Protein AF-A0A9E5VA68-F1 (afdb_monomer)

Secondary structure (DSSP, 8-state):
----SSSS-HHHHHHHHHHHHHHHT-S-EEEEE-EEEEEE-TTS-EEE--S--HHHHHHHHHHHHTTEEEEEE--SSSSBPPTTTTGGGT-TTEEEEEEESSSSB-TT--BSTTEEEEEE---SSS-EEEEETTEEEEE-SHHHHHHHHHHHHHHHHHH-TT--HHHHHHHHHHTSB--SSSS-BTTTBT-B--HHHHHHHHHHPPP-----PPP---S--TTTTTSEEEEEESS-EEEPPTT--HHHHHHHHHS-GGGGGG-B-TTSPBPPTTTTTSPPTT-EEEPPPPPP---------SSS----HHHHHHTS-GGGHHHHHHHHHHHHHHHHHTT---HHHHHHHHHHHHHHHTTTT-SB-SS-SGGGTT-GGGT--STTHHHHT--BTTTTB-SHHHHHHHHHHHT--TTT-GGGGGSHHHHHHHHHHHHHHTTTTS--HHHHEETTEE-TTGGGGGTSSSTTHHHHHHHHHHHHHHHTS---------------EEEEEPPTT--HHHHHHHHHS-GGGGGGPEETTSPBPPTTGGG-PPTT-EEEEEPPPPP-------------------------------------------------S--SSTTGGG---S-TT-STT----HHHHHHHHHHHHHHHHHTTHHHHHSS-HHHHHHHHHHHTT--PPEEEEHHHHHHH-HHHHHHHHHHHHHHHHHHHHHHHTS-TTS--EEEEEPPP-SS--EEGGG-HHHHHHHSEEEEEEEEEEEEEE-TTS-EEEEEEEEEEEEEEE---TT---BSTTTS--BHHHHHHHHHTTSS--EEEEEEPPPEEEEEEEETTEE-TT--EEEE-----

Nearest PDB structures (foldseek):
  1v6c-assembly2_B  TM=7.191E-01  e=3.302E-06  Pseudoalteromonas sp. AS-11
  7r6s-assembly1_A  TM=5.003E-01  e=4.833E-07  Stenotrophomonas maltophilia K279a
  1wvv-assembly2_B  TM=6.409E-01  e=3.994E-05  Streptomyces griseus

Mean predicted aligned error: 21.08 Å

Solvent-accessible surface area (backbone atoms only — not comparable to full-atom values): 47002 Å² total; per-residue (Å²): 136,72,79,70,75,58,69,54,49,65,37,59,40,48,45,54,51,46,51,52,40,61,74,67,67,56,91,72,43,78,45,79,44,43,38,26,37,26,26,32,42,85,69,44,34,61,44,80,24,68,68,62,47,47,64,44,50,47,28,54,50,50,32,40,72,70,55,30,27,34,30,26,8,14,20,61,77,46,40,76,34,19,21,64,15,35,37,38,73,80,36,79,38,42,45,13,17,21,12,16,47,74,100,39,67,20,82,40,29,12,32,34,92,18,37,40,29,19,24,75,6,24,35,92,89,52,37,19,67,36,80,47,89,100,44,78,44,74,45,53,25,10,28,48,6,21,51,54,52,50,50,37,50,50,48,28,37,70,69,29,72,68,48,31,53,51,53,48,53,48,38,48,35,77,32,19,50,60,43,99,48,92,50,72,38,53,72,33,10,23,7,33,57,19,55,54,38,18,39,60,51,30,70,73,55,78,65,53,94,79,82,74,78,84,76,87,80,57,90,73,42,98,49,74,92,60,44,45,71,32,41,36,54,30,59,66,69,45,54,34,46,88,88,62,41,47,43,54,48,14,35,76,72,39,75,38,36,85,50,28,61,60,33,17,43,82,85,69,48,63,57,52,81,74,50,46,74,62,65,52,54,15,42,57,38,39,53,61,83,62,72,82,90,82,91,81,93,86,86,78,86,72,89,60,82,59,69,52,63,68,58,54,45,66,76,39,61,76,97,37,35,72,35,31,67,61,40,49,59,44,39,51,52,41,24,50,76,70,71,50,77,52,40,63,54,51,14,43,53,51,22,47,22,38,72,58,8,43,26,53,72,37,30,50,51,91,67,76,21,64,94,40,46,66,32,63,91,35,48,9,76,54,95,65,30,8,49,63,28,33,32,23,8,31,68,38,55,51,21,44,47,47,32,53,48,51,17,66,75,70,75,42,69,27,71,88,40,44,69,56,38,39,36,66,69,51,11,21,46,54,43,45,51,28,34,56,70,3,71,67,62,76,37,24,46,70,83,29,39,51,101,88,40,80,37,53,42,69,41,31,46,23,69,45,67,73,72,64,14,68,58,42,22,50,43,15,48,53,41,22,62,55,49,68,72,58,80,89,80,88,87,86,90,85,88,86,87,88,86,70,67,45,84,42,64,38,50,88,92,56,34,49,37,54,46,15,32,75,67,52,74,35,39,84,52,26,73,62,32,20,36,74,87,66,47,68,63,47,85,67,48,58,79,60,68,49,67,66,42,56,28,28,34,54,66,66,77,79,94,81,86,87,83,90,85,89,84,91,90,88,85,88,87,89,84,89,89,87,84,85,85,88,86,88,90,86,86,82,90,88,87,88,82,80,86,86,86,91,78,93,76,91,77,88,71,82,84,71,95,66,86,86,56,87,65,60,88,72,62,78,72,79,76,33,46,61,59,73,54,68,43,85,49,63,69,57,40,46,51,32,27,40,52,47,54,51,44,73,37,45,49,34,50,43,24,75,74,68,70,13,51,58,19,21,52,45,54,48,47,26,58,63,42,65,48,55,72,42,81,46,61,36,56,57,50,40,71,57,22,62,68,61,35,51,59,46,54,51,51,52,55,51,50,51,54,51,52,50,59,54,51,73,76,48,69,64,88,46,67,51,75,51,78,51,69,55,71,71,38,84,82,52,59,53,57,26,83,72,26,75,28,50,28,68,44,63,41,51,38,35,41,33,41,42,32,44,38,40,39,44,51,43,99,86,72,32,31,42,36,42,35,42,32,34,47,36,40,43,43,64,56,63,27,38,55,89,47,90,51,62,60,84,78,85,44,98,49,38,26,39,61,53,13,43,23,21,17,41,53,61,16,26,59,30,43,36,42,29,52,34,68,63,38,35,40,36,39,54,46,47,89,96,52,89,51,76,88,59,62,49,74,46,70,73,80,74,88,130

Radius of gyration: 36.07 Å; Cα contacts (8 Å, |Δi|>4): 1550; chains: 1; bounding box: 95×80×122 Å

Foldseek 3Di:
DDDDAWPLCVLVVLVVQLVVCVVVVQLEAEDEAQWAKWWQFPLLAIDAAAADALSSVVSLLSCLQSQYAYQHQQFFQLEAGGNRLQCCVPGLSYAYEFADQPQFGDNRTHWFPSHAAYEHQADLLFWFWDDDDPGIATHGFSSVRSVVLVVLLVLLCVLPVQARSNLSSVLQLVLADAGDDCAADGGGRSGYGQSLSSSVCSNVDDHDDDHDDGDDRDNDDPCVVRIRIGIHRSADKDAAAVPDFLLVCCCVPQVGSVCSQVKAASVNDGDDPVVSVVDDHSHMIGDDRHDDDDDDDDDDDDPALRQDLVLLLVLQPPVLSVLQSVQLVLLVVLCVVLVNRDQLLSLLLSLQLCVQCVSLVRQFDPDQQPVVACPVVLVNNDGPQSNLFFFGASLGGGGLVSQVVLCVVPVHNCNVVVCVCNPSNSSSNCSNVLQQCLVQQRDHPCVADDPVHRRQQCSVNSHDPSPCSVVSSVSSVSSSVSSVVGDDDDDDDDDDDDDWWDKDFDAPPDFLLNCCCVQQVGSVCSQQKAFPVRHGQDPVCRVVPDGRGIIIHTHYDDDDDDDDDDDDDDDDDDDDDDDDDDDDDDDDDDDDDDDDDDDDDDDDDDDDPDPFPPCVVPDDDPCFLHAFQQDQDPVLSSLLSSVLSVLSRVLHCQCHVPPQVLLSVQSCQFLVLPQEAAEDAVVVVLVQAPVVVVVVVVVVVVVVVVVVVVCVVDDLVDKDKDKDKDDKPPPPQPQVPSDPNVCSNARGWIKMKMKIKIWDADPVRKIKIKIKMKMKIKGKPGQDLPDFDAPPPSDRDGSVSSSSCRNNSSGHIYMYIYMYDIWMWIDMDDPPDDPPVDIDTDDPPDDD

pLDDT: mean 71.61, std 20.73, range [20.56, 98.31]

Structure (mmCIF, N/CA/C/O backbone):
data_AF-A0A9E5VA68-F1
#
_entry.id   AF-A0A9E5VA68-F1
#
loop_
_atom_site.group_PDB
_atom_site.id
_atom_site.type_symbol
_atom_site.label_atom_id
_atom_site.label_alt_id
_atom_site.label_comp_id
_atom_site.label_asym_id
_atom_site.label_entity_id
_atom_site.label_seq_id
_atom_site.pdbx_PDB_ins_code
_atom_site.Cartn_x
_atom_site.Cartn_y
_atom_site.Cartn_z
_atom_site.occupancy
_atom_site.B_iso_or_equiv
_atom_site.auth_seq_id
_atom_site.auth_comp_id
_atom_site.auth_asym_id
_atom_site.auth_atom_id
_atom_site.pdbx_PDB_model_num
ATOM 1 N N . MET A 1 1 ? 11.174 -23.204 9.528 1.00 30.45 1 MET A N 1
ATOM 2 C CA . MET A 1 1 ? 11.981 -21.962 9.509 1.00 30.45 1 MET A CA 1
ATOM 3 C C . MET A 1 1 ? 13.431 -22.350 9.285 1.00 30.45 1 MET A C 1
ATOM 5 O O . MET A 1 1 ? 14.212 -22.463 10.228 1.00 30.45 1 MET A O 1
ATOM 9 N N . SER A 1 2 ? 13.748 -22.627 8.025 1.00 35.16 2 SER A N 1
ATOM 10 C CA . SER A 1 2 ? 15.110 -22.725 7.509 1.00 35.16 2 SER A CA 1
ATOM 11 C C . SER A 1 2 ? 15.809 -21.344 7.566 1.00 35.16 2 SER A C 1
ATOM 13 O O . SER A 1 2 ? 15.224 -20.351 8.009 1.00 35.16 2 SER A O 1
ATOM 15 N N . ARG A 1 3 ? 17.119 -21.298 7.293 1.00 47.00 3 ARG A N 1
ATOM 16 C CA . ARG A 1 3 ? 18.020 -20.272 7.857 1.00 47.00 3 ARG A CA 1
ATOM 17 C C . ARG A 1 3 ? 18.124 -18.955 7.080 1.00 47.00 3 ARG A C 1
ATOM 19 O O . ARG A 1 3 ? 17.928 -18.889 5.876 1.00 47.00 3 ARG A O 1
ATOM 26 N N . ALA A 1 4 ? 18.544 -17.943 7.845 1.00 45.09 4 ALA A N 1
ATOM 27 C CA . ALA A 1 4 ? 19.030 -16.621 7.462 1.00 45.09 4 ALA A CA 1
ATOM 28 C C . ALA A 1 4 ? 19.417 -16.423 5.983 1.00 45.09 4 ALA A C 1
ATOM 30 O O . ALA A 1 4 ? 20.460 -16.879 5.516 1.00 45.09 4 ALA A O 1
ATOM 31 N N . ILE A 1 5 ? 18.601 -15.597 5.335 1.00 54.62 5 ILE A N 1
ATOM 32 C CA . ILE A 1 5 ? 18.938 -14.754 4.191 1.00 54.62 5 ILE A CA 1
ATOM 33 C C . ILE A 1 5 ? 20.394 -14.242 4.269 1.00 54.62 5 ILE A C 1
ATOM 35 O O . ILE A 1 5 ? 20.785 -13.660 5.282 1.00 54.62 5 ILE A O 1
ATOM 39 N N . GLY A 1 6 ? 21.158 -14.389 3.182 1.00 52.34 6 GLY A N 1
ATOM 40 C CA . GLY A 1 6 ? 22.569 -13.976 3.080 1.00 52.34 6 GLY A CA 1
ATOM 41 C C . GLY A 1 6 ? 23.567 -15.138 3.153 1.00 52.34 6 GLY A C 1
ATOM 42 O O . GLY A 1 6 ? 24.769 -14.920 3.287 1.00 52.34 6 GLY A O 1
ATOM 43 N N . SER A 1 7 ? 23.071 -16.373 3.086 1.00 63.66 7 SER A N 1
ATOM 44 C CA . SER A 1 7 ? 23.825 -17.622 3.184 1.00 63.66 7 SER A CA 1
ATOM 45 C C . SER A 1 7 ? 24.316 -18.179 1.843 1.00 63.66 7 SER A C 1
ATOM 47 O O . SER A 1 7 ? 25.247 -18.982 1.846 1.00 63.66 7 SER A O 1
ATOM 49 N N . GLY A 1 8 ? 23.678 -17.816 0.724 1.00 67.44 8 GLY A N 1
ATOM 50 C CA . GLY A 1 8 ? 23.877 -18.430 -0.596 1.00 67.44 8 GLY A CA 1
ATOM 51 C C . GLY A 1 8 ? 23.101 -19.740 -0.808 1.00 67.44 8 GLY A C 1
ATOM 52 O O . GLY A 1 8 ? 23.233 -20.355 -1.861 1.00 67.44 8 GLY A O 1
ATOM 53 N N . ASN A 1 9 ? 22.321 -20.200 0.180 1.00 78.81 9 ASN A N 1
ATOM 54 C CA . ASN A 1 9 ? 21.780 -21.567 0.244 1.00 78.81 9 ASN A CA 1
ATOM 55 C C . ASN A 1 9 ? 20.240 -21.638 0.232 1.00 78.81 9 ASN A C 1
ATOM 57 O O . ASN A 1 9 ? 19.664 -22.653 0.635 1.00 78.81 9 ASN A O 1
ATOM 61 N N . TRP A 1 10 ? 19.553 -20.591 -0.238 1.00 86.81 10 TRP A N 1
ATOM 62 C CA . TRP A 1 10 ? 18.081 -20.550 -0.268 1.00 86.81 10 TRP A CA 1
ATOM 63 C C . TRP A 1 10 ? 17.451 -21.714 -1.062 1.00 86.81 10 TRP A C 1
ATOM 65 O O . TRP A 1 10 ? 16.371 -22.178 -0.707 1.00 86.81 10 TRP A O 1
ATOM 75 N N . ALA A 1 11 ? 18.135 -22.228 -2.090 1.00 88.94 11 ALA A N 1
ATOM 76 C CA . ALA A 1 11 ? 17.679 -23.375 -2.878 1.00 88.94 11 ALA A CA 1
ATOM 77 C C . ALA A 1 11 ? 17.581 -24.665 -2.042 1.00 88.94 11 ALA A C 1
ATOM 79 O O . ALA A 1 11 ? 16.583 -25.377 -2.119 1.00 88.94 11 ALA A O 1
ATOM 80 N N . GLN A 1 12 ? 18.578 -24.940 -1.192 1.00 84.56 12 GLN A N 1
ATOM 81 C CA . GLN A 1 12 ? 18.527 -26.084 -0.277 1.00 84.56 12 GLN A CA 1
ATOM 82 C C . GLN A 1 12 ? 17.474 -25.864 0.813 1.00 84.56 12 GLN A C 1
ATOM 84 O O . GLN A 1 12 ? 16.717 -26.775 1.123 1.00 84.56 12 GLN A O 1
ATOM 89 N N . ALA A 1 13 ? 17.366 -24.640 1.337 1.00 84.94 13 ALA A N 1
ATOM 90 C CA . ALA A 1 13 ? 16.334 -24.280 2.306 1.00 84.94 13 ALA A CA 1
ATOM 91 C C . ALA A 1 13 ? 14.907 -24.502 1.758 1.00 84.94 13 ALA A C 1
ATOM 93 O O . ALA A 1 13 ? 14.052 -25.010 2.478 1.00 84.94 13 ALA A O 1
ATOM 94 N N . LEU A 1 14 ? 14.670 -24.198 0.475 1.00 91.56 14 LEU A N 1
ATOM 95 C CA . LEU A 1 14 ? 13.414 -24.500 -0.215 1.00 91.56 14 LEU A CA 1
ATOM 96 C C . LEU A 1 14 ? 13.161 -26.013 -0.314 1.00 91.56 14 LEU A C 1
ATOM 98 O O . LEU A 1 14 ? 12.039 -26.444 -0.069 1.00 91.56 14 LEU A O 1
ATOM 102 N N . ILE A 1 15 ? 14.176 -26.822 -0.640 1.00 89.62 15 ILE A N 1
ATOM 103 C CA . ILE A 1 15 ? 14.054 -28.292 -0.662 1.00 89.62 15 ILE A CA 1
ATOM 104 C C . ILE A 1 15 ? 13.686 -28.819 0.734 1.00 89.62 15 ILE A C 1
ATOM 106 O O . ILE A 1 15 ? 12.739 -29.597 0.859 1.00 89.62 15 ILE A O 1
ATOM 110 N N . ASP A 1 16 ? 14.369 -28.341 1.778 1.00 86.75 16 ASP A N 1
ATOM 111 C CA . ASP A 1 16 ? 14.121 -28.724 3.173 1.00 86.75 16 ASP A CA 1
ATOM 112 C C . ASP A 1 16 ? 12.693 -28.347 3.627 1.00 86.75 16 ASP A C 1
ATOM 114 O O . ASP A 1 16 ? 12.008 -29.151 4.264 1.00 86.75 16 ASP A O 1
ATOM 118 N N . ASP A 1 17 ? 12.215 -27.144 3.282 1.00 88.50 17 ASP A N 1
ATOM 119 C CA . ASP A 1 17 ? 10.856 -26.691 3.610 1.00 88.50 17 ASP A CA 1
ATOM 120 C C . ASP A 1 17 ? 9.783 -27.459 2.797 1.00 88.50 17 ASP A C 1
ATOM 122 O O . ASP A 1 17 ? 8.734 -27.805 3.344 1.00 88.50 17 ASP A O 1
ATOM 126 N N . VAL A 1 18 ? 10.046 -27.812 1.529 1.00 91.00 18 VAL A N 1
ATOM 127 C CA . VAL A 1 18 ? 9.174 -28.685 0.710 1.00 91.00 18 VAL A CA 1
ATOM 128 C C . VAL A 1 18 ? 9.076 -30.089 1.313 1.00 91.00 18 VAL A C 1
ATOM 130 O O . VAL A 1 18 ? 7.980 -30.647 1.406 1.00 91.00 18 VAL A O 1
ATOM 133 N N . ASP A 1 19 ? 10.190 -30.665 1.766 1.00 90.19 19 ASP A N 1
ATOM 134 C CA . ASP A 1 19 ? 10.186 -31.968 2.435 1.00 90.19 19 ASP A CA 1
ATOM 135 C C . ASP A 1 19 ? 9.498 -31.913 3.806 1.00 90.19 19 ASP A C 1
ATOM 137 O O . ASP A 1 19 ? 8.742 -32.828 4.138 1.00 90.19 19 ASP A O 1
ATOM 141 N N . ALA A 1 20 ? 9.634 -30.817 4.559 1.00 86.81 20 ALA A N 1
ATOM 142 C CA . ALA A 1 20 ? 8.865 -30.598 5.784 1.00 86.81 20 ALA A CA 1
ATOM 143 C C . ALA A 1 20 ? 7.346 -30.515 5.521 1.00 86.81 20 ALA A C 1
ATOM 145 O O . ALA A 1 20 ? 6.565 -31.126 6.257 1.00 86.81 20 ALA A O 1
ATOM 146 N N . ILE A 1 21 ? 6.918 -29.828 4.453 1.00 89.25 21 ILE A N 1
ATOM 147 C CA . ILE A 1 21 ? 5.510 -29.786 4.017 1.00 89.25 21 ILE A CA 1
ATOM 148 C C . ILE A 1 21 ? 5.011 -31.202 3.704 1.00 89.25 21 ILE A C 1
ATOM 150 O O . ILE A 1 21 ? 3.987 -31.621 4.246 1.00 89.25 21 ILE A O 1
ATOM 154 N N . LYS A 1 22 ? 5.757 -31.984 2.915 1.00 89.12 22 LYS A N 1
ATOM 155 C CA . LYS A 1 22 ? 5.390 -33.372 2.573 1.00 89.12 22 LYS A CA 1
ATOM 156 C C . LYS A 1 22 ? 5.285 -34.269 3.805 1.00 89.12 22 LYS A C 1
ATOM 158 O O . LYS A 1 22 ? 4.328 -35.031 3.926 1.00 89.12 22 LYS A O 1
ATOM 163 N N . LEU A 1 23 ? 6.236 -34.159 4.735 1.00 89.56 23 LEU A N 1
ATOM 164 C CA . LEU A 1 23 ? 6.239 -34.910 5.995 1.00 89.56 23 LEU A CA 1
ATOM 165 C C . LEU A 1 23 ? 5.084 -34.517 6.927 1.00 89.56 23 LEU A C 1
ATOM 167 O O . LEU A 1 23 ? 4.641 -35.348 7.717 1.00 89.56 23 LEU A O 1
ATOM 171 N N . SER A 1 24 ? 4.565 -33.288 6.826 1.00 90.00 24 SER A N 1
ATOM 172 C CA . SER A 1 24 ? 3.395 -32.848 7.600 1.00 90.00 24 SER A CA 1
ATOM 173 C C . SER A 1 24 ? 2.080 -33.511 7.169 1.00 90.00 24 SER A C 1
ATOM 175 O O . SER A 1 24 ? 1.107 -33.485 7.921 1.00 90.00 24 SER A O 1
ATOM 177 N N . GLY A 1 25 ? 2.031 -34.078 5.956 1.00 85.62 25 GLY A N 1
ATOM 178 C CA . GLY A 1 25 ? 0.820 -34.648 5.366 1.00 85.62 25 GLY A CA 1
ATOM 179 C C . GLY A 1 25 ? -0.240 -33.619 4.949 1.00 85.62 25 GLY A C 1
ATOM 180 O O . GLY A 1 25 ? -1.329 -34.022 4.538 1.00 85.62 25 GLY A O 1
ATOM 181 N N . GLN A 1 26 ? 0.039 -32.312 5.035 1.00 83.50 26 GLN A N 1
ATOM 182 C CA . GLN A 1 26 ? -0.872 -31.288 4.523 1.00 83.50 26 GLN A CA 1
ATOM 183 C C . GLN A 1 26 ? -0.900 -31.318 2.982 1.00 83.50 26 GLN A C 1
ATOM 185 O O . GLN A 1 26 ? 0.160 -31.367 2.358 1.00 83.50 26 GLN A O 1
ATOM 190 N N . PRO A 1 27 ? -2.089 -31.280 2.345 1.00 81.81 27 PRO A N 1
ATOM 191 C CA . PRO A 1 27 ? -2.207 -31.370 0.887 1.00 81.81 27 PRO A CA 1
ATOM 192 C C . PRO A 1 27 ? -1.778 -30.085 0.164 1.00 81.81 27 PRO A C 1
ATOM 194 O O . PRO A 1 27 ? -1.441 -30.134 -1.016 1.00 81.81 27 PRO A O 1
ATOM 197 N N . ASN A 1 28 ? -1.787 -28.955 0.878 1.00 90.12 28 ASN A N 1
ATOM 198 C CA . ASN A 1 28 ? -1.517 -27.620 0.361 1.00 90.12 28 ASN A CA 1
ATOM 199 C C . ASN A 1 28 ? -0.302 -27.042 1.093 1.00 90.12 28 ASN A C 1
ATOM 201 O O . ASN A 1 28 ? -0.252 -27.071 2.322 1.00 90.12 28 ASN A O 1
ATOM 205 N N . GLY A 1 29 ? 0.662 -26.502 0.348 1.00 92.62 29 GLY A N 1
ATOM 206 C CA . GLY A 1 29 ? 1.875 -25.901 0.901 1.00 92.62 29 GLY A CA 1
ATOM 207 C C . GLY A 1 29 ? 2.196 -24.574 0.229 1.00 92.62 29 GLY A C 1
ATOM 208 O O . GLY A 1 29 ? 2.127 -24.481 -0.997 1.00 92.62 29 GLY A O 1
ATOM 209 N N . ILE A 1 30 ? 2.560 -23.567 1.026 1.00 95.44 30 ILE A N 1
ATOM 210 C CA . ILE A 1 30 ? 3.051 -22.267 0.550 1.00 95.44 30 ILE A CA 1
ATOM 211 C C . ILE A 1 30 ? 4.448 -22.021 1.120 1.00 95.44 30 ILE A C 1
ATOM 213 O O . ILE A 1 30 ? 4.658 -22.186 2.322 1.00 95.44 30 ILE A O 1
ATOM 217 N N . VAL A 1 31 ? 5.376 -21.562 0.280 1.00 95.00 31 VAL A N 1
ATOM 218 C CA . VAL A 1 31 ? 6.676 -21.022 0.698 1.00 95.00 31 VAL A CA 1
ATOM 219 C C . VAL A 1 31 ? 6.779 -19.555 0.272 1.00 95.00 31 VAL A C 1
ATOM 221 O O . VAL A 1 31 ? 6.589 -19.210 -0.891 1.00 95.00 31 VAL A O 1
ATOM 224 N N . ASN A 1 32 ? 7.087 -18.676 1.227 1.00 93.25 32 ASN A N 1
ATOM 225 C CA . ASN A 1 32 ? 7.253 -17.236 1.016 1.00 93.25 32 ASN A CA 1
ATOM 226 C C . ASN A 1 32 ? 8.750 -16.897 0.880 1.00 93.25 32 ASN A C 1
ATOM 228 O O . ASN A 1 32 ? 9.480 -16.874 1.874 1.00 93.25 32 ASN A O 1
ATOM 232 N N . LEU A 1 33 ? 9.195 -16.583 -0.337 1.00 92.38 33 LEU A N 1
ATOM 233 C CA . LEU A 1 33 ? 10.554 -16.143 -0.662 1.00 92.38 33 LEU A CA 1
ATOM 234 C C . LEU A 1 33 ? 10.614 -14.606 -0.734 1.00 92.38 33 LEU A C 1
ATOM 236 O O . LEU A 1 33 ? 10.690 -14.003 -1.804 1.00 92.38 33 LEU A O 1
ATOM 240 N N . ALA A 1 34 ? 10.597 -13.960 0.435 1.00 86.69 34 ALA A N 1
ATOM 241 C CA . ALA A 1 34 ? 10.689 -12.501 0.600 1.00 86.69 34 ALA A CA 1
ATOM 242 C C . ALA A 1 34 ? 12.130 -11.948 0.432 1.00 86.69 34 ALA A C 1
ATOM 244 O O . ALA A 1 34 ? 12.602 -11.117 1.217 1.00 86.69 34 ALA A O 1
ATOM 245 N N . LEU A 1 35 ? 12.843 -12.439 -0.581 1.00 85.06 35 LEU A N 1
ATOM 246 C CA . LEU A 1 35 ? 14.249 -12.151 -0.864 1.00 85.06 35 LEU A CA 1
ATOM 247 C C . LEU A 1 35 ? 14.427 -11.663 -2.305 1.00 85.06 35 LEU A C 1
ATOM 249 O O . LEU A 1 35 ? 13.567 -11.885 -3.151 1.00 85.06 35 LEU A O 1
ATOM 253 N N . ASP A 1 36 ? 15.557 -11.021 -2.580 1.00 80.44 36 ASP A N 1
ATOM 254 C CA . ASP A 1 36 ? 15.964 -10.622 -3.925 1.00 80.44 36 ASP A CA 1
ATOM 255 C C . ASP A 1 36 ? 17.302 -11.279 -4.298 1.00 80.44 36 ASP A C 1
ATOM 257 O O . ASP A 1 36 ? 18.175 -11.482 -3.446 1.00 80.44 36 ASP A O 1
ATOM 261 N N . LEU A 1 37 ? 17.445 -11.640 -5.574 1.00 87.69 37 LEU A N 1
ATOM 262 C CA . LEU A 1 37 ? 18.537 -12.467 -6.071 1.00 87.69 37 LEU A CA 1
ATOM 263 C C . LEU A 1 37 ? 19.702 -11.611 -6.578 1.00 87.69 37 LEU A C 1
ATOM 265 O O . LEU A 1 37 ? 19.553 -10.782 -7.480 1.00 87.69 37 LEU A O 1
ATOM 269 N N . THR A 1 38 ? 20.890 -11.847 -6.031 1.00 81.94 38 THR A N 1
ATOM 270 C CA . THR A 1 38 ? 22.107 -11.101 -6.352 1.00 81.94 38 THR A CA 1
ATOM 271 C C . THR A 1 38 ? 23.283 -12.014 -6.698 1.00 81.94 38 THR A C 1
ATOM 273 O O . THR A 1 38 ? 23.204 -13.249 -6.689 1.00 81.94 38 THR A O 1
ATOM 276 N N . GLN A 1 39 ? 24.388 -11.378 -7.072 1.00 77.38 39 GLN A N 1
ATOM 277 C CA . GLN A 1 39 ? 25.693 -11.992 -7.274 1.00 77.38 39 GLN A CA 1
ATOM 278 C C . GLN A 1 39 ? 26.802 -11.088 -6.739 1.00 77.38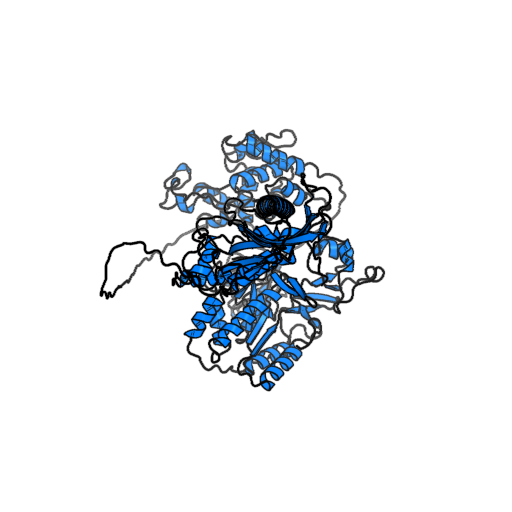 39 GLN A C 1
ATOM 280 O O . GLN A 1 39 ? 26.684 -9.862 -6.809 1.00 77.38 39 GLN A O 1
ATOM 285 N N . VAL A 1 40 ? 27.879 -11.704 -6.255 1.00 78.00 40 VAL A N 1
ATOM 286 C CA . VAL A 1 40 ? 29.163 -11.057 -5.960 1.00 78.00 40 VAL A CA 1
ATOM 287 C C . VAL A 1 40 ? 30.057 -11.174 -7.193 1.00 78.00 40 VAL A C 1
ATOM 289 O O . VAL A 1 40 ? 30.337 -12.285 -7.641 1.00 78.00 40 VAL A O 1
ATOM 292 N N . ASN A 1 41 ? 30.510 -10.047 -7.731 1.00 74.94 41 ASN A N 1
ATOM 293 C CA . ASN A 1 41 ? 31.424 -9.980 -8.873 1.00 74.94 41 ASN A CA 1
ATOM 294 C C . ASN A 1 41 ? 32.899 -10.153 -8.422 1.00 74.94 41 ASN A C 1
ATOM 296 O O . ASN A 1 41 ? 33.184 -10.032 -7.227 1.00 74.94 41 ASN A O 1
ATOM 300 N N . PRO A 1 42 ? 33.871 -10.379 -9.336 1.00 71.88 42 PRO A N 1
ATOM 301 C CA . PRO A 1 42 ? 35.287 -10.579 -8.985 1.00 71.88 42 PRO A CA 1
ATOM 302 C C . PRO A 1 42 ? 35.954 -9.440 -8.200 1.00 71.88 42 PRO A C 1
ATOM 304 O O . PRO A 1 42 ? 36.937 -9.665 -7.499 1.00 71.88 42 PRO A O 1
ATOM 307 N N . ASP A 1 43 ? 35.435 -8.217 -8.316 1.00 59.25 43 ASP A N 1
ATOM 308 C CA . ASP A 1 43 ? 35.885 -7.035 -7.570 1.00 59.25 43 ASP A CA 1
ATOM 309 C C . ASP A 1 43 ? 35.221 -6.900 -6.184 1.00 59.25 43 ASP A C 1
ATOM 311 O O . ASP A 1 43 ? 35.431 -5.912 -5.484 1.00 59.25 43 ASP A O 1
ATOM 315 N N . GLY A 1 44 ? 34.412 -7.886 -5.784 1.00 67.19 44 GLY A N 1
ATOM 316 C CA . GLY A 1 44 ? 33.639 -7.920 -4.545 1.00 67.19 44 GLY A CA 1
ATOM 317 C C . GLY A 1 44 ? 32.265 -7.248 -4.626 1.00 67.19 44 GLY A C 1
ATOM 318 O O . GLY A 1 44 ? 31.476 -7.413 -3.693 1.00 67.19 44 GLY A O 1
ATOM 319 N N . THR A 1 45 ? 31.958 -6.513 -5.706 1.00 58.91 45 THR A N 1
ATOM 320 C CA . THR A 1 45 ? 30.705 -5.748 -5.823 1.00 58.91 45 THR A CA 1
ATOM 321 C C . THR A 1 45 ? 29.477 -6.654 -5.854 1.00 58.91 45 THR A C 1
ATOM 323 O O . THR A 1 45 ? 29.508 -7.721 -6.463 1.00 58.91 45 THR A O 1
ATOM 326 N N . VAL A 1 46 ? 28.372 -6.232 -5.224 1.00 64.19 46 VAL A N 1
ATOM 327 C CA . VAL A 1 46 ? 27.106 -6.980 -5.254 1.00 64.19 46 VAL A CA 1
ATOM 328 C C . VAL A 1 46 ? 26.135 -6.320 -6.221 1.00 64.19 46 VAL A C 1
ATOM 330 O O . VAL A 1 46 ? 25.871 -5.121 -6.149 1.00 64.19 46 VAL A O 1
ATOM 333 N N . THR A 1 47 ? 25.588 -7.116 -7.134 1.00 64.81 47 THR A N 1
ATOM 334 C CA . THR A 1 47 ? 24.666 -6.653 -8.181 1.00 64.81 47 THR A CA 1
ATOM 335 C C . THR A 1 47 ? 23.465 -7.582 -8.307 1.00 64.81 47 THR A C 1
ATOM 337 O O . THR A 1 47 ? 23.535 -8.748 -7.920 1.00 64.81 47 THR A O 1
ATOM 340 N N . THR A 1 48 ? 22.350 -7.062 -8.821 1.00 75.00 48 THR A N 1
ATOM 341 C CA . THR A 1 48 ? 21.145 -7.833 -9.156 1.00 75.00 48 THR A CA 1
ATOM 342 C C . THR A 1 48 ? 21.507 -8.933 -10.155 1.00 75.00 48 THR A C 1
ATOM 344 O O . THR A 1 48 ? 22.105 -8.646 -11.194 1.00 75.00 48 THR A O 1
ATOM 347 N N . ARG A 1 49 ? 21.164 -10.189 -9.855 1.00 84.31 49 ARG A N 1
ATOM 348 C CA . ARG A 1 49 ? 21.455 -11.328 -10.735 1.00 84.31 49 ARG A CA 1
ATOM 349 C C . ARG A 1 49 ? 20.210 -11.707 -11.523 1.00 84.31 49 ARG A C 1
ATOM 351 O O . ARG A 1 49 ? 19.163 -11.972 -10.940 1.00 84.31 49 ARG A O 1
ATOM 358 N N . TYR A 1 50 ? 20.334 -11.762 -12.845 1.00 82.19 50 TYR A N 1
ATOM 359 C CA . TYR A 1 50 ? 19.210 -11.986 -13.763 1.00 82.19 50 TYR A CA 1
ATOM 360 C C . TYR A 1 50 ? 19.024 -13.450 -14.198 1.00 82.19 50 TYR A C 1
ATOM 362 O O . TYR A 1 50 ? 18.021 -13.763 -14.831 1.00 82.19 50 TYR A O 1
ATOM 370 N N . GLU A 1 51 ? 19.943 -14.345 -13.824 1.00 81.38 51 GLU A N 1
ATOM 371 C CA . GLU A 1 51 ? 19.903 -15.781 -14.136 1.00 81.38 51 GLU A CA 1
ATOM 372 C C . GLU A 1 51 ? 19.917 -16.634 -12.862 1.00 81.38 51 GLU A C 1
ATOM 374 O O . GLU A 1 51 ? 20.680 -16.359 -11.933 1.00 81.38 51 GLU A O 1
ATOM 379 N N . LEU A 1 52 ? 19.107 -17.693 -12.836 1.00 85.00 52 LEU A N 1
ATOM 380 C CA . LEU A 1 52 ? 19.154 -18.743 -11.814 1.00 85.00 52 LEU A CA 1
ATOM 381 C C . LEU A 1 52 ? 20.312 -19.714 -12.100 1.00 85.00 52 LEU A C 1
ATOM 383 O O . LEU A 1 52 ? 20.643 -19.956 -13.261 1.00 85.00 52 LEU A O 1
ATOM 387 N N . THR A 1 53 ? 20.896 -20.309 -11.059 1.00 86.56 53 THR A N 1
ATOM 388 C CA . THR A 1 53 ? 21.812 -21.452 -11.224 1.00 86.56 53 THR A CA 1
ATOM 389 C C . THR A 1 53 ? 21.031 -22.745 -11.509 1.00 86.56 53 THR A C 1
ATOM 391 O O . THR A 1 53 ? 19.830 -22.806 -11.219 1.00 86.56 53 THR A O 1
ATOM 394 N N . PRO A 1 54 ? 21.678 -23.822 -12.002 1.00 81.19 54 PRO A N 1
ATOM 395 C CA . PRO A 1 54 ? 21.002 -25.104 -12.209 1.00 81.19 54 PRO A CA 1
ATOM 396 C C . PRO A 1 54 ? 20.408 -25.673 -10.911 1.00 81.19 54 PRO A C 1
ATOM 398 O O . PRO A 1 54 ? 19.291 -26.182 -10.922 1.00 81.19 54 PRO A O 1
ATOM 401 N N . ALA A 1 55 ? 21.095 -25.510 -9.772 1.00 83.00 55 ALA A N 1
ATOM 402 C CA . ALA A 1 55 ? 20.617 -25.965 -8.463 1.00 83.00 55 ALA A CA 1
ATOM 403 C C . ALA A 1 55 ? 19.400 -25.165 -7.956 1.00 83.00 55 ALA A C 1
ATOM 405 O O . ALA A 1 55 ? 18.459 -25.737 -7.409 1.00 83.00 55 ALA A O 1
ATOM 406 N N . GLU A 1 56 ? 19.379 -23.846 -8.171 1.00 91.00 56 GLU A N 1
ATOM 407 C CA . GLU A 1 56 ? 18.224 -22.998 -7.845 1.00 91.00 56 GLU A CA 1
ATOM 408 C C . GLU A 1 56 ? 17.010 -23.345 -8.716 1.00 91.00 56 GLU A C 1
ATOM 410 O O . GLU A 1 56 ? 15.903 -23.517 -8.207 1.00 91.00 56 GLU A O 1
ATOM 415 N N . ARG A 1 57 ? 17.233 -23.520 -10.024 1.00 91.00 57 ARG A N 1
ATOM 416 C CA . ARG A 1 57 ? 16.221 -23.975 -10.986 1.00 91.00 57 ARG A CA 1
ATOM 417 C C . ARG A 1 57 ? 15.669 -25.356 -10.608 1.00 91.00 57 ARG A C 1
ATOM 419 O O . ARG A 1 57 ? 14.457 -25.556 -10.617 1.00 91.00 57 ARG A O 1
ATOM 426 N N . GLN A 1 58 ? 16.537 -26.283 -10.199 1.00 85.50 58 GLN A N 1
ATOM 427 C CA . GLN A 1 58 ? 16.152 -27.613 -9.725 1.00 85.50 58 GLN A CA 1
ATOM 428 C C . GLN A 1 58 ? 15.328 -27.563 -8.427 1.00 85.50 58 GLN A C 1
ATOM 430 O O . GLN A 1 58 ? 14.376 -28.329 -8.295 1.00 85.50 58 GLN A O 1
ATOM 435 N N . ALA A 1 59 ? 15.638 -26.661 -7.490 1.00 91.50 59 ALA A N 1
ATOM 436 C CA . ALA A 1 59 ? 14.861 -26.492 -6.260 1.00 91.50 59 ALA A CA 1
ATOM 437 C C . ALA A 1 59 ? 13.447 -25.937 -6.526 1.00 91.50 59 ALA A C 1
ATOM 439 O O . ALA A 1 59 ? 12.476 -26.419 -5.937 1.00 91.50 59 ALA A O 1
ATOM 440 N N . LEU A 1 60 ? 13.313 -24.976 -7.449 1.00 94.50 60 LEU A N 1
ATOM 441 C CA . LEU A 1 60 ? 12.010 -24.459 -7.888 1.00 94.50 60 LEU A CA 1
ATOM 442 C C . LEU A 1 60 ? 11.182 -25.547 -8.598 1.00 94.50 60 LEU A C 1
ATOM 444 O O . LEU A 1 60 ? 10.009 -25.734 -8.262 1.00 94.50 60 LEU A O 1
ATOM 448 N N . GLU A 1 61 ? 11.793 -26.334 -9.494 1.00 91.06 61 GLU A N 1
ATOM 449 C CA . GLU A 1 61 ? 11.120 -27.480 -10.126 1.00 91.06 61 GLU A CA 1
ATOM 450 C C . GLU A 1 61 ? 10.736 -28.554 -9.099 1.00 91.06 61 GLU A C 1
ATOM 452 O O . GLU A 1 61 ? 9.641 -29.109 -9.167 1.00 91.06 61 GLU A O 1
ATOM 457 N N . TYR A 1 62 ? 11.585 -28.824 -8.102 1.00 91.12 62 TYR A N 1
ATOM 458 C CA . TYR A 1 62 ? 11.276 -29.775 -7.035 1.00 91.12 62 TYR A CA 1
ATOM 459 C C . TYR A 1 62 ? 10.044 -29.343 -6.233 1.00 91.12 62 TYR A C 1
ATOM 461 O O . TYR A 1 62 ? 9.126 -30.143 -6.037 1.00 91.12 62 TYR A O 1
ATOM 469 N N . ALA A 1 63 ? 9.965 -28.074 -5.830 1.00 93.56 63 ALA A N 1
ATOM 470 C CA . ALA A 1 63 ? 8.778 -27.521 -5.182 1.00 93.56 63 ALA A CA 1
ATOM 471 C C . ALA A 1 63 ? 7.519 -27.678 -6.060 1.00 93.56 63 ALA A C 1
ATOM 473 O O . ALA A 1 63 ? 6.468 -28.103 -5.572 1.00 93.56 63 ALA A O 1
ATOM 474 N N . ARG A 1 64 ? 7.643 -27.429 -7.370 1.00 92.31 64 ARG A N 1
ATOM 475 C CA . ARG A 1 64 ? 6.553 -27.531 -8.354 1.00 92.31 64 ARG A CA 1
ATOM 476 C C . ARG A 1 64 ? 6.058 -28.960 -8.574 1.00 92.31 64 ARG A C 1
ATOM 478 O O . ARG A 1 64 ? 4.850 -29.197 -8.618 1.00 92.31 64 ARG A O 1
ATOM 485 N N . GLN A 1 65 ? 6.971 -29.927 -8.656 1.00 90.38 65 GLN A N 1
ATOM 486 C CA . GLN A 1 65 ? 6.654 -31.359 -8.733 1.00 90.38 65 GLN A CA 1
ATOM 487 C C . GLN A 1 65 ? 5.979 -31.867 -7.448 1.00 90.38 65 GLN A C 1
ATOM 489 O O . GLN A 1 65 ? 5.112 -32.740 -7.496 1.00 90.38 65 GLN A O 1
ATOM 494 N N . ASN A 1 66 ? 6.304 -31.267 -6.300 1.00 90.25 66 ASN A N 1
ATOM 495 C CA . ASN A 1 66 ? 5.673 -31.556 -5.010 1.00 90.25 66 ASN A CA 1
ATOM 496 C C . ASN A 1 66 ? 4.481 -30.624 -4.680 1.00 90.25 66 ASN A C 1
ATOM 498 O O . ASN A 1 66 ? 4.023 -30.607 -3.542 1.00 90.25 66 ASN A O 1
ATOM 502 N N . ARG A 1 67 ? 3.936 -29.902 -5.676 1.00 90.75 67 ARG A N 1
ATOM 503 C CA . ARG A 1 67 ? 2.722 -29.058 -5.586 1.00 90.75 67 ARG A CA 1
ATOM 504 C C . ARG A 1 67 ? 2.772 -27.879 -4.601 1.00 90.75 67 ARG A C 1
ATOM 506 O O . ARG A 1 67 ? 1.724 -27.372 -4.202 1.00 90.75 67 ARG A O 1
ATOM 513 N N . VAL A 1 68 ? 3.960 -27.404 -4.246 1.00 94.44 68 VAL A N 1
ATOM 514 C CA . VAL A 1 68 ? 4.133 -26.257 -3.345 1.00 94.44 68 VAL A CA 1
ATOM 515 C C . VAL A 1 68 ? 4.013 -24.944 -4.123 1.00 94.44 68 VAL A C 1
ATOM 517 O O . VAL A 1 68 ? 4.734 -24.729 -5.098 1.00 94.44 68 VAL A O 1
ATOM 520 N N . LEU A 1 69 ? 3.115 -24.060 -3.678 1.00 97.06 69 LEU A N 1
ATOM 521 C CA . LEU A 1 69 ? 2.994 -22.677 -4.148 1.00 97.06 69 LEU A CA 1
ATOM 522 C C . LEU A 1 69 ? 4.162 -21.848 -3.599 1.00 97.06 69 LEU A C 1
ATOM 524 O O . LEU A 1 69 ? 4.454 -21.904 -2.406 1.00 97.06 69 LEU A O 1
ATOM 528 N N . ILE A 1 70 ? 4.805 -21.047 -4.443 1.00 97.62 70 ILE A N 1
ATOM 529 C CA . ILE A 1 70 ? 5.883 -20.141 -4.043 1.00 97.62 70 ILE A CA 1
ATOM 530 C C . ILE A 1 70 ? 5.438 -18.698 -4.282 1.00 97.62 70 ILE A C 1
ATOM 532 O O . ILE A 1 70 ? 5.021 -18.337 -5.381 1.00 97.62 70 ILE A O 1
ATOM 536 N N . VAL A 1 71 ? 5.555 -17.860 -3.256 1.00 98.12 71 VAL A N 1
ATOM 537 C CA . VAL A 1 71 ? 5.280 -16.419 -3.332 1.00 98.12 71 VAL A CA 1
ATOM 538 C C . VAL A 1 71 ? 6.620 -15.688 -3.283 1.00 98.12 71 VAL A C 1
ATOM 540 O O . VAL A 1 71 ? 7.386 -15.881 -2.340 1.00 98.12 71 VAL A O 1
ATOM 543 N N . VAL A 1 72 ? 6.933 -14.893 -4.306 1.00 96.44 72 VAL A N 1
ATOM 544 C CA . VAL A 1 72 ? 8.269 -14.306 -4.531 1.00 96.44 72 VAL A CA 1
ATOM 545 C C . VAL A 1 72 ? 8.213 -12.781 -4.497 1.00 96.44 72 VAL A C 1
ATOM 547 O O . VAL A 1 72 ? 7.341 -12.178 -5.117 1.00 96.44 72 VAL A O 1
ATOM 550 N N . ALA A 1 73 ? 9.176 -12.137 -3.836 1.00 94.19 73 ALA A N 1
ATOM 551 C CA . ALA A 1 73 ? 9.329 -10.684 -3.892 1.00 94.19 73 ALA A CA 1
ATOM 552 C C . ALA A 1 73 ? 9.916 -10.222 -5.242 1.00 94.19 73 ALA A C 1
ATOM 554 O O . ALA A 1 73 ? 10.910 -10.766 -5.717 1.00 94.19 73 ALA A O 1
ATOM 555 N N . ALA A 1 74 ? 9.349 -9.172 -5.845 1.00 92.50 74 ALA A N 1
ATOM 556 C CA . ALA A 1 74 ? 9.847 -8.624 -7.113 1.00 92.50 74 ALA A CA 1
ATOM 557 C C . ALA A 1 74 ? 11.256 -7.990 -7.016 1.00 92.50 74 ALA A C 1
ATOM 559 O O . ALA A 1 74 ? 11.983 -7.947 -8.012 1.00 92.50 74 ALA A O 1
ATOM 560 N N . GLY A 1 75 ? 11.643 -7.492 -5.835 1.00 84.94 75 GLY A N 1
ATOM 561 C CA . GLY A 1 75 ? 12.891 -6.757 -5.589 1.00 84.94 75 GLY A CA 1
ATOM 562 C C . GLY A 1 75 ? 12.669 -5.263 -5.314 1.00 84.94 75 GLY A C 1
ATOM 563 O O . GLY A 1 75 ? 11.599 -4.720 -5.588 1.00 84.94 75 GLY A O 1
ATOM 564 N N . ASN A 1 76 ? 13.674 -4.593 -4.737 1.00 77.44 76 ASN A N 1
ATOM 565 C CA . ASN A 1 76 ? 13.563 -3.215 -4.223 1.00 77.44 76 ASN A CA 1
ATOM 566 C C . ASN A 1 76 ? 14.487 -2.193 -4.933 1.00 77.44 76 ASN A C 1
ATOM 568 O O . ASN A 1 76 ? 14.838 -1.168 -4.344 1.00 77.44 76 ASN A O 1
ATOM 572 N N . ASP A 1 77 ? 14.894 -2.460 -6.178 1.00 67.19 77 ASP A N 1
ATOM 573 C CA . ASP A 1 77 ? 15.840 -1.610 -6.923 1.00 67.19 77 ASP A CA 1
ATOM 574 C C . ASP A 1 77 ? 15.156 -0.602 -7.878 1.00 67.19 77 ASP A C 1
ATOM 576 O O . ASP A 1 77 ? 15.836 0.194 -8.526 1.00 67.19 77 ASP A O 1
ATOM 580 N N . GLY A 1 78 ? 13.821 -0.624 -8.000 1.00 62.69 78 GLY A N 1
ATOM 581 C CA . GLY A 1 78 ? 13.050 0.241 -8.912 1.00 62.69 78 GLY A CA 1
ATOM 582 C C . GLY A 1 78 ? 13.314 -0.021 -10.404 1.00 62.69 78 GLY A C 1
ATOM 583 O O . GLY A 1 78 ? 13.055 0.840 -11.247 1.00 62.69 78 GLY A O 1
ATOM 584 N N . GLY A 1 79 ? 13.879 -1.186 -10.730 1.00 62.47 79 GLY A N 1
ATOM 585 C CA . GLY A 1 79 ? 14.307 -1.576 -12.073 1.00 62.47 79 GLY A CA 1
ATOM 586 C C . GLY A 1 79 ? 13.712 -2.910 -12.522 1.00 62.47 79 GLY A C 1
ATOM 587 O O . GLY A 1 79 ? 12.676 -3.346 -12.028 1.00 62.47 79 GLY A O 1
ATOM 588 N N . VAL A 1 80 ? 14.382 -3.576 -13.465 1.00 69.25 80 VAL A N 1
ATOM 589 C CA . VAL A 1 80 ? 13.992 -4.928 -13.891 1.00 69.25 80 VAL A CA 1
ATOM 590 C C . VAL A 1 80 ? 14.213 -5.909 -12.737 1.00 69.25 80 VAL A C 1
ATOM 592 O O . VAL A 1 80 ? 15.263 -5.870 -12.095 1.00 69.25 80 VAL A O 1
ATOM 595 N N . MET A 1 81 ? 13.235 -6.780 -12.482 1.00 81.38 81 MET A N 1
ATOM 596 C CA . MET A 1 81 ? 13.340 -7.827 -11.456 1.00 81.38 81 MET A CA 1
ATOM 597 C C . MET A 1 81 ? 14.531 -8.763 -11.696 1.00 81.38 81 MET A C 1
ATOM 599 O O . MET A 1 81 ? 14.934 -9.013 -12.835 1.00 81.38 81 MET A O 1
ATOM 603 N N . SER A 1 82 ? 15.061 -9.319 -10.610 1.00 85.19 82 SER A N 1
ATOM 604 C CA . SER A 1 82 ? 16.098 -10.350 -10.644 1.00 85.19 82 SER A CA 1
ATOM 605 C C . SER A 1 82 ? 15.591 -11.672 -11.244 1.00 85.19 82 SER A C 1
ATOM 607 O O . SER A 1 82 ? 14.398 -11.842 -11.504 1.00 85.19 82 SER A O 1
ATOM 609 N N . GLY A 1 83 ? 16.492 -12.633 -11.468 1.00 84.19 83 GLY A N 1
ATOM 610 C CA . GLY A 1 83 ? 16.162 -13.945 -12.038 1.00 84.19 83 GLY A CA 1
ATOM 611 C C . GLY A 1 83 ? 15.099 -14.694 -11.230 1.00 84.19 83 GLY A C 1
ATOM 612 O O . GLY A 1 83 ? 14.224 -15.328 -11.813 1.00 84.19 83 GLY A O 1
ATOM 613 N N . LEU A 1 84 ? 15.103 -14.538 -9.899 1.00 91.69 84 LEU A N 1
ATOM 614 C CA . LEU A 1 84 ? 14.052 -15.084 -9.043 1.00 91.69 84 LEU A CA 1
ATOM 615 C C . LEU A 1 84 ? 12.732 -14.319 -9.205 1.00 91.69 84 LEU A C 1
ATOM 617 O O . LEU A 1 84 ? 11.705 -14.954 -9.418 1.00 91.69 84 LEU A O 1
ATOM 621 N N . GLY A 1 85 ? 12.730 -12.982 -9.192 1.00 88.56 85 GLY A N 1
ATOM 622 C CA . GLY A 1 85 ? 11.500 -12.209 -9.432 1.00 88.56 85 GLY A CA 1
ATOM 623 C C . GLY A 1 85 ? 10.880 -12.476 -10.814 1.00 88.56 85 GLY A C 1
ATOM 624 O O . GLY A 1 85 ? 9.664 -12.451 -10.982 1.00 88.56 85 GLY A O 1
ATOM 625 N N . GLN A 1 86 ? 11.693 -12.819 -11.813 1.00 89.44 86 GLN A N 1
ATOM 626 C CA . GLN A 1 86 ? 11.223 -13.205 -13.146 1.00 89.44 86 GLN A CA 1
ATOM 627 C C . GLN A 1 86 ? 10.793 -14.677 -13.290 1.00 89.44 86 GLN A C 1
ATOM 629 O O . GLN A 1 86 ? 10.266 -15.030 -14.347 1.00 89.44 86 GLN A O 1
ATOM 634 N N . SER A 1 87 ? 10.996 -15.520 -12.270 1.00 91.81 87 SER A N 1
ATOM 635 C CA . SER A 1 87 ? 10.878 -16.987 -12.368 1.00 91.81 87 SER A CA 1
ATOM 636 C C . SER A 1 87 ? 9.461 -17.522 -12.626 1.00 91.81 87 SER A C 1
ATOM 638 O O . SER A 1 87 ? 9.319 -18.614 -13.172 1.00 91.81 87 SER A O 1
ATOM 640 N N . SER A 1 88 ? 8.413 -16.737 -12.363 1.00 93.19 88 SER A N 1
ATOM 641 C CA . SER A 1 88 ? 7.019 -17.039 -12.743 1.00 93.19 88 SER A CA 1
ATOM 642 C C . SER A 1 88 ? 6.776 -17.143 -14.259 1.00 93.19 88 SER A C 1
ATOM 644 O O . SER A 1 88 ? 5.747 -17.663 -14.684 1.00 93.19 88 SER A O 1
ATOM 646 N N . GLN A 1 89 ? 7.719 -16.684 -15.094 1.00 87.81 89 GLN A N 1
ATOM 647 C CA . GLN A 1 89 ? 7.700 -16.921 -16.546 1.00 87.81 89 GLN A CA 1
ATOM 648 C C . GLN A 1 89 ? 8.101 -18.356 -16.925 1.00 87.81 89 GLN A C 1
ATOM 650 O O . GLN A 1 89 ? 7.797 -18.800 -18.030 1.00 87.81 89 GLN A O 1
ATOM 655 N N . GLU A 1 90 ? 8.803 -19.060 -16.035 1.00 86.75 90 GLU A N 1
ATOM 656 C CA . GLU A 1 90 ? 9.299 -20.426 -16.238 1.00 86.75 90 GLU A CA 1
ATOM 657 C C . GLU A 1 90 ? 8.502 -21.445 -15.406 1.00 86.75 90 GLU A C 1
ATOM 659 O O . GLU A 1 90 ? 8.217 -22.548 -15.872 1.00 86.75 90 GLU A O 1
ATOM 664 N N . PHE A 1 91 ? 8.086 -21.058 -14.196 1.00 91.44 91 PHE A N 1
ATOM 665 C CA . PHE A 1 91 ? 7.466 -21.939 -13.212 1.00 91.44 91 PHE A CA 1
ATOM 666 C C . PHE A 1 91 ? 6.038 -21.511 -12.858 1.00 91.44 91 PHE A C 1
ATOM 668 O O . PHE A 1 91 ? 5.800 -20.456 -12.273 1.00 91.44 91 PHE A O 1
ATOM 675 N N . ASP A 1 92 ? 5.075 -22.387 -13.147 1.00 91.50 92 ASP A N 1
ATOM 676 C CA . ASP A 1 92 ? 3.642 -22.128 -12.958 1.00 91.50 92 ASP A CA 1
ATOM 677 C C . ASP A 1 92 ? 3.129 -22.252 -11.512 1.00 91.50 92 ASP A C 1
ATOM 679 O O . ASP A 1 92 ? 1.947 -22.013 -11.257 1.00 91.50 92 ASP A O 1
ATOM 683 N N . ASN A 1 93 ? 3.997 -22.610 -10.561 1.00 95.06 93 ASN A N 1
ATOM 684 C CA . ASN A 1 93 ? 3.734 -22.559 -9.120 1.00 95.06 93 ASN A CA 1
ATOM 685 C C . ASN A 1 93 ? 4.262 -21.287 -8.448 1.00 95.06 93 ASN A C 1
ATOM 687 O O . ASN A 1 93 ? 4.283 -21.240 -7.220 1.00 95.06 93 ASN A O 1
ATOM 691 N N . ILE A 1 94 ? 4.709 -20.286 -9.210 1.00 97.69 94 ILE A N 1
ATOM 692 C CA . ILE A 1 94 ? 5.281 -19.053 -8.665 1.00 97.69 94 ILE A CA 1
ATOM 693 C C . ILE A 1 94 ? 4.348 -17.870 -8.919 1.00 97.69 94 ILE A C 1
ATOM 695 O O . ILE A 1 94 ? 3.896 -17.650 -10.041 1.00 97.69 94 ILE A O 1
ATOM 699 N N . ILE A 1 95 ? 4.106 -17.077 -7.873 1.00 98.31 95 ILE A N 1
ATOM 700 C CA . ILE A 1 95 ? 3.464 -15.763 -7.964 1.00 98.31 95 ILE A CA 1
ATOM 701 C C . ILE A 1 95 ? 4.424 -14.678 -7.458 1.00 98.31 95 ILE A C 1
ATOM 703 O O . ILE A 1 95 ? 4.764 -14.619 -6.275 1.00 98.31 95 ILE A O 1
ATOM 707 N N . THR A 1 96 ? 4.882 -13.817 -8.368 1.00 98.19 96 THR A N 1
ATOM 708 C CA . THR A 1 96 ? 5.763 -12.687 -8.054 1.00 98.19 96 THR A CA 1
ATOM 709 C C . THR A 1 96 ? 4.957 -11.454 -7.659 1.00 98.19 96 THR A C 1
ATOM 711 O O . THR A 1 96 ? 4.031 -11.040 -8.365 1.00 98.19 96 THR A O 1
ATOM 714 N N . VAL A 1 97 ? 5.370 -10.832 -6.557 1.00 98.19 97 VAL A N 1
ATOM 715 C CA . VAL A 1 97 ? 4.659 -9.758 -5.869 1.00 98.19 97 VAL A CA 1
ATOM 716 C C . VAL A 1 97 ? 5.481 -8.471 -5.841 1.00 98.19 97 VAL A C 1
ATOM 718 O O . VAL A 1 97 ? 6.575 -8.411 -5.271 1.00 98.19 97 VAL A O 1
ATOM 721 N N . GLY A 1 98 ? 4.922 -7.416 -6.430 1.00 95.25 98 GLY A N 1
ATOM 722 C CA . GLY A 1 98 ? 5.429 -6.051 -6.313 1.00 95.25 98 GLY A CA 1
ATOM 723 C C . GLY A 1 98 ? 4.777 -5.285 -5.160 1.00 95.25 98 GLY A C 1
ATOM 724 O O . GLY A 1 98 ? 3.739 -5.676 -4.623 1.00 95.25 98 GLY A O 1
ATOM 725 N N . ALA A 1 99 ? 5.381 -4.164 -4.776 1.00 90.31 99 ALA A N 1
ATOM 726 C CA . ALA A 1 99 ? 4.888 -3.310 -3.701 1.00 90.31 99 ALA A CA 1
ATOM 727 C C . ALA A 1 99 ? 4.043 -2.153 -4.249 1.00 90.31 99 ALA A C 1
ATOM 729 O O . ALA A 1 99 ? 4.436 -1.493 -5.209 1.00 90.31 99 ALA A O 1
ATOM 730 N N . ALA A 1 100 ? 2.917 -1.867 -3.595 1.00 84.81 100 ALA A N 1
ATOM 731 C CA . ALA A 1 100 ? 2.052 -0.721 -3.870 1.00 84.81 100 ALA A CA 1
ATOM 732 C C . ALA A 1 100 ? 2.124 0.362 -2.776 1.00 84.81 100 ALA A C 1
ATOM 734 O O . ALA A 1 100 ? 2.335 0.068 -1.594 1.00 84.81 100 ALA A O 1
ATOM 735 N N . ASN A 1 101 ? 1.872 1.610 -3.184 1.00 73.81 101 ASN A N 1
ATOM 736 C CA . ASN A 1 101 ? 1.701 2.799 -2.346 1.00 73.81 101 ASN A CA 1
ATOM 737 C C . ASN A 1 101 ? 0.410 3.525 -2.760 1.00 73.81 101 ASN A C 1
ATOM 739 O O . ASN A 1 101 ? 0.406 4.326 -3.696 1.00 73.81 101 ASN A O 1
ATOM 743 N N . GLY A 1 102 ? -0.709 3.198 -2.109 1.00 73.00 102 GLY A N 1
ATOM 744 C CA . GLY A 1 102 ? -2.023 3.466 -2.699 1.00 73.00 102 GLY A CA 1
ATOM 745 C C . GLY A 1 102 ? -2.176 2.740 -4.044 1.00 73.00 102 GLY A C 1
ATOM 746 O O . GLY A 1 102 ? -1.455 1.781 -4.317 1.00 73.00 102 GLY A O 1
ATOM 747 N N . PHE A 1 103 ? -3.076 3.221 -4.902 1.00 72.25 103 PHE A N 1
ATOM 748 C CA . PHE A 1 103 ? -3.375 2.662 -6.232 1.00 72.25 103 PHE A CA 1
ATOM 749 C C . PHE A 1 103 ? -2.253 2.892 -7.277 1.00 72.25 103 PHE A C 1
ATOM 751 O O . PHE A 1 103 ? -2.520 3.180 -8.440 1.00 72.25 103 PHE A O 1
ATOM 758 N N . GLN A 1 104 ? -0.989 2.842 -6.852 1.00 75.56 104 GLN A N 1
ATOM 759 C CA . GLN A 1 104 ? 0.215 3.040 -7.657 1.00 75.56 104 GLN A CA 1
ATOM 760 C C . GLN A 1 104 ? 1.311 2.078 -7.186 1.00 75.56 104 GLN A C 1
ATOM 762 O O . GLN A 1 104 ? 1.389 1.749 -6.000 1.00 75.56 104 GLN A O 1
ATOM 767 N N . ILE A 1 105 ? 2.196 1.669 -8.096 1.00 78.31 105 ILE A N 1
ATOM 768 C CA . ILE A 1 105 ? 3.424 0.950 -7.736 1.00 78.31 105 ILE A CA 1
ATOM 769 C C . ILE A 1 105 ? 4.290 1.816 -6.797 1.00 78.31 105 ILE A C 1
ATOM 771 O O . ILE A 1 105 ? 4.425 3.028 -6.984 1.00 78.31 105 ILE A O 1
ATOM 775 N N . ALA A 1 106 ? 4.880 1.207 -5.770 1.00 77.25 106 ALA A N 1
ATOM 776 C CA . ALA A 1 106 ? 5.854 1.867 -4.912 1.00 77.25 106 ALA A CA 1
ATOM 777 C C . ALA A 1 106 ? 7.143 2.153 -5.717 1.00 77.25 106 ALA A C 1
ATOM 779 O O . ALA A 1 106 ? 7.618 1.253 -6.408 1.00 77.25 106 ALA A O 1
ATOM 780 N N . PRO A 1 107 ? 7.768 3.347 -5.621 1.00 71.50 107 PRO A N 1
ATOM 781 C CA . PRO A 1 107 ? 8.871 3.736 -6.516 1.00 71.50 107 PRO A CA 1
ATOM 782 C C . PRO A 1 107 ? 10.126 2.849 -6.485 1.00 71.50 107 PRO A C 1
ATOM 784 O O . PRO A 1 107 ? 10.919 2.890 -7.420 1.00 71.50 107 PRO A O 1
ATOM 787 N N . TYR A 1 108 ? 10.331 2.081 -5.412 1.00 71.94 108 TYR A N 1
ATOM 788 C CA . TYR A 1 108 ? 11.435 1.124 -5.292 1.00 71.94 108 TYR A CA 1
ATOM 789 C C . TYR A 1 108 ? 11.071 -0.278 -5.801 1.00 71.94 108 TYR A C 1
ATOM 791 O O . TYR A 1 108 ? 11.961 -1.112 -5.921 1.00 71.94 108 TYR A O 1
ATOM 799 N N . SER A 1 109 ? 9.796 -0.591 -6.054 1.00 82.69 109 SER A N 1
ATOM 800 C CA . SER A 1 109 ? 9.409 -1.935 -6.487 1.00 82.69 109 SER A CA 1
ATOM 801 C C . SER A 1 109 ? 9.996 -2.206 -7.865 1.00 82.69 109 SER A C 1
ATOM 803 O O . SER A 1 109 ? 9.728 -1.475 -8.819 1.00 82.69 109 SER A O 1
ATOM 805 N N . SER A 1 110 ? 10.781 -3.272 -7.976 1.00 81.25 110 SER A N 1
ATOM 806 C CA . SER A 1 110 ? 11.185 -3.795 -9.275 1.00 81.25 110 SER A CA 1
ATOM 807 C C . SER A 1 110 ? 9.967 -4.354 -10.028 1.00 81.25 110 SER A C 1
ATOM 809 O O . SER A 1 110 ? 8.944 -4.688 -9.423 1.00 81.25 110 SER A O 1
ATOM 811 N N . TYR A 1 111 ? 10.068 -4.420 -11.355 1.00 78.50 111 TYR A N 1
ATOM 812 C CA . TYR A 1 111 ? 8.968 -4.754 -12.266 1.00 78.50 111 TYR A CA 1
ATOM 813 C C . TYR A 1 111 ? 9.476 -5.489 -13.525 1.00 78.50 111 TYR A C 1
ATOM 815 O O . TYR A 1 111 ? 10.683 -5.556 -13.774 1.00 78.50 111 TYR A O 1
ATOM 823 N N . GLY A 1 112 ? 8.589 -6.099 -14.316 1.00 74.88 112 GLY A N 1
ATOM 824 C CA . GLY A 1 112 ? 8.989 -6.924 -15.465 1.00 74.88 112 GLY A CA 1
ATOM 825 C C . GLY A 1 112 ? 7.941 -7.957 -15.883 1.00 74.88 112 GLY A C 1
ATOM 826 O O . GLY A 1 112 ? 6.884 -8.063 -15.271 1.00 74.88 112 GLY A O 1
ATOM 827 N N . TYR A 1 113 ? 8.244 -8.752 -16.913 1.00 71.12 113 TYR A N 1
ATOM 828 C CA . TYR A 1 113 ? 7.289 -9.705 -17.503 1.00 71.12 113 TYR A CA 1
ATOM 829 C C . TYR A 1 113 ? 6.846 -10.847 -16.571 1.00 71.12 113 TYR A C 1
ATOM 831 O O . TYR A 1 113 ? 5.808 -11.451 -16.813 1.00 71.12 113 TYR A O 1
ATOM 839 N N . GLY A 1 114 ? 7.589 -11.122 -15.494 1.00 78.56 114 GLY A N 1
ATOM 840 C CA . GLY A 1 114 ? 7.173 -12.057 -14.441 1.00 78.56 114 GLY A CA 1
ATOM 841 C C . GLY A 1 114 ? 6.320 -11.447 -13.320 1.00 78.56 114 GLY A C 1
ATOM 842 O O . GLY A 1 114 ? 5.913 -12.169 -12.418 1.00 78.56 114 GLY A O 1
ATOM 843 N N . LEU A 1 115 ? 6.053 -10.138 -13.308 1.00 92.06 115 LEU A N 1
ATOM 844 C CA . LEU A 1 115 ? 5.304 -9.517 -12.212 1.00 92.06 115 LEU A CA 1
ATOM 845 C C . LEU A 1 115 ? 3.840 -9.963 -12.283 1.00 92.06 115 LEU A C 1
ATOM 847 O O . LEU A 1 115 ? 3.174 -9.700 -13.279 1.00 92.06 115 LEU A O 1
ATOM 851 N N . ASN A 1 116 ? 3.313 -10.632 -11.256 1.00 97.25 116 ASN A N 1
ATOM 852 C CA . ASN A 1 116 ? 1.955 -11.179 -11.317 1.00 97.25 116 ASN A CA 1
ATOM 853 C C . ASN A 1 116 ? 0.913 -10.281 -10.644 1.00 97.25 116 ASN A C 1
ATOM 855 O O . ASN A 1 116 ? -0.204 -10.184 -11.153 1.00 97.25 116 ASN A O 1
ATOM 859 N N . ILE A 1 117 ? 1.260 -9.636 -9.527 1.00 97.94 117 ILE A N 1
ATOM 860 C CA . ILE A 1 117 ? 0.335 -8.824 -8.721 1.00 97.94 117 ILE A CA 1
ATOM 861 C C . ILE A 1 117 ? 1.102 -7.788 -7.880 1.00 97.94 117 ILE A C 1
ATOM 863 O O . ILE A 1 117 ? 2.274 -7.992 -7.551 1.00 97.94 117 ILE A O 1
ATOM 867 N N . LEU A 1 118 ? 0.446 -6.694 -7.488 1.00 95.44 118 LEU A N 1
ATOM 868 C CA . LEU A 1 118 ? 0.915 -5.798 -6.428 1.00 95.44 118 LEU A CA 1
ATOM 869 C C . LEU A 1 118 ? 0.161 -6.049 -5.118 1.00 95.44 118 LEU A C 1
ATOM 871 O O . LEU A 1 118 ? -1.028 -6.346 -5.127 1.00 95.44 118 LEU A O 1
ATOM 875 N N . ALA A 1 119 ? 0.806 -5.825 -3.977 1.00 92.56 119 ALA A N 1
ATOM 876 C CA . ALA A 1 119 ? 0.139 -5.759 -2.673 1.00 92.56 119 ALA A CA 1
ATOM 877 C C . ALA A 1 119 ? 0.688 -4.589 -1.833 1.00 92.56 119 ALA A C 1
ATOM 879 O O . ALA A 1 119 ? 1.734 -4.029 -2.186 1.00 92.56 119 ALA A O 1
ATOM 880 N N . PRO A 1 120 ? 0.012 -4.166 -0.744 1.00 86.19 120 PRO A N 1
ATOM 881 C CA . PRO A 1 120 ? 0.493 -3.081 0.109 1.00 86.19 120 PRO A CA 1
ATOM 882 C C . PRO A 1 120 ? 1.914 -3.348 0.633 1.00 86.19 120 PRO A C 1
ATOM 884 O O . PRO A 1 120 ? 2.140 -4.230 1.455 1.00 86.19 120 PRO A O 1
ATOM 887 N N . GLY A 1 121 ? 2.886 -2.576 0.140 1.00 78.25 121 GLY A N 1
ATOM 888 C CA . GLY A 1 121 ? 4.292 -2.664 0.558 1.00 78.25 121 GLY A CA 1
ATOM 889 C C . GLY A 1 121 ? 4.829 -1.370 1.168 1.00 78.25 121 GLY A C 1
ATOM 890 O O . GLY A 1 121 ? 5.933 -1.365 1.705 1.00 78.25 121 GLY A O 1
ATOM 891 N N . GLY A 1 122 ? 4.057 -0.279 1.101 1.00 67.75 122 GLY A N 1
ATOM 892 C CA . GLY A 1 122 ? 4.391 1.018 1.692 1.00 67.75 122 GLY A CA 1
ATOM 893 C C . GLY A 1 122 ? 5.556 1.743 1.011 1.00 67.75 122 GLY A C 1
ATOM 894 O O . GLY A 1 122 ? 6.106 1.283 0.010 1.00 67.75 122 GLY A O 1
ATOM 895 N N . THR A 1 123 ? 5.956 2.883 1.570 1.00 65.00 123 THR A N 1
ATOM 896 C CA . THR A 1 123 ? 7.187 3.621 1.223 1.00 65.00 123 THR A CA 1
ATOM 897 C C . THR A 1 123 ? 7.907 4.102 2.482 1.00 65.00 123 THR A C 1
ATOM 899 O O . THR A 1 123 ? 7.434 3.884 3.592 1.00 65.00 123 THR A O 1
ATOM 902 N N . THR A 1 124 ? 9.056 4.768 2.340 1.00 57.06 124 THR A N 1
ATOM 903 C CA . THR A 1 124 ? 9.743 5.412 3.475 1.00 57.06 124 THR A CA 1
ATOM 904 C C . THR A 1 124 ? 8.907 6.538 4.101 1.00 57.06 124 THR A C 1
ATOM 906 O O . THR A 1 124 ? 9.043 6.831 5.286 1.00 57.06 124 THR A O 1
ATOM 909 N N . GLU A 1 125 ? 8.024 7.158 3.321 1.00 54.00 125 GLU A N 1
ATOM 910 C CA . GLU A 1 125 ? 7.054 8.154 3.777 1.00 54.00 125 GLU A CA 1
ATOM 911 C C . GLU A 1 125 ? 5.815 7.496 4.410 1.00 54.00 125 GLU A C 1
ATOM 913 O O . GLU A 1 125 ? 5.303 8.007 5.402 1.00 54.00 125 GLU A O 1
ATOM 918 N N . ASN A 1 126 ? 5.375 6.351 3.869 1.00 55.78 126 ASN A N 1
ATOM 919 C CA . ASN A 1 126 ? 4.165 5.625 4.272 1.00 55.78 126 ASN A CA 1
ATOM 920 C C . ASN A 1 126 ? 4.454 4.120 4.529 1.00 55.78 126 ASN A C 1
ATOM 922 O O . ASN A 1 126 ? 4.061 3.285 3.707 1.00 55.78 126 ASN A O 1
ATOM 926 N N . PRO A 1 127 ? 5.178 3.728 5.594 1.00 57.72 127 PRO A N 1
ATOM 927 C CA . PRO A 1 127 ? 5.576 2.333 5.813 1.00 57.72 127 PRO A CA 1
ATOM 928 C C . PRO A 1 127 ? 4.448 1.475 6.415 1.00 57.72 127 PRO A C 1
ATOM 930 O O . PRO A 1 127 ? 3.564 1.983 7.109 1.00 57.72 127 PRO A O 1
ATOM 933 N N . VAL A 1 128 ? 4.522 0.162 6.180 1.00 59.06 128 VAL A N 1
ATOM 934 C CA . VAL A 1 128 ? 3.555 -0.872 6.610 1.00 59.06 128 VAL A CA 1
ATOM 935 C C . VAL A 1 128 ? 4.123 -1.746 7.737 1.00 59.06 128 VAL A C 1
ATOM 937 O O . VAL A 1 128 ? 5.290 -1.607 8.093 1.00 59.06 128 VAL A O 1
ATOM 940 N N . LEU A 1 129 ? 3.319 -2.619 8.356 1.00 52.31 129 LEU A N 1
ATOM 941 C CA . LEU A 1 129 ? 3.722 -3.356 9.566 1.00 52.31 129 LEU A CA 1
ATOM 942 C C . LEU A 1 129 ? 4.495 -4.600 9.191 1.00 52.31 129 LEU A C 1
ATOM 944 O O . LEU A 1 129 ? 4.140 -5.314 8.258 1.00 52.31 129 LEU A O 1
ATOM 948 N N . SER A 1 130 ? 5.496 -4.901 9.997 1.00 53.41 130 SER A N 1
ATOM 949 C CA . SER A 1 130 ? 6.184 -6.175 9.968 1.00 53.41 130 SER A CA 1
ATOM 950 C C . SER A 1 130 ? 6.513 -6.590 11.392 1.00 53.41 130 SER A C 1
ATOM 952 O O . SER A 1 130 ? 6.722 -5.755 12.276 1.00 53.41 130 SER A O 1
ATOM 954 N N . THR A 1 131 ? 6.641 -7.893 11.610 1.00 50.12 131 THR A N 1
ATOM 955 C CA . THR A 1 131 ? 7.496 -8.385 12.689 1.00 50.12 131 THR A CA 1
ATOM 956 C C . THR A 1 131 ? 8.917 -7.880 12.428 1.00 50.12 131 THR A C 1
ATOM 958 O O . THR A 1 131 ? 9.439 -8.078 11.326 1.00 50.12 131 THR A O 1
ATOM 961 N N . VAL A 1 132 ? 9.527 -7.199 13.398 1.00 46.16 132 VAL A N 1
ATOM 962 C CA . VAL A 1 132 ? 10.914 -6.713 13.326 1.00 46.16 132 VAL A CA 1
ATOM 963 C C . VAL A 1 132 ? 11.611 -7.008 14.654 1.00 46.16 132 VAL A C 1
ATOM 965 O O . VAL A 1 132 ? 11.119 -6.652 15.724 1.00 46.16 132 VAL A O 1
ATOM 968 N N . GLY A 1 133 ? 12.748 -7.706 14.596 1.00 46.03 133 GLY A N 1
ATOM 969 C CA . GLY A 1 133 ? 13.363 -8.281 15.796 1.00 46.03 133 GLY A CA 1
ATOM 970 C C . GLY A 1 133 ? 12.405 -9.243 16.510 1.00 46.03 133 GLY A C 1
ATOM 971 O O . GLY A 1 133 ? 11.748 -10.054 15.865 1.00 46.03 133 GLY A O 1
ATOM 972 N N . GLU A 1 134 ? 12.304 -9.124 17.834 1.00 38.97 134 GLU A N 1
ATOM 973 C CA . GLU A 1 134 ? 11.379 -9.908 18.674 1.00 38.97 134 GLU A CA 1
ATOM 974 C C . GLU A 1 134 ? 9.980 -9.274 18.806 1.00 38.97 134 GLU A C 1
ATOM 976 O O . GLU A 1 134 ? 9.153 -9.740 19.587 1.00 38.97 134 GLU A O 1
ATOM 981 N N . GLY A 1 135 ? 9.710 -8.187 18.076 1.00 38.16 135 GLY A N 1
ATOM 982 C CA . GLY A 1 135 ? 8.505 -7.385 18.242 1.00 38.16 135 GLY A CA 1
ATOM 983 C C . GLY A 1 135 ? 7.840 -6.993 16.930 1.00 38.16 135 GLY A C 1
ATOM 984 O O . GLY A 1 135 ? 8.042 -7.588 15.870 1.00 38.16 135 GLY A O 1
ATOM 985 N N . VAL A 1 136 ? 7.013 -5.960 17.026 1.00 44.69 136 VAL A N 1
ATOM 986 C CA . VAL A 1 136 ? 6.181 -5.445 15.943 1.00 44.69 136 VAL A CA 1
ATOM 987 C C . VAL A 1 136 ? 6.625 -4.014 15.635 1.00 44.69 136 VAL A C 1
ATOM 989 O O . VAL A 1 136 ? 6.793 -3.204 16.544 1.00 44.69 136 VAL A O 1
ATOM 992 N N . GLY A 1 137 ? 6.831 -3.699 14.358 1.00 47.81 137 GLY A N 1
ATOM 993 C CA . GLY A 1 137 ? 7.310 -2.394 13.903 1.00 47.81 137 GLY A CA 1
ATOM 994 C C . GLY A 1 137 ? 6.971 -2.153 12.437 1.00 47.81 137 GLY A C 1
ATOM 995 O O . GLY A 1 137 ? 6.076 -2.802 11.902 1.00 47.81 137 GLY A O 1
ATOM 996 N N . THR A 1 138 ? 7.656 -1.216 11.776 1.00 52.72 138 THR A N 1
ATOM 997 C CA . THR A 1 138 ? 7.319 -0.833 10.393 1.00 52.72 138 THR A CA 1
ATOM 998 C C . THR A 1 138 ? 8.454 -1.083 9.405 1.00 52.72 138 THR A C 1
ATOM 1000 O O . THR A 1 138 ? 9.630 -1.015 9.758 1.00 52.72 138 THR A O 1
ATOM 1003 N N . MET A 1 139 ? 8.086 -1.397 8.165 1.00 58.22 139 MET A N 1
ATOM 1004 C CA . MET A 1 139 ? 8.977 -1.679 7.046 1.00 58.22 139 MET A CA 1
ATOM 1005 C C . MET A 1 139 ? 8.327 -1.211 5.739 1.00 58.22 139 MET A C 1
ATOM 1007 O O . MET A 1 139 ? 7.107 -1.100 5.639 1.00 58.22 139 MET A O 1
ATOM 1011 N N . ALA A 1 140 ? 9.146 -0.936 4.728 1.00 70.56 140 ALA A N 1
ATOM 1012 C CA . ALA A 1 140 ? 8.691 -0.790 3.353 1.00 70.56 140 ALA A CA 1
ATOM 1013 C C . ALA A 1 140 ? 9.508 -1.737 2.472 1.00 70.56 140 ALA A C 1
ATOM 1015 O O . ALA A 1 140 ? 10.732 -1.793 2.603 1.00 70.56 140 ALA A O 1
ATOM 1016 N N . GLY A 1 141 ? 8.842 -2.492 1.603 1.00 79.69 141 GLY A N 1
ATOM 1017 C CA . GLY A 1 141 ? 9.509 -3.461 0.741 1.00 79.69 141 GLY A CA 1
ATOM 1018 C C . GLY A 1 141 ? 8.553 -4.417 0.036 1.00 79.69 141 GLY A C 1
ATOM 1019 O O . GLY A 1 141 ? 7.478 -4.745 0.542 1.00 79.69 141 GLY A O 1
ATOM 1020 N N . THR A 1 142 ? 8.995 -4.944 -1.107 1.00 88.06 142 THR A N 1
ATOM 1021 C CA . THR A 1 142 ? 8.336 -6.080 -1.776 1.00 88.06 142 THR A CA 1
ATOM 1022 C C . THR A 1 142 ? 8.290 -7.319 -0.878 1.00 88.06 142 THR A C 1
ATOM 1024 O O . THR A 1 142 ? 7.328 -8.077 -0.941 1.00 88.06 142 THR A O 1
ATOM 1027 N N . SER A 1 143 ? 9.242 -7.463 0.050 1.00 83.88 143 SER A N 1
ATOM 1028 C CA . SER A 1 143 ? 9.215 -8.432 1.156 1.00 83.88 143 SER A CA 1
ATOM 1029 C C . SER A 1 143 ? 7.922 -8.399 1.976 1.00 83.88 143 SER A C 1
ATOM 1031 O O . SER A 1 143 ? 7.404 -9.464 2.298 1.00 83.88 143 SER A O 1
ATOM 1033 N N . VAL A 1 144 ? 7.376 -7.215 2.288 1.00 79.12 144 VAL A N 1
ATOM 1034 C CA . VAL A 1 144 ? 6.106 -7.102 3.031 1.00 79.12 144 VAL A CA 1
ATOM 1035 C C . VAL A 1 144 ? 4.911 -7.352 2.116 1.00 79.12 144 VAL A C 1
ATOM 1037 O O . VAL A 1 144 ? 4.000 -8.083 2.482 1.00 79.12 144 VAL A O 1
ATOM 1040 N N . ALA A 1 145 ? 4.930 -6.830 0.887 1.00 89.81 145 ALA A N 1
ATOM 1041 C CA . ALA A 1 145 ? 3.869 -7.109 -0.083 1.00 89.81 145 ALA A CA 1
ATOM 1042 C C . ALA A 1 145 ? 3.695 -8.631 -0.322 1.00 89.81 145 ALA A C 1
ATOM 1044 O O . ALA A 1 145 ? 2.575 -9.137 -0.394 1.00 89.81 145 ALA A O 1
ATOM 1045 N N . THR A 1 146 ? 4.806 -9.377 -0.346 1.00 92.56 146 THR A N 1
ATOM 1046 C CA . THR A 1 146 ? 4.843 -10.847 -0.483 1.00 92.56 146 THR A CA 1
ATOM 1047 C C . THR A 1 146 ? 4.088 -11.560 0.652 1.00 92.56 146 THR A C 1
ATOM 1049 O O . THR A 1 146 ? 3.396 -12.550 0.399 1.00 92.56 146 THR A O 1
ATOM 1052 N N . THR A 1 147 ? 4.129 -11.054 1.893 1.00 86.50 147 THR A N 1
ATOM 1053 C CA . THR A 1 147 ? 3.419 -11.697 3.016 1.00 86.50 147 THR A CA 1
ATOM 1054 C C . THR A 1 147 ? 1.906 -11.474 2.957 1.00 86.50 147 THR A C 1
ATOM 1056 O O . THR A 1 147 ? 1.161 -12.402 3.274 1.00 86.50 147 THR A O 1
ATOM 1059 N N . PHE A 1 148 ? 1.433 -10.320 2.466 1.00 89.19 148 PHE A N 1
ATOM 1060 C CA . PHE A 1 148 ? 0.003 -10.094 2.198 1.00 89.19 148 PHE A CA 1
ATOM 1061 C C . PHE A 1 148 ? -0.546 -11.100 1.175 1.00 89.19 148 PHE A C 1
ATOM 1063 O O . PHE A 1 148 ? -1.566 -11.739 1.427 1.00 89.19 148 PHE A O 1
ATOM 1070 N N . VAL A 1 149 ? 0.160 -11.317 0.059 1.00 96.25 149 VAL A N 1
ATOM 1071 C CA . VAL A 1 149 ? -0.246 -12.306 -0.962 1.00 96.25 149 VAL A CA 1
ATOM 1072 C C . VAL A 1 149 ? -0.164 -13.738 -0.427 1.00 96.25 149 VAL A C 1
ATOM 1074 O O . VAL A 1 149 ? -1.053 -14.540 -0.703 1.00 96.25 149 VAL A O 1
ATOM 1077 N N . THR A 1 150 ? 0.835 -14.056 0.402 1.00 95.25 150 THR A N 1
ATOM 1078 C CA . THR A 1 150 ? 0.930 -15.350 1.107 1.00 95.25 150 THR A CA 1
ATOM 1079 C C . THR A 1 150 ? -0.284 -15.589 2.016 1.00 95.25 150 THR A C 1
ATOM 1081 O O . THR A 1 150 ? -0.865 -16.678 2.011 1.00 95.25 150 THR A O 1
ATOM 1084 N N . GLY A 1 151 ? -0.717 -14.567 2.761 1.00 90.38 151 GLY A N 1
ATOM 1085 C CA . GLY A 1 151 ? -1.933 -14.616 3.577 1.00 90.38 151 GLY A CA 1
ATOM 1086 C C . GLY A 1 151 ? -3.202 -14.775 2.736 1.00 90.38 151 GLY A C 1
ATOM 1087 O O . GLY A 1 151 ? -4.039 -15.623 3.037 1.00 90.38 151 GLY A O 1
ATOM 1088 N N . ALA A 1 152 ? -3.324 -14.030 1.636 1.00 95.00 152 ALA A N 1
ATOM 1089 C CA . ALA A 1 152 ? -4.467 -14.132 0.731 1.00 95.00 152 ALA A CA 1
ATOM 1090 C C . ALA A 1 152 ? -4.569 -15.510 0.054 1.00 95.00 152 ALA A C 1
ATOM 1092 O O . ALA A 1 152 ? -5.649 -16.096 0.027 1.00 95.00 152 ALA A O 1
ATOM 1093 N N . ALA A 1 153 ? -3.448 -16.070 -0.411 1.00 97.44 153 ALA A N 1
ATOM 1094 C CA . ALA A 1 153 ? -3.373 -17.436 -0.930 1.00 97.44 153 ALA A CA 1
ATOM 1095 C C . ALA A 1 153 ? -3.805 -18.473 0.122 1.00 97.44 153 ALA A C 1
ATOM 1097 O O . ALA A 1 153 ? -4.556 -19.399 -0.186 1.00 97.44 153 ALA A O 1
ATOM 1098 N N . SER A 1 154 ? -3.391 -18.277 1.380 1.00 95.50 154 SER A N 1
ATOM 1099 C CA . SER A 1 154 ? -3.812 -19.120 2.508 1.00 95.50 154 SER A CA 1
ATOM 1100 C C . SER A 1 154 ? -5.325 -19.044 2.739 1.00 95.50 154 SER A C 1
ATOM 1102 O O . SER A 1 154 ? -5.958 -20.076 2.944 1.00 95.50 154 SER A O 1
ATOM 1104 N N . ASN A 1 155 ? -5.924 -17.851 2.651 1.00 93.69 155 ASN A N 1
ATOM 1105 C CA . ASN A 1 155 ? -7.371 -17.655 2.803 1.00 93.69 155 ASN A CA 1
ATOM 1106 C C . ASN A 1 155 ? -8.172 -18.286 1.651 1.00 93.69 155 ASN A C 1
ATOM 1108 O O . ASN A 1 155 ? -9.183 -18.939 1.899 1.00 93.69 155 ASN A O 1
ATOM 1112 N N . VAL A 1 156 ? -7.701 -18.155 0.405 1.00 97.12 156 VAL A N 1
ATOM 1113 C CA . VAL A 1 156 ? -8.298 -18.815 -0.773 1.00 97.12 156 VAL A CA 1
ATOM 1114 C C . VAL A 1 156 ? -8.310 -20.339 -0.601 1.00 97.12 156 VAL A C 1
ATOM 1116 O O . VAL A 1 156 ? -9.330 -20.980 -0.857 1.00 97.12 156 VAL A O 1
ATOM 1119 N N . TRP A 1 157 ? -7.210 -20.924 -0.114 1.00 95.19 157 TRP A N 1
ATOM 1120 C CA . TRP A 1 157 ? -7.150 -22.358 0.186 1.00 95.19 157 TRP A CA 1
ATOM 1121 C C . TRP A 1 157 ? -7.931 -22.769 1.437 1.00 95.19 157 TRP A C 1
ATOM 1123 O O . TRP A 1 157 ? -8.426 -23.890 1.479 1.00 95.19 157 TRP A O 1
ATOM 1133 N N . ALA A 1 158 ? -8.074 -21.908 2.444 1.00 94.19 158 ALA A N 1
ATOM 1134 C CA . ALA A 1 158 ? -8.915 -22.197 3.605 1.00 94.19 158 ALA A CA 1
ATOM 1135 C C . ALA A 1 158 ? -10.402 -22.286 3.219 1.00 94.19 158 ALA A C 1
ATOM 1137 O O . ALA A 1 158 ? -11.114 -23.154 3.720 1.00 94.19 158 ALA A O 1
ATOM 1138 N N . GLU A 1 159 ? -10.849 -21.425 2.301 1.00 96.19 159 GLU A N 1
ATOM 1139 C CA . GLU A 1 159 ? -12.217 -21.415 1.777 1.00 96.19 159 GLU A CA 1
ATOM 1140 C C . GLU A 1 159 ? -12.482 -22.584 0.811 1.00 96.19 159 GLU A C 1
ATOM 1142 O O . GLU A 1 159 ? -13.531 -23.224 0.875 1.00 96.19 159 GLU A O 1
ATOM 1147 N N . ASN A 1 160 ? -11.524 -22.912 -0.065 1.00 96.56 160 ASN A N 1
ATOM 1148 C CA . ASN A 1 160 ? -11.646 -24.036 -0.996 1.00 96.56 160 ASN A CA 1
ATOM 1149 C C . ASN A 1 160 ? -10.355 -24.885 -1.032 1.00 96.56 160 ASN A C 1
ATOM 1151 O O . ASN A 1 160 ? -9.505 -24.714 -1.914 1.00 96.56 160 ASN A O 1
ATOM 1155 N N . PRO A 1 161 ? -10.206 -25.848 -0.096 1.00 95.00 161 PRO A N 1
ATOM 1156 C CA . PRO A 1 161 ? -8.967 -26.614 0.085 1.00 95.00 161 PRO A CA 1
ATOM 1157 C C . PRO A 1 161 ? -8.572 -27.525 -1.077 1.00 95.00 161 PRO A C 1
ATOM 1159 O O . PRO A 1 161 ? -7.457 -28.035 -1.086 1.00 95.00 161 PRO A O 1
ATOM 1162 N N . ASN A 1 162 ? -9.468 -27.757 -2.038 1.00 94.81 162 ASN A N 1
ATOM 1163 C CA . ASN A 1 162 ? -9.238 -28.673 -3.157 1.00 94.81 162 ASN A CA 1
ATOM 1164 C C . ASN A 1 162 ? -8.670 -27.975 -4.407 1.00 94.81 162 ASN A C 1
ATOM 1166 O O . ASN A 1 162 ? -8.346 -28.653 -5.383 1.00 94.81 162 ASN A O 1
ATOM 1170 N N . LEU A 1 163 ? -8.580 -26.640 -4.414 1.00 96.00 163 LEU A N 1
ATOM 1171 C CA . LEU A 1 163 ? -8.008 -25.881 -5.528 1.00 96.00 163 LEU A CA 1
ATOM 1172 C C . LEU A 1 163 ? -6.545 -26.273 -5.767 1.00 96.00 163 LEU A C 1
ATOM 1174 O O . LEU A 1 163 ? -5.756 -26.3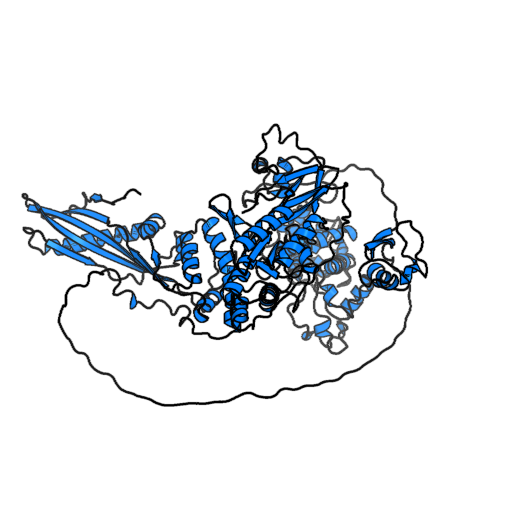75 -4.831 1.00 96.00 163 LEU A O 1
ATOM 1178 N N . SER A 1 164 ? -6.144 -26.415 -7.029 1.00 95.12 164 SER A N 1
ATOM 1179 C CA . SER A 1 164 ? -4.714 -26.494 -7.356 1.00 95.12 164 SER A CA 1
ATOM 1180 C C . SER A 1 164 ? -4.018 -25.150 -7.097 1.00 95.12 164 SER A C 1
ATOM 1182 O O . SER A 1 164 ? -4.649 -24.099 -7.204 1.00 95.12 164 SER A O 1
ATOM 1184 N N . TYR A 1 165 ? -2.703 -25.154 -6.836 1.00 94.19 165 TYR A N 1
ATOM 1185 C CA . TYR A 1 165 ? -1.928 -23.910 -6.671 1.00 94.19 165 TYR A CA 1
ATOM 1186 C C . TYR A 1 165 ? -2.110 -22.956 -7.860 1.00 94.19 165 TYR A C 1
ATOM 1188 O O . TYR A 1 165 ? -2.202 -21.747 -7.681 1.00 94.19 165 TYR A O 1
ATOM 1196 N N . ARG A 1 166 ? -2.254 -23.502 -9.075 1.00 94.25 166 ARG A N 1
ATOM 1197 C CA . ARG A 1 166 ? -2.515 -22.722 -10.284 1.00 94.25 166 ARG A CA 1
ATOM 1198 C C . ARG A 1 166 ? -3.860 -22.005 -10.207 1.00 94.25 166 ARG A C 1
ATOM 1200 O O . ARG A 1 166 ? -3.929 -20.835 -10.549 1.00 94.25 166 ARG A O 1
ATOM 1207 N N . GLN A 1 167 ? -4.911 -22.667 -9.720 1.00 96.75 167 GLN A N 1
ATOM 1208 C CA . GLN A 1 167 ? -6.195 -22.001 -9.492 1.00 96.75 167 GLN A CA 1
ATOM 1209 C C . GLN A 1 167 ? -6.097 -20.926 -8.410 1.00 96.75 167 GLN A C 1
ATOM 1211 O O . GLN A 1 167 ? -6.722 -19.891 -8.576 1.00 96.75 167 GLN A O 1
ATOM 1216 N N . VAL A 1 168 ? -5.298 -21.112 -7.354 1.00 97.75 168 VAL A N 1
ATOM 1217 C CA . VAL A 1 168 ? -5.060 -20.052 -6.355 1.00 97.75 168 VAL A CA 1
ATOM 1218 C C . VAL A 1 168 ? -4.374 -18.837 -6.985 1.00 97.75 168 VAL A C 1
ATOM 1220 O O . VAL A 1 168 ? -4.816 -17.713 -6.765 1.00 97.75 168 VAL A O 1
ATOM 1223 N N . ILE A 1 169 ? -3.341 -19.050 -7.808 1.00 97.62 169 ILE A N 1
ATOM 1224 C CA . ILE A 1 169 ? -2.651 -17.975 -8.538 1.00 97.62 169 ILE A CA 1
ATOM 1225 C C . ILE A 1 169 ? -3.615 -17.248 -9.485 1.00 97.62 169 ILE A C 1
ATOM 1227 O O . ILE A 1 169 ? -3.673 -16.022 -9.455 1.00 97.62 169 ILE A O 1
ATOM 1231 N N . GLU A 1 170 ? -4.386 -17.977 -10.298 1.00 96.25 170 GLU A N 1
ATOM 1232 C CA . GLU A 1 170 ? -5.360 -17.365 -11.211 1.00 96.25 170 GLU A CA 1
ATOM 1233 C C . GLU A 1 170 ? -6.476 -16.636 -10.451 1.00 96.25 170 GLU A C 1
ATOM 1235 O O . GLU A 1 170 ? -6.768 -15.500 -10.791 1.00 96.25 170 GLU A O 1
ATOM 1240 N N . ILE A 1 171 ? -7.010 -17.194 -9.357 1.00 97.75 171 ILE A N 1
ATOM 1241 C CA . ILE A 1 171 ? -7.994 -16.511 -8.501 1.00 97.75 171 ILE A CA 1
ATOM 1242 C C . ILE A 1 171 ? -7.441 -15.179 -7.986 1.00 97.75 171 ILE A C 1
ATOM 1244 O O . ILE A 1 171 ? -8.124 -14.169 -8.102 1.00 97.75 171 ILE A O 1
ATOM 1248 N N . LEU A 1 172 ? -6.212 -15.154 -7.457 1.00 97.69 172 LEU A N 1
ATOM 1249 C CA . LEU A 1 172 ? -5.594 -13.927 -6.940 1.00 97.69 172 LEU A CA 1
ATOM 1250 C C . LEU A 1 172 ? -5.353 -12.875 -8.034 1.00 97.69 172 LEU A C 1
ATOM 1252 O O . LEU A 1 172 ? -5.433 -11.682 -7.748 1.00 97.69 172 LEU A O 1
ATOM 1256 N N . LYS A 1 173 ? -5.055 -13.306 -9.267 1.00 95.69 173 LYS A N 1
ATOM 1257 C CA . LYS A 1 173 ? -4.850 -12.431 -10.433 1.00 95.69 173 LYS A CA 1
ATOM 1258 C C . LYS A 1 173 ? -6.172 -11.905 -10.995 1.00 95.69 173 LYS A C 1
ATOM 1260 O O . LYS A 1 173 ? -6.316 -10.699 -11.152 1.00 95.69 173 LYS A O 1
ATOM 1265 N N . ASP A 1 174 ? -7.133 -12.786 -11.255 1.00 92.31 174 ASP A N 1
ATOM 1266 C CA . ASP A 1 174 ? -8.443 -12.464 -11.838 1.00 92.31 174 ASP A CA 1
ATOM 1267 C C . ASP A 1 174 ? -9.312 -11.633 -10.884 1.00 92.31 174 ASP A C 1
ATOM 1269 O O . ASP A 1 174 ? -10.182 -10.877 -11.319 1.00 92.31 174 ASP A O 1
ATOM 1273 N N . SER A 1 175 ? -9.080 -11.760 -9.574 1.00 90.06 175 SER A N 1
ATOM 1274 C CA . SER A 1 175 ? -9.750 -10.963 -8.550 1.00 90.06 175 SER A CA 1
ATOM 1275 C C . SER A 1 175 ? -9.016 -9.663 -8.204 1.00 90.06 175 SER A C 1
ATOM 1277 O O . SER A 1 175 ? -9.518 -8.891 -7.384 1.00 90.06 175 SER A O 1
ATOM 1279 N N . ALA A 1 176 ? -7.816 -9.430 -8.746 1.00 89.50 176 ALA A N 1
ATOM 1280 C CA . ALA A 1 176 ? -7.043 -8.232 -8.456 1.00 89.50 176 ALA A CA 1
ATOM 1281 C C . ALA A 1 176 ? -7.769 -6.974 -8.958 1.00 89.50 176 ALA A C 1
ATOM 1283 O O . ALA A 1 176 ? -8.475 -6.961 -9.965 1.00 89.50 176 ALA A O 1
ATOM 1284 N N . THR A 1 177 ? -7.600 -5.878 -8.227 1.00 85.56 177 THR A N 1
ATOM 1285 C CA . THR A 1 177 ? -8.082 -4.563 -8.642 1.00 85.56 177 THR A CA 1
ATOM 1286 C C . THR A 1 177 ? -7.099 -3.984 -9.642 1.00 85.56 177 THR A C 1
ATOM 1288 O O . THR A 1 177 ? -6.084 -3.404 -9.261 1.00 85.56 177 THR A O 1
ATOM 1291 N N . ASP A 1 178 ? -7.424 -4.198 -10.911 1.00 77.94 178 ASP A N 1
ATOM 1292 C CA . ASP A 1 178 ? -6.762 -3.679 -12.106 1.00 77.94 178 ASP A CA 1
ATOM 1293 C C . ASP A 1 178 ? -6.283 -2.219 -11.931 1.00 77.94 178 ASP A C 1
ATOM 1295 O O . ASP A 1 178 ? -7.023 -1.349 -11.453 1.00 77.94 178 ASP A O 1
ATOM 1299 N N . LEU A 1 179 ? -5.018 -1.964 -12.283 1.00 72.25 179 LEU A N 1
ATOM 1300 C CA . LEU A 1 179 ? -4.338 -0.678 -12.128 1.00 72.25 179 LEU A CA 1
ATOM 1301 C C . LEU A 1 179 ? -3.644 -0.278 -13.431 1.00 72.25 179 LEU A C 1
ATOM 1303 O O . LEU A 1 179 ? -2.935 -1.079 -14.032 1.00 72.25 179 LEU A O 1
ATOM 1307 N N . ASN A 1 180 ? -3.712 1.016 -13.757 1.00 66.19 180 ASN A N 1
ATOM 1308 C CA . ASN A 1 180 ? -3.170 1.638 -14.970 1.00 66.19 180 ASN A CA 1
ATOM 1309 C C . ASN A 1 180 ? -3.828 1.150 -16.271 1.00 66.19 180 ASN A C 1
ATOM 1311 O O . ASN A 1 180 ? -4.659 1.870 -16.831 1.00 66.19 180 ASN A O 1
ATOM 1315 N N . THR A 1 181 ? -3.418 -0.014 -16.776 1.00 61.22 181 THR A N 1
ATOM 1316 C CA . THR A 1 181 ? -3.788 -0.522 -18.103 1.00 61.22 181 THR A CA 1
ATOM 1317 C C . THR A 1 181 ? -4.713 -1.722 -17.949 1.00 61.22 181 THR A C 1
ATOM 1319 O O . THR A 1 181 ? -4.285 -2.677 -17.319 1.00 61.22 181 THR A O 1
ATOM 1322 N N . PRO A 1 182 ? -5.911 -1.741 -18.569 1.00 64.00 182 PRO A N 1
ATOM 1323 C CA . PRO A 1 182 ? -6.843 -2.848 -18.395 1.00 64.00 182 PRO A CA 1
ATOM 1324 C C . PRO A 1 182 ? -6.233 -4.229 -18.675 1.00 64.00 182 PRO A C 1
ATOM 1326 O O . PRO A 1 182 ? -5.771 -4.494 -19.792 1.00 64.00 182 PRO A O 1
ATOM 1329 N N . GLY A 1 183 ? -6.298 -5.113 -17.682 1.00 66.56 183 GLY A N 1
ATOM 1330 C CA . GLY A 1 183 ? -5.675 -6.434 -17.682 1.00 66.56 183 GLY A CA 1
ATOM 1331 C C . GLY A 1 183 ? -4.261 -6.439 -17.092 1.00 66.56 183 GLY A C 1
ATOM 1332 O O . GLY A 1 183 ? -3.948 -5.707 -16.163 1.00 66.56 183 GLY A O 1
ATOM 1333 N N . TRP A 1 184 ? -3.406 -7.330 -17.598 1.00 84.94 184 TRP A N 1
ATOM 1334 C CA . TRP A 1 184 ? -2.031 -7.448 -17.114 1.00 84.94 184 TRP A CA 1
ATOM 1335 C C . TRP A 1 184 ? -1.116 -6.388 -17.746 1.00 84.94 184 TRP A C 1
ATOM 1337 O O . TRP A 1 184 ? -1.076 -6.274 -18.976 1.00 84.94 184 TRP A O 1
ATOM 1347 N N . ASP A 1 185 ? -0.315 -5.686 -16.936 1.00 79.69 185 ASP A N 1
ATOM 1348 C CA . ASP A 1 185 ? 0.782 -4.838 -17.416 1.00 79.69 185 ASP A CA 1
ATOM 1349 C C . ASP A 1 185 ? 2.120 -5.044 -16.680 1.00 79.69 185 ASP A C 1
ATOM 1351 O O . ASP A 1 185 ? 2.207 -5.602 -15.587 1.00 79.69 185 ASP A O 1
ATOM 1355 N N . ILE A 1 186 ? 3.207 -4.604 -17.321 1.00 72.69 186 ILE A N 1
ATOM 1356 C CA . ILE A 1 186 ? 4.584 -4.857 -16.871 1.00 72.69 186 ILE A CA 1
ATOM 1357 C C . ILE A 1 186 ? 4.957 -4.144 -15.557 1.00 72.69 186 ILE A C 1
ATOM 1359 O O . ILE A 1 186 ? 5.977 -4.489 -14.962 1.00 72.69 186 ILE A O 1
ATOM 1363 N N . GLN A 1 187 ? 4.182 -3.143 -15.125 1.00 72.94 187 GLN A N 1
ATOM 1364 C CA . GLN A 1 187 ? 4.415 -2.326 -13.928 1.00 72.94 187 GLN A CA 1
ATOM 1365 C C . GLN A 1 187 ? 3.508 -2.717 -12.756 1.00 72.94 187 GLN A C 1
ATOM 1367 O O . GLN A 1 187 ? 3.922 -2.581 -11.606 1.00 72.94 187 GLN A O 1
ATOM 1372 N N . THR A 1 188 ? 2.286 -3.183 -13.016 1.00 82.75 188 THR A N 1
ATOM 1373 C CA . THR A 1 188 ? 1.299 -3.519 -11.971 1.00 82.75 188 THR A CA 1
ATOM 1374 C C . THR A 1 188 ? 0.946 -5.004 -11.915 1.00 82.75 188 THR A C 1
ATOM 1376 O O . THR A 1 188 ? 0.231 -5.432 -11.007 1.00 82.75 188 THR A O 1
ATOM 1379 N N . GLY A 1 189 ? 1.454 -5.818 -12.841 1.00 89.69 189 GLY A N 1
ATOM 1380 C CA . GLY A 1 189 ? 0.995 -7.190 -13.005 1.00 89.69 189 GLY A CA 1
ATOM 1381 C C . GLY A 1 189 ? -0.493 -7.188 -13.344 1.00 89.69 189 GLY A C 1
ATOM 1382 O O . GLY A 1 189 ? -0.929 -6.428 -14.197 1.00 89.69 189 GLY A O 1
ATOM 1383 N N . SER A 1 190 ? -1.283 -7.991 -12.636 1.00 91.69 190 SER A N 1
ATOM 1384 C CA . SER A 1 190 ? -2.753 -8.026 -12.766 1.00 91.69 190 SER A CA 1
ATOM 1385 C C . SER A 1 190 ? -3.460 -6.912 -11.968 1.00 91.69 190 SER A C 1
ATOM 1387 O O . SER A 1 190 ? -4.680 -6.913 -11.850 1.00 91.69 190 SER A O 1
ATOM 1389 N N . GLY A 1 191 ? -2.706 -5.982 -11.371 1.00 89.19 191 GLY A N 1
ATOM 1390 C CA . GLY A 1 191 ? -3.219 -4.952 -10.471 1.00 89.19 191 GLY A CA 1
ATOM 1391 C C . GLY A 1 191 ? -2.983 -5.273 -8.993 1.00 89.19 191 GLY A C 1
ATOM 1392 O O . GLY A 1 191 ? -2.086 -6.031 -8.622 1.00 89.19 191 GLY A O 1
ATOM 1393 N N . LEU A 1 192 ? -3.769 -4.638 -8.128 1.00 91.25 192 LEU A N 1
ATOM 1394 C CA . LEU A 1 192 ? -3.623 -4.690 -6.676 1.00 91.25 192 LEU A CA 1
ATOM 1395 C C . LEU A 1 192 ? -4.411 -5.847 -6.047 1.00 91.25 192 LEU A C 1
ATOM 1397 O O . LEU A 1 192 ? -5.582 -6.045 -6.356 1.00 91.25 192 LEU A O 1
ATOM 1401 N N . LEU A 1 193 ? -3.802 -6.542 -5.088 1.00 94.50 193 LEU A N 1
ATOM 1402 C CA . LEU A 1 193 ? -4.433 -7.578 -4.275 1.00 94.50 193 LEU A CA 1
ATOM 1403 C C . LEU A 1 193 ? -5.792 -7.135 -3.708 1.00 94.50 193 LEU A C 1
ATOM 1405 O O . LEU A 1 193 ? -5.913 -6.090 -3.071 1.00 94.50 193 LEU A O 1
ATOM 1409 N N . ASN A 1 194 ? -6.798 -7.990 -3.892 1.00 88.00 194 ASN A N 1
ATOM 1410 C CA . ASN A 1 194 ? -8.112 -7.857 -3.278 1.00 88.00 194 ASN A CA 1
ATOM 1411 C C . ASN A 1 194 ? -8.521 -9.213 -2.687 1.00 88.00 194 ASN A C 1
ATOM 1413 O O . ASN A 1 194 ? -9.119 -10.053 -3.362 1.00 88.00 194 ASN A O 1
ATOM 1417 N N . THR A 1 195 ? -8.165 -9.444 -1.421 1.00 88.50 195 THR A N 1
ATOM 1418 C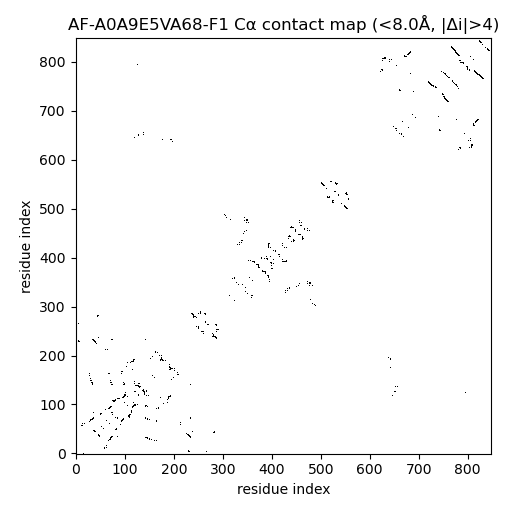 CA . THR A 1 195 ? -8.378 -10.741 -0.757 1.00 88.50 195 THR A CA 1
ATOM 1419 C C . THR A 1 195 ? -9.859 -11.101 -0.646 1.00 88.50 195 THR A C 1
ATOM 1421 O O . THR A 1 195 ? -10.211 -12.272 -0.762 1.00 88.50 195 THR A O 1
ATOM 1424 N N . GLN A 1 196 ? -10.747 -10.113 -0.475 1.00 82.69 196 GLN A N 1
ATOM 1425 C CA . GLN A 1 196 ? -12.192 -10.359 -0.423 1.00 82.69 196 GLN A CA 1
ATOM 1426 C C . GLN A 1 196 ? -12.706 -10.897 -1.764 1.00 82.69 196 GLN A C 1
ATOM 1428 O O . GLN A 1 196 ? -13.427 -11.891 -1.794 1.00 82.69 196 GLN A O 1
ATOM 1433 N N . ALA A 1 197 ? -12.292 -10.275 -2.872 1.00 80.56 197 ALA A N 1
ATOM 1434 C CA . ALA A 1 197 ? -12.621 -10.734 -4.217 1.00 80.56 197 ALA A CA 1
ATOM 1435 C C . ALA A 1 197 ? -12.106 -12.160 -4.477 1.00 80.56 197 ALA A C 1
ATOM 1437 O O . ALA A 1 197 ? -12.838 -12.995 -5.008 1.00 80.56 197 ALA A O 1
ATOM 1438 N N . ALA A 1 198 ? -10.873 -12.447 -4.045 1.00 92.31 198 ALA A N 1
ATOM 1439 C CA . ALA A 1 198 ? -10.245 -13.757 -4.183 1.00 92.31 198 ALA A CA 1
ATOM 1440 C C . ALA A 1 198 ? -11.028 -14.850 -3.435 1.00 92.31 198 ALA A C 1
ATOM 1442 O O . ALA A 1 198 ? -11.301 -15.912 -3.989 1.00 92.31 198 ALA A O 1
ATOM 1443 N N . VAL A 1 199 ? -11.435 -14.582 -2.190 1.00 91.25 199 VAL A N 1
ATOM 1444 C CA . VAL A 1 199 ? -12.196 -15.528 -1.356 1.00 91.25 199 VAL A CA 1
ATOM 1445 C C . VAL A 1 199 ? -13.603 -15.777 -1.915 1.00 91.25 199 VAL A C 1
ATOM 1447 O O . VAL A 1 199 ? -14.017 -16.931 -2.002 1.00 91.25 199 VAL A O 1
ATOM 1450 N N . GLU A 1 200 ? -14.330 -14.750 -2.372 1.00 86.31 200 GLU A N 1
ATOM 1451 C CA . GLU A 1 200 ? -15.649 -14.965 -2.999 1.00 86.31 200 GLU A CA 1
ATOM 1452 C C . GLU A 1 200 ? -15.555 -15.748 -4.323 1.00 86.31 200 GLU A C 1
ATOM 1454 O O . GLU A 1 200 ? -16.394 -16.610 -4.608 1.00 86.31 200 GLU A O 1
ATOM 1459 N N . LEU A 1 201 ? -14.502 -15.519 -5.116 1.00 90.50 201 LEU A N 1
ATOM 1460 C CA . LEU A 1 201 ? -14.237 -16.310 -6.319 1.00 90.50 201 LEU A CA 1
ATOM 1461 C C . LEU A 1 201 ? -13.855 -17.762 -5.968 1.00 90.50 201 LEU A C 1
ATOM 1463 O O . LEU A 1 201 ? -14.312 -18.699 -6.628 1.00 90.50 201 LEU A O 1
ATOM 1467 N N . ALA A 1 202 ? -13.096 -17.981 -4.890 1.00 95.69 202 ALA A N 1
ATOM 1468 C CA . ALA A 1 202 ? -12.716 -19.314 -4.417 1.00 95.69 202 ALA A CA 1
ATOM 1469 C C . ALA A 1 202 ? -13.928 -20.190 -4.057 1.00 95.69 202 ALA A C 1
ATOM 1471 O O . ALA A 1 202 ? -13.967 -21.355 -4.461 1.00 95.69 202 ALA A O 1
ATOM 1472 N N . LYS A 1 203 ? -14.946 -19.626 -3.386 1.00 93.50 203 LYS A N 1
ATOM 1473 C CA . LYS A 1 203 ? -16.202 -20.322 -3.014 1.00 93.50 203 LYS A CA 1
ATOM 1474 C C . LYS A 1 203 ? -16.934 -20.944 -4.197 1.00 93.50 203 LYS A C 1
ATOM 1476 O O . LYS A 1 203 ? -17.563 -21.990 -4.066 1.00 93.50 203 LYS A O 1
ATOM 1481 N N . THR A 1 204 ? -16.892 -20.267 -5.342 1.00 94.00 204 THR A N 1
ATOM 1482 C CA . THR A 1 204 ? -17.642 -20.648 -6.548 1.00 94.00 204 THR A CA 1
ATOM 1483 C C . THR A 1 204 ? -16.779 -21.369 -7.585 1.00 94.00 204 THR A C 1
ATOM 1485 O O . THR A 1 204 ? -17.308 -21.999 -8.504 1.00 94.00 204 THR A O 1
ATOM 1488 N N . THR A 1 205 ? -15.452 -21.348 -7.426 1.00 95.44 205 THR A N 1
ATOM 1489 C CA . THR A 1 205 ? -14.520 -22.024 -8.332 1.00 95.44 205 THR A CA 1
ATOM 1490 C C . THR A 1 205 ? -14.566 -23.539 -8.141 1.00 95.44 205 THR A C 1
ATOM 1492 O O . THR A 1 205 ? -14.259 -24.068 -7.075 1.00 95.44 205 THR A O 1
ATOM 1495 N N . THR A 1 206 ? -14.887 -24.271 -9.209 1.00 96.62 206 THR A N 1
ATOM 1496 C CA . THR A 1 206 ? -14.826 -25.741 -9.201 1.00 96.62 206 THR A CA 1
ATOM 1497 C C . THR A 1 206 ? -13.363 -26.212 -9.228 1.00 96.62 206 THR A C 1
ATOM 1499 O O . THR A 1 206 ? -12.650 -25.877 -10.181 1.00 96.62 206 THR A O 1
ATOM 1502 N N . PRO A 1 207 ? -12.895 -27.006 -8.245 1.00 95.94 207 PRO A N 1
ATOM 1503 C CA . PRO A 1 207 ? -11.538 -27.554 -8.228 1.00 95.94 207 PRO A CA 1
ATOM 1504 C C . PRO A 1 207 ? -11.188 -28.332 -9.499 1.00 95.94 207 PRO A C 1
ATOM 1506 O O . PRO A 1 207 ? -12.000 -29.108 -9.999 1.00 95.94 207 PRO A O 1
ATOM 1509 N N . GLN A 1 208 ? -9.971 -28.137 -10.008 1.00 89.75 208 GLN A N 1
ATOM 1510 C CA . GLN A 1 208 ? -9.441 -28.841 -11.174 1.00 89.75 208 GLN A CA 1
ATOM 1511 C C . GLN A 1 208 ? -8.138 -29.563 -10.808 1.00 89.75 208 GLN A C 1
ATOM 1513 O O . GLN A 1 208 ? -7.242 -28.945 -10.221 1.00 89.75 208 GLN A O 1
ATOM 1518 N N . PRO A 1 209 ? -7.986 -30.851 -11.167 1.00 79.88 209 PRO A N 1
ATOM 1519 C CA . PRO A 1 209 ? -6.744 -31.569 -10.940 1.00 79.88 209 PRO A CA 1
ATOM 1520 C C . PRO A 1 209 ? -5.637 -30.976 -11.815 1.00 79.88 209 PRO A C 1
ATOM 1522 O O . PRO A 1 209 ? -5.797 -30.841 -13.028 1.00 79.88 209 PRO A O 1
ATOM 1525 N N . TYR A 1 210 ? -4.491 -30.670 -11.208 1.00 81.75 210 TYR A N 1
ATOM 1526 C CA . TYR A 1 210 ? -3.308 -30.219 -11.932 1.00 81.75 210 TYR A CA 1
ATOM 1527 C C . TYR A 1 210 ? -2.129 -31.170 -11.722 1.00 81.75 210 TYR A C 1
ATOM 1529 O O . TYR A 1 210 ? -1.827 -31.529 -10.583 1.00 81.75 210 TYR A O 1
ATOM 1537 N N . ASN A 1 211 ? -1.480 -31.572 -12.818 1.00 78.00 211 ASN A N 1
ATOM 1538 C CA . ASN A 1 211 ? -0.246 -32.359 -12.855 1.00 78.00 211 ASN A CA 1
ATOM 1539 C C . ASN A 1 211 ? 0.788 -31.580 -13.679 1.00 78.00 211 ASN A C 1
ATOM 1541 O O . ASN A 1 211 ? 0.560 -31.322 -14.861 1.00 78.00 211 ASN A O 1
ATOM 1545 N N . SER A 1 212 ? 1.916 -31.236 -13.067 1.00 75.50 212 SER A N 1
ATOM 1546 C CA . SER A 1 212 ? 3.034 -30.527 -13.687 1.00 75.50 212 SER A CA 1
ATOM 1547 C C . SER A 1 212 ? 3.905 -31.485 -14.513 1.00 75.50 212 SER A C 1
ATOM 1549 O O . SER A 1 212 ? 4.560 -32.373 -13.973 1.00 75.50 212 SER A O 1
ATOM 1551 N N . ALA A 1 213 ? 3.952 -31.306 -15.837 1.00 75.31 213 ALA A N 1
ATOM 1552 C CA . ALA A 1 213 ? 4.942 -31.992 -16.676 1.00 75.31 213 ALA A CA 1
ATOM 1553 C C . ALA A 1 213 ? 6.355 -31.453 -16.358 1.00 75.31 213 ALA A C 1
ATOM 1555 O O . ALA A 1 213 ? 6.468 -30.232 -16.215 1.00 75.31 213 ALA A O 1
ATOM 1556 N N . PRO A 1 214 ? 7.404 -32.293 -16.233 1.00 71.69 214 PRO A N 1
ATOM 1557 C CA . PRO A 1 214 ? 8.747 -31.837 -15.868 1.00 71.69 214 PRO A CA 1
ATOM 1558 C C . PRO A 1 214 ? 9.311 -30.760 -16.802 1.00 71.69 214 PRO A C 1
ATOM 1560 O O . PRO A 1 214 ? 9.195 -30.882 -18.021 1.00 71.69 214 PRO A O 1
ATOM 1563 N N . VAL A 1 215 ? 9.943 -29.733 -16.229 1.00 72.75 215 VAL A N 1
ATOM 1564 C CA . VAL A 1 215 ? 10.741 -28.746 -16.981 1.00 72.75 215 VAL A CA 1
ATOM 1565 C C . VAL A 1 215 ? 12.159 -29.289 -17.182 1.00 72.75 215 VAL A C 1
ATOM 1567 O O . VAL A 1 215 ? 12.750 -29.848 -16.257 1.00 72.75 215 VAL A O 1
ATOM 1570 N N . GLU A 1 216 ? 12.723 -29.123 -18.382 1.00 69.94 216 GLU A N 1
ATOM 1571 C CA . GLU A 1 216 ? 14.136 -29.432 -18.631 1.00 69.94 216 GLU A CA 1
ATOM 1572 C C . GLU A 1 216 ? 15.034 -28.421 -17.902 1.00 69.94 216 GLU A C 1
ATOM 1574 O O . GLU A 1 216 ? 15.091 -27.241 -18.251 1.00 69.94 216 GLU A O 1
ATOM 1579 N N . VAL A 1 217 ? 15.755 -28.889 -16.881 1.00 65.50 217 VAL A N 1
ATOM 1580 C CA . VAL A 1 217 ? 16.761 -28.082 -16.185 1.00 65.50 217 VAL A CA 1
ATOM 1581 C C . VAL A 1 217 ? 18.023 -28.034 -17.042 1.00 65.50 217 VAL A C 1
ATOM 1583 O O . VAL A 1 217 ? 18.650 -29.057 -17.295 1.00 65.50 217 VAL A O 1
ATOM 1586 N N . VAL A 1 218 ? 18.392 -26.837 -17.498 1.00 63.91 218 VAL A N 1
ATOM 1587 C CA . VAL A 1 218 ? 19.631 -26.621 -18.257 1.00 63.91 218 VAL A CA 1
ATOM 1588 C C . VAL A 1 218 ? 20.814 -26.528 -17.289 1.00 63.91 218 VAL A C 1
ATOM 1590 O O . VAL A 1 218 ? 20.842 -25.629 -16.448 1.00 63.91 218 VAL A O 1
ATOM 1593 N N . ASP A 1 219 ? 21.813 -27.397 -17.461 1.00 64.31 219 ASP A N 1
ATOM 1594 C CA . ASP A 1 219 ? 23.042 -27.470 -16.644 1.00 64.31 219 ASP A CA 1
ATOM 1595 C C . ASP A 1 219 ? 24.018 -26.288 -16.841 1.00 64.31 219 ASP A C 1
ATOM 1597 O O . ASP A 1 219 ? 25.147 -26.328 -16.362 1.00 64.31 219 ASP A O 1
ATOM 1601 N N . GLN A 1 220 ? 23.631 -25.244 -17.578 1.00 61.09 220 GLN A N 1
ATOM 1602 C CA . GLN A 1 220 ? 24.498 -24.114 -17.917 1.00 61.09 220 GLN A CA 1
ATOM 1603 C C . GLN A 1 220 ? 23.966 -22.816 -17.317 1.00 61.09 220 GLN A C 1
ATOM 1605 O O . GLN A 1 220 ? 22.841 -22.401 -17.597 1.00 61.09 220 GLN A O 1
ATOM 1610 N N . TRP A 1 221 ? 24.821 -22.151 -16.546 1.00 70.12 221 TRP A N 1
ATOM 1611 C CA . TRP A 1 221 ? 24.621 -20.801 -16.034 1.00 70.12 221 TRP A CA 1
ATOM 1612 C C . TRP A 1 221 ? 25.773 -19.912 -16.514 1.00 70.12 221 TRP A C 1
ATOM 1614 O O . TRP A 1 221 ? 26.935 -20.309 -16.427 1.00 70.12 221 TRP A O 1
ATOM 1624 N N . SER A 1 222 ? 25.478 -18.720 -17.046 1.00 70.81 222 SER A N 1
ATOM 1625 C CA . SER A 1 222 ? 26.492 -17.937 -17.773 1.00 70.81 222 SER A CA 1
ATOM 1626 C C . SER A 1 222 ? 27.605 -17.356 -16.894 1.00 70.81 222 SER A C 1
ATOM 1628 O O . SER A 1 222 ? 28.650 -16.987 -17.420 1.00 70.81 222 SER A O 1
ATOM 1630 N N . GLY A 1 223 ? 27.396 -17.293 -15.574 1.00 69.31 223 GLY A N 1
ATOM 1631 C CA . GLY A 1 223 ? 28.359 -16.775 -14.597 1.00 69.31 223 GLY A CA 1
ATOM 1632 C C . GLY A 1 223 ? 29.203 -17.837 -13.885 1.00 69.31 223 GLY A C 1
ATOM 1633 O O . GLY A 1 223 ? 29.856 -17.509 -12.891 1.00 69.31 223 GLY A O 1
ATOM 1634 N N . GLU A 1 224 ? 29.174 -19.099 -14.325 1.00 77.88 224 GLU A N 1
ATOM 1635 C CA . GLU A 1 224 ? 29.818 -20.202 -13.605 1.00 77.88 224 GLU A CA 1
ATOM 1636 C C . GLU A 1 224 ? 31.342 -20.029 -13.491 1.00 77.88 224 GLU A C 1
ATOM 1638 O O . GLU A 1 224 ? 32.071 -19.970 -14.478 1.00 77.88 224 GLU A O 1
ATOM 1643 N N . GLY A 1 225 ? 31.823 -19.920 -12.249 1.00 70.38 225 GLY A N 1
ATOM 1644 C CA . GLY A 1 225 ? 33.224 -19.632 -11.931 1.00 70.38 225 GLY A CA 1
ATOM 1645 C C . GLY A 1 225 ? 33.634 -18.157 -12.061 1.00 70.38 225 GLY A C 1
ATOM 1646 O O . GLY A 1 225 ? 34.723 -17.808 -11.608 1.00 70.38 225 GLY A O 1
ATOM 1647 N N . GLU A 1 226 ? 32.783 -17.288 -12.619 1.00 75.31 226 GLU A N 1
ATOM 1648 C CA . GLU A 1 226 ? 33.054 -15.849 -12.768 1.00 75.31 226 GLU A CA 1
ATOM 1649 C C . GLU A 1 226 ? 32.445 -14.995 -11.646 1.00 75.31 226 GLU A C 1
ATOM 1651 O O . GLU A 1 226 ? 33.015 -13.968 -11.281 1.00 75.31 226 GLU A O 1
ATOM 1656 N N . VAL A 1 227 ? 31.306 -15.400 -11.074 1.00 75.56 227 VAL A N 1
ATOM 1657 C CA . VAL A 1 227 ? 30.627 -14.676 -9.981 1.00 75.56 227 VAL A CA 1
ATOM 1658 C C . VAL A 1 227 ? 30.113 -15.646 -8.911 1.00 75.56 227 VAL A C 1
ATOM 1660 O O . VAL A 1 227 ? 30.007 -16.846 -9.155 1.00 75.56 227 VAL A O 1
ATOM 1663 N N . THR A 1 228 ? 29.760 -15.145 -7.724 1.00 80.25 228 THR A N 1
ATOM 1664 C CA . THR A 1 228 ? 29.175 -15.970 -6.647 1.00 80.25 228 THR A CA 1
ATOM 1665 C C . THR A 1 228 ? 27.695 -15.630 -6.434 1.00 80.25 228 THR A C 1
ATOM 1667 O O . THR A 1 228 ? 27.399 -14.501 -6.037 1.00 80.25 228 THR A O 1
ATOM 1670 N N . PRO A 1 229 ? 26.759 -16.576 -6.645 1.00 75.94 229 PRO A N 1
ATOM 1671 C CA . PRO A 1 229 ? 25.336 -16.433 -6.322 1.00 75.94 229 PRO A CA 1
ATOM 1672 C C . PRO A 1 229 ? 25.095 -16.072 -4.849 1.00 75.94 229 PRO A C 1
ATOM 1674 O O . PRO A 1 229 ? 25.690 -16.685 -3.965 1.00 75.94 229 PRO A O 1
ATOM 1677 N N . GLN A 1 230 ? 24.202 -15.116 -4.571 1.00 78.00 230 GLN A N 1
ATOM 1678 C CA . GLN A 1 230 ? 23.716 -14.829 -3.214 1.00 78.00 230 GLN A CA 1
ATOM 1679 C C . GLN A 1 230 ? 22.230 -14.445 -3.212 1.00 78.00 230 GLN A C 1
ATOM 1681 O O . GLN A 1 230 ? 21.715 -13.889 -4.182 1.00 78.00 230 GLN A O 1
ATOM 1686 N N . GLU A 1 231 ? 21.544 -14.708 -2.102 1.00 70.94 231 GLU A N 1
ATOM 1687 C CA . GLU A 1 231 ? 20.306 -14.025 -1.735 1.00 70.94 231 GLU A CA 1
ATOM 1688 C C . GLU A 1 231 ? 20.577 -12.846 -0.793 1.00 70.94 231 GLU A C 1
ATOM 1690 O O . GLU A 1 231 ? 21.392 -12.939 0.127 1.00 70.94 231 GLU A O 1
ATOM 1695 N N . ARG A 1 232 ? 19.831 -11.753 -0.964 1.00 64.81 232 ARG A N 1
ATOM 1696 C CA . ARG A 1 232 ? 19.682 -10.695 0.047 1.00 64.81 232 ARG A CA 1
ATOM 1697 C C . ARG A 1 232 ? 18.217 -10.574 0.435 1.00 64.81 232 ARG A C 1
ATOM 1699 O O . ARG A 1 232 ? 17.334 -10.932 -0.338 1.00 64.81 232 ARG A O 1
ATOM 1706 N N . ALA A 1 233 ? 17.933 -10.023 1.611 1.00 57.62 233 ALA A N 1
ATOM 1707 C CA . ALA A 1 233 ? 16.557 -9.653 1.934 1.00 57.62 233 ALA A CA 1
ATOM 1708 C C . ALA A 1 233 ? 16.126 -8.616 0.899 1.00 57.62 233 ALA A C 1
ATOM 1710 O O . ALA A 1 233 ? 16.975 -7.852 0.428 1.00 57.62 233 ALA A O 1
ATOM 1711 N N . ALA A 1 234 ? 14.832 -8.523 0.586 1.00 57.16 234 ALA A N 1
ATOM 1712 C CA . ALA A 1 234 ? 14.325 -7.331 -0.086 1.00 57.16 234 ALA A CA 1
ATOM 1713 C C . ALA A 1 234 ? 14.359 -6.154 0.918 1.00 57.16 234 ALA A C 1
ATOM 1715 O O . ALA A 1 234 ? 13.343 -5.752 1.481 1.00 57.16 234 ALA A O 1
ATOM 1716 N N . ASN A 1 235 ? 15.584 -5.668 1.146 1.00 56.22 235 ASN A N 1
ATOM 1717 C CA . ASN A 1 235 ? 16.089 -4.597 1.999 1.00 56.22 235 ASN A CA 1
ATOM 1718 C C . ASN A 1 235 ? 17.284 -3.967 1.258 1.00 56.22 235 ASN A C 1
ATOM 1720 O O . ASN A 1 235 ? 17.954 -4.612 0.449 1.00 56.22 235 ASN A O 1
ATOM 1724 N N . ARG A 1 236 ? 17.567 -2.693 1.529 1.00 54.72 236 ARG A N 1
ATOM 1725 C CA . ARG A 1 236 ? 18.502 -1.883 0.736 1.00 54.72 236 ARG A CA 1
ATOM 1726 C C . ARG A 1 236 ? 19.973 -2.205 1.052 1.00 54.72 236 ARG A C 1
ATOM 1728 O O . ARG A 1 236 ? 20.591 -1.556 1.891 1.00 54.72 236 ARG A O 1
ATOM 1735 N N . GLY A 1 237 ? 20.542 -3.203 0.379 1.00 56.97 237 GLY A N 1
ATOM 1736 C CA . GLY A 1 237 ? 21.991 -3.448 0.388 1.00 56.97 237 GLY A CA 1
ATOM 1737 C C . GLY A 1 237 ? 22.750 -2.366 -0.390 1.00 56.97 237 GLY A C 1
ATOM 1738 O O . GLY A 1 237 ? 22.267 -1.899 -1.421 1.00 56.97 237 GLY A O 1
ATOM 1739 N N . TYR A 1 238 ? 23.934 -1.971 0.086 1.00 58.53 238 TYR A N 1
ATOM 1740 C CA . TYR A 1 238 ? 24.781 -0.981 -0.582 1.00 58.53 238 TYR A CA 1
ATOM 1741 C C . TYR A 1 238 ? 26.214 -1.492 -0.755 1.00 58.53 238 TYR A C 1
ATOM 1743 O O . TYR A 1 238 ? 26.886 -1.866 0.206 1.00 58.53 238 TYR A O 1
ATOM 1751 N N . THR A 1 239 ? 26.696 -1.467 -1.993 1.00 59.06 239 THR A N 1
ATOM 1752 C CA . THR A 1 239 ? 28.068 -1.827 -2.357 1.00 59.06 239 THR A CA 1
ATOM 1753 C C . THR A 1 239 ? 28.992 -0.617 -2.269 1.00 59.06 239 THR A C 1
ATOM 1755 O O . THR A 1 239 ? 28.795 0.369 -2.979 1.00 59.06 239 THR A O 1
ATOM 1758 N N . ILE A 1 240 ? 30.017 -0.720 -1.420 1.00 61.41 240 ILE A N 1
ATOM 1759 C CA . ILE A 1 240 ? 31.031 0.308 -1.160 1.00 61.41 240 ILE A CA 1
ATOM 1760 C C . ILE A 1 240 ? 31.816 0.575 -2.447 1.00 61.41 240 ILE A C 1
ATOM 1762 O O . ILE A 1 240 ? 32.424 -0.328 -3.021 1.00 61.41 240 ILE A O 1
ATOM 1766 N N . ARG A 1 241 ? 31.824 1.823 -2.907 1.00 61.81 241 ARG A N 1
ATOM 1767 C CA . ARG A 1 241 ? 32.551 2.269 -4.104 1.00 61.81 241 ARG A CA 1
ATOM 1768 C C . ARG A 1 241 ? 33.954 2.774 -3.738 1.00 61.81 241 ARG A C 1
ATOM 1770 O O . ARG A 1 241 ? 34.213 3.080 -2.574 1.00 61.81 241 ARG A O 1
ATOM 1777 N N . PRO A 1 242 ? 34.884 2.894 -4.704 1.00 58.22 242 PRO A N 1
ATOM 1778 C CA . PRO A 1 242 ? 36.186 3.510 -4.461 1.00 58.22 242 PRO A CA 1
ATOM 1779 C C . PRO A 1 242 ? 36.057 4.936 -3.907 1.00 58.22 242 PRO A C 1
ATOM 1781 O O . PRO A 1 242 ? 35.628 5.842 -4.616 1.00 58.22 242 PRO A O 1
ATOM 1784 N N . GLY A 1 243 ? 36.442 5.117 -2.640 1.00 53.62 243 GLY A N 1
ATOM 1785 C CA . GLY A 1 243 ? 36.357 6.390 -1.916 1.00 53.62 243 GLY A CA 1
ATOM 1786 C C . GLY A 1 243 ? 35.188 6.515 -0.932 1.00 53.62 243 GLY A C 1
ATOM 1787 O O . GLY A 1 243 ? 35.164 7.486 -0.184 1.00 53.62 243 GLY A O 1
ATOM 1788 N N . ASP A 1 244 ? 34.262 5.553 -0.883 1.00 67.81 244 ASP A N 1
ATOM 1789 C CA . ASP A 1 244 ? 33.167 5.567 0.092 1.00 67.81 244 ASP A CA 1
ATOM 1790 C C . ASP A 1 244 ? 33.671 5.300 1.524 1.00 67.81 244 ASP A C 1
ATOM 1792 O O . ASP A 1 244 ? 34.561 4.478 1.755 1.00 67.81 244 ASP A O 1
ATOM 1796 N N . THR A 1 245 ? 33.022 5.928 2.507 1.00 79.75 245 THR A N 1
ATOM 1797 C CA . THR A 1 245 ? 33.123 5.578 3.933 1.00 79.75 245 THR A CA 1
ATOM 1798 C C . THR A 1 245 ? 31.744 5.200 4.481 1.00 79.75 245 THR A C 1
ATOM 1800 O O . THR A 1 245 ? 30.726 5.601 3.918 1.00 79.75 245 THR A O 1
ATOM 1803 N N . LEU A 1 246 ? 31.656 4.483 5.612 1.00 68.50 246 LEU A N 1
ATOM 1804 C CA . LEU A 1 246 ? 30.345 4.197 6.229 1.00 68.50 246 LEU A CA 1
ATOM 1805 C C . LEU A 1 246 ? 29.583 5.483 6.600 1.00 68.50 246 LEU A C 1
ATOM 1807 O O . LEU A 1 246 ? 28.355 5.494 6.590 1.00 68.50 246 LEU A O 1
ATOM 1811 N N . TRP A 1 247 ? 30.308 6.568 6.883 1.00 71.00 247 TRP A N 1
ATOM 1812 C CA . TRP A 1 247 ? 29.772 7.904 7.148 1.00 71.00 247 TRP A CA 1
ATOM 1813 C C . TRP A 1 247 ? 29.091 8.499 5.908 1.00 71.00 247 TRP A C 1
ATOM 1815 O O . TRP A 1 247 ? 27.948 8.950 5.985 1.00 71.00 247 TRP A O 1
ATOM 1825 N N . ASP A 1 248 ? 29.747 8.430 4.749 1.00 52.50 248 ASP A N 1
ATOM 1826 C CA . ASP A 1 248 ? 29.207 8.941 3.482 1.00 52.50 248 ASP A CA 1
ATOM 1827 C C . ASP A 1 248 ? 28.069 8.062 2.949 1.00 52.50 248 ASP A C 1
ATOM 1829 O O . ASP A 1 248 ? 27.081 8.567 2.416 1.00 52.50 248 ASP A O 1
ATOM 1833 N N . ILE A 1 249 ? 28.147 6.749 3.178 1.00 60.38 249 ILE A N 1
ATOM 1834 C CA . ILE A 1 249 ? 27.067 5.800 2.885 1.00 60.38 249 ILE A CA 1
ATOM 1835 C C . ILE A 1 249 ? 25.849 6.091 3.773 1.00 60.38 249 ILE A C 1
ATOM 1837 O O . ILE A 1 249 ? 24.727 6.162 3.271 1.00 60.38 249 ILE A O 1
ATOM 1841 N N . ALA A 1 250 ? 26.040 6.336 5.072 1.00 50.53 250 ALA A N 1
ATOM 1842 C CA . ALA A 1 250 ? 24.958 6.744 5.966 1.00 50.53 250 ALA A CA 1
ATOM 1843 C C . ALA A 1 250 ? 24.369 8.114 5.578 1.00 50.53 250 ALA A C 1
ATOM 1845 O O . ALA A 1 250 ? 23.149 8.278 5.571 1.00 50.53 250 ALA A O 1
ATOM 1846 N N . ALA A 1 251 ? 25.190 9.082 5.164 1.00 46.28 251 ALA A N 1
ATOM 1847 C CA . ALA A 1 251 ? 24.694 10.354 4.639 1.00 46.28 251 ALA A CA 1
ATOM 1848 C C . ALA A 1 251 ? 23.843 10.160 3.371 1.00 46.28 251 ALA A C 1
ATOM 1850 O O . ALA A 1 251 ? 22.716 10.650 3.299 1.00 46.28 251 ALA A O 1
ATOM 1851 N N . ALA A 1 252 ? 24.358 9.415 2.388 1.00 45.78 252 ALA A N 1
ATOM 1852 C CA . ALA A 1 252 ? 23.735 9.250 1.077 1.00 45.78 252 ALA A CA 1
ATOM 1853 C C . ALA A 1 252 ? 22.512 8.317 1.078 1.00 45.78 252 ALA A C 1
ATOM 1855 O O . ALA A 1 252 ? 21.609 8.489 0.259 1.00 45.78 252 ALA A O 1
ATOM 1856 N N . GLN A 1 253 ? 22.484 7.313 1.960 1.00 55.53 253 GLN A N 1
ATOM 1857 C CA . GLN A 1 253 ? 21.468 6.256 1.940 1.00 55.53 253 GLN A CA 1
ATOM 1858 C C . GLN A 1 253 ? 20.525 6.279 3.157 1.00 55.53 253 GLN A C 1
ATOM 1860 O O . GLN A 1 253 ? 19.377 5.856 3.022 1.00 55.53 253 GLN A O 1
ATOM 1865 N N . LEU A 1 254 ? 20.971 6.795 4.313 1.00 49.03 254 LEU A N 1
ATOM 1866 C CA . LEU A 1 254 ? 20.190 6.883 5.562 1.00 49.03 254 LEU A CA 1
ATOM 1867 C C . LEU A 1 254 ? 19.775 8.315 5.938 1.00 49.03 254 LEU A C 1
ATOM 1869 O O . LEU A 1 254 ? 19.102 8.495 6.954 1.00 49.03 254 LEU A O 1
ATOM 1873 N N . GLY A 1 255 ? 20.204 9.321 5.168 1.00 41.88 255 GLY A N 1
ATOM 1874 C CA . GLY A 1 255 ? 19.895 10.739 5.385 1.00 41.88 255 GLY A CA 1
ATOM 1875 C C . GLY A 1 255 ? 20.618 11.397 6.566 1.00 41.88 255 GLY A C 1
ATOM 1876 O O . GLY A 1 255 ? 20.447 12.592 6.789 1.00 41.88 255 GLY A O 1
ATOM 1877 N N . ASN A 1 256 ? 21.432 10.654 7.322 1.00 46.41 256 ASN A N 1
ATOM 1878 C CA . ASN A 1 256 ? 22.197 11.173 8.455 1.00 46.41 256 ASN A CA 1
ATOM 1879 C C . ASN A 1 256 ? 23.517 10.394 8.595 1.00 46.41 256 ASN A C 1
ATOM 1881 O O . ASN A 1 256 ? 23.473 9.208 8.929 1.00 46.41 256 ASN A O 1
ATOM 1885 N N . PRO A 1 257 ? 24.688 11.033 8.404 1.00 49.12 257 PRO A N 1
ATOM 1886 C CA . PRO A 1 257 ? 25.980 10.356 8.493 1.00 49.12 257 PRO A CA 1
ATOM 1887 C C . PRO A 1 257 ? 26.261 9.712 9.854 1.00 49.12 257 PRO A C 1
ATOM 1889 O O . PRO A 1 257 ? 26.926 8.684 9.912 1.00 49.12 257 PRO A O 1
ATOM 1892 N N . ASN A 1 258 ? 25.732 10.262 10.955 1.00 54.88 258 ASN A N 1
ATOM 1893 C CA . ASN A 1 258 ? 25.960 9.719 12.301 1.00 54.88 258 ASN A CA 1
ATOM 1894 C C . ASN A 1 258 ? 25.380 8.305 12.480 1.00 54.88 258 ASN A C 1
ATOM 1896 O O . ASN A 1 258 ? 25.798 7.591 13.386 1.00 54.88 258 ASN A O 1
ATOM 1900 N N . ARG A 1 259 ? 24.462 7.889 11.596 1.00 64.94 259 ARG A N 1
ATOM 1901 C CA . ARG A 1 259 ? 23.863 6.546 11.566 1.00 64.94 259 ARG A CA 1
ATOM 1902 C C . ARG A 1 259 ? 24.776 5.483 10.944 1.00 64.94 259 ARG A C 1
ATOM 1904 O O . ARG A 1 259 ? 24.357 4.346 10.766 1.00 64.94 259 ARG A O 1
ATOM 1911 N N . TRP A 1 260 ? 26.031 5.812 10.627 1.00 71.56 260 TRP A N 1
ATOM 1912 C CA . TRP A 1 260 ? 27.018 4.838 10.145 1.00 71.56 260 TRP A CA 1
ATOM 1913 C C . TRP A 1 260 ? 27.242 3.676 11.123 1.00 71.56 260 TRP A C 1
ATOM 1915 O O . TRP A 1 260 ? 27.558 2.571 10.695 1.00 71.56 260 TRP A O 1
ATOM 1925 N N . THR A 1 261 ? 27.043 3.911 12.423 1.00 69.56 261 THR A N 1
ATOM 1926 C CA . THR A 1 261 ? 27.126 2.899 13.489 1.00 69.56 261 THR A CA 1
ATOM 1927 C C . THR A 1 261 ? 26.016 1.849 13.415 1.00 69.56 261 THR A C 1
ATOM 1929 O O . THR A 1 261 ? 26.180 0.752 13.944 1.00 69.56 261 THR A O 1
ATOM 1932 N N . GLU A 1 262 ? 24.903 2.171 12.752 1.00 61.38 262 GLU A N 1
ATOM 1933 C CA . GLU A 1 262 ? 23.776 1.268 12.504 1.00 61.38 262 GLU A CA 1
ATOM 1934 C C . GLU A 1 262 ? 23.966 0.436 11.221 1.00 61.38 262 GLU A C 1
ATOM 1936 O O . GLU A 1 262 ? 23.221 -0.515 10.989 1.00 61.38 262 GLU A O 1
ATOM 1941 N N . ILE A 1 263 ? 24.949 0.774 10.374 1.00 70.88 263 ILE A N 1
ATOM 1942 C CA . ILE A 1 263 ? 25.285 -0.021 9.190 1.00 70.88 263 ILE A CA 1
ATOM 1943 C C . ILE A 1 263 ? 25.941 -1.327 9.648 1.00 70.88 263 ILE A C 1
ATOM 1945 O O . ILE A 1 263 ? 26.866 -1.330 10.463 1.00 70.88 263 ILE A O 1
ATOM 1949 N N . THR A 1 264 ? 25.475 -2.448 9.102 1.00 65.31 264 THR A N 1
ATOM 1950 C CA . THR A 1 264 ? 25.900 -3.792 9.514 1.00 65.31 264 THR A CA 1
ATOM 1951 C C . THR A 1 264 ? 26.627 -4.547 8.404 1.00 65.31 264 THR A C 1
ATOM 1953 O O . THR A 1 264 ? 26.473 -4.282 7.206 1.00 65.31 264 THR A O 1
ATOM 1956 N N . ARG A 1 265 ? 27.463 -5.506 8.812 1.00 66.06 265 ARG A N 1
ATOM 1957 C CA . ARG A 1 265 ? 28.017 -6.549 7.935 1.00 66.06 265 ARG A CA 1
ATOM 1958 C C . ARG A 1 265 ? 26.923 -7.555 7.556 1.00 66.06 265 ARG A C 1
ATOM 1960 O O . ARG A 1 265 ? 25.888 -7.622 8.210 1.00 66.06 265 ARG A O 1
ATOM 1967 N N . ALA A 1 266 ? 27.200 -8.421 6.580 1.00 51.75 266 ALA A N 1
ATOM 1968 C CA . ALA A 1 266 ? 26.280 -9.488 6.154 1.00 51.75 266 ALA A CA 1
ATOM 1969 C C . ALA A 1 266 ? 25.837 -10.441 7.288 1.00 51.75 266 ALA A C 1
ATOM 1971 O O . ALA A 1 266 ? 24.771 -11.037 7.214 1.00 51.75 266 ALA A O 1
ATOM 1972 N N . ASN A 1 267 ? 26.628 -10.557 8.360 1.00 49.44 267 ASN A N 1
ATOM 1973 C CA . ASN A 1 267 ? 26.303 -11.349 9.551 1.00 49.44 267 ASN A CA 1
ATOM 1974 C C . ASN A 1 267 ? 25.582 -10.551 10.664 1.00 49.44 267 ASN A C 1
ATOM 1976 O O . ASN A 1 267 ? 25.545 -11.005 11.805 1.00 49.44 267 ASN A O 1
ATOM 1980 N N . GLY A 1 268 ? 25.083 -9.344 10.376 1.00 44.22 268 GLY A N 1
ATOM 1981 C CA . GLY A 1 268 ? 24.361 -8.486 11.325 1.00 44.22 268 GLY A CA 1
ATOM 1982 C C . GLY A 1 268 ? 25.227 -7.736 12.348 1.00 44.22 268 GLY A C 1
ATOM 1983 O O . GLY A 1 268 ? 24.698 -6.951 13.128 1.00 44.22 268 GLY A O 1
ATOM 1984 N N . SER A 1 269 ? 26.551 -7.929 12.360 1.00 56.09 269 SER A N 1
ATOM 1985 C CA . SER A 1 269 ? 27.441 -7.216 13.292 1.00 56.09 269 SER A CA 1
ATOM 1986 C C . SER A 1 269 ? 27.727 -5.771 12.858 1.00 56.09 269 SER A C 1
ATOM 1988 O O . SER A 1 269 ? 27.935 -5.499 11.672 1.00 56.09 269 SER A O 1
ATOM 1990 N N . THR A 1 270 ? 27.797 -4.850 13.823 1.00 70.19 270 THR A N 1
ATOM 1991 C CA . THR A 1 270 ? 28.143 -3.430 13.620 1.00 70.19 270 THR A CA 1
ATOM 1992 C C . THR A 1 270 ? 29.658 -3.205 13.567 1.00 70.19 270 THR A C 1
ATOM 1994 O O . THR A 1 270 ? 30.449 -4.021 14.049 1.00 70.19 270 THR A O 1
ATOM 1997 N N . PHE A 1 271 ? 30.091 -2.104 12.952 1.00 78.31 271 PHE A N 1
ATOM 1998 C CA . PHE A 1 271 ? 31.510 -1.764 12.801 1.00 78.31 271 PHE A CA 1
ATOM 1999 C C . PHE A 1 271 ? 32.025 -0.913 13.967 1.00 78.31 271 PHE A C 1
ATOM 2001 O O . PHE A 1 271 ? 31.389 0.062 14.362 1.00 78.31 271 PHE A O 1
ATOM 2008 N N . THR A 1 272 ? 33.227 -1.212 14.464 1.00 76.69 272 THR A N 1
ATOM 2009 C CA . THR A 1 272 ? 33.964 -0.273 15.324 1.00 76.69 272 THR A CA 1
ATOM 2010 C C . THR A 1 272 ? 34.579 0.863 14.493 1.00 76.69 272 THR A C 1
ATOM 2012 O O . THR A 1 272 ? 34.805 0.724 13.288 1.00 76.69 272 THR A O 1
ATOM 2015 N N . SER A 1 273 ? 34.915 1.991 15.128 1.00 66.25 273 SER A N 1
ATOM 2016 C CA . SER A 1 273 ? 35.477 3.177 14.453 1.00 66.25 273 SER A CA 1
ATOM 2017 C C . SER A 1 273 ? 36.802 2.930 13.714 1.00 66.25 273 SER A C 1
ATOM 2019 O O . SER A 1 273 ? 37.157 3.688 12.811 1.00 66.25 273 SER A O 1
ATOM 2021 N N . ASP A 1 274 ? 37.545 1.880 14.071 1.00 62.00 274 ASP A N 1
ATOM 2022 C CA . ASP A 1 274 ? 38.793 1.498 13.396 1.00 62.00 274 ASP A CA 1
ATOM 2023 C C . ASP A 1 274 ? 38.577 0.526 12.233 1.00 62.00 274 ASP A C 1
ATOM 2025 O O . ASP A 1 274 ? 39.420 0.448 11.338 1.00 62.00 274 ASP A O 1
ATOM 2029 N N . GLU A 1 275 ? 37.451 -0.184 12.212 1.00 69.06 275 GLU A N 1
ATOM 2030 C CA . GLU A 1 275 ? 37.034 -1.046 11.103 1.00 69.06 275 GLU A CA 1
ATOM 2031 C C . GLU A 1 275 ? 36.286 -0.245 10.034 1.00 69.06 275 GLU A C 1
ATOM 2033 O O . GLU A 1 275 ? 36.537 -0.426 8.845 1.00 69.06 275 GLU A O 1
ATOM 2038 N N . ALA A 1 276 ? 35.448 0.712 10.444 1.00 74.81 276 ALA A N 1
ATOM 2039 C CA . ALA A 1 276 ? 34.740 1.635 9.553 1.00 74.81 276 ALA A CA 1
ATOM 2040 C C . ALA A 1 276 ? 35.683 2.471 8.664 1.00 74.81 276 ALA A C 1
ATOM 2042 O O . ALA A 1 276 ? 35.306 2.891 7.573 1.00 74.81 276 ALA A O 1
ATOM 2043 N N . ARG A 1 277 ? 36.927 2.680 9.117 1.00 70.50 277 ARG A N 1
ATOM 2044 C CA . ARG A 1 277 ? 38.006 3.361 8.378 1.00 70.50 277 ARG A CA 1
ATOM 2045 C C . ARG A 1 277 ? 38.825 2.438 7.464 1.00 70.50 277 ARG A C 1
ATOM 2047 O O . ARG A 1 277 ? 39.724 2.914 6.780 1.00 70.50 277 ARG A O 1
ATOM 2054 N N . LYS A 1 278 ? 38.543 1.132 7.471 1.00 73.06 278 LYS A N 1
ATOM 2055 C CA . LYS A 1 278 ? 39.248 0.088 6.704 1.00 73.06 278 LYS A CA 1
ATOM 2056 C C . LYS A 1 278 ? 38.306 -0.696 5.784 1.00 73.06 278 LYS A C 1
ATOM 2058 O O . LYS A 1 278 ? 38.679 -1.767 5.304 1.00 73.06 278 LYS A O 1
ATOM 2063 N N . ILE A 1 279 ? 37.090 -0.191 5.561 1.00 75.12 279 ILE A N 1
ATOM 2064 C CA . ILE A 1 279 ? 36.152 -0.801 4.618 1.00 75.12 279 ILE A CA 1
ATOM 2065 C C . ILE A 1 279 ? 36.766 -0.821 3.218 1.00 75.12 279 ILE A C 1
ATOM 2067 O O . ILE A 1 279 ? 37.488 0.101 2.836 1.00 75.12 279 ILE A O 1
ATOM 2071 N N . GLN A 1 280 ? 36.507 -1.886 2.466 1.00 68.81 280 GLN A N 1
ATOM 2072 C CA . GLN A 1 280 ? 37.114 -2.065 1.153 1.00 68.81 280 GLN A CA 1
ATOM 2073 C C . GLN A 1 280 ? 36.103 -1.732 0.055 1.00 68.81 280 GLN A C 1
ATOM 2075 O O . GLN A 1 280 ? 35.001 -2.288 0.067 1.00 68.81 280 GLN A O 1
ATOM 2080 N N . PRO A 1 281 ? 36.454 -0.864 -0.908 1.00 55.97 281 PRO A N 1
ATOM 2081 C CA . PRO A 1 281 ? 35.738 -0.767 -2.172 1.00 55.97 281 PRO A CA 1
ATOM 2082 C C . PRO A 1 281 ? 35.503 -2.155 -2.774 1.00 55.97 281 PRO A C 1
ATOM 2084 O O . PRO A 1 281 ? 36.385 -3.008 -2.709 1.00 55.97 281 PRO A O 1
ATOM 2087 N N . GLY A 1 282 ? 34.303 -2.382 -3.295 1.00 44.59 282 GLY A N 1
ATOM 2088 C CA . GLY A 1 282 ? 33.794 -3.704 -3.648 1.00 44.59 282 GLY A CA 1
ATOM 2089 C C . GLY A 1 282 ? 32.906 -4.304 -2.558 1.00 44.59 282 GLY A C 1
ATOM 2090 O O . GLY A 1 282 ? 31.806 -4.754 -2.854 1.00 44.59 282 GLY A O 1
ATOM 2091 N N . SER A 1 283 ? 33.307 -4.274 -1.284 1.00 51.84 283 SER A N 1
ATOM 2092 C CA . SER A 1 283 ? 32.528 -4.943 -0.227 1.00 51.84 283 SER A CA 1
ATOM 2093 C C . SER A 1 283 ? 31.120 -4.350 -0.027 1.00 51.84 283 SER A C 1
ATOM 2095 O O . SER A 1 283 ? 30.878 -3.167 -0.260 1.00 51.84 283 SER A O 1
ATOM 2097 N N . THR A 1 284 ? 30.158 -5.180 0.386 1.00 55.78 284 THR A N 1
ATOM 2098 C CA . THR A 1 284 ? 28.745 -4.783 0.530 1.00 55.78 284 THR A CA 1
ATOM 2099 C C . THR A 1 284 ? 28.310 -4.733 1.988 1.00 55.78 284 THR A C 1
ATOM 2101 O O . THR A 1 284 ? 28.634 -5.618 2.782 1.00 55.78 284 THR A O 1
ATOM 2104 N N . VAL A 1 285 ? 27.566 -3.681 2.329 1.00 65.00 285 VAL A N 1
ATOM 2105 C CA . VAL A 1 285 ? 27.065 -3.387 3.674 1.00 65.00 285 VAL A CA 1
ATOM 2106 C C . VAL A 1 285 ? 25.549 -3.240 3.688 1.00 65.00 285 VAL A C 1
ATOM 2108 O O . VAL A 1 285 ? 24.921 -2.898 2.682 1.00 65.00 285 VAL A O 1
ATOM 2111 N N . TYR A 1 286 ? 24.962 -3.513 4.848 1.00 60.88 286 TYR A N 1
ATOM 2112 C CA . TYR A 1 286 ? 23.522 -3.611 5.031 1.00 60.88 286 TYR A CA 1
ATOM 2113 C C . TYR A 1 286 ? 23.022 -2.409 5.820 1.00 60.88 286 TYR A C 1
ATOM 2115 O O . TYR A 1 286 ? 23.487 -2.113 6.923 1.00 60.88 286 TYR A O 1
ATOM 2123 N N . LEU A 1 287 ? 22.095 -1.687 5.199 1.00 62.25 287 LEU A N 1
ATOM 2124 C CA . LEU A 1 287 ? 21.563 -0.437 5.709 1.00 62.25 287 LEU A CA 1
ATOM 2125 C C . LEU A 1 287 ? 20.342 -0.705 6.602 1.00 62.25 287 LEU A C 1
ATOM 2127 O O . LEU A 1 287 ? 19.457 -1.458 6.185 1.00 62.25 287 LEU A O 1
ATOM 2131 N N . PRO A 1 288 ? 20.234 -0.071 7.783 1.00 51.72 288 PRO A N 1
ATOM 2132 C CA . PRO A 1 288 ? 18.971 -0.020 8.511 1.00 51.72 288 PRO A CA 1
ATOM 2133 C C . PRO A 1 288 ? 17.922 0.744 7.690 1.00 51.72 288 PRO A C 1
ATOM 2135 O O . PRO A 1 288 ? 18.246 1.519 6.785 1.00 51.72 288 PRO A O 1
ATOM 2138 N N . LEU A 1 289 ? 16.648 0.588 8.045 1.00 45.53 289 LEU A N 1
ATOM 2139 C CA . LEU A 1 289 ? 15.592 1.402 7.448 1.00 45.53 289 LEU A CA 1
ATOM 2140 C C . LEU A 1 289 ? 15.826 2.904 7.753 1.00 45.53 289 LEU A C 1
ATOM 2142 O O . LEU A 1 289 ? 16.383 3.251 8.807 1.00 45.53 289 LEU A O 1
ATOM 2146 N N . PRO A 1 290 ? 15.457 3.831 6.848 1.00 40.59 290 PRO A N 1
ATOM 2147 C CA . PRO A 1 290 ? 15.608 5.259 7.104 1.00 40.59 290 PRO A CA 1
ATOM 2148 C C . PRO A 1 290 ? 14.666 5.719 8.226 1.00 40.59 290 PRO A C 1
ATOM 2150 O O . PRO A 1 290 ? 13.451 5.627 8.083 1.00 40.59 290 PRO A O 1
ATOM 2153 N N . ASN A 1 291 ? 15.215 6.263 9.316 1.00 35.38 291 ASN A N 1
ATOM 2154 C CA . ASN A 1 291 ? 14.436 7.039 10.277 1.00 35.38 291 ASN A CA 1
ATOM 2155 C C . ASN A 1 291 ? 14.294 8.471 9.752 1.00 35.38 291 ASN A C 1
ATOM 2157 O O . ASN A 1 291 ? 15.291 9.120 9.428 1.00 35.38 291 ASN A O 1
ATOM 2161 N N . ASN A 1 292 ? 13.057 8.955 9.679 1.00 35.47 292 ASN A N 1
ATOM 2162 C CA . ASN A 1 292 ? 12.748 10.319 9.262 1.00 35.47 292 ASN A CA 1
ATOM 2163 C C . ASN A 1 292 ? 13.022 11.351 10.377 1.00 35.47 292 ASN A C 1
ATOM 2165 O O . ASN A 1 292 ? 12.911 11.048 11.561 1.00 35.47 292 ASN A O 1
ATOM 2169 N N . ALA A 1 293 ? 13.251 12.597 9.939 1.00 33.09 293 ALA A N 1
ATOM 2170 C CA . ALA A 1 293 ? 13.303 13.859 10.697 1.00 33.09 293 ALA A CA 1
ATOM 2171 C C . ALA A 1 293 ? 14.604 14.230 11.456 1.00 33.09 293 ALA A C 1
ATOM 2173 O O . ALA A 1 293 ? 15.037 13.580 12.401 1.00 33.09 293 ALA A O 1
ATOM 2174 N N . GLY A 1 294 ? 15.169 15.388 11.076 1.00 27.56 294 GLY A N 1
ATOM 2175 C CA . GLY A 1 294 ? 16.295 16.067 11.737 1.00 27.56 294 GLY A CA 1
ATOM 2176 C C . GLY A 1 294 ? 17.102 16.914 10.742 1.00 27.56 294 GLY A C 1
ATOM 2177 O O . GLY A 1 294 ? 17.889 16.374 9.975 1.00 27.56 294 GLY A O 1
ATOM 2178 N N . GLY A 1 295 ? 16.867 18.230 10.681 1.00 33.31 295 GLY A N 1
ATOM 2179 C CA . GLY A 1 295 ? 17.366 19.080 9.584 1.00 33.31 295 GLY A CA 1
ATOM 2180 C C . GLY A 1 295 ? 18.868 19.418 9.617 1.00 33.31 295 GLY A C 1
ATOM 2181 O O . GLY A 1 295 ? 19.430 19.674 10.678 1.00 33.31 295 GLY A O 1
ATOM 2182 N N . GLY A 1 296 ? 19.492 19.517 8.435 1.00 25.48 296 GLY A N 1
ATOM 2183 C CA . GLY A 1 296 ? 20.880 19.965 8.243 1.00 25.48 296 GLY A CA 1
ATOM 2184 C C . GLY A 1 296 ? 21.208 20.254 6.766 1.00 25.48 296 GLY A C 1
ATOM 2185 O O . GLY A 1 296 ? 20.779 19.528 5.879 1.00 25.48 296 GLY A O 1
ATOM 2186 N N . SER A 1 297 ? 21.915 21.355 6.495 1.00 27.17 297 SER A N 1
ATOM 2187 C CA . SER A 1 297 ? 22.152 21.931 5.154 1.00 27.17 297 SER A CA 1
ATOM 2188 C C . SER A 1 297 ? 23.079 21.112 4.232 1.00 27.17 297 SER A C 1
ATOM 2190 O O . SER A 1 297 ? 24.157 20.712 4.656 1.00 27.17 297 SER A O 1
ATOM 2192 N N . ASN A 1 298 ? 22.742 21.018 2.935 1.00 27.00 298 ASN A N 1
ATOM 2193 C CA . ASN A 1 298 ? 23.579 20.431 1.868 1.00 27.00 298 ASN A CA 1
ATOM 2194 C C . ASN A 1 298 ? 24.181 21.499 0.930 1.00 27.00 298 ASN A C 1
ATOM 2196 O O . ASN A 1 298 ? 23.482 22.436 0.548 1.00 27.00 298 ASN A O 1
ATOM 2200 N N . ASN A 1 299 ? 25.426 21.298 0.475 1.00 26.42 299 ASN A N 1
ATOM 2201 C CA . ASN A 1 299 ? 26.073 22.043 -0.619 1.00 26.42 299 ASN A CA 1
ATOM 2202 C C . ASN A 1 299 ? 26.931 21.091 -1.479 1.00 26.42 299 ASN A C 1
ATOM 2204 O O . ASN A 1 299 ? 27.567 20.189 -0.945 1.00 26.42 299 ASN A O 1
ATOM 2208 N N . PHE A 1 300 ? 26.971 21.318 -2.797 1.00 27.92 300 PHE A N 1
ATOM 2209 C CA . PHE A 1 300 ? 27.692 20.503 -3.792 1.00 27.92 300 PHE A CA 1
ATOM 2210 C C . PHE A 1 300 ? 28.469 21.390 -4.777 1.00 27.92 300 PHE A C 1
ATOM 2212 O O . PHE A 1 300 ? 28.143 22.569 -4.934 1.00 27.92 300 PHE A O 1
ATOM 2219 N N . GLY A 1 301 ? 29.439 20.819 -5.503 1.00 27.62 301 GLY A N 1
ATOM 2220 C CA . GLY A 1 301 ? 30.101 21.530 -6.595 1.00 27.62 301 GLY A CA 1
ATOM 2221 C C . GLY A 1 301 ? 30.797 20.656 -7.640 1.00 27.62 301 GLY A C 1
ATOM 2222 O O . GLY A 1 301 ? 31.663 19.852 -7.318 1.00 27.62 301 GLY A O 1
ATOM 2223 N N . GLY A 1 302 ? 30.469 20.910 -8.908 1.00 24.47 302 GLY A N 1
ATOM 2224 C CA . GLY A 1 302 ? 31.261 20.563 -10.091 1.00 24.47 302 GLY A CA 1
ATOM 2225 C C . GLY A 1 302 ? 30.834 21.497 -11.226 1.00 24.47 302 GLY A C 1
ATOM 2226 O O . GLY A 1 302 ? 29.661 21.473 -11.582 1.00 24.47 302 GLY A O 1
ATOM 2227 N N . GLY A 1 303 ? 31.757 22.337 -11.725 1.00 42.12 303 GLY A N 1
ATOM 2228 C CA . GLY A 1 303 ? 31.616 23.738 -12.214 1.00 42.12 303 GLY A CA 1
ATOM 2229 C C . GLY A 1 303 ? 30.481 24.222 -13.146 1.00 42.12 303 GLY A C 1
ATOM 2230 O O . GLY A 1 303 ? 30.592 25.302 -13.719 1.00 42.12 303 GLY A O 1
ATOM 2231 N N . SER A 1 304 ? 29.388 23.487 -13.308 1.00 35.53 304 SER A N 1
ATOM 2232 C CA . SER A 1 304 ? 28.094 24.012 -13.750 1.00 35.53 304 SER A CA 1
ATOM 2233 C C . SER A 1 304 ? 27.472 24.959 -12.707 1.00 35.53 304 SER A C 1
ATOM 2235 O O . SER A 1 304 ? 27.909 25.012 -11.557 1.00 35.53 304 SER A O 1
ATOM 2237 N N . LEU A 1 305 ? 26.434 25.712 -13.091 1.00 40.09 305 LEU A N 1
ATOM 2238 C CA . LEU A 1 305 ? 25.627 26.491 -12.144 1.00 40.09 305 LEU A CA 1
ATOM 2239 C C . LEU A 1 305 ? 24.997 25.535 -11.114 1.00 40.09 305 LEU A C 1
ATOM 2241 O O . LEU A 1 305 ? 24.032 24.838 -11.428 1.00 40.09 305 LEU A O 1
ATOM 2245 N N . ASN A 1 306 ? 25.573 25.488 -9.906 1.00 43.53 306 ASN A N 1
ATOM 2246 C CA . ASN A 1 306 ? 25.261 24.517 -8.847 1.00 43.53 306 ASN A CA 1
ATOM 2247 C C . ASN A 1 306 ? 23.926 24.824 -8.150 1.00 43.53 306 ASN A C 1
ATOM 2249 O O . ASN A 1 306 ? 23.875 25.091 -6.948 1.00 43.53 306 ASN A O 1
ATOM 2253 N N . PHE A 1 307 ? 22.833 24.849 -8.905 1.00 51.75 307 PHE A N 1
ATOM 2254 C CA . PHE A 1 307 ? 21.525 25.147 -8.350 1.00 51.75 307 PHE A CA 1
ATOM 2255 C C . PHE A 1 307 ? 21.092 24.028 -7.397 1.00 51.75 307 PHE A C 1
ATOM 2257 O O . PHE A 1 307 ? 20.810 22.906 -7.823 1.00 51.75 307 PHE A O 1
ATOM 2264 N N . SER A 1 308 ? 21.001 24.331 -6.102 1.00 59.47 308 SER A N 1
ATOM 2265 C CA . SER A 1 308 ? 20.422 23.397 -5.142 1.00 59.47 308 SER A CA 1
ATOM 2266 C C . SER A 1 308 ? 18.941 23.216 -5.463 1.00 59.47 308 SER A C 1
ATOM 2268 O O . SER A 1 308 ? 18.129 24.117 -5.234 1.00 59.47 308 SER A O 1
ATOM 2270 N N . LEU A 1 309 ? 18.571 22.035 -5.970 1.00 54.34 309 LEU A N 1
ATOM 2271 C CA . LEU A 1 309 ? 17.171 21.687 -6.216 1.00 54.34 309 LEU A CA 1
ATOM 2272 C C . LEU A 1 309 ? 16.339 21.843 -4.933 1.00 54.34 309 LEU A C 1
ATOM 2274 O O . LEU A 1 309 ? 15.208 22.302 -5.007 1.00 54.34 309 LEU A O 1
ATOM 2278 N N . GLY A 1 310 ? 16.920 21.581 -3.756 1.00 48.84 310 GLY A N 1
ATOM 2279 C CA . GLY A 1 310 ? 16.283 21.846 -2.463 1.00 48.84 310 GLY A CA 1
ATOM 2280 C C . GLY A 1 310 ? 15.984 23.331 -2.213 1.00 48.84 310 GLY A C 1
ATOM 2281 O O . GLY A 1 310 ? 14.887 23.661 -1.770 1.00 48.84 310 GLY A O 1
ATOM 2282 N N . GLN A 1 311 ? 16.903 24.244 -2.554 1.00 59.53 311 GLN A N 1
ATOM 2283 C CA . GLN A 1 311 ? 16.642 25.688 -2.456 1.00 59.53 311 GLN A CA 1
ATOM 2284 C C . GLN A 1 311 ? 15.586 26.143 -3.477 1.00 59.53 311 GLN A C 1
ATOM 2286 O O . GLN A 1 311 ? 14.710 26.936 -3.134 1.00 59.53 311 GLN A O 1
ATOM 2291 N N . ILE A 1 312 ? 15.625 25.614 -4.709 1.00 67.25 312 ILE A N 1
ATOM 2292 C CA . ILE A 1 312 ? 14.621 25.921 -5.741 1.00 67.25 312 ILE A CA 1
ATOM 2293 C C . ILE A 1 312 ? 13.236 25.425 -5.296 1.00 67.25 312 ILE A C 1
ATOM 2295 O O . ILE A 1 312 ? 12.265 26.176 -5.346 1.00 67.25 312 ILE A O 1
ATOM 2299 N N . LEU A 1 313 ? 13.137 24.188 -4.802 1.00 59.47 313 LEU A N 1
ATOM 2300 C CA . LEU A 1 313 ? 11.901 23.623 -4.253 1.00 59.47 313 LEU A CA 1
ATOM 2301 C C . LEU A 1 313 ? 11.435 24.357 -2.986 1.00 59.47 313 LEU A C 1
ATOM 2303 O O . LEU A 1 313 ? 10.236 24.387 -2.711 1.00 59.47 313 LEU A O 1
ATOM 2307 N N . GLY A 1 314 ? 12.342 25.005 -2.250 1.00 59.53 314 GLY A N 1
ATOM 2308 C CA . GLY A 1 314 ? 12.018 25.866 -1.112 1.00 59.53 314 GLY A CA 1
ATOM 2309 C C . GLY A 1 314 ? 11.064 27.011 -1.468 1.00 59.53 314 GLY A C 1
ATOM 2310 O O . GLY A 1 314 ? 10.139 27.281 -0.702 1.00 59.53 314 GLY A O 1
ATOM 2311 N N . VAL A 1 315 ? 11.215 27.617 -2.655 1.00 66.50 315 VAL A N 1
ATOM 2312 C CA . VAL A 1 315 ? 10.304 28.666 -3.166 1.00 66.50 315 VAL A CA 1
ATOM 2313 C C . VAL A 1 315 ? 9.106 28.122 -3.961 1.00 66.50 315 VAL A C 1
ATOM 2315 O O . VAL A 1 315 ? 8.216 28.887 -4.336 1.00 66.50 315 VAL A O 1
ATOM 2318 N N . VAL A 1 316 ? 9.036 26.804 -4.178 1.00 61.47 316 VAL A N 1
ATOM 2319 C CA . VAL A 1 316 ? 7.881 26.115 -4.775 1.00 61.47 316 VAL A CA 1
ATOM 2320 C C . VAL A 1 316 ? 6.863 25.752 -3.677 1.00 61.47 316 VAL A C 1
ATOM 2322 O O . VAL A 1 316 ? 7.264 25.232 -2.629 1.00 61.47 316 VAL A O 1
ATOM 2325 N N . PRO A 1 317 ? 5.545 25.961 -3.883 1.00 63.53 317 PRO A N 1
ATOM 2326 C CA . PRO A 1 317 ? 4.506 25.509 -2.954 1.00 63.53 317 PRO A CA 1
ATOM 2327 C C . PRO A 1 317 ? 4.549 23.993 -2.715 1.00 63.53 317 PRO A C 1
ATOM 2329 O O . PRO A 1 317 ? 4.635 23.213 -3.664 1.00 63.53 317 PRO A O 1
ATOM 2332 N N . SER A 1 318 ? 4.441 23.561 -1.455 1.00 52.47 318 SER A N 1
ATOM 2333 C CA . SER A 1 318 ? 4.557 22.146 -1.052 1.00 52.47 318 SER A CA 1
ATOM 2334 C C . SER A 1 318 ? 3.654 21.201 -1.850 1.00 52.47 318 SER A C 1
ATOM 2336 O O . SER A 1 318 ? 4.108 20.146 -2.285 1.00 52.47 318 SER A O 1
ATOM 2338 N N . SER A 1 319 ? 2.420 21.623 -2.136 1.00 52.69 319 SER A N 1
ATOM 2339 C CA . SER A 1 319 ? 1.403 20.876 -2.891 1.00 52.69 319 SER A CA 1
ATOM 2340 C C . SER A 1 319 ? 1.748 20.567 -4.357 1.00 52.69 319 SER A C 1
ATOM 2342 O O . SER A 1 319 ? 0.989 19.848 -5.015 1.00 52.69 319 SER A O 1
ATOM 2344 N N . ILE A 1 320 ? 2.858 21.107 -4.880 1.00 55.97 320 ILE A N 1
ATOM 2345 C CA . ILE A 1 320 ? 3.352 20.847 -6.242 1.00 55.97 320 ILE A CA 1
ATOM 2346 C C . ILE A 1 320 ? 4.849 20.468 -6.284 1.00 55.97 320 ILE A C 1
ATOM 2348 O O . ILE A 1 320 ? 5.404 20.299 -7.370 1.00 55.97 320 ILE A O 1
ATOM 2352 N N . ARG A 1 321 ? 5.517 20.303 -5.126 1.00 66.12 321 ARG A N 1
ATOM 2353 C CA . ARG A 1 321 ? 6.970 20.036 -5.056 1.00 66.12 321 ARG A CA 1
ATOM 2354 C C . ARG A 1 321 ? 7.395 18.722 -5.709 1.00 66.12 321 ARG A C 1
ATOM 2356 O O . ARG A 1 321 ? 8.453 18.704 -6.320 1.00 66.12 321 ARG A O 1
ATOM 2363 N N . SER A 1 322 ? 6.591 17.663 -5.636 1.00 46.44 322 SER A N 1
ATOM 2364 C CA . SER A 1 322 ? 6.895 16.374 -6.282 1.00 46.44 322 SER A CA 1
ATOM 2365 C C . SER A 1 322 ? 6.930 16.481 -7.813 1.00 46.44 322 SER A C 1
ATOM 2367 O O . SER A 1 322 ? 7.870 16.016 -8.451 1.00 46.44 322 SER A O 1
ATOM 2369 N N . TYR A 1 323 ? 5.962 17.181 -8.409 1.00 61.41 323 TYR A N 1
ATOM 2370 C CA . TYR A 1 323 ? 5.950 17.483 -9.846 1.00 61.41 323 TYR A CA 1
ATOM 2371 C C . TYR A 1 323 ? 7.131 18.383 -10.230 1.00 61.41 323 TYR A C 1
ATOM 2373 O O . TYR A 1 323 ? 7.847 18.108 -11.191 1.00 61.41 323 TYR A O 1
ATOM 2381 N N . ALA A 1 324 ? 7.402 19.411 -9.422 1.00 57.81 324 ALA A N 1
ATOM 2382 C CA . ALA A 1 324 ? 8.548 20.292 -9.601 1.00 57.81 324 ALA A CA 1
ATOM 2383 C C . ALA A 1 324 ? 9.898 19.558 -9.516 1.00 57.81 324 ALA A C 1
ATOM 2385 O O . ALA A 1 324 ? 10.790 19.843 -10.308 1.00 57.81 324 ALA A O 1
ATOM 2386 N N . GLN A 1 325 ? 10.049 18.589 -8.614 1.00 55.78 325 GLN A N 1
ATOM 2387 C CA . GLN A 1 325 ? 11.269 17.794 -8.453 1.00 55.78 325 GLN A CA 1
ATOM 2388 C C . GLN A 1 325 ? 11.618 17.005 -9.724 1.00 55.78 325 GLN A C 1
ATOM 2390 O O . GLN A 1 325 ? 12.798 16.861 -10.035 1.00 55.78 325 GLN A O 1
ATOM 2395 N N . ASN A 1 326 ? 10.610 16.586 -10.496 1.00 54.47 326 ASN A N 1
ATOM 2396 C CA . ASN A 1 326 ? 10.786 15.890 -11.773 1.00 54.47 326 ASN A CA 1
ATOM 2397 C C . ASN A 1 326 ? 10.921 16.863 -12.962 1.00 54.47 326 ASN A C 1
ATOM 2399 O O . ASN A 1 326 ? 11.761 16.672 -13.841 1.00 54.47 326 ASN A O 1
ATOM 2403 N N . SER A 1 327 ? 10.127 17.936 -12.985 1.00 65.94 327 SER A N 1
ATOM 2404 C CA . SER A 1 327 ? 10.062 18.877 -14.113 1.00 65.94 327 SER A CA 1
ATOM 2405 C C . SER A 1 327 ? 11.205 19.894 -14.142 1.00 65.94 327 SER A C 1
ATOM 2407 O O . SER A 1 327 ? 11.708 20.224 -15.216 1.00 65.94 327 SER A O 1
ATOM 2409 N N . ILE A 1 328 ? 11.642 20.401 -12.983 1.00 76.88 328 ILE A N 1
ATOM 2410 C CA . ILE A 1 328 ? 12.690 21.431 -12.895 1.00 76.88 328 ILE A CA 1
ATOM 2411 C C . ILE A 1 328 ? 14.025 20.941 -13.485 1.00 76.88 328 ILE A C 1
ATOM 2413 O O . ILE A 1 328 ? 14.591 21.682 -14.291 1.00 76.88 328 ILE A O 1
ATOM 2417 N N . PRO A 1 329 ? 14.521 19.719 -13.192 1.00 70.19 329 PRO A N 1
ATOM 2418 C CA . PRO A 1 329 ? 15.731 19.199 -13.829 1.00 70.19 329 PRO A CA 1
ATOM 2419 C C . PRO A 1 329 ? 15.628 19.120 -15.356 1.00 70.19 329 PRO A C 1
ATOM 2421 O O . PRO A 1 329 ? 16.577 19.491 -16.042 1.00 70.19 329 PRO A O 1
ATOM 2424 N N . LEU A 1 330 ? 14.478 18.706 -15.904 1.00 67.56 330 LEU A N 1
ATOM 2425 C CA . LEU A 1 330 ? 14.262 18.633 -17.355 1.00 67.56 330 LEU A CA 1
ATOM 2426 C C . LEU A 1 330 ? 14.278 20.023 -18.004 1.00 67.56 330 LEU A C 1
ATOM 2428 O O . LEU A 1 330 ? 14.918 20.215 -19.039 1.00 67.56 330 LEU A O 1
ATOM 2432 N N . ILE A 1 331 ? 13.626 21.002 -17.372 1.00 83.56 331 ILE A N 1
ATOM 2433 C CA . ILE A 1 331 ? 13.578 22.391 -17.842 1.00 83.56 331 ILE A CA 1
ATOM 2434 C C . ILE A 1 331 ? 14.965 23.053 -17.759 1.00 83.56 331 ILE A C 1
ATOM 2436 O O . ILE A 1 331 ? 15.377 23.717 -18.709 1.00 83.56 331 ILE A O 1
ATOM 2440 N N . ILE A 1 332 ? 15.717 22.847 -16.670 1.00 79.38 332 ILE A N 1
ATOM 2441 C CA . ILE A 1 332 ? 17.080 23.386 -16.513 1.00 79.38 332 ILE A CA 1
ATOM 2442 C C . ILE A 1 332 ? 18.055 22.714 -17.488 1.00 79.38 332 ILE A C 1
ATOM 2444 O O . ILE A 1 332 ? 18.826 23.413 -18.146 1.00 79.38 332 ILE A O 1
ATOM 2448 N N . ALA A 1 333 ? 18.006 21.388 -17.638 1.00 67.06 333 ALA A N 1
ATOM 2449 C CA . ALA A 1 333 ? 18.860 20.668 -18.582 1.00 67.06 333 ALA A CA 1
ATOM 2450 C C . ALA A 1 333 ? 18.601 21.111 -20.030 1.00 67.06 333 ALA A C 1
ATOM 2452 O O . ALA A 1 333 ? 19.540 21.302 -20.802 1.00 67.06 333 ALA A O 1
ATOM 2453 N N . GLU A 1 334 ? 17.338 21.326 -20.405 1.00 81.25 334 GLU A N 1
ATOM 2454 C CA . GLU A 1 334 ? 16.999 21.823 -21.736 1.00 81.25 334 GLU A CA 1
ATOM 2455 C C . GLU A 1 334 ? 17.363 23.304 -21.922 1.00 81.25 334 GLU A C 1
ATOM 2457 O O . GLU A 1 334 ? 17.815 23.679 -23.004 1.00 81.25 334 GLU A O 1
ATOM 2462 N N . ALA A 1 335 ? 17.262 24.135 -20.877 1.00 79.44 335 ALA A N 1
ATOM 2463 C CA . ALA A 1 335 ? 17.764 25.512 -20.888 1.00 79.44 335 ALA A CA 1
ATOM 2464 C C . ALA A 1 335 ? 19.278 25.545 -21.148 1.00 79.44 335 ALA A C 1
ATOM 2466 O O . ALA A 1 335 ? 19.725 26.243 -22.059 1.00 79.44 335 ALA A O 1
ATOM 2467 N N . GLN A 1 336 ? 20.049 24.716 -20.440 1.00 76.88 336 GLN A N 1
ATOM 2468 C CA . GLN A 1 336 ? 21.493 24.569 -20.638 1.00 76.88 336 GLN A CA 1
ATOM 2469 C C . GLN A 1 336 ? 21.833 24.090 -22.060 1.00 76.88 336 GLN A C 1
ATOM 2471 O O . GLN A 1 336 ? 22.632 24.739 -22.738 1.00 76.88 336 GLN A O 1
ATOM 2476 N N . ARG A 1 337 ? 21.179 23.029 -22.567 1.00 72.00 337 ARG A N 1
ATOM 2477 C CA . ARG A 1 337 ? 21.337 22.565 -23.967 1.00 72.00 337 ARG A CA 1
ATOM 2478 C C . ARG A 1 337 ? 20.976 23.640 -24.992 1.00 72.00 337 ARG A C 1
ATOM 2480 O O . ARG A 1 337 ? 21.597 23.721 -26.046 1.00 72.00 337 ARG A O 1
ATOM 2487 N N . SER A 1 338 ? 19.988 24.473 -24.676 1.00 74.44 338 SER A N 1
ATOM 2488 C CA . SER A 1 338 ? 19.527 25.574 -25.523 1.00 74.44 338 SER A CA 1
ATOM 2489 C C . SER A 1 338 ? 20.412 26.827 -25.461 1.00 74.44 338 SER A C 1
ATOM 2491 O O . SER A 1 338 ? 20.071 27.818 -26.112 1.00 74.44 338 SER A O 1
ATOM 2493 N N . GLY A 1 339 ? 21.523 26.804 -24.710 1.00 78.75 339 GLY A N 1
ATOM 2494 C CA . GLY A 1 339 ? 22.449 27.931 -24.539 1.00 78.75 339 GLY A CA 1
ATOM 2495 C C . GLY A 1 339 ? 21.987 28.986 -23.523 1.00 78.75 339 GLY A C 1
ATOM 2496 O O . GLY A 1 339 ? 22.525 30.091 -23.484 1.00 78.75 339 GLY A O 1
ATOM 2497 N N . ILE A 1 340 ? 20.977 28.676 -22.708 1.00 83.44 340 ILE A N 1
ATOM 2498 C CA . ILE A 1 340 ? 20.391 29.580 -21.715 1.00 83.44 340 ILE A CA 1
ATOM 2499 C C . ILE A 1 340 ? 21.038 29.310 -20.354 1.00 83.44 340 ILE A C 1
ATOM 2501 O O . ILE A 1 340 ? 20.557 28.502 -19.565 1.00 83.44 340 ILE A O 1
ATOM 2505 N N . THR A 1 341 ? 22.143 30.001 -20.082 1.00 81.25 341 THR A N 1
ATOM 2506 C CA . THR A 1 341 ? 22.889 29.916 -18.811 1.00 81.25 341 THR A CA 1
ATOM 2507 C C . THR A 1 341 ? 22.599 31.070 -17.848 1.00 81.25 341 THR A C 1
ATOM 2509 O O . THR A 1 341 ? 22.979 31.014 -16.687 1.00 81.25 341 THR A O 1
ATOM 2512 N N . ASP A 1 342 ? 21.909 32.113 -18.306 1.00 83.75 342 ASP A N 1
ATOM 2513 C CA . ASP A 1 342 ? 21.515 33.275 -17.504 1.00 83.75 342 ASP A CA 1
ATOM 2514 C C . ASP A 1 342 ? 20.485 32.874 -16.419 1.00 83.75 342 ASP A C 1
ATOM 2516 O O . ASP A 1 342 ? 19.358 32.491 -16.769 1.00 83.75 342 ASP A O 1
ATOM 2520 N N . PRO A 1 343 ? 20.815 32.983 -15.112 1.00 84.62 343 PRO A N 1
ATOM 2521 C CA . PRO A 1 343 ? 19.913 32.594 -14.028 1.00 84.62 343 PRO A CA 1
ATOM 2522 C C . PRO A 1 343 ? 18.577 33.343 -14.032 1.00 84.62 343 PRO A C 1
ATOM 2524 O O . PRO A 1 343 ? 17.572 32.787 -13.591 1.00 84.62 343 PRO A O 1
ATOM 2527 N N . ALA A 1 344 ? 18.526 34.580 -14.542 1.00 86.81 344 ALA A N 1
ATOM 2528 C CA . ALA A 1 344 ? 17.279 35.337 -14.643 1.00 86.81 344 ALA A CA 1
ATOM 2529 C C . ALA A 1 344 ? 16.357 34.759 -15.728 1.00 86.81 344 ALA A C 1
ATOM 2531 O O . ALA A 1 344 ? 15.143 34.685 -15.535 1.00 86.81 344 ALA A O 1
ATOM 2532 N N . LYS A 1 345 ? 16.917 34.278 -16.846 1.00 93.56 345 LYS A N 1
ATOM 2533 C CA . LYS A 1 345 ? 16.135 33.594 -17.890 1.00 93.56 345 LYS A CA 1
ATOM 2534 C C . LYS A 1 345 ? 15.600 32.260 -17.383 1.00 93.56 345 LYS A C 1
ATOM 2536 O O . LYS A 1 345 ? 14.416 31.990 -17.553 1.00 93.56 345 LYS A O 1
ATOM 2541 N N . ILE A 1 346 ? 16.439 31.469 -16.710 1.00 92.50 346 ILE A N 1
ATOM 2542 C CA . ILE A 1 346 ? 16.035 30.186 -16.111 1.00 92.50 346 ILE A CA 1
ATOM 2543 C C . ILE A 1 346 ? 14.914 30.406 -15.083 1.00 92.50 346 ILE A C 1
ATOM 2545 O O . ILE A 1 346 ? 13.881 29.743 -15.157 1.00 92.50 346 ILE A O 1
ATOM 2549 N N . ALA A 1 347 ? 15.056 31.395 -14.193 1.00 92.81 347 ALA A N 1
ATOM 2550 C CA . ALA A 1 347 ? 14.022 31.762 -13.226 1.00 92.81 347 ALA A CA 1
ATOM 2551 C C . ALA A 1 347 ? 12.669 32.084 -13.879 1.00 92.81 347 ALA A C 1
ATOM 2553 O O . ALA A 1 347 ? 11.621 31.653 -13.396 1.00 92.81 347 ALA A O 1
ATOM 2554 N N . TYR A 1 348 ? 12.690 32.823 -14.991 1.00 96.44 348 TYR A N 1
ATOM 2555 C CA . TYR A 1 348 ? 11.478 33.211 -15.706 1.00 96.44 348 TYR A CA 1
ATOM 2556 C C . TYR A 1 348 ? 10.803 32.032 -16.431 1.00 96.44 348 TYR A C 1
ATOM 2558 O O . TYR A 1 348 ? 9.573 31.928 -16.446 1.00 96.44 348 TYR A O 1
ATOM 2566 N N . ILE A 1 349 ? 11.595 31.101 -16.974 1.00 97.00 349 ILE A N 1
ATOM 2567 C CA . ILE A 1 349 ? 11.093 29.845 -17.552 1.00 97.00 349 ILE A CA 1
ATOM 2568 C C . ILE A 1 349 ? 10.404 28.997 -16.465 1.00 97.00 349 ILE A C 1
ATOM 2570 O O . ILE A 1 349 ? 9.283 28.530 -16.673 1.00 97.00 349 ILE A O 1
ATOM 2574 N N . LEU A 1 350 ? 11.020 28.849 -15.284 1.00 95.00 350 LEU A N 1
ATOM 2575 C CA . LEU A 1 350 ? 10.436 28.107 -14.156 1.00 95.00 350 LEU A CA 1
ATOM 2576 C C . LEU A 1 350 ? 9.143 28.752 -13.634 1.00 95.00 350 LEU A C 1
ATOM 2578 O O . LEU A 1 350 ? 8.151 28.057 -13.417 1.00 95.00 350 LEU A O 1
ATOM 2582 N N . ALA A 1 351 ? 9.117 30.081 -13.501 1.00 92.69 351 ALA A N 1
ATOM 2583 C CA . ALA A 1 351 ? 7.917 30.831 -13.126 1.00 92.69 351 ALA A CA 1
ATOM 2584 C C . ALA A 1 351 ? 6.761 30.635 -14.122 1.00 92.69 351 ALA A C 1
ATOM 2586 O O . ALA A 1 351 ? 5.606 30.498 -13.716 1.00 92.69 351 ALA A O 1
ATOM 2587 N N . THR A 1 352 ? 7.078 30.572 -15.418 1.00 95.06 352 THR A N 1
ATOM 2588 C CA . THR A 1 352 ? 6.103 30.308 -16.484 1.00 95.06 352 THR A CA 1
ATOM 2589 C C . THR A 1 352 ? 5.549 28.886 -16.380 1.00 95.06 352 THR A C 1
ATOM 2591 O O . THR A 1 352 ? 4.334 28.715 -16.309 1.00 95.06 352 THR A O 1
ATOM 2594 N N . ALA A 1 353 ? 6.410 27.869 -16.258 1.00 94.31 353 ALA A N 1
ATOM 2595 C CA . ALA A 1 353 ? 5.976 26.482 -16.068 1.00 94.31 353 ALA A CA 1
ATOM 2596 C C . ALA A 1 353 ? 5.123 26.295 -14.798 1.00 94.31 353 ALA A C 1
ATOM 2598 O O . ALA A 1 353 ? 4.152 25.531 -14.803 1.00 94.31 353 ALA A O 1
ATOM 2599 N N . GLN A 1 354 ? 5.441 27.017 -13.717 1.00 89.44 354 GLN A N 1
ATOM 2600 C CA . GLN A 1 354 ? 4.628 27.032 -12.502 1.00 89.44 354 GLN A CA 1
ATOM 2601 C C . GLN A 1 354 ? 3.255 27.674 -12.724 1.00 89.44 354 GLN A C 1
ATOM 2603 O O . GLN A 1 354 ? 2.265 27.113 -12.266 1.00 89.44 354 GLN A O 1
ATOM 2608 N N . GLN A 1 355 ? 3.155 28.797 -13.438 1.00 88.75 355 GLN A N 1
ATOM 2609 C CA . GLN A 1 355 ? 1.853 29.415 -13.705 1.00 88.75 355 GLN A CA 1
ATOM 2610 C C . GLN A 1 355 ? 0.978 28.574 -14.648 1.00 88.75 355 GLN A C 1
ATOM 2612 O O . GLN A 1 355 ? -0.215 28.430 -14.386 1.00 88.75 355 GLN A O 1
ATOM 2617 N N . GLU A 1 356 ? 1.528 28.044 -15.740 1.00 85.00 356 GLU A N 1
ATOM 2618 C CA . GLU A 1 356 ? 0.716 27.431 -16.806 1.00 85.00 356 GLU A CA 1
ATOM 2619 C C . GLU A 1 356 ? 0.379 25.949 -16.564 1.00 85.00 356 GLU A C 1
ATOM 2621 O O . GLU A 1 356 ? -0.617 25.444 -17.077 1.00 85.00 356 GLU A O 1
ATOM 2626 N N . SER A 1 357 ? 1.186 25.232 -15.771 1.00 84.62 357 SER A N 1
ATOM 2627 C CA . SER A 1 357 ? 1.015 23.782 -15.550 1.00 84.62 357 SER A CA 1
ATOM 2628 C C . SER A 1 357 ? 1.228 23.321 -14.106 1.00 84.62 357 SER A C 1
ATOM 2630 O O . SER A 1 357 ? 1.192 22.118 -13.839 1.00 84.62 357 SER A O 1
ATOM 2632 N N . LEU A 1 358 ? 1.491 24.252 -13.176 1.00 83.38 358 LEU A N 1
ATOM 2633 C CA . LEU A 1 358 ? 1.957 23.948 -11.818 1.00 83.38 358 LEU A CA 1
ATOM 2634 C C . LEU A 1 358 ? 3.191 23.021 -11.825 1.00 83.38 358 LEU A C 1
ATOM 2636 O O . LEU A 1 358 ? 3.236 22.027 -11.103 1.00 83.38 358 LEU A O 1
ATOM 2640 N N . LEU A 1 359 ? 4.181 23.343 -12.672 1.00 84.56 359 LEU A N 1
ATOM 2641 C CA . LEU A 1 359 ? 5.416 22.564 -12.872 1.00 84.56 359 LEU A CA 1
ATOM 2642 C C . LEU A 1 359 ? 5.146 21.093 -13.244 1.00 84.56 359 LEU A C 1
ATOM 2644 O O . LEU A 1 359 ? 5.838 20.185 -12.789 1.00 84.56 359 LEU A O 1
ATOM 2648 N N . GLY A 1 360 ? 4.142 20.864 -14.091 1.00 71.06 360 GLY A N 1
ATOM 2649 C CA . GLY A 1 360 ? 3.808 19.545 -14.629 1.00 71.06 360 GLY A CA 1
ATOM 2650 C C . GLY A 1 360 ? 2.749 18.751 -13.872 1.00 71.06 360 GLY A C 1
ATOM 2651 O O . GLY A 1 360 ? 2.484 17.613 -14.242 1.00 71.06 360 GLY A O 1
ATOM 2652 N N . LYS A 1 361 ? 2.090 19.329 -12.859 1.00 83.50 361 LYS A N 1
ATOM 2653 C CA . LYS A 1 361 ? 0.901 18.705 -12.251 1.00 83.50 361 LYS A CA 1
ATOM 2654 C C . LYS A 1 361 ? -0.269 18.607 -13.236 1.00 83.50 361 LYS A C 1
ATOM 2656 O O . LYS A 1 361 ? -1.030 17.647 -13.187 1.00 83.50 361 LYS A O 1
ATOM 2661 N N . TYR A 1 362 ? -0.404 19.581 -14.137 1.00 83.75 362 TYR A N 1
ATOM 2662 C CA . TYR A 1 362 ? -1.411 19.575 -15.198 1.00 83.75 362 TYR A CA 1
ATOM 2663 C C . TYR A 1 362 ? -0.727 19.665 -16.567 1.00 83.75 362 TYR A C 1
ATOM 2665 O O . TYR A 1 362 ? -0.516 20.752 -17.095 1.00 83.75 362 TYR A O 1
ATOM 2673 N N . MET A 1 363 ? -0.371 18.512 -17.145 1.00 87.75 363 MET A N 1
ATOM 2674 C CA . MET A 1 363 ? 0.210 18.420 -18.501 1.00 87.75 363 MET A CA 1
ATOM 2675 C C . MET A 1 363 ? -0.834 18.456 -19.626 1.00 87.75 363 MET A C 1
ATOM 2677 O O . MET A 1 363 ? -0.472 18.503 -20.799 1.00 87.75 363 MET A O 1
ATOM 2681 N N . TYR A 1 364 ? -2.116 18.481 -19.264 1.00 87.00 364 TYR A N 1
ATOM 2682 C CA . TYR A 1 364 ? -3.263 18.674 -20.144 1.00 87.00 364 TYR A CA 1
ATOM 2683 C C . TYR A 1 364 ? -4.107 19.815 -19.583 1.00 87.00 364 TYR A C 1
ATOM 2685 O O . TYR A 1 364 ? -4.271 19.909 -18.362 1.00 87.00 364 TYR A O 1
ATOM 2693 N N . GLU A 1 365 ? -4.691 20.645 -20.444 1.00 75.12 365 GLU A N 1
ATOM 2694 C CA . GLU A 1 365 ? -5.686 21.612 -19.989 1.00 75.12 365 GLU A CA 1
ATOM 2695 C C . GLU A 1 365 ? -6.925 20.905 -19.412 1.00 75.12 365 GLU A C 1
ATOM 2697 O O . GLU A 1 365 ? -7.347 19.841 -19.888 1.00 75.12 365 GLU A O 1
ATOM 2702 N N . LEU A 1 366 ? -7.534 21.531 -18.401 1.00 64.94 366 LEU A N 1
ATOM 2703 C CA . LEU A 1 366 ? -8.748 21.035 -17.744 1.00 64.94 366 LEU A CA 1
ATOM 2704 C C . LEU A 1 366 ? -10.017 21.247 -18.586 1.00 64.94 366 LEU A C 1
ATOM 2706 O O . LEU A 1 366 ? -11.043 20.631 -18.311 1.00 64.94 366 LEU A O 1
ATOM 2710 N N . ALA A 1 367 ? -9.964 22.107 -19.606 1.00 68.88 367 ALA A N 1
ATOM 2711 C CA . ALA A 1 367 ? -11.059 22.272 -20.551 1.00 68.88 367 ALA A CA 1
ATOM 2712 C C . ALA A 1 367 ? -11.150 21.074 -21.522 1.00 68.88 367 ALA A C 1
ATOM 2714 O O . ALA A 1 367 ? -10.207 20.297 -21.717 1.00 68.88 367 ALA A O 1
ATOM 2715 N N . SER A 1 368 ? -12.325 20.898 -22.131 1.00 76.12 368 SER A N 1
ATOM 2716 C CA . SER A 1 368 ? -12.562 19.822 -23.101 1.00 76.12 368 SER A CA 1
ATOM 2717 C C . SER A 1 368 ? -11.906 20.076 -24.463 1.00 76.12 368 SER A C 1
ATOM 2719 O O . SER A 1 368 ? -11.751 19.137 -25.239 1.00 76.12 368 SER A O 1
ATOM 2721 N N . GLY A 1 369 ? -11.536 21.325 -24.763 1.00 84.19 369 GLY A N 1
ATOM 2722 C CA . GLY A 1 369 ? -11.121 21.790 -26.089 1.00 84.19 369 GLY A CA 1
ATOM 2723 C C . GLY A 1 369 ? -12.276 22.158 -27.035 1.00 84.19 369 GLY A C 1
ATOM 2724 O O . GLY A 1 369 ? -12.027 22.681 -28.119 1.00 84.19 369 GLY A O 1
ATOM 2725 N N . ASP A 1 370 ? -13.544 21.952 -26.646 1.00 86.56 370 ASP A N 1
ATOM 2726 C CA . ASP A 1 370 ? -14.712 22.204 -27.518 1.00 86.56 370 ASP A CA 1
ATOM 2727 C C . ASP A 1 370 ? -14.800 23.655 -28.016 1.00 86.56 370 ASP A C 1
ATOM 2729 O O . ASP A 1 370 ? -15.135 23.907 -29.171 1.00 86.56 370 ASP A O 1
ATOM 2733 N N . ALA A 1 371 ? -14.425 24.622 -27.174 1.00 84.81 371 ALA A N 1
ATOM 2734 C CA . ALA A 1 371 ? -14.411 26.046 -27.519 1.00 84.81 371 ALA A CA 1
ATOM 2735 C C . ALA A 1 371 ? -13.373 26.425 -28.601 1.00 84.81 371 ALA A C 1
ATOM 2737 O O . ALA A 1 371 ? -13.362 27.563 -29.078 1.00 84.81 371 ALA A O 1
ATOM 2738 N N . TYR A 1 372 ? -12.491 25.495 -28.984 1.00 88.50 372 TYR A N 1
ATOM 2739 C CA . TYR A 1 372 ? -11.513 25.673 -30.056 1.00 88.50 372 TYR A CA 1
ATOM 2740 C C . TYR A 1 372 ? -11.947 25.036 -31.382 1.00 88.50 372 TYR A C 1
ATOM 2742 O O . TYR A 1 372 ? -11.221 25.149 -32.372 1.00 88.50 372 TYR A O 1
ATOM 2750 N N . GLU A 1 373 ? -13.092 24.356 -31.432 1.00 92.88 373 GLU A N 1
ATOM 2751 C CA . GLU A 1 373 ? -13.598 23.735 -32.656 1.00 92.88 373 GLU A CA 1
ATOM 2752 C C . GLU A 1 373 ? -13.896 24.803 -33.728 1.00 92.88 373 GLU A C 1
ATOM 2754 O O . GLU A 1 373 ? -14.425 25.875 -33.432 1.00 92.88 373 GLU A O 1
ATOM 2759 N N . GLY A 1 374 ? -13.495 24.559 -34.980 1.00 87.75 374 GLY A N 1
ATOM 2760 C CA . GLY A 1 374 ? -13.676 25.511 -36.088 1.00 87.75 374 GLY A CA 1
ATOM 2761 C C . GLY A 1 374 ? -12.873 26.829 -36.016 1.00 87.75 374 GLY A C 1
ATOM 2762 O O . GLY A 1 374 ? -13.018 27.679 -36.903 1.00 87.75 374 GLY A O 1
ATOM 2763 N N . ARG A 1 375 ? -12.020 27.036 -34.997 1.00 93.44 375 ARG A N 1
ATOM 2764 C CA . ARG A 1 375 ? -11.185 28.245 -34.842 1.00 93.44 375 ARG A CA 1
ATOM 2765 C C . ARG A 1 375 ? -10.083 28.319 -35.906 1.00 93.44 375 ARG A C 1
ATOM 2767 O O . ARG A 1 375 ? -8.989 27.774 -35.750 1.00 93.44 375 ARG A O 1
ATOM 2774 N N . ARG A 1 376 ? -10.364 29.054 -36.988 1.00 90.62 376 ARG A N 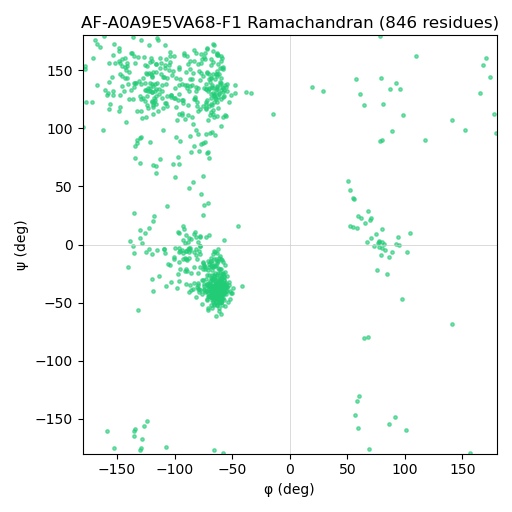1
ATOM 2775 C CA . ARG A 1 376 ? -9.460 29.240 -38.142 1.00 90.62 376 ARG A CA 1
ATOM 2776 C C . ARG A 1 376 ? -8.102 29.848 -37.780 1.00 90.62 376 ARG A C 1
ATOM 2778 O O . ARG A 1 376 ? -7.099 29.467 -38.372 1.00 90.62 376 ARG A O 1
ATOM 2785 N N . ASP A 1 377 ? -8.056 30.751 -36.804 1.00 87.75 377 ASP A N 1
ATOM 2786 C CA . ASP A 1 377 ? -6.828 31.361 -36.276 1.00 87.75 377 ASP A CA 1
ATOM 2787 C C . ASP A 1 377 ? -5.903 30.330 -35.600 1.00 87.75 377 ASP A C 1
ATOM 2789 O O . ASP A 1 377 ? -4.686 30.353 -35.788 1.00 87.75 377 ASP A O 1
ATOM 2793 N N . LEU A 1 378 ? -6.490 29.346 -34.914 1.00 90.19 378 LEU A N 1
ATOM 2794 C CA . LEU A 1 378 ? -5.784 28.199 -34.336 1.00 90.19 378 LEU A CA 1
ATOM 2795 C C . LEU A 1 378 ? -5.444 27.108 -35.370 1.00 90.19 378 LEU A C 1
ATOM 2797 O O . LEU A 1 378 ? -4.747 26.146 -35.045 1.00 90.19 378 LEU A O 1
ATOM 2801 N N . GLY A 1 379 ? -5.914 27.244 -36.614 1.00 91.81 379 GLY A N 1
ATOM 2802 C CA . GLY A 1 379 ? -5.800 26.230 -37.667 1.00 91.81 379 GLY A CA 1
ATOM 2803 C C . GLY A 1 379 ? -6.801 25.083 -37.534 1.00 91.81 379 GLY A C 1
ATOM 2804 O O . GLY A 1 379 ? -6.774 24.163 -38.352 1.00 91.81 379 GLY A O 1
ATOM 2805 N N . ASN A 1 380 ? -7.688 25.149 -36.538 1.00 95.31 380 ASN A N 1
ATOM 2806 C CA . ASN A 1 380 ? -8.706 24.147 -36.255 1.00 95.31 380 ASN A CA 1
ATOM 2807 C C . ASN A 1 380 ? -9.807 24.254 -37.317 1.00 95.31 380 ASN A C 1
ATOM 2809 O O . ASN A 1 380 ? -10.749 25.034 -37.197 1.00 95.31 380 ASN A O 1
ATOM 2813 N N . THR A 1 381 ? -9.614 23.537 -38.418 1.00 91.00 381 THR A N 1
ATOM 2814 C CA . THR A 1 381 ? -10.392 23.660 -39.663 1.00 91.00 381 THR A CA 1
ATOM 2815 C C . THR A 1 381 ? -11.001 22.333 -40.108 1.00 91.00 381 THR A C 1
ATOM 2817 O O . THR A 1 381 ? -11.798 22.318 -41.045 1.00 91.00 381 THR A O 1
ATOM 2820 N N . GLN A 1 382 ? -10.660 21.236 -39.430 1.00 91.75 382 GLN A N 1
ATOM 2821 C CA . GLN A 1 382 ? -11.236 19.908 -39.621 1.00 91.75 382 GLN A CA 1
ATOM 2822 C C . GLN A 1 382 ? -12.104 19.553 -38.399 1.00 91.75 382 GLN A C 1
ATOM 2824 O O . GLN A 1 382 ? -11.728 19.916 -37.284 1.00 91.75 382 GLN A O 1
ATOM 2829 N N . PRO A 1 383 ? -13.235 18.842 -38.570 1.00 92.50 383 PRO A N 1
ATOM 2830 C CA . PRO A 1 383 ? -14.075 18.434 -37.446 1.00 92.50 383 PRO A CA 1
ATOM 2831 C C . PRO A 1 383 ? -13.313 17.610 -36.397 1.00 92.50 383 PRO A C 1
ATOM 2833 O O . PRO A 1 383 ? -12.690 16.599 -36.723 1.00 92.50 383 PRO A O 1
ATOM 2836 N N . GLY A 1 384 ? -13.407 18.027 -35.134 1.00 89.69 384 GLY A N 1
ATOM 2837 C CA . GLY A 1 384 ? -12.761 17.391 -33.981 1.00 89.69 384 GLY A CA 1
ATOM 2838 C C . GLY A 1 384 ? -11.406 18.002 -33.605 1.00 89.69 384 GLY A C 1
ATOM 2839 O O . GLY A 1 384 ? -10.781 17.558 -32.635 1.00 89.69 384 GLY A O 1
ATOM 2840 N N . ASP A 1 385 ? -10.948 19.023 -34.336 1.00 93.62 385 ASP A N 1
ATOM 2841 C CA . ASP A 1 385 ? -9.684 19.715 -34.074 1.00 93.62 385 ASP A CA 1
ATOM 2842 C C . ASP A 1 385 ? -9.638 20.385 -32.698 1.00 93.62 385 ASP A C 1
ATOM 2844 O O . ASP A 1 385 ? -8.563 20.465 -32.099 1.00 93.62 385 ASP A O 1
ATOM 2848 N N . GLY A 1 386 ? -10.782 20.846 -32.182 1.00 89.12 386 GLY A N 1
ATOM 2849 C CA . GLY A 1 386 ? -10.861 21.545 -30.903 1.00 89.12 386 GLY A CA 1
ATOM 2850 C C . GLY A 1 386 ? -10.399 20.666 -29.745 1.00 89.12 386 GLY A C 1
ATOM 2851 O O . GLY A 1 386 ? -9.447 21.005 -29.040 1.00 89.12 386 GLY A O 1
ATOM 2852 N N . ARG A 1 387 ? -11.007 19.479 -29.613 1.00 89.75 387 ARG A N 1
ATOM 2853 C CA . ARG A 1 387 ? -10.606 18.473 -28.614 1.00 89.75 387 ARG A CA 1
ATOM 2854 C C . ARG A 1 387 ? -9.219 17.900 -28.899 1.00 89.75 387 ARG A C 1
ATOM 2856 O O . ARG A 1 387 ? -8.427 17.715 -27.975 1.00 89.75 387 ARG A O 1
ATOM 2863 N N . ARG A 1 388 ? -8.907 17.615 -30.172 1.00 88.62 388 ARG A N 1
ATOM 2864 C CA . ARG A 1 388 ? -7.646 16.963 -30.565 1.00 88.62 388 ARG A CA 1
ATOM 2865 C C . ARG A 1 388 ? -6.430 17.821 -30.208 1.00 88.62 388 ARG A C 1
ATOM 2867 O O . ARG A 1 388 ? -5.488 17.313 -29.599 1.00 88.62 388 ARG A O 1
ATOM 2874 N N . TYR A 1 389 ? -6.480 19.118 -30.507 1.00 94.12 389 TYR A N 1
ATOM 2875 C CA . TYR A 1 389 ? -5.374 20.064 -30.314 1.00 94.12 389 TYR A CA 1
ATOM 2876 C C . TYR A 1 389 ? -5.593 21.027 -29.141 1.00 94.12 389 TYR A C 1
ATOM 2878 O O . TYR A 1 389 ? -5.140 22.171 -29.184 1.00 94.12 389 TYR A O 1
ATOM 2886 N N . LYS A 1 390 ? -6.267 20.564 -28.085 1.00 90.50 390 LYS A N 1
ATOM 2887 C CA . LYS A 1 390 ? -6.376 21.284 -26.810 1.00 90.50 390 LYS A CA 1
ATOM 2888 C C . LYS A 1 390 ? -5.012 21.479 -26.121 1.00 90.50 390 LYS A C 1
ATOM 2890 O O . LYS A 1 390 ? -4.049 20.798 -26.483 1.00 90.50 390 LYS A O 1
ATOM 2895 N N . GLY A 1 391 ? -4.923 22.371 -25.136 1.00 91.12 391 GLY A N 1
ATOM 2896 C CA . GLY A 1 391 ? -3.704 22.670 -24.382 1.00 91.12 391 GLY A CA 1
ATOM 2897 C C . GLY A 1 391 ? -2.989 21.437 -23.820 1.00 91.12 391 GLY A C 1
ATOM 2898 O O . GLY A 1 391 ? -3.608 20.591 -23.165 1.00 91.12 391 GLY A O 1
ATOM 2899 N N . ARG A 1 392 ? -1.678 21.337 -24.093 1.00 94.56 392 ARG A N 1
ATOM 2900 C CA . ARG A 1 392 ? -0.768 20.336 -23.504 1.00 94.56 392 ARG A CA 1
ATOM 2901 C C . ARG A 1 392 ? 0.625 20.891 -23.185 1.00 94.56 392 ARG A C 1
ATOM 2903 O O . ARG A 1 392 ? 1.099 21.842 -23.815 1.00 94.56 392 ARG A O 1
ATOM 2910 N N . GLY A 1 393 ? 1.296 20.239 -22.237 1.00 91.88 393 GLY A N 1
ATOM 2911 C CA . GLY A 1 393 ? 2.669 20.525 -21.813 1.00 91.88 393 GLY A CA 1
ATOM 2912 C C . GLY A 1 393 ? 2.798 21.730 -20.876 1.00 91.88 393 GLY A C 1
ATOM 2913 O O . GLY A 1 393 ? 1.824 22.415 -20.572 1.00 91.88 393 GLY A O 1
ATOM 2914 N N . PHE A 1 394 ? 4.028 22.034 -20.442 1.00 94.00 394 PHE A N 1
ATOM 2915 C CA . PHE A 1 394 ? 4.318 23.080 -19.446 1.00 94.00 394 PHE A CA 1
ATOM 2916 C C . PHE A 1 394 ? 3.851 24.499 -19.810 1.00 94.00 394 PHE A C 1
ATOM 2918 O O . PHE A 1 394 ? 3.846 25.358 -18.935 1.00 94.00 394 PHE A O 1
ATOM 2925 N N . VAL A 1 395 ? 3.508 24.751 -21.077 1.00 93.69 395 VAL A N 1
ATOM 2926 C CA . VAL A 1 395 ? 3.046 26.048 -21.609 1.00 93.69 395 VAL A CA 1
ATOM 2927 C C . VAL A 1 395 ? 1.690 25.942 -22.335 1.00 93.69 395 VAL A C 1
ATOM 2929 O O . VAL A 1 395 ? 1.273 26.886 -22.995 1.00 93.69 395 VAL A O 1
ATOM 2932 N N . GLN A 1 396 ? 1.005 24.795 -22.227 1.00 92.81 396 GLN A N 1
ATOM 2933 C CA . GLN A 1 396 ? -0.342 24.549 -22.768 1.00 92.81 396 GLN A CA 1
ATOM 2934 C C . GLN A 1 396 ? -0.515 24.920 -24.258 1.00 92.81 396 GLN A C 1
ATOM 2936 O O . GLN A 1 396 ? -1.414 25.677 -24.635 1.00 92.81 396 GLN A O 1
ATOM 2941 N N . ILE A 1 397 ? 0.336 24.375 -25.142 1.00 94.06 397 ILE A N 1
ATOM 2942 C CA . ILE A 1 397 ? 0.224 24.670 -26.582 1.00 94.06 397 ILE A CA 1
ATOM 2943 C C . ILE A 1 397 ? -1.126 24.198 -27.137 1.00 94.06 397 ILE A C 1
ATOM 2945 O O . ILE A 1 397 ? -1.543 23.065 -26.912 1.00 94.06 397 ILE A O 1
ATOM 2949 N N . THR A 1 398 ? -1.803 25.087 -27.865 1.00 94.44 398 T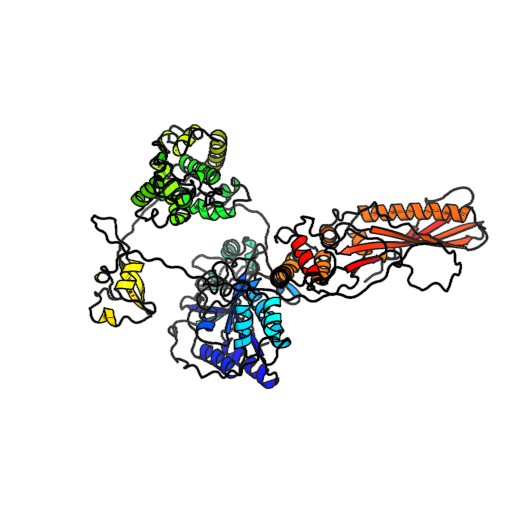HR A N 1
ATOM 2950 C CA . THR A 1 398 ? -3.209 24.925 -28.267 1.00 94.44 398 THR A CA 1
ATOM 2951 C C . THR A 1 398 ? -3.393 25.256 -29.749 1.00 94.44 398 THR A C 1
ATOM 2953 O O . THR A 1 398 ? -2.819 26.227 -30.244 1.00 94.44 398 THR A O 1
ATOM 2956 N N . GLY A 1 399 ? -4.207 24.475 -30.458 1.00 95.56 399 GLY A N 1
ATOM 2957 C CA . GLY A 1 399 ? -4.554 24.667 -31.868 1.00 95.56 399 GLY A CA 1
ATOM 2958 C C . GLY A 1 399 ? -3.653 23.919 -32.853 1.00 95.56 399 GLY A C 1
ATOM 2959 O O . GLY A 1 399 ? -2.427 23.906 -32.711 1.00 95.56 399 GLY A O 1
ATOM 2960 N N . ARG A 1 400 ? -4.252 23.330 -33.897 1.00 96.06 400 ARG A N 1
ATOM 2961 C CA . ARG A 1 400 ? -3.579 22.539 -34.945 1.00 96.06 400 ARG A CA 1
ATOM 2962 C C . ARG A 1 400 ? -2.353 23.248 -35.532 1.00 96.06 400 ARG A C 1
ATOM 2964 O O . ARG A 1 400 ? -1.338 22.598 -35.775 1.00 96.06 400 ARG A O 1
ATOM 2971 N N . ASN A 1 401 ? -2.399 24.572 -35.704 1.00 95.06 401 ASN A N 1
ATOM 2972 C CA . ASN A 1 401 ? -1.264 25.371 -36.184 1.00 95.06 401 ASN A CA 1
ATOM 2973 C C . ASN A 1 401 ? -0.033 25.267 -35.267 1.00 95.06 401 ASN A C 1
ATOM 2975 O O . ASN A 1 401 ? 1.085 25.123 -35.763 1.00 95.06 401 ASN A O 1
ATOM 2979 N N . ASN A 1 402 ? -0.221 25.300 -33.944 1.00 95.06 402 ASN A N 1
ATOM 2980 C CA . ASN A 1 402 ? 0.872 25.196 -32.975 1.00 95.06 402 ASN A CA 1
ATOM 2981 C C . ASN A 1 402 ? 1.443 23.778 -32.915 1.00 95.06 402 ASN A C 1
ATOM 2983 O O . ASN A 1 402 ? 2.664 23.617 -32.919 1.00 95.06 402 ASN A O 1
ATOM 2987 N N . TYR A 1 403 ? 0.590 22.753 -32.972 1.00 96.25 403 TYR A N 1
ATOM 2988 C CA . TYR A 1 403 ? 1.032 21.359 -33.078 1.00 96.25 403 TYR A CA 1
ATOM 2989 C C . TYR A 1 403 ? 1.803 21.105 -34.389 1.00 96.25 403 TYR A C 1
ATOM 2991 O O . TYR A 1 403 ? 2.863 20.485 -34.360 1.00 96.25 403 TYR A O 1
ATOM 2999 N N . ALA A 1 404 ? 1.372 21.671 -35.524 1.00 95.25 404 ALA A N 1
ATOM 3000 C CA . ALA A 1 404 ? 2.101 21.605 -36.800 1.00 95.25 404 ALA A CA 1
ATOM 3001 C C . ALA A 1 404 ? 3.414 22.412 -36.796 1.00 95.25 404 ALA A C 1
ATOM 3003 O O . ALA A 1 404 ? 4.351 22.099 -37.538 1.00 95.25 404 ALA A O 1
ATOM 3004 N N . ASN A 1 405 ? 3.496 23.485 -36.004 1.00 93.88 405 ASN A N 1
ATOM 3005 C CA . ASN A 1 405 ? 4.722 24.263 -35.831 1.00 93.88 405 ASN A CA 1
ATOM 3006 C C . ASN A 1 405 ? 5.749 23.466 -35.019 1.00 93.88 405 ASN A C 1
ATOM 3008 O O . ASN A 1 405 ? 6.849 23.203 -35.504 1.00 93.88 405 ASN A O 1
ATOM 3012 N N . TRP A 1 406 ? 5.355 22.999 -33.832 1.00 94.62 406 TRP A N 1
ATOM 3013 C CA . TRP A 1 406 ? 6.219 22.231 -32.939 1.00 94.62 406 TRP A CA 1
ATOM 3014 C C . TRP A 1 406 ? 6.593 20.860 -33.488 1.00 94.62 406 TRP A C 1
ATOM 3016 O O . TRP A 1 406 ? 7.737 20.440 -33.325 1.00 94.62 406 TRP A O 1
ATOM 3026 N N . SER A 1 407 ? 5.694 20.220 -34.238 1.00 89.62 407 SER A N 1
ATOM 3027 C CA . SER A 1 407 ? 6.002 18.981 -34.946 1.00 89.62 407 SER A CA 1
ATOM 3028 C C . SER A 1 407 ? 7.176 19.154 -35.917 1.00 89.62 407 SER A C 1
ATOM 3030 O O . SER A 1 407 ? 8.135 18.382 -35.881 1.00 89.62 407 SER A O 1
ATOM 3032 N N . ARG A 1 408 ? 7.166 20.234 -36.713 1.00 93.38 408 ARG A N 1
ATOM 3033 C CA . ARG A 1 408 ? 8.270 20.571 -37.627 1.00 93.38 408 ARG A CA 1
ATOM 3034 C C . ARG A 1 408 ? 9.541 21.012 -36.901 1.00 93.38 408 ARG A C 1
ATOM 3036 O O . ARG A 1 408 ? 10.624 20.660 -37.353 1.00 93.38 408 ARG A O 1
ATOM 3043 N N . ARG A 1 409 ? 9.429 21.762 -35.795 1.00 89.88 409 ARG A N 1
ATOM 3044 C CA . ARG A 1 409 ? 10.589 22.215 -34.998 1.00 89.88 409 ARG A CA 1
ATOM 3045 C C . ARG A 1 409 ? 11.348 21.062 -34.345 1.00 89.88 409 ARG A C 1
ATOM 3047 O O . ARG A 1 409 ? 12.571 21.099 -34.308 1.00 89.88 409 ARG A O 1
ATOM 3054 N N . LEU A 1 410 ? 10.632 20.065 -33.823 1.00 82.44 410 LEU A N 1
ATOM 3055 C CA . LEU A 1 410 ? 11.227 18.956 -33.068 1.00 82.44 410 LEU A CA 1
ATOM 3056 C C . LEU A 1 410 ? 11.489 17.704 -33.915 1.00 82.44 410 LEU A C 1
ATOM 3058 O O . LEU A 1 410 ? 12.195 16.813 -33.455 1.00 82.44 410 LEU A O 1
ATOM 3062 N N . GLY A 1 411 ? 10.908 17.610 -35.117 1.00 82.44 411 GLY A N 1
ATOM 3063 C CA . GLY A 1 411 ? 10.928 16.383 -35.920 1.00 82.44 411 GLY A CA 1
ATOM 3064 C C . GLY A 1 411 ? 10.057 15.260 -35.339 1.00 82.44 411 GLY A C 1
ATOM 3065 O O . GLY A 1 411 ? 10.304 14.092 -35.617 1.00 82.44 411 GLY A O 1
ATOM 3066 N N . ILE A 1 412 ? 9.060 15.605 -34.517 1.00 82.56 412 ILE A N 1
ATOM 3067 C CA . ILE A 1 412 ? 8.162 14.670 -33.817 1.00 82.56 412 ILE A CA 1
ATOM 3068 C C . ILE A 1 412 ? 6.752 14.851 -34.383 1.00 82.56 412 ILE A C 1
ATOM 3070 O O . ILE A 1 412 ? 6.295 15.982 -34.523 1.00 82.56 412 ILE A O 1
ATOM 3074 N N . ASP A 1 413 ? 6.023 13.783 -34.701 1.00 88.06 413 ASP A N 1
ATOM 3075 C CA . ASP A 1 413 ? 4.661 13.907 -35.242 1.00 88.06 413 ASP A CA 1
ATOM 3076 C C . ASP A 1 413 ? 3.614 14.192 -34.150 1.00 88.06 413 ASP A C 1
ATOM 3078 O O . ASP A 1 413 ? 2.879 13.308 -33.707 1.00 88.06 413 ASP A O 1
ATOM 3082 N N . LEU A 1 414 ? 3.537 15.462 -33.744 1.00 88.81 414 LEU A N 1
ATOM 3083 C CA . LEU A 1 414 ? 2.525 15.977 -32.817 1.00 88.81 414 LEU A CA 1
ATOM 3084 C C . LEU A 1 414 ? 1.153 16.203 -33.486 1.00 88.81 414 LEU A C 1
ATOM 3086 O O . LEU A 1 414 ? 0.185 16.515 -32.799 1.00 88.81 414 LEU A O 1
ATOM 3090 N N . ILE A 1 415 ? 1.037 16.085 -34.815 1.00 92.88 415 ILE A N 1
ATOM 3091 C CA . ILE A 1 415 ? -0.247 16.270 -35.509 1.00 92.88 415 ILE A CA 1
ATOM 3092 C C . ILE A 1 415 ? -1.089 15.003 -35.421 1.00 92.88 415 ILE A C 1
ATOM 3094 O O . ILE A 1 415 ? -2.281 15.078 -35.095 1.00 92.88 415 ILE A O 1
ATOM 3098 N N . ASN A 1 416 ? -0.470 13.850 -35.662 1.00 88.62 416 ASN A N 1
ATOM 3099 C CA . ASN A 1 416 ? -1.134 12.569 -35.488 1.00 88.62 416 ASN A CA 1
ATOM 3100 C C . ASN A 1 416 ? -1.095 12.113 -34.022 1.00 88.62 416 ASN A C 1
ATOM 3102 O O . ASN A 1 416 ? -2.103 11.577 -33.566 1.00 88.62 416 ASN A O 1
ATOM 3106 N N . ASN A 1 417 ? -0.035 12.438 -33.266 1.00 87.12 417 ASN A N 1
ATOM 3107 C CA . ASN A 1 417 ? 0.153 12.040 -31.862 1.00 87.12 417 ASN A CA 1
ATOM 3108 C C . ASN A 1 417 ? 0.233 13.267 -30.920 1.00 87.12 417 ASN A C 1
ATOM 3110 O O . ASN A 1 417 ? 1.300 13.563 -30.375 1.00 87.12 417 ASN A O 1
ATOM 3114 N N . PRO A 1 418 ? -0.864 14.027 -30.724 1.00 87.62 418 PRO A N 1
ATOM 3115 C CA . PRO A 1 418 ? -0.836 15.265 -29.940 1.00 87.62 418 PRO A CA 1
ATOM 3116 C C . PRO A 1 418 ? -0.463 15.048 -28.466 1.00 87.62 418 PRO A C 1
ATOM 3118 O O . PRO A 1 418 ? 0.136 15.932 -27.859 1.00 87.62 418 PRO A O 1
ATOM 3121 N N . ASP A 1 419 ? -0.739 13.878 -27.887 1.00 88.06 419 ASP A N 1
ATOM 3122 C CA . ASP A 1 419 ? -0.426 13.588 -26.480 1.00 88.06 419 ASP A CA 1
ATOM 3123 C C . ASP A 1 419 ? 1.083 13.551 -26.182 1.00 88.06 419 ASP A C 1
ATOM 3125 O O . ASP A 1 419 ? 1.488 13.815 -25.053 1.00 88.06 419 ASP A O 1
ATOM 3129 N N . LEU A 1 420 ? 1.940 13.394 -27.200 1.00 78.44 420 LEU A N 1
ATOM 3130 C CA . LEU A 1 420 ? 3.391 13.573 -27.054 1.00 78.44 420 LEU A CA 1
ATOM 3131 C C . LEU A 1 420 ? 3.781 15.001 -26.624 1.00 78.44 420 LEU A C 1
ATOM 3133 O O . LEU A 1 420 ? 4.854 15.192 -26.062 1.00 78.44 420 LEU A O 1
ATOM 3137 N N . ALA A 1 421 ? 2.928 16.012 -26.829 1.00 83.56 421 ALA A N 1
ATOM 3138 C CA . ALA A 1 421 ? 3.162 17.359 -26.298 1.00 83.56 421 ALA A CA 1
ATOM 3139 C C . ALA A 1 421 ? 2.991 17.448 -24.764 1.00 83.56 421 ALA A C 1
ATOM 3141 O O . ALA A 1 421 ? 3.417 18.435 -24.163 1.00 83.56 421 ALA A O 1
ATOM 3142 N N . ALA A 1 422 ? 2.380 16.435 -24.135 1.00 82.38 422 ALA A N 1
ATOM 3143 C CA . ALA A 1 422 ? 2.245 16.298 -22.686 1.00 82.38 422 ALA A CA 1
ATOM 3144 C C . ALA A 1 422 ? 3.374 15.463 -22.040 1.00 82.38 422 ALA A C 1
ATOM 3146 O O . ALA A 1 422 ? 3.439 15.398 -20.813 1.00 82.38 422 ALA A O 1
ATOM 3147 N N . ASP A 1 423 ? 4.287 14.869 -22.821 1.00 87.12 423 ASP A N 1
ATOM 3148 C CA . ASP A 1 423 ? 5.510 14.263 -22.280 1.00 87.12 423 ASP A CA 1
ATOM 3149 C C . ASP A 1 423 ? 6.410 15.350 -21.649 1.00 87.12 423 ASP A C 1
ATOM 3151 O O . ASP A 1 423 ? 6.696 16.351 -22.313 1.00 87.12 423 ASP A O 1
ATOM 3155 N N . PRO A 1 424 ? 6.901 15.194 -20.403 1.00 63.94 424 PRO A N 1
ATOM 3156 C CA . PRO A 1 424 ? 7.711 16.215 -19.735 1.00 63.94 424 PRO A CA 1
ATOM 3157 C C . PRO A 1 424 ? 9.005 16.613 -20.465 1.00 63.94 424 PRO A C 1
ATOM 3159 O O . PRO A 1 424 ? 9.405 17.777 -20.401 1.00 63.94 424 PRO A O 1
ATOM 3162 N N . ALA A 1 425 ? 9.669 15.700 -21.181 1.00 71.19 425 ALA A N 1
ATOM 3163 C CA . ALA A 1 425 ? 10.915 16.005 -21.887 1.00 71.19 425 ALA A CA 1
ATOM 3164 C C . ALA A 1 425 ? 10.667 16.730 -23.224 1.00 71.19 425 ALA A C 1
ATOM 3166 O O . ALA A 1 425 ? 11.439 17.616 -23.605 1.00 71.19 425 ALA A O 1
ATOM 3167 N N . ILE A 1 426 ? 9.580 16.403 -23.927 1.00 78.69 426 ILE A N 1
ATOM 3168 C CA . ILE A 1 426 ? 9.109 17.125 -25.118 1.00 78.69 426 ILE A CA 1
ATOM 3169 C C . ILE A 1 426 ? 8.550 18.496 -24.712 1.00 78.69 426 ILE A C 1
ATOM 3171 O O . ILE A 1 426 ? 8.908 19.511 -25.312 1.00 78.69 426 ILE A O 1
ATOM 3175 N N . ALA A 1 427 ? 7.754 18.562 -23.646 1.00 82.19 427 ALA A N 1
ATOM 3176 C CA . ALA A 1 427 ? 7.210 19.800 -23.100 1.00 82.19 427 ALA A CA 1
ATOM 3177 C C . ALA A 1 427 ? 8.302 20.769 -22.614 1.00 82.19 427 ALA A C 1
ATOM 3179 O O . ALA A 1 427 ? 8.169 21.977 -22.815 1.00 82.19 427 ALA A O 1
ATOM 3180 N N . ALA A 1 428 ? 9.401 20.265 -22.032 1.00 81.62 428 ALA A N 1
ATOM 3181 C CA . ALA A 1 428 ? 10.568 21.082 -21.689 1.00 81.62 428 ALA A CA 1
ATOM 3182 C C . ALA A 1 428 ? 11.170 21.753 -22.935 1.00 81.62 428 ALA A C 1
ATOM 3184 O O . ALA A 1 428 ? 11.427 22.955 -22.910 1.00 81.62 428 ALA A O 1
ATOM 3185 N N . LYS A 1 429 ? 11.322 21.015 -24.046 1.00 88.62 429 LYS A N 1
ATOM 3186 C CA . LYS A 1 429 ? 11.805 21.560 -25.331 1.00 88.62 429 LYS A CA 1
ATOM 3187 C C . LYS A 1 429 ? 10.863 22.626 -25.881 1.00 88.62 429 LYS A C 1
ATOM 3189 O O . LYS A 1 429 ? 11.326 23.706 -26.237 1.00 88.62 429 LYS A O 1
ATOM 3194 N N . ILE A 1 430 ? 9.556 22.348 -25.893 1.00 93.81 430 ILE A N 1
ATOM 3195 C CA . ILE A 1 430 ? 8.512 23.284 -26.341 1.00 93.81 430 ILE A CA 1
ATOM 3196 C C . ILE A 1 430 ? 8.585 24.593 -25.540 1.00 93.81 430 ILE A C 1
ATOM 3198 O O . ILE A 1 430 ? 8.700 25.668 -26.125 1.00 93.81 430 ILE A O 1
ATOM 3202 N N . LEU A 1 431 ? 8.580 24.509 -24.206 1.00 97.62 431 LEU A N 1
ATOM 3203 C CA . LEU A 1 431 ? 8.675 25.665 -23.312 1.00 97.62 431 LEU A CA 1
ATOM 3204 C C . LEU A 1 431 ? 9.981 26.445 -23.533 1.00 97.62 431 LEU A C 1
ATOM 3206 O O . LEU A 1 431 ? 9.954 27.628 -23.864 1.00 97.62 431 LEU A O 1
ATOM 3210 N N . VAL A 1 432 ? 11.129 25.789 -23.352 1.00 94.69 432 VAL A N 1
ATOM 3211 C CA . VAL A 1 432 ? 12.445 26.442 -23.310 1.00 94.69 432 VAL A CA 1
ATOM 3212 C C . VAL A 1 432 ? 12.813 27.048 -24.659 1.00 94.69 432 VAL A C 1
ATOM 3214 O O . VAL A 1 432 ? 13.152 28.232 -24.731 1.00 94.69 432 VAL A O 1
ATOM 3217 N N . GLN A 1 433 ? 12.739 26.261 -25.736 1.00 95.06 433 GLN A N 1
ATOM 3218 C CA . GLN A 1 433 ? 13.112 26.734 -27.069 1.00 95.06 433 GLN A CA 1
ATOM 3219 C C . GLN A 1 433 ? 12.096 27.767 -27.568 1.00 95.06 433 GLN A C 1
ATOM 3221 O O . GLN A 1 433 ? 12.481 28.747 -28.200 1.00 95.06 433 GLN A O 1
ATOM 3226 N N . GLY A 1 434 ? 10.814 27.618 -27.214 1.00 94.69 434 GLY A N 1
ATOM 3227 C CA . GLY A 1 434 ? 9.777 28.570 -27.596 1.00 94.69 434 GLY A CA 1
ATOM 3228 C C . GLY A 1 434 ? 9.946 29.929 -26.931 1.00 94.69 434 GLY A C 1
ATOM 3229 O O . GLY A 1 434 ? 9.847 30.959 -27.598 1.00 94.69 434 GLY A O 1
ATOM 3230 N N . MET A 1 435 ? 10.297 29.943 -25.641 1.00 96.75 435 MET A N 1
ATOM 3231 C CA . MET A 1 435 ? 10.620 31.176 -24.920 1.00 96.75 435 MET A CA 1
ATOM 3232 C C . MET A 1 435 ? 11.945 31.797 -25.385 1.00 96.75 435 MET A C 1
ATOM 3234 O O . MET A 1 435 ? 12.069 33.022 -25.407 1.00 96.75 435 MET A O 1
ATOM 3238 N N . ARG A 1 436 ? 12.937 30.989 -25.783 1.00 95.25 436 ARG A N 1
ATOM 3239 C CA . ARG A 1 436 ? 14.206 31.476 -26.354 1.00 95.25 436 ARG A CA 1
ATOM 3240 C C . ARG A 1 436 ? 13.995 32.156 -27.706 1.00 95.25 436 ARG A C 1
ATOM 3242 O O . ARG A 1 436 ? 14.446 33.282 -27.891 1.00 95.25 436 ARG A O 1
ATOM 3249 N N . ASP A 1 437 ? 13.295 31.474 -28.609 1.00 91.88 437 ASP A N 1
ATOM 3250 C CA . ASP A 1 437 ? 13.137 31.856 -30.016 1.00 91.88 437 ASP A CA 1
ATOM 3251 C C . ASP A 1 437 ? 11.944 32.805 -30.247 1.00 91.88 437 ASP A C 1
ATOM 3253 O O . ASP A 1 437 ? 11.728 33.267 -31.366 1.00 91.88 437 ASP A O 1
ATOM 3257 N N . GLY A 1 438 ? 11.137 33.062 -29.211 1.00 91.88 438 GLY A N 1
ATOM 3258 C CA . GLY A 1 438 ? 9.927 33.884 -29.280 1.00 91.88 438 GLY A CA 1
ATOM 3259 C C . GLY A 1 438 ? 8.795 33.261 -30.098 1.00 91.88 438 GLY A C 1
ATOM 3260 O O . GLY A 1 438 ? 7.995 33.979 -30.693 1.00 91.88 438 GLY A O 1
ATOM 3261 N N . SER A 1 439 ? 8.715 31.929 -30.172 1.00 90.62 439 SER A N 1
ATOM 3262 C CA . SER A 1 439 ? 7.841 31.237 -31.131 1.00 90.62 439 SER A CA 1
ATOM 3263 C C . SER A 1 439 ? 6.340 31.362 -30.857 1.00 90.62 439 SER A C 1
ATOM 3265 O O . SER A 1 439 ? 5.554 30.996 -31.725 1.00 90.62 439 SER A O 1
ATOM 3267 N N . PHE A 1 440 ? 5.940 31.804 -29.661 1.00 91.62 440 PHE A N 1
ATOM 3268 C CA . PHE A 1 440 ? 4.529 31.917 -29.275 1.00 91.62 440 PHE A CA 1
ATOM 3269 C C . PHE A 1 440 ? 3.909 33.262 -29.689 1.00 91.62 440 PHE A C 1
ATOM 3271 O O . PHE A 1 440 ? 2.743 33.304 -30.069 1.00 91.62 440 PHE A O 1
ATOM 3278 N N . THR A 1 441 ? 4.684 34.352 -29.645 1.00 90.75 441 THR A N 1
ATOM 3279 C CA . THR A 1 441 ? 4.188 35.733 -29.832 1.00 90.75 441 THR A CA 1
ATOM 3280 C C . THR A 1 441 ? 5.054 36.609 -30.747 1.00 90.75 441 THR A C 1
ATOM 3282 O O . THR A 1 441 ? 4.665 37.731 -31.063 1.00 90.75 441 THR A O 1
ATOM 3285 N N . GLY A 1 442 ? 6.229 36.130 -31.168 1.00 89.25 442 GLY A N 1
ATOM 3286 C CA . GLY A 1 442 ? 7.218 36.889 -31.941 1.00 89.25 442 GLY A CA 1
ATOM 3287 C C . GLY A 1 442 ? 8.289 37.608 -31.108 1.00 89.25 442 GLY A C 1
ATOM 3288 O O . GLY A 1 442 ? 9.159 38.253 -31.689 1.00 89.25 442 GLY A O 1
ATOM 3289 N N . VAL A 1 443 ? 8.267 37.504 -29.772 1.00 90.94 443 VAL A N 1
ATOM 3290 C CA . VAL A 1 443 ? 9.292 38.080 -28.874 1.00 90.94 443 VAL A CA 1
ATOM 3291 C C . VAL A 1 443 ? 9.814 37.039 -27.884 1.00 90.94 443 VAL A C 1
ATOM 3293 O O . VAL A 1 443 ? 9.044 36.250 -27.344 1.00 90.94 443 VAL A O 1
ATOM 3296 N N . GLY A 1 444 ? 11.128 37.017 -27.649 1.00 93.81 444 GLY A N 1
ATOM 3297 C CA . GLY A 1 444 ? 11.803 35.997 -26.840 1.00 93.81 444 GLY A CA 1
ATOM 3298 C C . GLY A 1 444 ? 12.434 36.537 -25.554 1.00 93.81 444 GLY A C 1
ATOM 3299 O O . GLY A 1 444 ? 12.440 37.739 -25.280 1.00 93.81 444 GLY A O 1
ATOM 3300 N N . LEU A 1 445 ? 13.023 35.634 -24.764 1.00 94.12 445 LEU A N 1
ATOM 3301 C CA . LEU A 1 445 ? 13.682 35.938 -23.484 1.00 94.12 445 LEU A CA 1
ATOM 3302 C C . LEU A 1 445 ? 14.680 37.100 -23.583 1.00 94.12 445 LEU A C 1
ATOM 3304 O O . LEU A 1 445 ? 14.684 37.969 -22.716 1.00 94.12 445 LEU A O 1
ATOM 3308 N N . GLY A 1 446 ? 15.483 37.159 -24.652 1.00 90.88 446 GLY A N 1
ATOM 3309 C CA . GLY A 1 446 ? 16.508 38.194 -24.843 1.00 90.88 446 GLY A CA 1
ATOM 3310 C C . GLY A 1 446 ? 15.974 39.631 -24.944 1.00 90.88 446 GLY A C 1
ATOM 3311 O O . GLY A 1 446 ? 16.699 40.570 -24.608 1.00 90.88 446 GLY A O 1
ATOM 3312 N N . ASN A 1 447 ? 14.711 39.815 -25.351 1.00 93.62 447 ASN A N 1
ATOM 3313 C CA . ASN A 1 447 ? 14.076 41.133 -25.473 1.00 93.62 447 ASN A CA 1
ATOM 3314 C C . ASN A 1 447 ? 13.796 41.790 -24.104 1.00 93.62 447 ASN A C 1
ATOM 3316 O O . ASN A 1 447 ? 13.740 43.021 -24.009 1.00 93.62 447 ASN A O 1
ATOM 3320 N N . TYR A 1 448 ? 13.634 40.978 -23.054 1.00 92.56 448 TYR A N 1
ATOM 3321 C CA . TYR A 1 448 ? 13.220 41.412 -21.714 1.00 92.56 448 TYR A CA 1
ATOM 3322 C C . TYR A 1 448 ? 14.253 41.102 -20.625 1.00 92.56 448 TYR A C 1
ATOM 3324 O O . TYR A 1 448 ? 14.340 41.839 -19.644 1.00 92.56 448 TYR A O 1
ATOM 3332 N N . ILE A 1 449 ? 15.033 40.034 -20.798 1.00 93.25 449 ILE A N 1
ATOM 3333 C CA . ILE A 1 449 ? 16.011 39.536 -19.830 1.00 93.25 449 ILE A CA 1
ATOM 3334 C C . ILE A 1 449 ? 17.354 39.354 -20.548 1.00 93.25 449 ILE A C 1
ATOM 3336 O O . ILE A 1 449 ? 17.484 38.536 -21.461 1.00 93.25 449 ILE A O 1
ATOM 3340 N N . ASN A 1 450 ? 18.357 40.133 -20.160 1.00 83.94 450 ASN A N 1
ATOM 3341 C CA . ASN A 1 450 ? 19.730 40.079 -20.655 1.00 83.94 450 ASN A CA 1
ATOM 3342 C C . ASN A 1 450 ? 20.677 40.784 -19.660 1.00 83.94 450 ASN A C 1
ATOM 3344 O O . ASN A 1 450 ? 20.234 41.317 -18.647 1.00 83.94 450 ASN A O 1
ATOM 3348 N N . GLY A 1 451 ? 21.980 40.822 -19.956 1.00 68.56 451 GLY A N 1
ATOM 3349 C CA . GLY A 1 451 ? 23.002 41.355 -19.043 1.00 68.56 451 GLY A CA 1
ATOM 3350 C C . GLY A 1 451 ? 22.860 42.830 -18.628 1.00 68.56 451 GLY A C 1
ATOM 3351 O O . GLY A 1 451 ? 23.577 43.254 -17.728 1.00 68.56 451 GLY A O 1
ATOM 3352 N N . SER A 1 452 ? 21.961 43.609 -19.244 1.00 72.12 452 SER A N 1
ATOM 3353 C CA . SER A 1 452 ? 21.659 44.999 -18.859 1.00 72.12 452 SER A CA 1
ATOM 3354 C C . SER A 1 452 ? 20.186 45.260 -18.515 1.00 72.12 452 SER A C 1
ATOM 3356 O O . SER A 1 452 ? 19.847 46.370 -18.103 1.00 72.12 452 SER A O 1
ATOM 3358 N N . ARG A 1 453 ? 19.293 44.272 -18.664 1.00 80.06 453 ARG A N 1
ATOM 3359 C CA . ARG A 1 453 ? 17.842 44.432 -18.473 1.00 80.06 453 ARG A CA 1
ATOM 3360 C C . ARG A 1 453 ? 17.233 43.183 -17.849 1.00 80.06 453 ARG A C 1
ATOM 3362 O O . ARG A 1 453 ? 17.432 42.087 -18.354 1.00 80.06 453 ARG A O 1
ATOM 3369 N N . GLN A 1 454 ? 16.411 43.356 -16.819 1.00 87.31 454 GLN A N 1
ATOM 3370 C CA . GLN A 1 454 ? 15.729 42.251 -16.145 1.00 87.31 454 GLN A CA 1
ATOM 3371 C C . GLN A 1 454 ? 14.249 42.575 -15.909 1.00 87.31 454 GLN A C 1
ATOM 3373 O O . GLN A 1 454 ? 13.808 42.900 -14.810 1.00 87.31 454 GLN A O 1
ATOM 3378 N N . ASP A 1 455 ? 13.473 42.516 -16.984 1.00 89.31 455 ASP A N 1
ATOM 3379 C CA . ASP A 1 455 ? 12.081 42.959 -17.025 1.00 89.31 455 ASP A CA 1
ATOM 3380 C C . ASP A 1 455 ? 11.114 41.767 -16.936 1.00 89.31 455 ASP A C 1
ATOM 3382 O O . ASP A 1 455 ? 10.441 41.408 -17.903 1.00 89.31 455 ASP A O 1
ATOM 3386 N N . PHE A 1 456 ? 11.061 41.116 -15.766 1.00 90.50 456 PHE A N 1
ATOM 3387 C CA . PHE A 1 456 ? 10.187 39.954 -15.536 1.00 90.50 456 PHE A CA 1
ATOM 3388 C C . PHE A 1 456 ? 8.692 40.260 -15.718 1.00 90.50 456 PHE A C 1
ATOM 3390 O O . PHE A 1 456 ? 7.917 39.354 -16.017 1.00 90.50 456 PHE A O 1
ATOM 3397 N N . TYR A 1 457 ? 8.277 41.520 -15.561 1.00 89.25 457 TYR A N 1
ATOM 3398 C CA . TYR A 1 457 ? 6.893 41.930 -15.783 1.00 89.25 457 TYR A CA 1
ATOM 3399 C C . TYR A 1 457 ? 6.544 41.904 -17.277 1.00 89.25 457 TYR A C 1
ATOM 3401 O O . TYR A 1 457 ? 5.629 41.191 -17.693 1.00 89.25 457 TYR A O 1
ATOM 3409 N N . ASN A 1 458 ? 7.297 42.625 -18.119 1.00 88.88 458 ASN A N 1
ATOM 3410 C CA . ASN A 1 458 ? 7.007 42.646 -19.554 1.00 88.88 458 ASN A CA 1
ATOM 3411 C C . ASN A 1 458 ? 7.418 41.349 -20.268 1.00 88.88 458 ASN A C 1
ATOM 3413 O O . ASN A 1 458 ? 6.871 41.063 -21.333 1.00 88.88 458 ASN A O 1
ATOM 3417 N N . ALA A 1 459 ? 8.277 40.517 -19.664 1.00 92.19 459 ALA A N 1
ATOM 3418 C CA . ALA A 1 459 ? 8.599 39.176 -20.156 1.00 92.19 459 ALA A CA 1
ATOM 3419 C C . ALA A 1 459 ? 7.370 38.259 -20.327 1.00 92.19 459 ALA A C 1
ATOM 3421 O O . ALA A 1 459 ? 7.436 37.313 -21.110 1.00 92.19 459 ALA A O 1
ATOM 3422 N N . ARG A 1 460 ? 6.213 38.568 -19.712 1.00 93.75 460 ARG A N 1
ATOM 3423 C CA . ARG A 1 460 ? 4.948 37.846 -19.976 1.00 93.75 460 ARG A CA 1
ATOM 3424 C C . ARG A 1 460 ? 4.609 37.796 -21.470 1.00 93.75 460 ARG A C 1
ATOM 3426 O O . ARG A 1 460 ? 4.113 36.776 -21.948 1.00 93.75 460 ARG A O 1
ATOM 3433 N N . ARG A 1 461 ? 4.988 38.847 -22.212 1.00 92.00 461 ARG A N 1
ATOM 3434 C CA . ARG A 1 461 ? 4.802 38.981 -23.666 1.00 92.00 461 ARG A CA 1
ATOM 3435 C C . ARG A 1 461 ? 5.473 37.900 -24.503 1.00 92.00 461 ARG A C 1
ATOM 3437 O O . ARG A 1 461 ? 5.133 37.779 -25.671 1.00 92.00 461 ARG A O 1
ATOM 3444 N N . ILE A 1 462 ? 6.364 37.095 -23.925 1.00 93.69 462 ILE A N 1
ATOM 3445 C CA . ILE A 1 462 ? 6.965 35.922 -24.574 1.00 93.69 462 ILE A CA 1
ATOM 3446 C C . ILE A 1 462 ? 5.930 34.809 -24.815 1.00 93.69 462 ILE A C 1
ATOM 3448 O O . ILE A 1 462 ? 6.077 34.050 -25.767 1.00 93.69 462 ILE A O 1
ATOM 3452 N N . VAL A 1 463 ? 4.893 34.705 -23.973 1.00 89.19 463 VAL A N 1
ATOM 3453 C CA . VAL A 1 463 ? 3.880 33.632 -24.037 1.00 89.19 463 VAL A CA 1
ATOM 3454 C C . VAL A 1 463 ? 2.471 34.173 -24.291 1.00 89.19 463 VAL A C 1
ATOM 3456 O O . VAL A 1 463 ? 1.732 33.572 -25.064 1.00 89.19 463 VAL A O 1
ATOM 3459 N N . ASN A 1 464 ? 2.082 35.295 -23.673 1.00 85.19 464 ASN A N 1
ATOM 3460 C CA . ASN A 1 464 ? 0.724 35.846 -23.789 1.00 85.19 464 ASN A CA 1
ATOM 3461 C C . ASN A 1 464 ? 0.701 37.380 -23.589 1.00 85.19 464 ASN A C 1
ATOM 3463 O O . ASN A 1 464 ? 1.743 38.014 -23.441 1.00 85.19 464 ASN A O 1
ATOM 3467 N N . GLY A 1 465 ? -0.476 38.013 -23.575 1.00 80.44 465 GLY A N 1
ATOM 3468 C CA . GLY A 1 465 ? -0.655 39.402 -23.129 1.00 80.44 465 GLY A CA 1
ATOM 3469 C C . GLY A 1 465 ? -0.191 39.624 -21.679 1.00 80.44 465 GLY A C 1
ATOM 3470 O O . GLY A 1 465 ? 0.262 38.711 -21.015 1.00 80.44 465 GLY A O 1
ATOM 3471 N N . THR A 1 466 ? -0.298 40.836 -21.130 1.00 84.06 466 THR A N 1
ATOM 3472 C CA . THR A 1 466 ? 0.192 41.134 -19.758 1.00 84.06 466 THR A CA 1
ATOM 3473 C C . THR A 1 466 ? -0.701 40.595 -18.622 1.00 84.06 466 THR A C 1
ATOM 3475 O O . THR A 1 466 ? -0.686 41.121 -17.510 1.00 84.06 466 THR A O 1
ATOM 3478 N N . ASP A 1 467 ? -1.480 39.541 -18.877 1.00 72.50 467 ASP A N 1
ATOM 3479 C CA . ASP A 1 467 ? -2.280 38.863 -17.860 1.00 72.50 467 ASP A CA 1
ATOM 3480 C C . ASP A 1 467 ? -1.368 38.243 -16.790 1.00 72.50 467 ASP A C 1
ATOM 3482 O O . ASP A 1 467 ? -0.320 37.677 -17.097 1.00 72.50 467 ASP A O 1
ATOM 3486 N N . LYS A 1 468 ? -1.733 38.403 -15.511 1.00 77.69 468 LYS A N 1
ATOM 3487 C CA . LYS A 1 468 ? -0.962 37.904 -14.352 1.00 77.69 468 LYS A CA 1
ATOM 3488 C C . LYS A 1 468 ? 0.526 38.313 -14.330 1.00 77.69 468 LYS A C 1
ATOM 3490 O O . LYS A 1 468 ? 1.288 37.755 -13.542 1.00 77.69 468 LYS A O 1
ATOM 3495 N N . ALA A 1 469 ? 0.946 39.304 -15.122 1.00 73.75 469 ALA A N 1
ATOM 3496 C CA . ALA A 1 469 ? 2.350 39.682 -15.283 1.00 73.75 469 ALA A CA 1
ATOM 3497 C C . ALA A 1 469 ? 3.038 40.014 -13.947 1.00 73.75 469 ALA A C 1
ATOM 3499 O O . ALA A 1 469 ? 4.152 39.554 -13.714 1.00 73.75 469 ALA A O 1
ATOM 3500 N N . SER A 1 470 ? 2.350 40.705 -13.026 1.00 62.06 470 SER A N 1
ATOM 3501 C CA . SER A 1 470 ? 2.845 40.948 -11.660 1.00 62.06 470 SER A CA 1
ATOM 3502 C C . SER A 1 470 ? 3.134 39.650 -10.903 1.00 62.06 470 SER A C 1
ATOM 3504 O O . SER A 1 470 ? 4.194 39.512 -10.305 1.00 62.06 470 SER A O 1
ATOM 3506 N N . TYR A 1 471 ? 2.213 38.683 -10.951 1.00 66.62 471 TYR A N 1
ATOM 3507 C CA . TYR A 1 471 ? 2.324 37.424 -10.215 1.00 66.62 471 TYR A CA 1
ATOM 3508 C C . TYR A 1 471 ? 3.455 36.542 -10.759 1.00 66.62 471 TYR A C 1
ATOM 3510 O O . TYR A 1 471 ? 4.275 36.049 -9.985 1.00 66.62 471 TYR A O 1
ATOM 3518 N N . ILE A 1 472 ? 3.566 36.405 -12.086 1.00 84.06 472 ILE A N 1
ATOM 3519 C CA . ILE A 1 472 ? 4.678 35.658 -12.697 1.00 84.06 472 ILE A CA 1
ATOM 3520 C C . ILE A 1 472 ? 6.010 36.379 -12.452 1.00 84.06 472 ILE A C 1
ATOM 3522 O O . ILE A 1 472 ? 7.011 35.716 -12.195 1.00 84.06 472 ILE A O 1
ATOM 3526 N N . ALA A 1 473 ? 6.036 37.716 -12.445 1.00 73.94 473 ALA A N 1
ATOM 3527 C CA . ALA A 1 473 ? 7.232 38.469 -12.079 1.00 73.94 473 ALA A CA 1
ATOM 3528 C C . ALA A 1 473 ? 7.655 38.229 -10.619 1.00 73.94 473 ALA A C 1
ATOM 3530 O O . ALA A 1 473 ? 8.848 38.080 -10.361 1.00 73.94 473 ALA A O 1
ATOM 3531 N N . THR A 1 474 ? 6.709 38.110 -9.680 1.00 68.25 474 THR A N 1
ATOM 3532 C CA . THR A 1 474 ? 6.991 37.700 -8.293 1.00 68.25 474 THR A CA 1
ATOM 3533 C C . THR A 1 474 ? 7.541 36.272 -8.223 1.00 68.25 474 THR A C 1
ATOM 3535 O O . THR A 1 474 ? 8.556 36.050 -7.565 1.00 68.25 474 THR A O 1
ATOM 3538 N N . LEU A 1 475 ? 6.944 35.308 -8.936 1.00 73.19 475 LEU A N 1
ATOM 3539 C CA . LEU A 1 475 ? 7.474 33.937 -9.005 1.00 73.19 475 LEU A CA 1
ATOM 3540 C C . LEU A 1 475 ? 8.895 33.901 -9.595 1.00 73.19 475 LEU A C 1
ATOM 3542 O O . LEU A 1 475 ? 9.779 33.247 -9.044 1.00 73.19 475 LEU A O 1
ATOM 3546 N N . ALA A 1 476 ? 9.139 34.646 -10.675 1.00 87.56 476 ALA A N 1
ATOM 3547 C CA . ALA A 1 476 ? 10.451 34.747 -11.308 1.00 87.56 476 ALA A CA 1
ATOM 3548 C C . ALA A 1 476 ? 11.478 35.430 -10.396 1.00 87.56 476 ALA A C 1
ATOM 3550 O O . ALA A 1 476 ? 12.620 34.988 -10.338 1.00 87.56 476 ALA A O 1
ATOM 3551 N N . ALA A 1 477 ? 11.086 36.451 -9.629 1.00 78.25 477 ALA A N 1
ATOM 3552 C CA . ALA A 1 477 ? 11.948 37.066 -8.622 1.00 78.25 477 ALA A CA 1
ATOM 3553 C C . ALA A 1 477 ? 12.323 36.078 -7.504 1.00 78.25 477 ALA A C 1
ATOM 3555 O O . ALA A 1 477 ? 13.488 36.026 -7.109 1.00 78.25 477 ALA A O 1
ATOM 3556 N N . ASN A 1 478 ? 11.379 35.252 -7.042 1.00 71.69 478 ASN A N 1
ATOM 3557 C CA . ASN A 1 478 ? 11.633 34.225 -6.027 1.00 71.69 478 ASN A CA 1
ATOM 3558 C C . ASN A 1 478 ? 12.620 33.162 -6.531 1.00 71.69 478 ASN A C 1
ATOM 3560 O O . ASN A 1 478 ? 13.624 32.901 -5.868 1.00 71.69 478 ASN A O 1
ATOM 3564 N N . PHE A 1 479 ? 12.394 32.609 -7.728 1.00 84.94 479 PHE A N 1
ATOM 3565 C CA . PHE A 1 479 ? 13.344 31.684 -8.351 1.00 84.94 479 PHE A CA 1
ATOM 3566 C C . PHE A 1 479 ? 14.703 32.342 -8.600 1.00 84.94 479 PHE A C 1
ATOM 3568 O O . PHE A 1 479 ? 15.736 31.762 -8.286 1.00 84.94 479 PHE A O 1
ATOM 3575 N N . TRP A 1 480 ? 14.735 33.571 -9.111 1.00 85.75 480 TRP A N 1
ATOM 3576 C CA . TRP A 1 480 ? 15.986 34.259 -9.420 1.00 85.75 480 TRP A CA 1
ATOM 3577 C C . TRP A 1 480 ? 16.814 34.576 -8.174 1.00 85.75 480 TRP A C 1
ATOM 3579 O O . TRP A 1 480 ? 18.033 34.440 -8.213 1.00 85.75 480 TRP A O 1
ATOM 3589 N N . ASN A 1 481 ? 16.178 34.940 -7.057 1.00 75.12 481 ASN A N 1
ATOM 3590 C CA . ASN A 1 481 ? 16.867 35.140 -5.781 1.00 75.12 481 ASN A CA 1
ATOM 3591 C C . ASN A 1 481 ? 17.579 33.871 -5.289 1.00 75.12 481 ASN A C 1
ATOM 3593 O O . ASN A 1 481 ? 18.659 33.983 -4.713 1.00 75.12 481 ASN A O 1
ATOM 3597 N N . VAL A 1 482 ? 17.018 32.691 -5.564 1.00 72.19 482 VAL A N 1
ATOM 3598 C CA . VAL A 1 482 ? 17.661 31.396 -5.296 1.00 72.19 482 VAL A CA 1
ATOM 3599 C C . VAL A 1 482 ? 18.753 31.074 -6.322 1.00 72.19 482 VAL A C 1
ATOM 3601 O O . VAL A 1 482 ? 19.824 30.614 -5.950 1.00 72.19 482 VAL A O 1
ATOM 3604 N N . LEU A 1 483 ? 18.511 31.319 -7.612 1.00 76.12 483 LEU A N 1
ATOM 3605 C CA . LEU A 1 483 ? 19.432 30.932 -8.689 1.00 76.12 483 LEU A CA 1
ATOM 3606 C C . LEU A 1 483 ? 20.646 31.878 -8.833 1.00 76.12 483 LEU A C 1
ATOM 3608 O O . LEU A 1 483 ? 21.641 31.505 -9.451 1.00 76.12 483 LEU A O 1
ATOM 3612 N N . ARG A 1 484 ? 20.587 33.110 -8.304 1.00 71.88 484 ARG A N 1
ATOM 3613 C CA . ARG A 1 484 ? 21.668 34.114 -8.425 1.00 71.88 484 ARG A CA 1
ATOM 3614 C C . ARG A 1 484 ? 22.702 34.093 -7.300 1.00 71.88 484 ARG A C 1
ATOM 3616 O O . ARG A 1 484 ? 23.728 34.752 -7.423 1.00 71.88 484 ARG A O 1
ATOM 3623 N N . SER A 1 485 ? 22.450 33.381 -6.203 1.00 54.66 485 SER A N 1
ATOM 3624 C CA . SER A 1 485 ? 23.365 33.286 -5.052 1.00 54.66 485 SER A CA 1
ATOM 3625 C C . SER A 1 485 ? 24.486 32.248 -5.249 1.00 54.66 485 SER A C 1
ATOM 3627 O O . SER A 1 485 ? 25.212 31.933 -4.311 1.00 54.66 485 SER A O 1
ATOM 3629 N N . THR A 1 486 ? 24.649 31.723 -6.470 1.00 51.44 486 THR A N 1
ATOM 3630 C CA . THR A 1 486 ? 25.404 30.496 -6.778 1.00 51.44 486 THR A CA 1
ATOM 3631 C C . THR A 1 486 ? 26.647 30.744 -7.660 1.00 51.44 486 THR A C 1
ATOM 3633 O O . THR A 1 486 ? 26.707 30.322 -8.812 1.00 51.44 486 THR A O 1
ATOM 3636 N N . THR A 1 487 ? 27.665 31.436 -7.135 1.00 34.59 487 THR A N 1
ATOM 3637 C CA . THR A 1 487 ? 29.009 31.632 -7.756 1.00 34.59 487 THR A CA 1
ATOM 3638 C C . THR A 1 487 ? 30.038 31.594 -6.600 1.00 34.59 487 THR A C 1
ATOM 3640 O O . THR A 1 487 ? 29.678 32.050 -5.522 1.00 34.59 487 THR A O 1
ATOM 3643 N N . ILE A 1 488 ? 31.278 31.067 -6.619 1.00 27.06 488 ILE A N 1
ATOM 3644 C CA . ILE A 1 488 ? 32.424 31.061 -7.564 1.00 27.06 488 ILE A CA 1
ATOM 3645 C C . ILE A 1 488 ? 33.301 29.805 -7.234 1.00 27.06 488 ILE A C 1
ATOM 3647 O O . ILE A 1 488 ? 33.438 29.471 -6.061 1.00 27.06 488 ILE A O 1
ATOM 3651 N N . THR A 1 489 ? 33.865 29.032 -8.180 1.00 23.94 489 THR A N 1
ATOM 3652 C CA . THR A 1 489 ? 35.290 29.066 -8.634 1.00 23.94 489 THR A CA 1
ATOM 3653 C C . THR A 1 489 ? 35.542 28.054 -9.775 1.00 23.94 489 THR A C 1
ATOM 3655 O O . THR A 1 489 ? 34.888 27.019 -9.841 1.00 23.94 489 THR A O 1
ATOM 3658 N N . ASN A 1 490 ? 36.508 28.350 -10.662 1.00 25.70 490 ASN A N 1
ATOM 3659 C CA . ASN A 1 490 ? 36.882 27.564 -11.857 1.00 25.70 490 ASN A CA 1
ATOM 3660 C C . ASN A 1 490 ? 38.380 27.203 -11.863 1.00 25.70 490 ASN A C 1
ATOM 3662 O O . ASN A 1 490 ? 39.183 28.056 -11.496 1.00 25.70 490 ASN A O 1
ATOM 3666 N N . THR A 1 491 ? 38.768 26.046 -12.425 1.00 23.28 491 THR A N 1
ATOM 3667 C CA . THR A 1 491 ? 39.931 25.837 -13.345 1.00 23.28 491 THR A CA 1
ATOM 3668 C C . THR A 1 491 ? 39.899 24.396 -13.942 1.00 23.28 491 THR A C 1
ATOM 3670 O O . THR A 1 491 ? 39.112 23.590 -13.446 1.00 23.28 491 THR A O 1
ATOM 3673 N N . PRO A 1 492 ? 40.590 24.075 -15.070 1.00 27.77 492 PRO A N 1
ATOM 3674 C CA . PRO A 1 492 ? 39.999 23.231 -16.134 1.00 27.77 492 PRO A CA 1
ATOM 3675 C C . PRO A 1 492 ? 40.919 22.098 -16.688 1.00 27.77 492 PRO A C 1
ATOM 3677 O O . PRO A 1 492 ? 41.930 21.781 -16.074 1.00 27.77 492 PRO A O 1
ATOM 3680 N N . VAL A 1 493 ? 40.611 21.605 -17.912 1.00 22.55 493 VAL A N 1
ATOM 3681 C CA . VAL A 1 493 ? 41.429 20.755 -18.837 1.00 22.55 493 VAL A CA 1
ATOM 3682 C C . VAL A 1 493 ? 41.321 19.223 -18.612 1.00 22.55 493 VAL A C 1
ATOM 3684 O O . VAL A 1 493 ? 41.450 18.780 -17.482 1.00 22.55 493 VAL A O 1
ATOM 3687 N N . SER A 1 494 ? 41.148 18.327 -19.609 1.00 20.56 494 SER A N 1
ATOM 3688 C CA . SER A 1 494 ? 40.555 18.385 -20.973 1.00 20.56 494 SER A CA 1
ATOM 3689 C C . SER A 1 494 ? 40.349 16.958 -21.566 1.00 20.56 494 SER A C 1
ATOM 3691 O O . SER A 1 494 ? 40.882 15.989 -21.039 1.00 20.56 494 SER A O 1
ATOM 3693 N N . ASN A 1 495 ? 39.672 16.872 -22.727 1.00 21.88 495 ASN A N 1
ATOM 3694 C CA . ASN A 1 495 ? 39.683 15.782 -23.739 1.00 21.88 495 ASN A CA 1
ATOM 3695 C C . ASN A 1 495 ? 38.700 14.583 -23.624 1.00 21.88 495 ASN A C 1
ATOM 3697 O O . ASN A 1 495 ? 38.981 13.542 -23.042 1.00 21.88 495 ASN A O 1
ATOM 3701 N N . LEU A 1 496 ? 37.608 14.704 -24.390 1.00 27.20 496 LEU A N 1
ATOM 3702 C CA . LEU A 1 496 ? 36.936 13.663 -25.201 1.00 27.20 496 LEU A CA 1
ATOM 3703 C C . LEU A 1 496 ? 37.095 14.083 -26.695 1.00 27.20 496 LEU A C 1
ATOM 3705 O O . LEU A 1 496 ? 37.560 15.211 -26.897 1.00 27.20 496 LEU A O 1
ATOM 3709 N N . PRO A 1 497 ? 36.673 13.329 -27.746 1.00 39.41 497 PRO A N 1
ATOM 3710 C CA . PRO A 1 497 ? 35.985 12.021 -27.816 1.00 39.41 497 PRO A CA 1
ATOM 3711 C C . PRO A 1 497 ? 36.687 11.003 -28.767 1.00 39.41 497 PRO A C 1
ATOM 3713 O O . PRO A 1 497 ? 37.772 11.269 -29.274 1.00 39.41 497 PRO A O 1
ATOM 3716 N N . THR A 1 498 ? 36.144 9.802 -29.032 1.00 34.38 498 THR A N 1
ATOM 3717 C CA . THR A 1 498 ? 35.328 9.459 -30.243 1.00 34.38 498 THR A CA 1
ATOM 3718 C C . THR A 1 498 ? 35.089 7.931 -30.316 1.00 34.38 498 THR A C 1
ATOM 3720 O O . THR A 1 498 ? 35.880 7.195 -29.742 1.00 34.38 498 THR A O 1
ATOM 3723 N N . THR A 1 499 ? 34.120 7.319 -31.027 1.00 44.59 499 THR A N 1
ATOM 3724 C CA . THR A 1 499 ? 32.688 7.588 -31.366 1.00 44.59 499 THR A CA 1
ATOM 3725 C C . THR A 1 499 ? 32.065 6.275 -31.919 1.00 44.59 499 THR A C 1
ATOM 3727 O O . THR A 1 499 ? 32.803 5.358 -32.267 1.00 44.59 499 THR A O 1
ATOM 3730 N N . GLY A 1 500 ? 30.735 6.185 -32.106 1.00 47.31 500 GLY A N 1
ATOM 3731 C CA . GLY A 1 500 ? 30.174 5.417 -33.243 1.00 47.31 500 GLY A CA 1
ATOM 3732 C C . GLY A 1 500 ? 28.906 4.586 -33.001 1.00 47.31 500 GLY A C 1
ATOM 3733 O O . GLY A 1 500 ? 27.860 4.893 -33.568 1.00 47.31 500 GLY A O 1
ATOM 3734 N N . TYR A 1 501 ? 29.006 3.519 -32.202 1.00 52.62 501 TYR A N 1
ATOM 3735 C CA . TYR A 1 501 ? 27.992 2.452 -32.137 1.00 52.62 501 TYR A CA 1
ATOM 3736 C C . TYR A 1 501 ? 27.658 2.032 -30.698 1.00 52.62 501 TYR A C 1
ATOM 3738 O O . TYR A 1 501 ? 28.571 1.841 -29.890 1.00 52.62 501 TYR A O 1
ATOM 3746 N N . ARG A 1 502 ? 26.366 1.804 -30.415 1.00 68.31 502 ARG A N 1
ATOM 3747 C CA . ARG A 1 502 ? 25.834 1.247 -29.158 1.00 68.31 502 ARG A CA 1
ATOM 3748 C C . ARG A 1 502 ? 25.589 -0.260 -29.257 1.00 68.31 502 ARG A C 1
ATOM 3750 O O . ARG A 1 502 ? 25.276 -0.764 -30.334 1.00 68.31 502 ARG A O 1
ATOM 3757 N N . SER A 1 503 ? 25.693 -0.959 -28.132 1.00 63.69 503 SER A N 1
ATOM 3758 C CA . SER A 1 503 ? 25.359 -2.384 -28.019 1.00 63.69 503 SER A CA 1
ATOM 3759 C C . SER A 1 503 ? 23.851 -2.628 -28.082 1.00 63.69 503 SER A C 1
ATOM 3761 O O . SER A 1 503 ? 23.063 -1.806 -27.611 1.00 63.69 503 SER A O 1
ATOM 3763 N N . TYR A 1 504 ? 23.457 -3.769 -28.643 1.00 64.56 504 TYR A N 1
ATOM 3764 C CA . TYR A 1 504 ? 22.070 -4.208 -28.740 1.00 64.56 504 TYR A CA 1
ATOM 3765 C C . TYR A 1 504 ? 21.970 -5.728 -28.666 1.00 64.56 504 TYR A C 1
ATOM 3767 O O . TYR A 1 504 ? 22.632 -6.413 -29.438 1.00 64.56 504 TYR A O 1
ATOM 3775 N N . TYR A 1 505 ? 21.120 -6.251 -27.789 1.00 59.97 505 TYR A N 1
ATOM 3776 C CA . TYR A 1 505 ? 20.834 -7.682 -27.716 1.00 59.97 505 TYR A CA 1
ATOM 3777 C C . TYR A 1 505 ? 19.519 -7.984 -28.442 1.00 59.97 505 TYR A C 1
ATOM 3779 O O . TYR A 1 505 ? 18.496 -7.356 -28.162 1.00 59.97 505 TYR A O 1
ATOM 3787 N N . VAL A 1 506 ? 19.568 -8.918 -29.394 1.00 57.31 506 VAL A N 1
ATOM 3788 C CA . VAL A 1 506 ? 18.413 -9.372 -30.189 1.00 57.31 506 VAL A CA 1
ATOM 3789 C C . VAL A 1 506 ? 17.323 -9.945 -29.278 1.00 57.31 506 VAL A C 1
ATOM 3791 O O . VAL A 1 506 ? 17.608 -10.764 -28.404 1.00 57.31 506 VAL A O 1
ATOM 3794 N N . ARG A 1 507 ? 16.069 -9.537 -29.497 1.00 60.41 507 ARG A N 1
ATOM 3795 C CA . ARG A 1 507 ? 14.893 -9.955 -28.713 1.00 60.41 507 ARG A CA 1
ATOM 3796 C C . ARG A 1 507 ? 14.094 -11.056 -29.440 1.00 60.41 507 ARG A C 1
ATOM 3798 O O . ARG A 1 507 ? 14.239 -11.203 -30.655 1.00 60.41 507 ARG A O 1
ATOM 3805 N N . PRO A 1 508 ? 13.217 -11.816 -28.757 1.00 48.34 508 PRO A N 1
ATOM 3806 C CA . PRO A 1 508 ? 12.299 -12.740 -29.426 1.00 48.34 508 PRO A CA 1
ATOM 3807 C C . PRO A 1 508 ? 11.456 -12.032 -30.498 1.00 48.34 508 PRO A C 1
ATOM 3809 O O . PRO A 1 508 ? 10.903 -10.962 -30.253 1.00 48.34 508 PRO A O 1
ATOM 3812 N N . GLY A 1 509 ? 11.380 -12.618 -31.696 1.00 56.34 509 GLY A N 1
ATOM 3813 C CA . GLY A 1 509 ? 10.664 -12.040 -32.841 1.00 56.34 509 GLY A CA 1
ATOM 3814 C C . GLY A 1 509 ? 11.394 -10.906 -33.578 1.00 56.34 509 GLY A C 1
ATOM 3815 O O . GLY A 1 509 ? 10.845 -10.359 -34.537 1.00 56.34 509 GLY A O 1
ATOM 3816 N N . ASP A 1 510 ? 12.621 -10.549 -33.186 1.00 73.56 510 ASP A N 1
ATOM 3817 C CA . ASP A 1 510 ? 13.386 -9.529 -33.900 1.00 73.56 510 ASP A CA 1
ATOM 3818 C C . ASP A 1 510 ? 13.864 -9.995 -35.280 1.00 73.56 510 ASP A C 1
ATOM 3820 O O . ASP A 1 510 ? 14.473 -11.047 -35.454 1.00 73.56 510 ASP A O 1
ATOM 3824 N N . THR A 1 511 ? 13.685 -9.114 -36.261 1.00 80.12 511 THR A N 1
ATOM 3825 C CA . THR A 1 511 ? 14.396 -9.149 -37.545 1.00 80.12 511 THR A CA 1
ATOM 3826 C C . THR A 1 511 ? 15.339 -7.947 -37.613 1.00 80.12 511 THR A C 1
ATOM 3828 O O . THR A 1 511 ? 15.039 -6.926 -36.987 1.00 80.12 511 THR A O 1
ATOM 3831 N N . PRO A 1 512 ? 16.430 -7.967 -38.405 1.00 75.25 512 PRO A N 1
ATOM 3832 C CA . PRO A 1 512 ? 17.298 -6.794 -38.553 1.00 75.25 512 PRO A CA 1
ATOM 3833 C C . PRO A 1 512 ? 16.524 -5.543 -38.995 1.00 75.25 512 PRO A C 1
ATOM 3835 O O . PRO A 1 512 ? 16.787 -4.441 -38.520 1.00 75.25 512 PRO A O 1
ATOM 3838 N N . SER A 1 513 ? 15.524 -5.720 -39.862 1.00 62.06 513 SER A N 1
ATOM 3839 C CA . SER A 1 513 ? 14.579 -4.683 -40.289 1.00 62.06 513 SER A CA 1
ATOM 3840 C C . SER A 1 513 ? 13.673 -4.179 -39.163 1.00 62.06 513 SER A C 1
ATOM 3842 O O . SER A 1 513 ? 13.443 -2.977 -39.074 1.00 62.06 513 SER A O 1
ATOM 3844 N N . GLY A 1 514 ? 13.186 -5.060 -38.284 1.00 64.19 514 GLY A N 1
ATOM 3845 C CA . GLY A 1 514 ? 12.406 -4.674 -37.103 1.00 64.19 514 GLY A CA 1
ATOM 3846 C C . GLY A 1 514 ? 13.247 -3.898 -36.087 1.00 64.19 514 GLY A C 1
ATOM 3847 O O . GLY A 1 514 ? 12.820 -2.845 -35.611 1.00 64.19 514 GLY A O 1
ATOM 3848 N N . ILE A 1 515 ? 14.481 -4.354 -35.844 1.00 73.19 515 ILE A N 1
ATOM 3849 C CA . ILE A 1 515 ? 15.474 -3.643 -35.032 1.00 73.19 515 ILE A CA 1
ATOM 3850 C C . ILE A 1 515 ? 15.748 -2.265 -35.647 1.00 73.19 515 ILE A C 1
ATOM 3852 O O . ILE A 1 515 ? 15.595 -1.261 -34.965 1.00 73.19 515 ILE A O 1
ATOM 3856 N N . ALA A 1 516 ? 16.074 -2.170 -36.938 1.00 66.38 516 ALA A N 1
ATOM 3857 C CA . ALA A 1 516 ? 16.361 -0.890 -37.591 1.00 66.38 516 ALA A CA 1
ATOM 3858 C C . ALA A 1 516 ? 15.161 0.072 -37.610 1.00 66.38 516 ALA A C 1
ATOM 3860 O O . ALA A 1 516 ? 15.331 1.280 -37.443 1.00 66.38 516 ALA A O 1
ATOM 3861 N N . LEU A 1 517 ? 13.936 -0.436 -37.757 1.00 59.09 517 LEU A N 1
ATOM 3862 C CA . LEU A 1 517 ? 12.733 0.390 -37.666 1.00 59.09 517 LEU A CA 1
ATOM 3863 C C . LEU A 1 517 ? 12.569 0.988 -36.263 1.00 59.09 517 LEU A C 1
ATOM 3865 O O . LEU A 1 517 ? 12.411 2.198 -36.129 1.00 59.09 517 LEU A O 1
ATOM 3869 N N . ARG A 1 518 ? 12.661 0.146 -35.229 1.00 73.50 518 ARG A N 1
ATOM 3870 C CA . ARG A 1 518 ? 12.462 0.516 -33.820 1.00 73.50 518 ARG A CA 1
ATOM 3871 C C . ARG A 1 518 ? 13.598 1.369 -33.252 1.00 73.50 518 ARG A C 1
ATOM 3873 O O . ARG A 1 518 ? 13.359 2.309 -32.507 1.00 73.50 518 ARG A O 1
ATOM 3880 N N . GLU A 1 519 ? 14.835 1.027 -33.591 1.00 76.25 519 GLU A N 1
ATOM 3881 C CA . GLU A 1 519 ? 16.048 1.512 -32.923 1.00 76.25 519 GLU A CA 1
ATOM 3882 C C . GLU A 1 519 ? 16.827 2.553 -33.747 1.00 76.25 519 GLU A C 1
ATOM 3884 O O . GLU A 1 519 ? 17.689 3.240 -33.186 1.00 76.25 519 GLU A O 1
ATOM 3889 N N . LEU A 1 520 ? 16.549 2.650 -35.058 1.00 65.31 520 LEU A N 1
ATOM 3890 C CA . LEU A 1 520 ? 17.171 3.573 -36.025 1.00 65.31 520 LEU A CA 1
ATOM 3891 C C . LEU A 1 520 ? 16.140 4.384 -36.849 1.00 65.31 520 LEU A C 1
ATOM 3893 O O . LEU A 1 520 ? 16.542 5.174 -37.710 1.00 65.31 520 LEU A O 1
ATOM 3897 N N . GLY A 1 521 ? 14.837 4.196 -36.601 1.00 49.44 521 GLY A N 1
ATOM 3898 C CA . GLY A 1 521 ? 13.727 4.933 -37.219 1.00 49.44 521 GLY A CA 1
ATOM 3899 C C . GLY A 1 521 ? 13.361 4.529 -38.653 1.00 49.44 521 GLY A C 1
ATOM 3900 O O . GLY A 1 521 ? 12.473 5.140 -39.240 1.00 49.44 521 GLY A O 1
ATOM 3901 N N . ASN A 1 522 ? 14.034 3.540 -39.255 1.00 59.03 522 ASN A N 1
ATOM 3902 C CA . ASN A 1 522 ? 13.764 3.113 -40.632 1.00 59.03 522 ASN A CA 1
ATOM 3903 C C . ASN A 1 522 ? 14.218 1.664 -40.865 1.00 59.03 522 ASN A C 1
ATOM 3905 O O . ASN A 1 522 ? 15.403 1.352 -40.760 1.00 59.03 522 ASN A O 1
ATOM 3909 N N . ALA A 1 523 ? 13.281 0.797 -41.261 1.00 57.72 523 ALA A N 1
ATOM 3910 C CA . ALA A 1 523 ? 13.526 -0.622 -41.512 1.00 57.72 523 ALA A CA 1
ATOM 3911 C C . ALA A 1 523 ? 14.628 -0.894 -42.551 1.00 57.72 523 ALA A C 1
ATOM 3913 O O . ALA A 1 523 ? 15.368 -1.866 -42.418 1.00 57.72 523 ALA A O 1
ATOM 3914 N N . ALA A 1 524 ? 14.777 -0.040 -43.572 1.00 62.59 524 ALA A N 1
ATOM 3915 C CA . ALA A 1 524 ? 15.773 -0.215 -44.633 1.00 62.59 524 ALA A CA 1
ATOM 3916 C C . ALA A 1 524 ? 17.225 -0.035 -44.147 1.00 62.59 524 ALA A C 1
ATOM 3918 O O . ALA A 1 524 ? 18.152 -0.524 -44.794 1.00 62.59 524 ALA A O 1
ATOM 3919 N N . ARG A 1 525 ? 17.421 0.611 -42.987 1.00 76.19 525 ARG A N 1
ATOM 3920 C CA . ARG A 1 525 ? 18.732 0.857 -42.361 1.00 76.19 525 ARG A CA 1
ATOM 3921 C C . ARG A 1 525 ? 19.311 -0.365 -41.645 1.00 76.19 525 ARG A C 1
ATOM 3923 O O . ARG A 1 525 ? 20.345 -0.263 -40.996 1.00 76.19 525 ARG A O 1
ATOM 3930 N N . TRP A 1 526 ? 18.694 -1.541 -41.773 1.00 74.38 526 TRP A N 1
ATOM 3931 C CA . TRP A 1 526 ? 19.210 -2.774 -41.171 1.00 74.38 526 TRP A CA 1
ATOM 3932 C C . TRP A 1 526 ? 20.617 -3.149 -41.646 1.00 74.38 526 TRP A C 1
ATOM 3934 O O . TRP A 1 526 ? 21.364 -3.765 -40.896 1.00 74.38 526 TRP A O 1
ATOM 3944 N N . ARG A 1 527 ? 21.010 -2.712 -42.849 1.00 73.12 527 ARG A N 1
ATOM 3945 C CA . ARG A 1 527 ? 22.371 -2.882 -43.386 1.00 73.12 527 ARG A CA 1
ATOM 3946 C C . ARG A 1 527 ? 23.438 -2.055 -42.658 1.00 73.12 527 ARG A C 1
ATOM 3948 O O . ARG A 1 527 ? 24.621 -2.278 -42.876 1.00 73.12 527 ARG A O 1
ATOM 3955 N N . GLU A 1 528 ? 23.032 -1.118 -41.803 1.00 71.62 528 GLU A N 1
ATOM 3956 C CA . GLU A 1 528 ? 23.924 -0.357 -40.919 1.00 71.62 528 GLU A CA 1
ATOM 3957 C C . GLU A 1 528 ? 24.115 -1.050 -39.557 1.00 71.62 528 GLU A C 1
ATOM 3959 O O . GLU A 1 528 ? 24.896 -0.583 -38.731 1.00 71.62 528 GLU A O 1
ATOM 3964 N N . ILE A 1 529 ? 23.401 -2.152 -39.296 1.00 79.06 529 ILE A N 1
ATOM 3965 C CA . ILE A 1 529 ? 23.570 -2.958 -38.087 1.00 79.06 529 ILE A CA 1
ATOM 3966 C C . ILE A 1 529 ? 24.749 -3.912 -38.287 1.00 79.06 529 ILE A C 1
ATOM 3968 O O . ILE A 1 529 ? 24.785 -4.700 -39.235 1.00 79.06 529 ILE A O 1
ATOM 3972 N N . LEU A 1 530 ? 25.702 -3.852 -37.360 1.00 70.94 530 LEU A N 1
ATOM 3973 C CA . LEU A 1 530 ? 26.897 -4.685 -37.360 1.00 70.94 530 LEU A CA 1
ATOM 3974 C C . LEU A 1 530 ? 26.780 -5.807 -36.322 1.00 70.94 530 LEU A C 1
ATOM 3976 O O . LEU A 1 530 ? 26.060 -5.701 -35.327 1.00 70.94 530 LEU A O 1
ATOM 3980 N N . LYS A 1 531 ? 27.544 -6.875 -36.525 1.00 74.62 531 LYS A N 1
ATOM 3981 C CA . LYS A 1 531 ? 27.821 -7.907 -35.522 1.00 74.62 531 LYS A CA 1
ATOM 3982 C C . LYS A 1 531 ? 28.760 -7.353 -34.434 1.00 74.62 531 LYS A C 1
ATOM 3984 O O . LYS A 1 531 ? 29.350 -6.281 -34.590 1.00 74.62 531 LYS A O 1
ATOM 3989 N N . LYS A 1 532 ? 28.938 -8.089 -33.327 1.00 71.06 532 LYS A N 1
ATOM 3990 C CA . LYS A 1 532 ? 29.835 -7.697 -32.214 1.00 71.06 532 LYS A CA 1
ATOM 3991 C C . LYS A 1 532 ? 31.288 -7.398 -32.628 1.00 71.06 532 LYS A C 1
ATOM 3993 O O . LYS A 1 532 ? 31.950 -6.604 -31.969 1.00 71.06 532 LYS A O 1
ATOM 3998 N N . ASP A 1 533 ? 31.761 -8.005 -33.715 1.00 65.31 533 ASP A N 1
ATOM 3999 C CA . ASP A 1 533 ? 33.105 -7.859 -34.297 1.00 65.31 533 ASP A CA 1
ATOM 4000 C C . ASP A 1 533 ? 33.229 -6.701 -35.315 1.00 65.31 533 ASP A C 1
ATOM 4002 O O . ASP A 1 533 ? 34.309 -6.469 -35.855 1.00 65.31 533 ASP A O 1
ATOM 4006 N N . ASN A 1 534 ? 32.150 -5.935 -35.526 1.00 61.03 534 ASN A N 1
ATOM 4007 C CA . ASN A 1 534 ? 31.992 -4.859 -36.516 1.00 61.03 534 ASN A CA 1
ATOM 4008 C C . ASN A 1 534 ? 31.795 -5.303 -37.977 1.00 61.03 534 ASN A C 1
ATOM 4010 O O . ASN A 1 534 ? 31.775 -4.447 -38.862 1.00 61.03 534 ASN A O 1
ATOM 4014 N N . ASN A 1 535 ? 31.592 -6.594 -38.255 1.00 64.19 535 ASN A N 1
ATOM 4015 C CA . ASN A 1 535 ? 31.219 -7.045 -39.598 1.00 64.19 535 ASN A CA 1
ATOM 4016 C C . ASN A 1 535 ? 29.732 -6.778 -39.896 1.00 64.19 535 ASN A C 1
ATOM 4018 O O . ASN A 1 535 ? 28.882 -6.835 -39.006 1.00 64.19 535 ASN A O 1
ATOM 4022 N N . ILE A 1 536 ? 29.402 -6.505 -41.161 1.00 66.88 536 ILE A N 1
ATOM 4023 C CA . ILE A 1 536 ? 28.021 -6.264 -41.617 1.00 66.88 536 ILE A CA 1
ATOM 4024 C C . ILE A 1 536 ? 27.205 -7.570 -41.528 1.00 66.88 536 ILE A C 1
ATOM 4026 O O . ILE A 1 536 ? 27.726 -8.658 -41.789 1.00 66.88 536 ILE A O 1
ATOM 4030 N N . LEU A 1 537 ? 25.918 -7.479 -41.170 1.00 74.38 537 LEU A N 1
ATOM 4031 C CA . LEU A 1 537 ? 24.987 -8.611 -41.262 1.00 74.38 537 LEU A CA 1
ATOM 4032 C C . LEU A 1 537 ? 24.792 -9.045 -42.726 1.00 74.38 537 LEU A C 1
ATOM 4034 O O . LEU A 1 537 ? 24.403 -8.243 -43.574 1.00 74.38 537 LEU A O 1
ATOM 4038 N N . SER A 1 538 ? 25.027 -10.324 -43.017 1.00 67.50 538 SER A N 1
ATOM 4039 C CA . SER A 1 538 ? 24.763 -10.918 -44.331 1.00 67.50 538 SER A CA 1
ATOM 4040 C C . SER A 1 538 ? 23.289 -11.295 -44.497 1.00 67.50 538 SER A C 1
ATOM 4042 O O . SER A 1 538 ? 22.559 -11.437 -43.515 1.00 67.50 538 SER A O 1
ATOM 4044 N N . ASP A 1 539 ? 22.860 -11.557 -45.735 1.00 58.50 539 ASP A N 1
ATOM 4045 C CA . ASP A 1 539 ? 21.503 -12.042 -46.022 1.00 58.50 539 ASP A CA 1
ATOM 4046 C C . ASP A 1 539 ? 21.166 -13.353 -45.279 1.00 58.50 539 ASP A C 1
ATOM 4048 O O . ASP A 1 539 ? 20.001 -13.579 -44.944 1.00 58.50 539 ASP A O 1
ATOM 4052 N N . TRP A 1 540 ? 22.166 -14.185 -44.949 1.00 52.28 540 TRP A N 1
ATOM 4053 C CA . TRP A 1 540 ? 21.981 -15.371 -44.104 1.00 52.28 540 TRP A CA 1
ATOM 4054 C C . TRP A 1 540 ? 21.688 -14.995 -42.646 1.00 52.28 540 TRP A C 1
ATOM 4056 O O . TRP A 1 540 ? 20.743 -15.523 -42.060 1.00 52.28 540 TRP A O 1
ATOM 4066 N N . ASP A 1 541 ? 22.425 -14.033 -42.078 1.00 64.88 541 ASP A N 1
ATOM 4067 C CA . ASP A 1 541 ? 22.197 -13.569 -40.702 1.00 64.88 541 ASP A CA 1
ATOM 4068 C C . ASP A 1 541 ? 20.797 -12.956 -40.537 1.00 64.88 541 ASP A C 1
ATOM 4070 O O . ASP A 1 541 ? 20.192 -13.081 -39.475 1.00 64.88 541 ASP A O 1
ATOM 4074 N N . THR A 1 542 ? 20.231 -12.351 -41.593 1.00 58.62 542 THR A N 1
ATOM 4075 C CA . THR A 1 542 ? 18.891 -11.737 -41.513 1.00 58.62 542 THR A CA 1
ATOM 4076 C C . THR A 1 542 ? 17.752 -12.700 -41.198 1.00 58.62 542 THR A C 1
ATOM 4078 O O . THR A 1 542 ? 16.695 -12.260 -40.747 1.00 58.62 542 THR A O 1
ATOM 4081 N N . ARG A 1 543 ? 17.968 -13.999 -41.430 1.00 58.34 543 ARG A N 1
ATOM 4082 C CA . ARG A 1 543 ? 16.990 -15.073 -41.213 1.00 58.34 543 ARG A CA 1
ATOM 4083 C C . ARG A 1 543 ? 17.345 -15.965 -40.021 1.00 58.34 543 ARG A C 1
ATOM 4085 O O . ARG A 1 543 ? 16.578 -16.865 -39.708 1.00 58.34 543 ARG A O 1
ATOM 4092 N N . ASN A 1 544 ? 18.498 -15.727 -39.391 1.00 56.28 544 ASN A N 1
ATOM 4093 C CA . ASN A 1 544 ? 19.092 -16.583 -38.362 1.00 56.28 544 ASN A CA 1
ATOM 4094 C C . ASN A 1 544 ? 19.620 -15.767 -37.162 1.00 56.28 544 ASN A C 1
ATOM 4096 O O . ASN A 1 544 ? 20.556 -16.198 -36.490 1.00 56.28 544 ASN A O 1
ATOM 4100 N N . LEU A 1 545 ? 19.050 -14.583 -36.894 1.00 69.06 545 LEU A N 1
ATOM 4101 C CA . LEU A 1 545 ? 19.347 -13.838 -35.668 1.00 69.06 545 LEU A CA 1
ATOM 4102 C C . LEU A 1 545 ? 18.919 -14.660 -34.444 1.00 69.06 545 LEU A C 1
ATOM 4104 O O . LEU A 1 545 ? 17.767 -15.082 -34.346 1.00 69.06 545 LEU A O 1
ATOM 4108 N N . GLN A 1 546 ? 19.837 -14.854 -33.501 1.00 66.12 546 GLN A N 1
ATOM 4109 C CA . GLN A 1 546 ? 19.568 -15.578 -32.258 1.00 66.12 546 GLN A CA 1
ATOM 4110 C C . GLN A 1 546 ? 19.177 -14.604 -31.146 1.00 66.12 546 GLN A C 1
ATOM 4112 O O . GLN A 1 546 ? 19.794 -13.551 -30.997 1.00 66.12 546 GLN A O 1
ATOM 4117 N N . VAL A 1 547 ? 18.177 -14.951 -30.333 1.00 54.44 547 VAL A N 1
ATOM 4118 C CA . VAL A 1 547 ? 17.829 -14.169 -29.134 1.00 54.44 547 VAL A CA 1
ATOM 4119 C C . VAL A 1 547 ? 19.046 -14.100 -28.204 1.00 54.44 547 VAL A C 1
ATOM 4121 O O . VAL A 1 547 ? 19.748 -15.090 -28.027 1.00 54.44 547 VAL A O 1
ATOM 4124 N N . GLY A 1 548 ? 19.336 -12.918 -27.658 1.00 45.19 548 GLY A N 1
ATOM 4125 C CA . GLY A 1 548 ? 20.547 -12.663 -26.870 1.00 45.19 548 GLY A CA 1
ATOM 4126 C C . GLY A 1 548 ? 21.816 -12.406 -27.697 1.00 45.19 548 GLY A C 1
ATOM 4127 O O . GLY A 1 548 ? 22.850 -12.061 -27.131 1.00 45.19 548 GLY A O 1
ATOM 4128 N N . GLN A 1 549 ? 21.775 -12.493 -29.032 1.00 67.00 549 GLN A N 1
ATOM 4129 C CA . GLN A 1 549 ? 22.929 -12.165 -29.874 1.00 67.00 549 GLN A CA 1
ATOM 4130 C C . GLN A 1 549 ? 23.279 -10.673 -29.777 1.00 67.00 549 GLN A C 1
ATOM 4132 O O . GLN A 1 549 ? 22.428 -9.807 -29.987 1.00 67.00 549 GLN A O 1
ATOM 4137 N N . LEU A 1 550 ? 24.553 -10.370 -29.500 1.00 60.28 550 LEU A N 1
ATOM 4138 C CA . LEU A 1 550 ? 25.048 -8.996 -29.437 1.00 60.28 550 LEU A CA 1
ATOM 4139 C C . LEU A 1 550 ? 25.330 -8.424 -30.835 1.00 60.28 550 LEU A C 1
ATOM 4141 O O . LEU A 1 550 ? 26.211 -8.892 -31.564 1.00 60.28 550 LEU A O 1
ATOM 4145 N N . LEU A 1 551 ? 24.619 -7.350 -31.157 1.00 78.31 551 LEU A N 1
ATOM 4146 C CA . LEU A 1 551 ? 24.782 -6.504 -32.332 1.00 78.31 551 LEU A CA 1
ATOM 4147 C C . LEU A 1 551 ? 25.275 -5.109 -31.919 1.00 78.31 551 LEU A C 1
ATOM 4149 O O . LEU A 1 551 ? 25.132 -4.681 -30.771 1.00 78.31 551 LEU A O 1
ATOM 4153 N N . ARG A 1 552 ? 25.850 -4.378 -32.874 1.00 74.69 552 ARG A N 1
ATOM 4154 C CA . ARG A 1 552 ? 26.265 -2.982 -32.721 1.00 74.69 552 ARG A CA 1
ATOM 4155 C C . ARG A 1 552 ? 25.454 -2.110 -33.671 1.00 74.69 552 ARG A C 1
ATOM 4157 O O . ARG A 1 552 ? 25.490 -2.295 -34.885 1.00 74.69 552 ARG A O 1
ATOM 4164 N N . LEU A 1 553 ? 24.725 -1.148 -33.114 1.00 72.38 553 LEU A N 1
ATOM 4165 C CA . LEU A 1 553 ? 23.858 -0.224 -33.847 1.00 72.38 553 LEU A CA 1
ATOM 4166 C C . LEU A 1 553 ? 24.493 1.166 -33.871 1.00 72.38 553 LEU A C 1
ATOM 4168 O O . LEU A 1 553 ? 24.966 1.614 -32.822 1.00 72.38 553 LEU A O 1
ATOM 4172 N N . PRO A 1 554 ? 24.457 1.896 -34.995 1.00 67.88 554 PRO A N 1
ATOM 4173 C CA . PRO A 1 554 ? 24.854 3.294 -34.992 1.00 67.88 554 PRO A CA 1
ATOM 4174 C C . PRO A 1 554 ? 23.920 4.095 -34.073 1.00 67.88 554 PRO A C 1
ATOM 4176 O O . PRO A 1 554 ? 22.772 3.713 -33.811 1.00 67.88 554 PRO A O 1
ATOM 4179 N N . PHE A 1 555 ? 24.398 5.226 -33.562 1.00 53.09 555 PHE A N 1
ATOM 4180 C CA . PHE A 1 555 ? 23.498 6.192 -32.930 1.00 53.09 555 PHE A CA 1
ATOM 4181 C C . PHE A 1 555 ? 22.547 6.797 -33.988 1.00 53.09 555 PHE A C 1
ATOM 4183 O O . PHE A 1 555 ? 22.894 6.907 -35.165 1.00 53.09 555 PHE A O 1
ATOM 4190 N N . GLY A 1 556 ? 21.312 7.115 -33.581 1.00 44.97 556 GLY A N 1
ATOM 4191 C CA . GLY A 1 556 ? 20.227 7.543 -34.479 1.00 44.97 556 GLY A CA 1
ATOM 4192 C C . GLY A 1 556 ? 20.550 8.790 -35.320 1.00 44.97 556 GLY A C 1
ATOM 4193 O O . GLY A 1 556 ? 21.371 9.617 -34.936 1.00 44.97 556 GLY A O 1
ATOM 4194 N N . TYR A 1 557 ? 19.907 8.898 -36.487 1.00 33.34 557 TYR A N 1
ATOM 4195 C CA . TYR A 1 557 ? 20.305 9.778 -37.597 1.00 33.34 557 TYR A CA 1
ATOM 4196 C C . TYR A 1 557 ? 20.148 11.286 -37.316 1.00 33.34 557 TYR A C 1
ATOM 4198 O O . TYR A 1 557 ? 19.173 11.722 -36.705 1.00 33.34 557 TYR A O 1
ATOM 4206 N N . GLN A 1 558 ? 21.088 12.084 -37.838 1.00 28.45 558 GLN A N 1
ATOM 4207 C CA . GLN A 1 558 ? 20.971 13.543 -37.968 1.00 28.45 558 GLN A CA 1
ATOM 4208 C C . GLN A 1 558 ? 19.956 13.902 -39.067 1.00 28.45 558 GLN A C 1
ATOM 4210 O O . GLN A 1 558 ? 19.832 13.186 -40.051 1.00 28.45 558 GLN A O 1
ATOM 4215 N N . THR A 1 559 ? 19.240 15.019 -38.953 1.00 25.41 559 THR A N 1
ATOM 4216 C CA . THR A 1 559 ? 18.200 15.394 -39.927 1.00 25.41 559 THR A CA 1
ATOM 4217 C C . THR A 1 559 ? 18.750 15.698 -41.329 1.00 25.41 559 THR A C 1
ATOM 4219 O O . THR A 1 559 ? 19.608 16.561 -41.499 1.00 25.41 559 THR A O 1
ATOM 4222 N N . GLY A 1 560 ? 18.180 15.056 -42.360 1.00 24.88 560 GLY A N 1
ATOM 4223 C CA . GLY A 1 560 ? 18.532 15.319 -43.759 1.00 24.88 560 GLY A CA 1
ATOM 4224 C C . GLY A 1 560 ? 17.508 14.824 -44.792 1.00 24.88 560 GLY A C 1
ATOM 4225 O O . GLY A 1 560 ? 17.549 13.673 -45.197 1.00 24.88 560 GLY A O 1
ATOM 4226 N N . GLY A 1 561 ? 16.650 15.730 -45.278 1.00 23.34 561 GLY A N 1
ATOM 4227 C CA . GLY A 1 561 ? 16.271 15.793 -46.702 1.00 23.34 561 GLY A CA 1
ATOM 4228 C C . GLY A 1 561 ? 15.212 14.846 -47.313 1.00 23.34 561 GLY A C 1
ATOM 4229 O O . GLY A 1 561 ? 15.562 13.930 -48.041 1.00 23.34 561 GLY A O 1
ATOM 4230 N N . ASN A 1 562 ? 13.949 15.297 -47.272 1.00 24.91 562 ASN A N 1
ATOM 4231 C CA . ASN A 1 562 ? 12.981 15.332 -48.398 1.00 24.91 562 ASN A CA 1
ATOM 4232 C C . ASN A 1 562 ? 12.165 14.103 -48.909 1.00 24.91 562 ASN A C 1
ATOM 4234 O O . ASN A 1 562 ? 12.663 13.013 -49.148 1.00 24.91 562 ASN A O 1
ATOM 4238 N N . ASN A 1 563 ? 10.914 14.443 -49.288 1.00 23.66 563 ASN A N 1
ATOM 4239 C CA . ASN A 1 563 ? 10.060 13.903 -50.374 1.00 23.66 563 ASN A CA 1
ATOM 4240 C C . ASN A 1 563 ? 9.286 12.557 -50.245 1.00 23.66 563 ASN A C 1
ATOM 4242 O O . ASN A 1 563 ? 9.657 11.562 -50.848 1.00 23.66 563 ASN A O 1
ATOM 4246 N N . GLY A 1 564 ? 8.049 12.631 -49.720 1.00 23.92 564 GLY A N 1
ATOM 4247 C CA . GLY A 1 564 ? 6.839 12.646 -50.581 1.00 23.92 564 GLY A CA 1
ATOM 4248 C C . GLY A 1 564 ? 6.031 11.359 -50.908 1.00 23.92 564 GLY A C 1
ATOM 4249 O O . GLY A 1 564 ? 6.559 10.408 -51.466 1.00 23.92 564 GLY A O 1
ATOM 4250 N N . LYS A 1 565 ? 4.689 11.501 -50.776 1.00 25.36 565 LYS A N 1
ATOM 4251 C CA . LYS A 1 565 ? 3.537 10.788 -51.419 1.00 25.36 565 LYS A CA 1
ATOM 4252 C C . LYS A 1 565 ? 2.800 9.626 -50.697 1.00 25.36 565 LYS A C 1
ATOM 4254 O O . LYS A 1 565 ? 3.291 8.514 -50.599 1.00 25.36 565 LYS A O 1
ATOM 4259 N N . ASN A 1 566 ? 1.542 9.939 -50.336 1.00 24.88 566 ASN A N 1
ATOM 4260 C CA . ASN A 1 566 ? 0.252 9.206 -50.428 1.00 24.88 566 ASN A CA 1
ATOM 4261 C C . ASN A 1 566 ? 0.193 7.672 -50.614 1.00 24.88 566 ASN A C 1
ATOM 4263 O O . ASN A 1 566 ? 0.739 7.174 -51.589 1.00 24.88 566 ASN A O 1
ATOM 4267 N N . THR A 1 567 ? -0.692 6.998 -49.848 1.00 25.25 567 THR A N 1
ATOM 4268 C CA . THR A 1 567 ? -2.102 6.604 -50.204 1.00 25.25 567 THR A CA 1
ATOM 4269 C C . THR A 1 567 ? -2.723 5.795 -49.040 1.00 25.25 567 THR A C 1
ATOM 4271 O O . THR A 1 567 ? -2.143 4.800 -48.635 1.00 25.25 567 THR A O 1
ATOM 4274 N N . SER A 1 568 ? -3.736 6.282 -48.306 1.00 24.39 568 SER A N 1
ATOM 4275 C CA . SER A 1 568 ? -5.202 6.112 -48.503 1.00 24.39 568 SER A CA 1
ATOM 4276 C C . SER A 1 568 ? -5.775 4.683 -48.372 1.00 24.39 568 SER A C 1
ATOM 4278 O O . SER A 1 568 ? -5.486 3.833 -49.207 1.00 24.39 568 SER A O 1
ATOM 4280 N N . GLY A 1 569 ? -6.701 4.471 -47.423 1.00 24.28 569 GLY A N 1
ATOM 4281 C CA . GLY A 1 569 ? -7.550 3.269 -47.313 1.00 24.28 569 GLY A CA 1
ATOM 4282 C C . GLY A 1 569 ? -8.551 3.376 -46.149 1.00 24.28 569 GLY A C 1
ATOM 4283 O O . GLY A 1 569 ? -8.142 3.616 -45.020 1.00 24.28 569 GLY A O 1
ATOM 4284 N N . SER A 1 570 ? -9.855 3.257 -46.423 1.00 23.83 570 SER A N 1
ATOM 4285 C CA . SER A 1 570 ? -10.966 3.434 -45.462 1.00 23.83 570 SER A CA 1
ATOM 4286 C C . SER A 1 570 ? -11.751 2.126 -45.273 1.00 23.83 570 SER A C 1
ATOM 4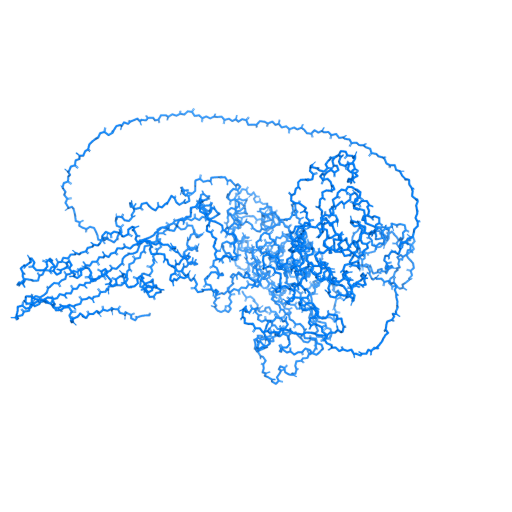288 O O . SER A 1 570 ? -11.773 1.309 -46.190 1.00 23.83 570 SER A O 1
ATOM 4290 N N . GLY A 1 571 ? -12.431 1.944 -44.132 1.00 24.03 571 GLY A N 1
ATOM 4291 C CA . GLY A 1 571 ? -13.359 0.824 -43.918 1.00 24.03 571 GLY A CA 1
ATOM 4292 C C . GLY A 1 571 ? -14.040 0.812 -42.542 1.00 24.03 571 GLY A C 1
ATOM 4293 O O . GLY A 1 571 ? -13.442 0.380 -41.563 1.00 24.03 571 GLY A O 1
ATOM 4294 N N . ASN A 1 572 ? -15.299 1.256 -42.476 1.00 25.11 572 ASN A N 1
ATOM 4295 C CA . ASN A 1 572 ? -16.205 1.055 -41.329 1.00 25.11 572 ASN A CA 1
ATOM 4296 C C . ASN A 1 572 ? -16.724 -0.398 -41.269 1.00 25.11 572 ASN A C 1
ATOM 4298 O O . ASN A 1 572 ? -16.803 -1.043 -42.314 1.00 25.11 572 ASN A O 1
ATOM 4302 N N . ASN A 1 573 ? -17.230 -0.851 -40.106 1.00 25.59 573 ASN A N 1
ATOM 4303 C CA . ASN A 1 573 ? -18.672 -1.149 -39.927 1.00 25.59 573 ASN A CA 1
ATOM 4304 C C . ASN A 1 573 ? -19.074 -1.610 -38.505 1.00 25.59 573 ASN A C 1
ATOM 4306 O O . ASN A 1 573 ? -18.278 -2.165 -37.757 1.00 25.59 573 ASN A O 1
ATOM 4310 N N . ASN A 1 574 ? -20.345 -1.355 -38.163 1.00 25.62 574 ASN A N 1
ATOM 4311 C CA . ASN A 1 574 ? -21.004 -1.629 -36.874 1.00 25.62 574 ASN A CA 1
ATOM 4312 C C . ASN A 1 574 ? -21.597 -3.046 -36.758 1.00 25.62 574 ASN A C 1
ATOM 4314 O O . ASN A 1 574 ? -22.139 -3.564 -37.732 1.00 25.62 574 ASN A O 1
ATOM 4318 N N . SER A 1 575 ? -21.669 -3.574 -35.530 1.00 26.88 575 SER A N 1
ATOM 4319 C CA . SER A 1 575 ? -22.856 -4.200 -34.882 1.00 26.88 575 SER A CA 1
ATOM 4320 C C . SER A 1 575 ? -22.429 -4.807 -33.527 1.00 26.88 575 SER A C 1
ATOM 4322 O O . SER A 1 575 ? -21.309 -5.280 -33.409 1.00 26.88 575 SER A O 1
ATOM 4324 N N . GLY A 1 576 ? -23.199 -4.810 -32.433 1.00 22.61 576 GLY A N 1
ATOM 4325 C CA . GLY A 1 576 ? -24.571 -4.348 -32.208 1.00 22.61 576 GLY A CA 1
ATOM 4326 C C . GLY A 1 576 ? -25.501 -5.494 -31.795 1.00 22.61 576 GLY A C 1
ATOM 4327 O O . GLY A 1 576 ? -26.102 -6.103 -32.670 1.00 22.61 576 GLY A O 1
ATOM 4328 N N . LEU A 1 577 ? -25.644 -5.769 -30.489 1.00 24.42 577 LEU A N 1
ATOM 4329 C CA . LEU A 1 577 ? -26.649 -6.694 -29.932 1.00 24.42 577 LEU A CA 1
ATOM 4330 C C . LEU A 1 577 ? -26.872 -6.434 -28.428 1.00 24.42 577 LEU A C 1
ATOM 4332 O O . LEU A 1 577 ? -25.913 -6.315 -27.671 1.00 24.42 577 LEU A O 1
ATOM 4336 N N . ALA A 1 578 ? -28.135 -6.351 -27.999 1.00 23.30 578 ALA A N 1
ATOM 4337 C CA . ALA A 1 578 ? -28.545 -6.172 -26.601 1.00 23.30 578 ALA A CA 1
ATOM 4338 C C . ALA A 1 578 ? -29.948 -6.764 -26.387 1.00 23.30 578 ALA A C 1
ATOM 4340 O O . ALA A 1 578 ? -30.849 -6.405 -27.144 1.00 23.30 578 ALA A O 1
ATOM 4341 N N . ILE A 1 579 ? -30.164 -7.627 -25.377 1.00 23.05 579 ILE A N 1
ATOM 4342 C CA . ILE A 1 579 ? -31.509 -8.145 -25.035 1.00 23.05 579 ILE A CA 1
ATOM 4343 C C . ILE A 1 579 ? -31.688 -8.409 -23.508 1.00 23.05 579 ILE A C 1
ATOM 4345 O O . ILE A 1 579 ? -31.023 -9.261 -22.932 1.00 23.05 579 ILE A O 1
ATOM 4349 N N . THR A 1 580 ? -32.648 -7.688 -22.900 1.00 22.81 580 THR A N 1
ATOM 4350 C CA . THR A 1 580 ? -33.519 -7.987 -21.716 1.00 22.81 580 THR A CA 1
ATOM 4351 C C . THR A 1 580 ? -33.024 -8.274 -20.274 1.00 22.81 580 THR A C 1
ATOM 4353 O O . THR A 1 580 ? -32.342 -9.250 -19.989 1.00 22.81 580 THR A O 1
ATOM 4356 N N . LYS A 1 581 ? -33.637 -7.525 -19.333 1.00 23.31 581 LYS A N 1
ATOM 4357 C CA . LYS A 1 581 ? -34.269 -7.975 -18.055 1.00 23.31 581 LYS A CA 1
ATOM 4358 C C . LYS A 1 581 ? -35.821 -7.862 -18.222 1.00 23.31 581 LYS A C 1
ATOM 4360 O O . LYS A 1 581 ? -36.208 -7.417 -19.307 1.00 23.31 581 LYS A O 1
ATOM 4365 N N . PRO A 1 582 ? -36.730 -8.080 -17.228 1.00 31.25 582 PRO A N 1
ATOM 4366 C CA . PRO A 1 582 ? -36.635 -8.677 -15.875 1.00 31.25 582 PRO A CA 1
ATOM 4367 C C . PRO A 1 582 ? -37.708 -9.774 -15.585 1.00 31.25 582 PRO A C 1
ATOM 4369 O O . PRO A 1 582 ? -38.579 -10.035 -16.409 1.00 31.25 582 PRO A O 1
ATOM 4372 N N . ILE A 1 583 ? -37.737 -10.325 -14.359 1.00 24.64 583 ILE A N 1
ATOM 4373 C CA . ILE A 1 583 ? -38.913 -11.017 -13.780 1.00 24.64 583 ILE A CA 1
ATOM 4374 C C . ILE A 1 583 ? -39.256 -10.386 -12.415 1.00 24.64 583 ILE A C 1
ATOM 4376 O O . ILE A 1 583 ? -38.359 -10.049 -11.646 1.00 24.64 583 ILE A O 1
ATOM 4380 N N . LYS A 1 584 ? -40.555 -10.205 -12.132 1.00 23.39 584 LYS A N 1
ATOM 4381 C CA . LYS A 1 584 ? -41.118 -9.780 -10.832 1.00 23.39 584 LYS A CA 1
ATOM 4382 C C . LYS A 1 584 ? -41.754 -10.974 -10.114 1.00 23.39 584 LYS A C 1
ATOM 4384 O O . LYS A 1 584 ? -42.287 -11.842 -10.793 1.00 23.39 584 LYS A O 1
ATOM 4389 N N . ASN A 1 585 ? -41.838 -10.919 -8.782 1.00 23.72 585 ASN A N 1
ATOM 4390 C CA . ASN A 1 585 ? -42.967 -11.461 -8.010 1.00 23.72 585 ASN A CA 1
ATOM 4391 C C . ASN A 1 585 ? -43.111 -10.733 -6.656 1.00 23.72 585 ASN A C 1
ATOM 4393 O O . ASN A 1 585 ? -42.125 -10.310 -6.056 1.00 23.72 585 ASN A O 1
ATOM 4397 N N . SER A 1 586 ? -44.356 -10.537 -6.216 1.00 23.17 586 SER A N 1
ATOM 4398 C CA . SER A 1 586 ? -44.828 -9.923 -4.950 1.00 23.17 586 SER A CA 1
ATOM 4399 C C . SER A 1 586 ? -46.349 -10.205 -4.850 1.00 23.17 586 SER A C 1
ATOM 4401 O O . SER A 1 586 ? -46.899 -10.641 -5.867 1.00 23.17 586 SER A O 1
ATOM 4403 N N . PRO A 1 587 ? -47.098 -9.848 -3.781 1.00 40.09 587 PRO A N 1
ATOM 4404 C CA . PRO A 1 587 ? -46.762 -9.538 -2.377 1.00 40.09 587 PRO A CA 1
ATOM 4405 C C . PRO A 1 587 ? -47.630 -10.365 -1.374 1.00 40.09 587 PRO A C 1
ATOM 4407 O O . PRO A 1 587 ? -48.353 -11.264 -1.796 1.00 40.09 587 PRO A O 1
ATOM 4410 N N . GLY A 1 588 ? -47.644 -10.029 -0.070 1.00 22.97 588 GLY A N 1
ATOM 4411 C CA . GLY A 1 588 ? -48.684 -10.529 0.854 1.00 22.97 588 GLY A CA 1
ATOM 4412 C C . GLY A 1 588 ? -48.588 -10.096 2.331 1.00 22.97 588 GLY A C 1
ATOM 4413 O O . GLY A 1 588 ? -47.904 -10.765 3.087 1.00 22.97 588 GLY A O 1
ATOM 4414 N N . GLU A 1 589 ? -49.333 -9.036 2.693 1.00 26.47 589 GLU A N 1
ATOM 4415 C CA . GLU A 1 589 ? -50.035 -8.778 3.986 1.00 26.47 589 GLU A CA 1
ATOM 4416 C C . GLU A 1 589 ? -49.249 -8.763 5.336 1.00 26.47 589 GLU A C 1
ATOM 4418 O O . GLU A 1 589 ? -48.361 -9.563 5.580 1.00 26.47 589 GLU A O 1
ATOM 4423 N N . GLY A 1 590 ? -49.531 -7.904 6.331 1.00 22.42 590 GLY A N 1
ATOM 4424 C CA . GLY A 1 590 ? -50.459 -6.764 6.419 1.00 22.42 590 GLY A CA 1
ATOM 4425 C C . GLY A 1 590 ? -51.171 -6.652 7.784 1.00 22.42 590 GLY A C 1
ATOM 4426 O O . GLY A 1 590 ? -52.097 -7.414 8.034 1.00 22.42 590 GLY A O 1
ATOM 4427 N N . ALA A 1 591 ? -50.816 -5.678 8.641 1.00 23.78 591 ALA A N 1
ATOM 4428 C CA . ALA A 1 591 ? -51.609 -5.314 9.834 1.00 23.78 591 ALA A CA 1
ATOM 4429 C C . ALA A 1 591 ? -51.336 -3.875 10.339 1.00 23.78 591 ALA A C 1
ATOM 4431 O O . ALA A 1 591 ? -50.189 -3.486 10.541 1.00 23.78 591 ALA A O 1
ATOM 4432 N N . ASN A 1 592 ? -52.404 -3.105 10.578 1.00 23.55 592 ASN A N 1
ATOM 4433 C CA . ASN A 1 592 ? -52.399 -1.823 11.309 1.00 23.55 592 ASN A CA 1
ATOM 4434 C C . ASN A 1 592 ? -52.607 -2.056 12.822 1.00 23.55 592 ASN A C 1
ATOM 4436 O O . ASN A 1 592 ? -53.150 -3.094 13.184 1.00 23.55 592 ASN A O 1
ATOM 4440 N N . TYR A 1 593 ? -52.279 -1.076 13.683 1.00 22.42 593 TYR A N 1
ATOM 4441 C CA . TYR A 1 593 ? -53.245 -0.321 14.525 1.00 22.42 593 TYR A CA 1
ATOM 4442 C C . TYR A 1 593 ? -52.587 0.492 15.675 1.00 22.42 593 TYR A C 1
ATOM 4444 O O . TYR A 1 593 ? -51.798 -0.018 16.457 1.00 22.42 593 TYR A O 1
ATOM 4452 N N . SER A 1 594 ? -52.987 1.768 15.753 1.00 22.28 594 SER A N 1
ATOM 4453 C CA . SER A 1 594 ? -53.230 2.656 16.914 1.00 22.28 594 SER A CA 1
ATOM 4454 C C . SER A 1 594 ? -52.505 2.527 18.280 1.00 22.28 594 SER A C 1
ATOM 4456 O O . SER A 1 594 ? -52.587 1.521 18.971 1.00 22.28 594 SER A O 1
ATOM 4458 N N . GLN A 1 595 ? -52.009 3.680 18.763 1.00 27.36 595 GLN A N 1
ATOM 4459 C CA . GLN A 1 595 ? -51.959 4.098 20.190 1.00 27.36 595 GLN A CA 1
ATOM 4460 C C . GLN A 1 595 ? -53.393 4.213 20.776 1.00 27.36 595 GLN A C 1
ATOM 4462 O O . GLN A 1 595 ? -54.308 4.376 19.963 1.00 27.36 595 GLN A O 1
ATOM 4467 N N . PRO A 1 596 ? -53.665 4.249 22.107 1.00 32.16 596 PRO A N 1
ATOM 4468 C CA . PRO A 1 596 ? -52.795 4.487 23.286 1.00 32.16 596 PRO A CA 1
ATOM 4469 C C . PRO A 1 596 ? -52.900 3.280 24.289 1.00 32.16 596 PRO A C 1
ATOM 4471 O O . PRO A 1 596 ? -53.216 2.200 23.791 1.00 32.16 596 PRO A O 1
ATOM 4474 N N . PRO A 1 597 ? -52.714 3.344 25.643 1.00 25.33 597 PRO A N 1
ATOM 4475 C CA . PRO A 1 597 ? -52.349 4.441 26.559 1.00 25.33 597 PRO A CA 1
ATOM 4476 C C . PRO A 1 597 ? -51.265 4.105 27.624 1.00 25.33 597 PRO A C 1
ATOM 4478 O O . PRO A 1 597 ? -50.553 3.111 27.543 1.00 25.33 597 PRO A O 1
ATOM 4481 N N . ILE A 1 598 ? -51.151 4.969 28.643 1.00 33.03 598 ILE A N 1
ATOM 4482 C CA . ILE A 1 598 ? -50.271 4.848 29.820 1.00 33.03 598 ILE A CA 1
ATOM 4483 C C . ILE A 1 598 ? -50.877 3.903 30.873 1.00 33.03 598 ILE A C 1
ATOM 4485 O O . ILE A 1 598 ? -52.030 4.080 31.266 1.00 33.03 598 ILE A O 1
ATOM 4489 N N . GLN A 1 599 ? -50.065 2.995 31.427 1.00 22.58 599 GLN A N 1
ATOM 4490 C CA . GLN A 1 599 ? -50.326 2.339 32.713 1.00 22.58 599 GLN A CA 1
ATOM 4491 C C . GLN A 1 599 ? -49.117 2.476 33.647 1.00 22.58 599 GLN A C 1
ATOM 4493 O O . GLN A 1 599 ? -47.997 2.106 33.302 1.00 22.58 599 GLN A O 1
ATOM 4498 N N . LEU A 1 600 ? -49.368 2.997 34.849 1.00 27.62 600 LEU A N 1
ATOM 4499 C CA . LEU A 1 600 ? -48.467 2.885 35.992 1.00 27.62 600 LEU A CA 1
ATOM 4500 C C . LEU A 1 600 ? -48.564 1.460 36.542 1.00 27.62 600 LEU A C 1
ATOM 4502 O O . LEU A 1 600 ? -49.630 1.074 37.017 1.00 27.62 600 LEU A O 1
ATOM 4506 N N . ILE A 1 601 ? -47.458 0.717 36.535 1.00 22.72 601 ILE A N 1
ATOM 4507 C CA . ILE A 1 601 ? -47.289 -0.453 37.400 1.00 22.72 601 ILE A CA 1
ATOM 4508 C C . ILE A 1 601 ? -46.015 -0.256 38.212 1.00 22.72 601 ILE A C 1
ATOM 4510 O O . ILE A 1 601 ? -44.896 -0.275 37.703 1.00 22.72 601 ILE A O 1
ATOM 4514 N N . THR A 1 602 ? -46.231 -0.024 39.499 1.00 28.25 602 THR A N 1
ATOM 4515 C CA . THR A 1 602 ? -45.253 -0.223 40.559 1.00 28.25 602 THR A CA 1
ATOM 4516 C C . THR A 1 602 ? -44.994 -1.716 40.719 1.00 28.25 602 THR A C 1
ATOM 4518 O O . THR A 1 602 ? -45.954 -2.441 40.947 1.00 28.25 602 THR A O 1
ATOM 4521 N N . ASP A 1 603 ? -43.737 -2.150 40.649 1.00 23.31 603 ASP A N 1
ATOM 4522 C CA . ASP A 1 603 ? -43.177 -3.157 41.563 1.00 23.31 603 ASP A CA 1
ATOM 4523 C C . ASP A 1 603 ? -41.663 -3.291 41.346 1.00 23.31 603 ASP A C 1
ATOM 4525 O O . ASP A 1 603 ? -41.184 -3.562 40.244 1.00 23.31 603 ASP A O 1
ATOM 4529 N N . TRP A 1 604 ? -40.892 -3.085 42.416 1.00 24.95 604 TRP A N 1
ATOM 4530 C CA . TRP A 1 604 ? -39.438 -3.240 42.399 1.00 24.95 604 TRP A CA 1
ATOM 4531 C C . TRP A 1 604 ? -39.067 -4.700 42.671 1.00 24.95 604 TRP A C 1
ATOM 4533 O O . TRP A 1 604 ? -38.925 -5.120 43.820 1.00 24.95 604 TRP A O 1
ATOM 4543 N N . GLY A 1 605 ? -38.886 -5.468 41.594 1.00 24.67 605 GLY A N 1
ATOM 4544 C CA . GLY A 1 605 ? -38.137 -6.727 41.631 1.00 24.67 605 GLY A CA 1
ATOM 4545 C C . GLY A 1 605 ? -36.660 -6.504 42.004 1.00 24.67 605 GLY A C 1
ATOM 4546 O O . GLY A 1 605 ? -36.178 -5.368 41.964 1.00 24.67 605 GLY A O 1
ATOM 4547 N N . PRO A 1 606 ? -35.926 -7.562 42.396 1.00 25.88 606 PRO A N 1
ATOM 4548 C CA . PRO A 1 606 ? -34.595 -7.431 42.982 1.00 25.88 606 PRO A CA 1
ATOM 4549 C C . PRO A 1 606 ? -33.596 -6.760 42.033 1.00 25.88 606 PRO A C 1
ATOM 4551 O O . PRO A 1 606 ? -33.562 -7.044 40.836 1.00 25.88 606 PRO A O 1
ATOM 4554 N N . ILE A 1 607 ? -32.761 -5.890 42.607 1.00 27.75 607 ILE A N 1
ATOM 4555 C CA . ILE A 1 607 ? -31.723 -5.126 41.909 1.00 27.75 607 ILE A CA 1
ATOM 4556 C C . ILE A 1 607 ? -30.767 -6.098 41.208 1.00 27.75 607 ILE A C 1
ATOM 4558 O O . ILE A 1 607 ? -29.995 -6.802 41.859 1.00 27.75 607 ILE A O 1
ATOM 4562 N N . ASN A 1 608 ? -30.824 -6.126 39.876 1.00 28.70 608 ASN A N 1
ATOM 4563 C CA . ASN A 1 608 ? -29.891 -6.889 39.059 1.00 28.70 608 ASN A CA 1
ATOM 4564 C C . ASN A 1 608 ? -28.520 -6.193 39.071 1.00 28.70 608 ASN A C 1
ATOM 4566 O O . ASN A 1 608 ? -28.436 -4.972 38.935 1.00 28.70 608 ASN A O 1
ATOM 4570 N N . THR A 1 609 ? -27.447 -6.954 39.273 1.00 32.47 609 THR A N 1
ATOM 4571 C CA . THR A 1 609 ? -26.136 -6.435 39.697 1.00 32.47 609 THR A CA 1
ATOM 4572 C C . THR A 1 609 ? -25.235 -5.992 38.539 1.00 32.47 609 THR A C 1
ATOM 4574 O O . THR A 1 609 ? -24.058 -6.341 38.512 1.00 32.47 609 THR A O 1
ATOM 4577 N N . ASP A 1 610 ? -25.770 -5.202 37.607 1.00 39.12 610 ASP A N 1
ATOM 4578 C CA . ASP A 1 610 ? -24.969 -4.398 36.668 1.00 39.12 610 ASP A CA 1
ATOM 4579 C C . ASP A 1 610 ? -25.520 -2.955 36.614 1.00 39.12 610 ASP A C 1
ATOM 4581 O O . ASP A 1 610 ? -26.414 -2.650 35.816 1.00 39.12 610 ASP A O 1
ATOM 4585 N N . PRO A 1 611 ? -25.058 -2.064 37.516 1.00 42.34 611 PRO A N 1
ATOM 4586 C CA . PRO A 1 611 ? -25.552 -0.686 37.609 1.00 42.34 611 PRO A CA 1
ATOM 4587 C C . PRO A 1 611 ? -25.045 0.246 36.494 1.00 42.34 611 PRO A C 1
ATOM 4589 O O . PRO A 1 611 ? -25.558 1.359 36.334 1.00 42.34 611 PRO A O 1
ATOM 4592 N N . ASP A 1 612 ? -24.012 -0.153 35.747 1.00 49.97 612 ASP A N 1
ATOM 4593 C CA . ASP A 1 612 ? -23.122 0.831 35.125 1.00 49.97 612 ASP A CA 1
ATOM 4594 C C . ASP A 1 612 ? -23.571 1.295 33.727 1.00 49.97 612 ASP A C 1
ATOM 4596 O O . ASP A 1 612 ? -23.234 2.418 33.339 1.00 49.97 612 ASP A O 1
ATOM 4600 N N . PHE A 1 613 ? -24.378 0.516 32.987 1.00 50.78 613 PHE A N 1
ATOM 4601 C CA . PHE A 1 613 ? -24.649 0.808 31.560 1.00 50.78 613 PHE A CA 1
ATOM 4602 C C . PHE A 1 613 ? -26.107 0.693 31.067 1.00 50.78 613 PHE A C 1
ATOM 4604 O O . PHE A 1 613 ? -26.377 1.035 29.915 1.00 50.78 613 PHE A O 1
ATOM 4611 N N . GLY A 1 614 ? -27.079 0.317 31.909 1.00 46.50 614 GLY A N 1
ATOM 4612 C CA . GLY A 1 614 ? -28.468 0.028 31.486 1.00 46.50 614 GLY A CA 1
ATOM 4613 C C . GLY A 1 614 ? -29.258 1.159 30.790 1.00 46.50 614 GLY A C 1
ATOM 4614 O O . GLY A 1 614 ? -30.299 0.891 30.190 1.00 46.50 614 GLY A O 1
ATOM 4615 N N . LEU A 1 615 ? -28.779 2.409 30.840 1.00 44.06 615 LEU A N 1
ATOM 4616 C CA . LEU A 1 615 ? -29.375 3.571 30.157 1.00 44.06 615 LEU A CA 1
ATOM 4617 C C . LEU A 1 615 ? -28.622 4.021 28.892 1.00 44.06 615 LEU A C 1
ATOM 4619 O O . LEU A 1 615 ? -29.199 4.743 28.078 1.00 44.06 615 LEU A O 1
ATOM 4623 N N . ALA A 1 616 ? -27.364 3.609 28.703 1.00 44.53 616 ALA A N 1
ATOM 4624 C CA . ALA A 1 616 ? -26.529 4.090 27.597 1.00 44.53 616 ALA A CA 1
ATOM 4625 C C . ALA A 1 616 ? -27.057 3.640 26.220 1.00 44.53 616 ALA A C 1
ATOM 4627 O O . ALA A 1 616 ? -26.979 4.382 25.248 1.00 44.53 616 ALA A O 1
ATOM 4628 N N . SER A 1 617 ? -27.723 2.482 26.164 1.00 43.91 617 SER A N 1
ATOM 4629 C CA . SER A 1 617 ? -28.363 1.922 24.963 1.00 43.91 617 SER A CA 1
ATOM 4630 C C . SER A 1 617 ? -29.538 2.737 24.395 1.00 43.91 617 SER A C 1
ATOM 4632 O O . SER A 1 617 ? -30.057 2.388 23.336 1.00 43.91 617 SER A O 1
ATOM 4634 N N . ARG A 1 618 ? -29.986 3.800 25.082 1.00 47.56 618 ARG A N 1
ATOM 4635 C CA . ARG A 1 618 ? -31.073 4.692 24.628 1.00 47.56 618 ARG A CA 1
ATOM 4636 C C . ARG A 1 618 ? -30.603 6.076 24.184 1.00 47.56 618 ARG A C 1
ATOM 4638 O O . ARG A 1 618 ? -31.413 6.846 23.671 1.00 47.56 618 ARG A O 1
ATOM 4645 N N . ILE A 1 619 ? -29.327 6.402 24.380 1.00 50.09 619 ILE A N 1
ATOM 4646 C CA . ILE A 1 619 ? -28.729 7.618 23.832 1.00 50.09 619 ILE A CA 1
ATOM 4647 C C . ILE A 1 619 ? -28.328 7.268 22.404 1.00 50.09 619 ILE A C 1
ATOM 4649 O O . ILE A 1 619 ? -27.352 6.556 22.205 1.00 50.09 619 ILE A O 1
ATOM 4653 N N . LEU A 1 620 ? -29.103 7.724 21.419 1.00 47.88 620 LEU A N 1
ATOM 4654 C CA . LEU A 1 620 ? -28.698 7.647 20.018 1.00 47.88 620 LEU A CA 1
ATOM 4655 C C . LEU A 1 620 ? -27.594 8.691 19.782 1.00 47.88 620 LEU A C 1
ATOM 4657 O O . LEU A 1 620 ? -27.876 9.887 19.915 1.00 47.88 620 LEU A O 1
ATOM 4661 N N . PRO A 1 621 ? -26.366 8.285 19.410 1.00 52.38 621 PRO A N 1
ATOM 4662 C CA . PRO A 1 621 ? -25.444 9.169 18.711 1.00 52.38 621 PRO A CA 1
ATOM 4663 C C . PRO A 1 621 ? -26.031 9.501 17.328 1.00 52.38 621 PRO A C 1
ATOM 4665 O O . PRO A 1 621 ? -27.141 9.086 16.980 1.00 52.38 621 PRO A O 1
ATOM 4668 N N . ASP A 1 622 ? -25.289 10.245 16.514 1.00 57.12 622 ASP A N 1
ATOM 4669 C CA . ASP A 1 622 ? -25.660 10.413 15.109 1.00 57.12 622 ASP A CA 1
ATOM 4670 C C . ASP A 1 622 ? -25.720 9.064 14.359 1.00 57.12 622 ASP A C 1
ATOM 4672 O O . ASP A 1 622 ? -25.231 8.034 14.829 1.00 57.12 622 ASP A O 1
ATOM 4676 N N . GLY A 1 623 ? -26.392 9.054 13.201 1.00 63.97 623 GLY A N 1
ATOM 4677 C CA . GLY A 1 623 ? -26.865 7.831 12.533 1.00 63.97 623 GLY A CA 1
ATOM 4678 C C . GLY A 1 623 ? -25.792 6.828 12.084 1.00 63.97 623 GLY A C 1
ATOM 4679 O O . GLY A 1 623 ? -26.150 5.755 11.598 1.00 63.97 623 GLY A O 1
ATOM 4680 N N . GLY A 1 624 ? -24.506 7.159 12.249 1.00 74.19 624 GLY A N 1
ATOM 4681 C CA . GLY A 1 624 ? -23.374 6.321 11.867 1.00 74.19 624 GLY A CA 1
ATOM 4682 C C . GLY A 1 624 ? -23.406 5.940 10.391 1.00 74.19 624 GLY A C 1
ATOM 4683 O O . GLY A 1 624 ? -23.899 6.687 9.542 1.00 74.19 624 GLY A O 1
ATOM 4684 N N . ALA A 1 625 ? -22.921 4.741 10.097 1.00 81.50 625 ALA A N 1
ATOM 4685 C CA . ALA A 1 625 ? -22.911 4.184 8.753 1.00 81.50 625 ALA A CA 1
ATOM 4686 C C . ALA A 1 625 ? -24.279 3.632 8.297 1.00 81.50 625 ALA A C 1
ATOM 4688 O O . ALA A 1 625 ? -24.396 3.165 7.163 1.00 81.50 625 ALA A O 1
ATOM 4689 N N . GLY A 1 626 ? -25.314 3.674 9.144 1.00 81.81 626 GLY A N 1
ATOM 4690 C CA . GLY A 1 626 ? -26.595 2.998 8.919 1.00 81.81 626 GLY A CA 1
ATOM 4691 C C . GLY A 1 626 ? -26.592 1.545 9.408 1.00 81.81 626 GLY A C 1
ATOM 4692 O O . GLY A 1 626 ? -25.859 1.189 10.328 1.00 81.81 626 GLY A O 1
ATOM 4693 N N . GLU A 1 627 ? -27.442 0.695 8.826 1.00 85.88 627 GLU A N 1
ATOM 4694 C CA . GLU A 1 627 ? -27.531 -0.715 9.225 1.00 85.88 627 GLU A CA 1
ATOM 4695 C C . GLU A 1 627 ? -26.314 -1.531 8.751 1.00 85.88 627 GLU A C 1
ATOM 4697 O O . GLU A 1 627 ? -25.855 -1.412 7.612 1.00 85.88 627 GLU A O 1
ATOM 4702 N N . TYR A 1 628 ? -25.814 -2.403 9.628 1.00 86.62 628 TYR A N 1
ATOM 4703 C CA . TYR A 1 628 ? -24.740 -3.349 9.325 1.00 86.62 628 TYR A CA 1
ATOM 4704 C C . TYR A 1 628 ? -25.166 -4.346 8.242 1.00 86.62 628 TYR A C 1
ATOM 4706 O O . TYR A 1 628 ? -26.227 -4.955 8.368 1.00 86.62 628 TYR A O 1
ATOM 4714 N N . ASN A 1 629 ? -24.309 -4.577 7.240 1.00 87.06 629 ASN A N 1
ATOM 4715 C CA . ASN A 1 629 ? -24.581 -5.504 6.132 1.00 87.06 629 ASN A CA 1
ATOM 4716 C C . ASN A 1 629 ? -25.896 -5.178 5.376 1.00 87.06 629 ASN A C 1
ATOM 4718 O O . ASN A 1 629 ? -26.657 -6.072 5.010 1.00 87.06 629 ASN A O 1
ATOM 4722 N N . SER A 1 630 ? -26.177 -3.887 5.174 1.00 85.88 630 SER A N 1
ATOM 4723 C CA . SER A 1 630 ? -27.340 -3.374 4.432 1.00 85.88 630 SER A CA 1
ATOM 4724 C C . SER A 1 630 ? -27.082 -3.112 2.941 1.00 85.88 630 SER A C 1
ATOM 4726 O O . SER A 1 630 ? -28.029 -2.916 2.180 1.00 85.88 630 SER A O 1
ATOM 4728 N N . ASN A 1 631 ? -25.818 -3.113 2.504 1.00 80.31 631 ASN A N 1
ATOM 4729 C CA . ASN A 1 631 ? -25.419 -2.936 1.111 1.00 80.31 631 ASN A CA 1
ATOM 4730 C C . ASN A 1 631 ? -24.861 -4.246 0.531 1.00 80.31 631 ASN A C 1
ATOM 4732 O O . ASN A 1 631 ? -23.687 -4.568 0.693 1.00 80.31 631 ASN A O 1
ATOM 4736 N N . GLU A 1 632 ? -25.708 -4.972 -0.197 1.00 79.31 632 GLU A N 1
ATOM 4737 C CA . GLU A 1 632 ? -25.356 -6.215 -0.899 1.00 79.31 632 GLU A CA 1
ATOM 4738 C C . GLU A 1 632 ? -24.713 -5.976 -2.287 1.00 79.31 632 GLU A C 1
ATOM 4740 O O . GLU A 1 632 ? -24.543 -6.910 -3.074 1.00 79.31 632 GLU A O 1
ATOM 4745 N N . ASN A 1 633 ? -24.374 -4.731 -2.648 1.00 81.88 633 ASN A N 1
ATOM 4746 C CA . ASN A 1 633 ? -23.773 -4.431 -3.947 1.00 81.88 633 ASN A CA 1
ATOM 4747 C C . ASN A 1 633 ? -22.354 -5.006 -4.046 1.00 81.88 633 ASN A C 1
ATOM 4749 O O . ASN A 1 633 ? -21.417 -4.533 -3.403 1.00 81.88 633 ASN A O 1
ATOM 4753 N N . LEU A 1 634 ? -22.183 -5.981 -4.940 1.00 60.38 634 LEU A N 1
ATOM 4754 C CA . LEU A 1 634 ? -20.907 -6.646 -5.182 1.00 60.38 634 LEU A CA 1
ATOM 4755 C C . LEU A 1 634 ? -19.768 -5.666 -5.519 1.00 60.38 634 LEU A C 1
ATOM 4757 O O . LEU A 1 634 ? -18.666 -5.839 -5.014 1.00 60.38 634 LEU A O 1
ATOM 4761 N N . PHE A 1 635 ? -20.004 -4.611 -6.308 1.00 65.00 635 PHE A N 1
ATOM 4762 C CA . PHE A 1 635 ? -18.946 -3.634 -6.616 1.00 65.00 635 PHE A CA 1
ATOM 4763 C C . PHE A 1 635 ? -18.485 -2.859 -5.378 1.00 65.00 635 PHE A C 1
ATOM 4765 O O . PHE A 1 635 ? -17.295 -2.574 -5.239 1.00 65.00 635 PHE A O 1
ATOM 4772 N N . ASP A 1 636 ? -19.413 -2.551 -4.473 1.00 69.12 636 ASP A N 1
ATOM 4773 C CA . ASP A 1 636 ? -19.109 -1.865 -3.222 1.00 69.12 636 ASP A CA 1
ATOM 4774 C C . ASP A 1 636 ? -18.373 -2.795 -2.253 1.00 69.12 636 ASP A C 1
ATOM 4776 O O . ASP A 1 636 ? -17.387 -2.370 -1.658 1.00 69.12 636 ASP A O 1
ATOM 4780 N N . LEU A 1 637 ? -18.764 -4.074 -2.163 1.00 69.88 637 LEU A N 1
ATOM 4781 C CA . LEU A 1 637 ? -18.054 -5.103 -1.389 1.00 69.88 637 LEU A CA 1
ATOM 4782 C C . LEU A 1 637 ? -16.613 -5.309 -1.888 1.00 69.88 637 LEU A C 1
ATOM 4784 O O . LEU A 1 637 ? -15.675 -5.357 -1.092 1.00 69.88 637 LEU A O 1
ATOM 4788 N N . LEU A 1 638 ? -16.418 -5.389 -3.207 1.00 66.38 638 LEU A N 1
ATOM 4789 C CA . LEU A 1 638 ? -15.094 -5.544 -3.817 1.00 66.38 638 LEU A CA 1
ATOM 4790 C C . LEU A 1 638 ? -14.222 -4.301 -3.574 1.00 66.38 638 LEU A C 1
ATOM 4792 O O . LEU A 1 638 ? -13.063 -4.432 -3.179 1.00 66.38 638 LEU A O 1
ATOM 4796 N N . ARG A 1 639 ? -14.780 -3.092 -3.734 1.00 71.88 639 ARG A N 1
ATOM 4797 C CA . ARG A 1 639 ? -14.108 -1.820 -3.409 1.00 71.88 639 ARG A CA 1
ATOM 4798 C C . ARG A 1 639 ? -13.742 -1.734 -1.924 1.00 71.88 639 ARG A C 1
ATOM 4800 O O . ARG A 1 639 ? -12.635 -1.318 -1.583 1.00 71.88 639 ARG A O 1
ATOM 4807 N N . ALA A 1 640 ? -14.663 -2.128 -1.052 1.00 74.75 640 ALA A N 1
ATOM 4808 C CA . ALA A 1 640 ? -14.483 -2.194 0.391 1.00 74.75 640 ALA A CA 1
ATOM 4809 C C . ALA A 1 640 ? -13.352 -3.159 0.781 1.00 74.75 640 ALA A C 1
ATOM 4811 O O . ALA A 1 640 ? -12.552 -2.825 1.652 1.00 74.75 640 ALA A O 1
ATOM 4812 N N . GLY A 1 641 ? -13.213 -4.293 0.083 1.00 71.56 641 GLY A N 1
ATOM 4813 C CA . GLY A 1 641 ? -12.068 -5.198 0.215 1.00 71.56 641 GLY A CA 1
ATOM 4814 C C . GLY A 1 641 ? -10.726 -4.480 0.033 1.00 71.56 641 GLY A C 1
ATOM 4815 O O . GLY A 1 641 ? -9.869 -4.553 0.908 1.00 71.56 641 GLY A O 1
ATOM 4816 N N . VAL A 1 642 ? -10.573 -3.689 -1.035 1.00 70.12 642 VAL A N 1
ATOM 4817 C CA . VAL A 1 642 ? -9.347 -2.902 -1.281 1.00 70.12 642 VAL A CA 1
ATOM 4818 C C . VAL A 1 642 ? -9.105 -1.849 -0.197 1.00 70.12 642 VAL A C 1
ATOM 4820 O O . VAL A 1 642 ? -7.981 -1.675 0.270 1.00 70.12 642 VAL A O 1
ATOM 4823 N N . ILE A 1 643 ? -10.159 -1.148 0.235 1.00 73.75 643 ILE A N 1
ATOM 4824 C CA . ILE A 1 643 ? -10.073 -0.175 1.336 1.00 73.75 643 ILE A CA 1
ATOM 4825 C C . ILE A 1 643 ? -9.608 -0.875 2.624 1.00 73.75 643 ILE A C 1
ATOM 4827 O O . ILE A 1 643 ? -8.764 -0.337 3.341 1.00 73.75 643 ILE A O 1
ATOM 4831 N N . LYS A 1 644 ? -10.091 -2.095 2.891 1.00 76.31 644 LYS A N 1
ATOM 4832 C CA . LYS A 1 644 ? -9.687 -2.905 4.044 1.00 76.31 644 LYS A CA 1
ATOM 4833 C C . LYS A 1 644 ? -8.213 -3.309 3.991 1.00 76.31 644 LYS A C 1
ATOM 4835 O O . LYS A 1 644 ? -7.568 -3.223 5.030 1.00 76.31 644 LYS A O 1
ATOM 4840 N N . GLU A 1 645 ? -7.656 -3.645 2.825 1.00 71.31 645 GLU A N 1
ATOM 4841 C CA . GLU A 1 645 ? -6.204 -3.871 2.673 1.00 71.31 645 GLU A CA 1
ATOM 4842 C C . GLU A 1 645 ? -5.395 -2.599 2.988 1.00 71.31 645 GLU A C 1
ATOM 4844 O O . GLU A 1 645 ? -4.376 -2.651 3.681 1.00 71.31 645 GLU A O 1
ATOM 4849 N N . TYR A 1 646 ? -5.877 -1.420 2.571 1.00 67.75 646 TYR A N 1
ATOM 4850 C CA . TYR A 1 646 ? -5.236 -0.155 2.949 1.00 67.75 646 TYR A CA 1
ATOM 4851 C C . TYR A 1 646 ? -5.383 0.194 4.424 1.00 67.75 646 TYR A C 1
ATOM 4853 O O . TYR A 1 646 ? -4.462 0.787 4.972 1.00 67.75 646 TYR A O 1
ATOM 4861 N N . ILE A 1 647 ? -6.475 -0.181 5.094 1.00 68.94 647 ILE A N 1
ATOM 4862 C CA . ILE A 1 647 ? -6.615 0.012 6.546 1.00 68.94 647 ILE A CA 1
ATOM 4863 C C . ILE A 1 647 ? -5.760 -0.989 7.317 1.00 68.94 647 ILE A C 1
ATOM 4865 O O . ILE A 1 647 ? -5.110 -0.608 8.290 1.00 68.94 647 ILE A O 1
ATOM 4869 N N . ALA A 1 648 ? -5.686 -2.235 6.845 1.00 64.38 648 ALA A N 1
ATOM 4870 C CA . ALA A 1 648 ? -4.749 -3.231 7.345 1.00 64.38 648 ALA A CA 1
ATOM 4871 C C . ALA A 1 648 ? -3.307 -2.712 7.272 1.00 64.38 648 ALA A C 1
ATOM 4873 O O . ALA A 1 648 ? -2.560 -2.966 8.205 1.00 64.38 648 ALA A O 1
ATOM 4874 N N . ALA A 1 649 ? -2.964 -1.924 6.242 1.00 58.22 649 ALA A N 1
ATOM 4875 C CA . ALA A 1 649 ? -1.716 -1.164 6.105 1.00 58.22 649 ALA A CA 1
ATOM 4876 C C . ALA A 1 649 ? -1.664 0.177 6.897 1.00 58.22 649 ALA A C 1
ATOM 4878 O O . ALA A 1 649 ? -0.577 0.633 7.252 1.00 58.22 649 ALA A O 1
ATOM 4879 N N . ALA A 1 650 ? -2.807 0.799 7.215 1.00 54.34 650 ALA A N 1
ATOM 4880 C CA . ALA A 1 650 ? -2.935 2.093 7.909 1.00 54.34 650 ALA A CA 1
ATOM 4881 C C . ALA A 1 650 ? -2.758 2.024 9.426 1.00 54.34 650 ALA A C 1
ATOM 4883 O O . ALA A 1 650 ? -2.276 2.978 10.044 1.00 54.34 650 ALA A O 1
ATOM 4884 N N . LEU A 1 651 ? -3.188 0.904 10.018 1.00 56.66 651 LEU A N 1
ATOM 4885 C CA . LEU A 1 651 ? -3.342 0.614 11.456 1.00 56.66 651 LEU A CA 1
ATOM 4886 C C . LEU A 1 651 ? -2.078 0.773 12.321 1.00 56.66 651 LEU A C 1
ATOM 4888 O O . LEU A 1 651 ? -2.044 0.472 13.507 1.00 56.66 651 LEU A O 1
ATOM 4892 N N . ILE A 1 652 ? -1.012 1.222 11.690 1.00 47.75 652 ILE A N 1
ATOM 4893 C CA . ILE A 1 652 ? 0.363 0.820 11.899 1.00 47.75 652 ILE A CA 1
ATOM 4894 C C . ILE A 1 652 ? 1.196 2.083 12.021 1.00 47.75 652 ILE A C 1
ATOM 4896 O O . ILE A 1 652 ? 1.824 2.346 13.046 1.00 47.75 652 ILE A O 1
ATOM 4900 N N . THR A 1 653 ? 1.098 2.914 10.984 1.00 46.09 653 THR A N 1
ATOM 4901 C CA . THR A 1 653 ? 1.618 4.272 10.924 1.00 46.09 653 THR A CA 1
ATOM 4902 C C . THR A 1 653 ? 0.997 5.123 12.041 1.00 46.09 653 THR A C 1
ATOM 4904 O O . THR A 1 653 ? 1.686 5.937 12.650 1.00 46.09 653 THR A O 1
ATOM 4907 N N . GLY A 1 654 ? -0.275 4.874 12.392 1.00 46.78 654 GLY A N 1
ATOM 4908 C CA . GLY A 1 654 ? -0.919 5.457 13.574 1.00 46.78 654 GLY A CA 1
ATOM 4909 C C . GLY A 1 654 ? -0.265 5.013 14.890 1.00 46.78 654 GLY A C 1
ATOM 4910 O O . GLY A 1 654 ? 0.285 5.850 15.614 1.00 46.78 654 GLY A O 1
ATOM 4911 N N . ALA A 1 655 ? -0.288 3.703 15.171 1.00 44.75 655 ALA A N 1
ATOM 4912 C CA . ALA A 1 655 ? 0.120 3.132 16.458 1.00 44.75 655 ALA A CA 1
ATOM 4913 C C . ALA A 1 655 ? 1.600 3.369 16.789 1.00 44.75 655 ALA A C 1
ATOM 4915 O O . ALA A 1 655 ? 1.932 3.850 17.871 1.00 44.75 655 ALA A O 1
ATOM 4916 N N . VAL A 1 656 ? 2.485 3.016 15.850 1.00 41.75 656 VAL A N 1
ATOM 4917 C CA . VAL A 1 656 ? 3.918 2.813 16.121 1.00 41.75 656 VAL A CA 1
ATOM 4918 C C . VAL A 1 656 ? 4.729 4.096 15.938 1.00 41.75 656 VAL A C 1
ATOM 4920 O O . VAL A 1 656 ? 5.692 4.320 16.663 1.00 41.75 656 VAL A O 1
ATOM 4923 N N . ILE A 1 657 ? 4.350 4.954 14.985 1.00 37.84 657 ILE A N 1
ATOM 4924 C CA . ILE A 1 657 ? 5.175 6.108 14.576 1.00 37.84 657 ILE A CA 1
ATOM 4925 C C . ILE A 1 657 ? 4.775 7.402 15.303 1.00 37.84 657 ILE A C 1
ATOM 4927 O O . ILE A 1 657 ? 5.580 8.325 15.400 1.00 37.84 657 ILE A O 1
ATOM 4931 N N . SER A 1 658 ? 3.554 7.483 15.848 1.00 50.81 658 SER A N 1
ATOM 4932 C CA . SER A 1 658 ? 3.032 8.728 16.439 1.00 50.81 658 SER A CA 1
ATOM 4933 C C . SER A 1 658 ? 2.431 8.599 17.845 1.00 50.81 658 SER A C 1
ATOM 4935 O O . SER A 1 658 ? 1.774 9.532 18.309 1.00 50.81 658 SER A O 1
ATOM 4937 N N . GLY A 1 659 ? 2.651 7.462 18.518 1.00 57.22 659 GLY A N 1
ATOM 4938 C CA . GLY A 1 659 ? 2.191 7.214 19.891 1.00 57.22 659 GLY A CA 1
ATOM 4939 C C . GLY A 1 659 ? 0.675 7.045 20.042 1.00 57.22 659 GLY A C 1
ATOM 4940 O O . GLY A 1 659 ? 0.152 7.250 21.133 1.00 57.22 659 GLY A O 1
ATOM 4941 N N . LYS A 1 660 ? -0.045 6.709 18.961 1.00 68.00 660 LYS A N 1
ATOM 4942 C CA . LYS A 1 660 ? -1.517 6.620 18.935 1.00 68.00 660 LYS A CA 1
ATOM 4943 C C . LYS A 1 660 ? -2.006 5.174 19.055 1.00 68.00 660 LYS A C 1
ATOM 4945 O O . LYS A 1 660 ? -2.642 4.635 18.145 1.00 68.00 660 LYS A O 1
ATOM 4950 N N . THR A 1 661 ? -1.624 4.515 20.144 1.00 69.25 661 THR A N 1
ATOM 4951 C CA . THR A 1 661 ? -1.877 3.085 20.388 1.00 69.25 661 THR A CA 1
ATOM 4952 C C . THR A 1 661 ? -3.359 2.736 20.494 1.00 69.25 661 THR A C 1
ATOM 4954 O O . THR A 1 661 ? -3.786 1.698 19.984 1.00 69.25 661 THR A O 1
ATOM 4957 N N . ASP A 1 662 ? -4.160 3.603 21.104 1.00 76.94 662 ASP A N 1
ATOM 4958 C CA . ASP A 1 662 ? -5.582 3.360 21.346 1.00 76.94 662 ASP A CA 1
ATOM 4959 C C . ASP A 1 662 ? -6.389 3.596 20.066 1.00 76.94 662 ASP A C 1
ATOM 4961 O O . ASP A 1 662 ? -7.232 2.770 19.713 1.00 76.94 662 ASP A O 1
ATOM 4965 N N . ALA A 1 663 ? -6.036 4.624 19.284 1.00 75.12 663 ALA A N 1
ATOM 4966 C CA . ALA A 1 663 ? -6.631 4.866 17.966 1.00 75.12 663 ALA A CA 1
ATOM 4967 C C . ALA A 1 663 ? -6.469 3.669 17.018 1.00 75.12 663 ALA A C 1
ATOM 4969 O O . ALA A 1 663 ? -7.411 3.266 16.333 1.00 75.12 663 ALA A O 1
ATOM 4970 N N . ALA A 1 664 ? -5.280 3.065 17.011 1.00 69.56 664 ALA A N 1
ATOM 4971 C CA . ALA A 1 664 ? -5.019 1.858 16.241 1.00 69.56 664 ALA A CA 1
ATOM 4972 C C . ALA A 1 664 ? -5.773 0.633 16.777 1.00 69.56 664 ALA A C 1
ATOM 4974 O O . ALA A 1 664 ? -6.318 -0.139 15.992 1.00 69.56 664 ALA A O 1
ATOM 4975 N N . SER A 1 665 ? -5.851 0.468 18.099 1.00 74.44 665 SER A N 1
ATOM 4976 C CA . SER A 1 665 ? -6.568 -0.657 18.718 1.00 74.44 665 SER A CA 1
ATOM 4977 C C . SER A 1 665 ? -8.072 -0.613 18.415 1.00 74.44 665 SER A C 1
ATOM 4979 O O . SER A 1 665 ? -8.673 -1.640 18.096 1.00 74.44 665 SER A O 1
ATOM 4981 N N . HIS A 1 666 ? -8.663 0.586 18.415 1.00 80.38 666 HIS A N 1
ATOM 4982 C CA . HIS A 1 666 ? -10.049 0.823 18.009 1.00 80.38 666 HIS A CA 1
ATOM 4983 C C . HIS A 1 666 ? -10.279 0.481 16.527 1.00 80.38 666 HIS A C 1
ATOM 4985 O O . HIS A 1 666 ? -11.144 -0.329 16.186 1.00 80.38 666 HIS A O 1
ATOM 4991 N N . LEU A 1 667 ? -9.446 1.025 15.635 1.00 77.88 667 LEU A N 1
ATOM 4992 C CA . LEU A 1 667 ? -9.547 0.759 14.200 1.00 77.88 667 LEU A CA 1
ATOM 4993 C C . LEU A 1 667 ? -9.324 -0.736 13.872 1.00 77.88 667 LEU A C 1
ATOM 4995 O O . LEU A 1 667 ? -9.960 -1.262 12.957 1.00 77.88 667 LEU A O 1
ATOM 4999 N N . TYR A 1 668 ? -8.479 -1.444 14.636 1.00 73.94 668 TYR A N 1
ATOM 5000 C CA . TYR A 1 668 ? -8.243 -2.886 14.485 1.00 73.94 668 TYR A CA 1
ATOM 5001 C C . TYR A 1 668 ? -9.492 -3.684 14.868 1.00 73.94 668 TYR A C 1
ATOM 5003 O O . TYR A 1 668 ? -9.927 -4.562 14.124 1.00 73.94 668 TYR A O 1
ATOM 5011 N N . HIS A 1 669 ? -10.113 -3.337 15.997 1.00 76.38 669 HIS A N 1
ATOM 5012 C CA . HIS A 1 669 ? -11.358 -3.949 16.464 1.00 76.38 669 HIS A CA 1
ATOM 5013 C C . HIS A 1 669 ? -12.518 -3.732 15.478 1.00 76.38 669 HIS A C 1
ATOM 5015 O O . HIS A 1 669 ? -13.297 -4.657 15.231 1.00 76.38 669 HIS A O 1
ATOM 5021 N N . TYR A 1 670 ? -12.573 -2.552 14.848 1.00 85.75 670 TYR A N 1
ATOM 5022 C CA . TYR A 1 670 ? -13.524 -2.221 13.785 1.00 85.75 670 TYR A CA 1
ATOM 5023 C C . TYR A 1 670 ? -13.374 -3.127 12.552 1.00 85.75 670 TYR A C 1
ATOM 5025 O O . TYR A 1 670 ? -14.332 -3.808 12.170 1.00 85.75 670 TYR A O 1
ATOM 5033 N N . VAL A 1 671 ? -12.179 -3.191 11.940 1.00 80.12 671 VAL A N 1
ATOM 5034 C CA . VAL A 1 671 ? -11.943 -4.026 10.738 1.00 80.12 671 VAL A CA 1
ATOM 5035 C C . VAL A 1 671 ? -11.874 -5.525 11.038 1.00 80.12 671 VAL A C 1
ATOM 5037 O O . VAL A 1 671 ? -12.103 -6.345 10.145 1.00 80.12 671 VAL A O 1
ATOM 5040 N N . GLY A 1 672 ? -11.639 -5.889 12.301 1.00 74.50 672 GLY A N 1
ATOM 5041 C CA . GLY A 1 672 ? -11.853 -7.230 12.843 1.00 74.50 672 GLY A CA 1
ATOM 5042 C C . GLY A 1 672 ? -13.326 -7.655 12.871 1.00 74.50 672 GLY A C 1
ATOM 5043 O O . GLY A 1 672 ? -13.612 -8.808 13.181 1.00 74.50 672 GLY A O 1
ATOM 5044 N N . ASN A 1 673 ? -14.259 -6.756 12.520 1.00 83.19 673 ASN A N 1
ATOM 5045 C CA . ASN A 1 673 ? -15.681 -7.039 12.302 1.00 83.19 673 ASN A CA 1
ATOM 5046 C C . ASN A 1 673 ? -16.397 -7.624 13.536 1.00 83.19 673 ASN A C 1
ATOM 5048 O O . ASN A 1 673 ? -17.399 -8.328 13.416 1.00 83.19 673 ASN A O 1
ATOM 5052 N N . THR A 1 674 ? -15.877 -7.365 14.741 1.00 78.69 674 THR A N 1
ATOM 5053 C CA . THR A 1 674 ? -16.334 -8.072 15.948 1.00 78.69 674 THR A CA 1
ATOM 5054 C C . THR A 1 674 ? -17.708 -7.590 16.419 1.00 78.69 674 THR A C 1
ATOM 5056 O O . THR A 1 674 ? -18.494 -8.385 16.935 1.00 78.69 674 THR A O 1
ATOM 5059 N N . GLY A 1 675 ? -17.987 -6.286 16.276 1.00 78.12 675 GLY A N 1
ATOM 5060 C CA . GLY A 1 675 ? -19.186 -5.617 16.792 1.00 78.12 675 GLY A CA 1
ATOM 5061 C C . GLY A 1 675 ? -19.390 -5.728 18.306 1.00 78.12 675 GLY A C 1
ATOM 5062 O O . GLY A 1 675 ? -20.498 -5.483 18.777 1.00 78.12 675 GLY A O 1
ATOM 5063 N N . LYS A 1 676 ? -18.369 -6.151 19.062 1.00 83.88 676 LYS A N 1
ATOM 5064 C CA . LYS A 1 676 ? -18.430 -6.277 20.525 1.00 83.88 676 LYS A CA 1
ATOM 5065 C C . LYS A 1 676 ? -18.126 -4.934 21.172 1.00 83.88 676 LYS A C 1
ATOM 5067 O O . LYS A 1 676 ? -17.283 -4.202 20.663 1.00 83.88 676 LYS A O 1
ATOM 5072 N N . ASP A 1 677 ? -18.734 -4.650 22.318 1.00 83.50 677 ASP A N 1
ATOM 5073 C CA . ASP A 1 677 ? -18.391 -3.458 23.094 1.00 83.50 677 ASP A CA 1
ATOM 5074 C C . ASP A 1 677 ? -16.893 -3.441 23.444 1.00 83.50 677 ASP A C 1
ATOM 5076 O O . ASP A 1 677 ? -16.332 -4.444 23.898 1.00 83.50 677 ASP A O 1
ATOM 5080 N N . TYR A 1 678 ? -16.250 -2.294 23.236 1.00 81.88 678 TYR A N 1
ATOM 5081 C CA . TYR A 1 678 ? -14.833 -2.085 23.512 1.00 81.88 678 TYR A CA 1
ATOM 5082 C C . TYR A 1 678 ? -14.658 -1.435 24.887 1.00 81.88 678 TYR A C 1
ATOM 5084 O O . TYR A 1 678 ? -15.307 -0.435 25.201 1.00 81.88 678 TYR A O 1
ATOM 5092 N N . LYS A 1 679 ? -13.785 -2.007 25.722 1.00 85.81 679 LYS A N 1
ATOM 5093 C CA . LYS A 1 679 ? -13.550 -1.543 27.095 1.00 85.81 679 LYS A CA 1
ATOM 5094 C C . LYS A 1 679 ? -12.371 -0.571 27.132 1.00 85.81 679 LYS A C 1
ATOM 5096 O O . LYS A 1 679 ? -11.241 -0.984 26.891 1.00 85.81 679 LYS A O 1
ATOM 5101 N N . VAL A 1 680 ? -12.633 0.701 27.443 1.00 85.06 680 VAL A N 1
ATOM 5102 C CA . VAL A 1 680 ? -11.606 1.760 27.507 1.00 85.06 680 VAL A CA 1
ATOM 5103 C C . VAL A 1 680 ? -11.138 2.025 28.943 1.00 85.06 680 VAL A C 1
ATOM 5105 O O . VAL A 1 680 ? -11.931 1.991 29.887 1.00 85.06 680 VAL A O 1
ATOM 5108 N N . SER A 1 681 ? -9.842 2.308 29.107 1.00 88.44 681 SER A N 1
ATOM 5109 C CA . SER A 1 681 ? -9.240 2.688 30.390 1.00 88.44 681 SER A CA 1
ATOM 5110 C C . SER A 1 681 ? -9.458 4.176 30.678 1.00 88.44 681 SER A C 1
ATOM 5112 O O . SER A 1 681 ? -8.718 5.035 30.195 1.00 88.44 681 SER A O 1
ATOM 5114 N N . VAL A 1 682 ? -10.465 4.493 31.495 1.00 88.94 682 VAL A N 1
ATOM 5115 C CA . VAL A 1 682 ? -10.765 5.886 31.882 1.00 88.94 682 VAL A CA 1
ATOM 5116 C C . VAL A 1 682 ? -9.641 6.487 32.729 1.00 88.94 682 VAL A C 1
ATOM 511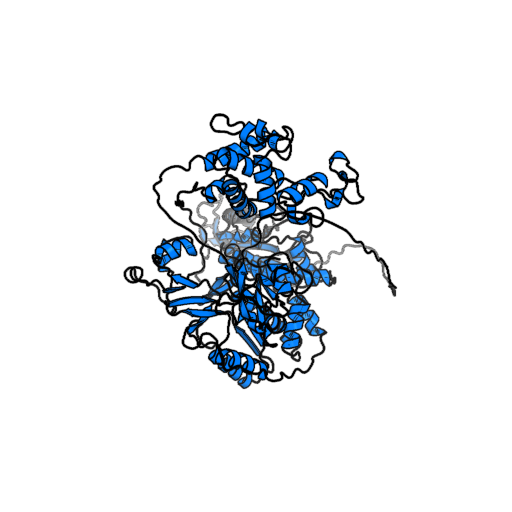8 O O . VAL A 1 682 ? -9.381 7.681 32.624 1.00 88.94 682 VAL A O 1
ATOM 5121 N N . ASP A 1 683 ? -8.908 5.681 33.500 1.00 85.38 683 ASP A N 1
ATOM 5122 C CA . ASP A 1 683 ? -7.742 6.158 34.256 1.00 85.38 683 ASP A CA 1
ATOM 5123 C C . ASP A 1 683 ? -6.602 6.604 33.325 1.00 85.38 683 ASP A C 1
ATOM 5125 O O . ASP A 1 683 ? -5.933 7.605 33.585 1.00 85.38 683 ASP A O 1
ATOM 5129 N N . THR A 1 684 ? -6.422 5.917 32.190 1.00 86.62 684 THR A N 1
ATOM 5130 C CA . THR A 1 684 ? -5.490 6.339 31.133 1.00 86.62 684 THR A CA 1
ATOM 5131 C C . THR A 1 684 ? -5.970 7.632 30.472 1.00 86.62 684 THR A C 1
ATOM 5133 O O . THR A 1 684 ? -5.184 8.566 30.339 1.00 86.62 684 THR A O 1
ATOM 5136 N N . MET A 1 685 ? -7.264 7.744 30.149 1.00 87.69 685 MET A N 1
ATOM 5137 C CA . MET A 1 685 ? -7.852 8.981 29.610 1.00 87.69 685 MET A CA 1
ATOM 5138 C C . MET A 1 685 ? -7.669 10.176 30.562 1.00 87.69 685 MET A C 1
ATOM 5140 O O . MET A 1 685 ? -7.285 11.256 30.124 1.00 87.69 685 MET A O 1
ATOM 5144 N N . LEU A 1 686 ? -7.895 9.987 31.867 1.00 87.69 686 LEU A N 1
ATOM 5145 C CA . LEU A 1 686 ? -7.718 11.017 32.900 1.00 87.69 686 LEU A CA 1
ATOM 5146 C C . LEU A 1 686 ? -6.250 11.417 33.104 1.00 87.69 686 LEU A C 1
ATOM 5148 O O . LEU A 1 686 ? -5.977 12.555 33.473 1.00 87.69 686 LEU A O 1
ATOM 5152 N N . ARG A 1 687 ? -5.301 10.501 32.882 1.00 87.44 687 ARG A N 1
ATOM 5153 C CA . ARG A 1 687 ? -3.862 10.801 32.910 1.00 87.44 687 ARG A CA 1
ATOM 5154 C C . ARG A 1 687 ? -3.416 11.574 31.666 1.00 87.44 687 ARG A C 1
ATOM 5156 O O . ARG A 1 687 ? -2.568 12.455 31.768 1.00 87.44 687 ARG A O 1
ATOM 5163 N N . ASP A 1 688 ? -3.967 11.224 30.508 1.00 84.25 688 ASP A N 1
ATOM 5164 C CA . ASP A 1 688 ? -3.525 11.731 29.207 1.00 84.25 688 ASP A CA 1
ATOM 5165 C C . ASP A 1 688 ? -4.246 13.028 28.776 1.00 84.25 688 ASP A C 1
ATOM 5167 O O . ASP A 1 688 ? -3.800 13.673 27.829 1.00 84.25 688 ASP A O 1
ATOM 5171 N N . MET A 1 689 ? -5.346 13.416 29.440 1.00 87.50 689 MET A N 1
ATOM 5172 C CA . MET A 1 689 ? -6.164 14.599 29.109 1.00 87.50 689 MET A CA 1
ATOM 5173 C C . MET A 1 689 ? -6.402 15.490 30.350 1.00 87.50 689 MET A C 1
ATOM 5175 O O . MET A 1 689 ? -7.351 15.264 31.112 1.00 87.50 689 MET A O 1
ATOM 5179 N N . PRO A 1 690 ? -5.546 16.503 30.596 1.00 86.31 690 PRO A N 1
ATOM 5180 C CA . PRO A 1 690 ? -5.574 17.292 31.830 1.00 86.31 690 PRO A CA 1
ATOM 5181 C C . PRO A 1 690 ? -6.867 18.080 32.110 1.00 86.31 690 PRO A C 1
ATOM 5183 O O . PRO A 1 690 ? -7.298 18.106 33.263 1.00 86.31 690 PRO A O 1
ATOM 5186 N N . LYS A 1 691 ? -7.528 18.695 31.115 1.00 84.94 691 LYS A N 1
ATOM 5187 C CA . LYS A 1 691 ? -8.811 19.400 31.352 1.00 84.94 691 LYS A CA 1
ATOM 5188 C C . LYS A 1 691 ? -9.926 18.404 31.668 1.00 84.94 691 LYS A C 1
ATOM 5190 O O . LYS A 1 691 ? -10.800 18.712 32.475 1.00 84.94 691 LYS A O 1
ATOM 5195 N N . PHE A 1 692 ? -9.914 17.209 31.068 1.00 87.25 692 PHE A N 1
ATOM 5196 C CA . PHE A 1 692 ? -10.849 16.142 31.449 1.00 87.25 692 PHE A CA 1
ATOM 5197 C C . PHE A 1 692 ? -10.630 15.701 32.907 1.00 87.25 692 PHE A C 1
ATOM 5199 O O . PHE A 1 692 ? -11.598 15.535 33.654 1.00 87.25 692 PHE A O 1
ATOM 5206 N N . GLN A 1 693 ? -9.371 15.619 33.353 1.00 88.06 693 GLN A N 1
ATOM 5207 C CA . GLN A 1 693 ? -9.031 15.382 34.758 1.00 88.06 693 GLN A CA 1
ATOM 5208 C C . GLN A 1 693 ? -9.558 16.492 35.682 1.00 88.06 693 GLN A C 1
ATOM 5210 O O . GLN A 1 693 ? -10.197 16.198 36.695 1.00 88.06 693 GLN A O 1
ATOM 5215 N N . GLU A 1 694 ? -9.340 17.762 35.328 1.00 85.69 694 GLU A N 1
ATOM 5216 C CA . GLU A 1 694 ? -9.835 18.927 36.075 1.00 85.69 694 GLU A CA 1
ATOM 5217 C C . GLU A 1 694 ? -11.371 18.931 36.167 1.00 85.69 694 GLU A C 1
ATOM 5219 O O . GLU A 1 694 ? -11.933 19.046 37.260 1.00 85.69 694 GLU A O 1
ATOM 5224 N N . ALA A 1 695 ? -12.055 18.670 35.051 1.00 84.31 695 ALA A N 1
ATOM 5225 C CA . ALA A 1 695 ? -13.510 18.585 34.986 1.00 84.31 695 ALA A CA 1
ATOM 5226 C C . ALA A 1 695 ? -14.096 17.374 35.740 1.00 84.31 695 ALA A C 1
ATOM 5228 O O . ALA A 1 695 ? -15.291 17.370 36.053 1.00 84.31 695 ALA A O 1
ATOM 5229 N N . PHE A 1 696 ? -13.302 16.342 36.045 1.00 88.19 696 PHE A N 1
ATOM 5230 C CA . PHE A 1 696 ? -13.693 15.292 36.992 1.00 88.19 696 PHE A CA 1
ATOM 5231 C C . PHE A 1 696 ? -13.516 15.756 38.448 1.00 88.19 696 PHE A C 1
ATOM 5233 O O . PHE A 1 696 ? -14.395 15.512 39.276 1.00 88.19 696 PHE A O 1
ATOM 5240 N N . GLN A 1 697 ? -12.456 16.511 38.764 1.00 86.00 697 GLN A N 1
ATOM 5241 C CA . GLN A 1 697 ? -12.289 17.120 40.093 1.00 86.00 697 GLN A CA 1
ATOM 5242 C C . GLN A 1 697 ? -13.393 18.144 40.419 1.00 86.00 697 GLN A C 1
ATOM 5244 O O . GLN A 1 697 ? -13.820 18.235 41.572 1.00 86.00 697 GLN A O 1
ATOM 5249 N N . ASP A 1 698 ? -13.900 18.881 39.425 1.00 84.81 698 ASP A N 1
ATOM 5250 C CA . ASP A 1 698 ? -15.102 19.717 39.573 1.00 84.81 698 ASP A CA 1
ATOM 5251 C C . ASP A 1 698 ? -16.331 18.880 39.964 1.00 84.81 698 ASP A C 1
ATOM 5253 O O . ASP A 1 698 ? -16.991 19.181 40.961 1.00 84.81 698 ASP A O 1
ATOM 5257 N N . LYS A 1 699 ? -16.594 17.780 39.241 1.00 86.06 699 LYS A N 1
ATOM 5258 C CA . LYS A 1 699 ? -17.719 16.865 39.516 1.00 86.06 699 LYS A CA 1
ATOM 5259 C C . LYS A 1 699 ? -17.653 16.261 40.921 1.00 86.06 699 LYS A C 1
ATOM 5261 O O . LYS A 1 699 ? -18.676 16.205 41.601 1.00 86.06 699 LYS A O 1
ATOM 5266 N N . ILE A 1 700 ? -16.462 15.876 41.387 1.00 86.81 700 ILE A N 1
ATOM 5267 C CA . ILE A 1 700 ? -16.244 15.407 42.766 1.00 86.81 700 ILE A CA 1
ATOM 5268 C C . ILE A 1 700 ? -16.625 16.503 43.774 1.00 86.81 700 ILE A C 1
ATOM 5270 O O . ILE A 1 700 ? -17.342 16.231 44.737 1.00 86.81 700 ILE A O 1
ATOM 5274 N N . ARG A 1 701 ? -16.206 17.757 43.547 1.00 85.81 701 ARG A N 1
ATOM 5275 C CA . ARG A 1 701 ? -16.547 18.887 44.432 1.00 85.81 701 ARG A CA 1
ATOM 5276 C C . ARG A 1 701 ? -18.053 19.171 44.474 1.00 85.81 701 ARG A C 1
ATOM 5278 O O . ARG A 1 701 ? -18.564 19.510 45.542 1.00 85.81 701 ARG A O 1
ATOM 5285 N N . ASP A 1 702 ? -18.774 18.985 43.372 1.00 84.62 702 ASP A N 1
ATOM 5286 C CA . ASP A 1 702 ? -20.238 19.103 43.353 1.00 84.62 702 ASP A CA 1
ATOM 5287 C C . ASP A 1 702 ? -20.944 17.924 44.042 1.00 84.62 702 ASP A C 1
ATOM 5289 O O . ASP A 1 702 ? -21.859 18.148 44.839 1.00 84.62 702 ASP A O 1
ATOM 5293 N N . ALA A 1 703 ? -20.457 16.692 43.860 1.00 87.75 703 ALA A N 1
ATOM 5294 C CA . ALA A 1 703 ? -20.940 15.524 44.599 1.00 87.75 703 ALA A CA 1
ATOM 5295 C C . ALA A 1 703 ? -20.785 15.702 46.123 1.00 87.75 703 ALA A C 1
ATOM 5297 O O . ALA A 1 703 ? -21.716 15.427 46.882 1.00 87.75 703 ALA A O 1
ATOM 5298 N N . MET A 1 704 ? -19.653 16.253 46.586 1.00 88.19 704 MET A N 1
ATOM 5299 C CA . MET A 1 704 ? -19.436 16.579 48.005 1.00 88.19 704 MET A CA 1
ATOM 5300 C C . MET A 1 704 ? -20.453 17.601 48.537 1.00 88.19 704 MET A C 1
ATOM 5302 O O . MET A 1 704 ? -20.962 17.438 49.649 1.00 88.19 704 MET A O 1
ATOM 5306 N N . ARG A 1 705 ? -20.778 18.644 47.754 1.00 86.12 705 ARG A N 1
ATOM 5307 C CA . ARG A 1 705 ? -21.786 19.659 48.123 1.00 86.12 705 ARG A CA 1
ATOM 5308 C C . ARG A 1 705 ? -23.172 19.032 48.283 1.00 86.12 705 ARG A C 1
ATOM 5310 O O . ARG A 1 705 ? -23.870 19.328 49.257 1.00 86.12 705 ARG A O 1
ATOM 5317 N N . GLU A 1 706 ? -23.565 18.144 47.369 1.00 89.06 706 GLU A N 1
ATOM 5318 C CA . GLU A 1 706 ? -24.844 17.438 47.474 1.00 89.06 706 GLU A CA 1
ATOM 5319 C C . GLU A 1 706 ? -24.864 16.461 48.658 1.00 89.06 706 GLU A C 1
ATOM 5321 O O . GLU A 1 706 ? -25.799 16.501 49.467 1.00 89.06 706 GLU A O 1
ATOM 5326 N N . ALA A 1 707 ? -23.819 15.640 48.813 1.00 88.12 707 ALA A N 1
ATOM 5327 C CA . ALA A 1 707 ? -23.660 14.728 49.944 1.00 88.12 707 ALA A CA 1
ATOM 5328 C C . ALA A 1 707 ? -23.826 15.476 51.274 1.00 88.12 707 ALA A C 1
ATOM 5330 O O . ALA A 1 707 ? -24.605 15.066 52.136 1.00 88.12 707 ALA A O 1
ATOM 5331 N N . GLN A 1 708 ? -23.170 16.631 51.409 1.00 85.75 708 GLN A N 1
ATOM 5332 C CA . GLN A 1 708 ? -23.266 17.471 52.594 1.00 85.75 708 GLN A CA 1
ATOM 5333 C C . GLN A 1 708 ? -24.684 18.027 52.817 1.00 85.75 708 GLN A C 1
ATOM 5335 O O . GLN A 1 708 ? -25.156 18.024 53.955 1.00 85.75 708 GLN A O 1
ATOM 5340 N N . SER A 1 709 ? -25.406 18.434 51.763 1.00 85.75 709 SER A N 1
ATOM 5341 C CA . SER A 1 709 ? -26.810 18.872 51.875 1.00 85.75 709 SER A CA 1
ATOM 5342 C C . SER A 1 709 ? -27.747 17.750 52.338 1.00 85.75 709 SER A C 1
ATOM 5344 O O . SER A 1 709 ? -28.671 17.999 53.118 1.00 85.75 709 SER A O 1
ATOM 5346 N N . ARG A 1 710 ? -27.515 16.507 51.891 1.00 88.88 710 ARG A N 1
ATOM 5347 C CA . ARG A 1 710 ? -28.279 15.329 52.338 1.00 88.88 710 ARG A CA 1
ATOM 5348 C C . ARG A 1 710 ? -27.958 14.978 53.797 1.00 88.88 710 ARG A C 1
ATOM 5350 O O . ARG A 1 710 ? -28.878 14.797 54.592 1.00 88.88 710 ARG A O 1
ATOM 5357 N N . ILE A 1 711 ? -26.679 14.982 54.182 1.00 86.50 711 ILE A N 1
ATOM 5358 C CA . ILE A 1 711 ? -26.226 14.681 55.553 1.00 86.50 711 ILE A CA 1
ATOM 5359 C C . ILE A 1 711 ? -26.738 15.719 56.562 1.00 86.50 711 ILE A C 1
ATOM 5361 O O . ILE A 1 711 ? -27.188 15.347 57.647 1.00 86.50 711 ILE A O 1
ATOM 5365 N N . GLN A 1 712 ? -26.764 17.009 56.206 1.00 83.38 712 GLN A N 1
ATOM 5366 C CA . GLN A 1 712 ? -27.328 18.072 57.053 1.00 83.38 712 GLN A CA 1
ATOM 5367 C C . GLN A 1 712 ? -28.795 17.836 57.444 1.00 83.38 712 GLN A C 1
ATOM 5369 O O . GLN A 1 712 ? -29.201 18.249 58.529 1.00 83.38 712 GLN A O 1
ATOM 5374 N N . LYS A 1 713 ? -29.569 17.165 56.582 1.00 85.06 713 LYS A N 1
ATOM 5375 C CA . LYS A 1 713 ? -30.997 16.849 56.770 1.00 85.06 713 LYS A CA 1
ATOM 5376 C C . LYS A 1 713 ? -31.234 15.492 57.453 1.00 85.06 713 LYS A C 1
ATOM 5378 O O . LYS A 1 713 ? -32.383 15.094 57.617 1.00 85.06 713 LYS A O 1
ATOM 5383 N N . SER A 1 714 ? -30.170 14.773 57.814 1.00 84.56 714 SER A N 1
ATOM 5384 C CA . SER A 1 714 ? -30.225 13.407 58.345 1.00 84.56 714 SER A CA 1
ATOM 5385 C C . SER A 1 714 ? -30.008 13.330 59.861 1.00 84.56 714 SER A C 1
ATOM 5387 O O . SER A 1 714 ? -29.530 14.275 60.491 1.00 84.56 714 SER A O 1
ATOM 5389 N N . ASP A 1 715 ? -30.332 12.177 60.450 1.00 84.06 715 ASP A N 1
ATOM 5390 C CA . ASP A 1 715 ? -30.005 11.863 61.842 1.00 84.06 715 ASP A CA 1
ATOM 5391 C C . ASP A 1 715 ? -28.500 11.583 61.993 1.00 84.06 715 ASP A C 1
ATOM 5393 O O . ASP A 1 715 ? -28.026 10.462 61.798 1.00 84.06 715 ASP A O 1
ATOM 5397 N N . LYS A 1 716 ? -27.755 12.626 62.372 1.00 80.19 716 LYS A N 1
ATOM 5398 C CA . LYS A 1 716 ? -26.292 12.618 62.545 1.00 80.19 716 LYS A CA 1
ATOM 5399 C C . LYS A 1 716 ? -25.790 11.639 63.620 1.00 80.19 716 LYS A C 1
ATOM 5401 O O . LYS A 1 716 ? -24.588 11.403 63.691 1.00 80.19 716 LYS A O 1
ATOM 5406 N N . THR A 1 717 ? -26.670 11.069 64.451 1.00 79.75 717 THR A N 1
ATOM 5407 C CA . THR A 1 717 ? -26.293 10.059 65.459 1.00 79.75 717 THR A CA 1
ATOM 5408 C C . THR A 1 717 ? -26.162 8.648 64.881 1.00 79.75 717 THR A C 1
ATOM 5410 O O . THR A 1 717 ? -25.672 7.746 65.562 1.00 79.75 717 THR A O 1
ATOM 5413 N N . LYS A 1 718 ? -26.569 8.444 63.621 1.00 83.69 718 LYS A N 1
ATOM 5414 C CA . LYS A 1 718 ? -26.550 7.150 62.932 1.00 83.69 718 LYS A CA 1
ATOM 5415 C C . LYS A 1 718 ? -25.601 7.175 61.740 1.00 83.69 718 LYS A C 1
ATOM 5417 O O . LYS A 1 718 ? -25.432 8.190 61.071 1.00 83.69 718 LYS A O 1
ATOM 5422 N N . SER A 1 719 ? -25.000 6.022 61.462 1.00 87.50 719 SER A N 1
ATOM 5423 C CA . SER A 1 719 ? -24.354 5.785 60.172 1.00 87.50 719 SER A CA 1
ATOM 5424 C C . SER A 1 719 ? -25.433 5.711 59.093 1.00 87.50 719 SER A C 1
ATOM 5426 O O . SER A 1 719 ? -26.425 4.998 59.260 1.00 87.50 719 SER A O 1
ATOM 5428 N N . ILE A 1 720 ? -25.252 6.465 58.011 1.00 88.50 720 ILE A N 1
ATOM 5429 C CA . ILE A 1 720 ? -26.106 6.418 56.825 1.00 88.50 720 ILE A CA 1
ATOM 5430 C C . ILE A 1 720 ? -25.259 6.133 55.587 1.00 88.50 720 ILE A C 1
ATOM 5432 O O . ILE A 1 720 ? -24.109 6.562 55.489 1.00 88.50 720 ILE A O 1
ATOM 5436 N N . LYS A 1 721 ? -25.856 5.412 54.638 1.00 91.38 721 LYS A N 1
ATOM 5437 C CA . LYS A 1 721 ? -25.256 5.036 53.359 1.00 91.38 721 LYS A CA 1
ATOM 5438 C C . LYS A 1 721 ? -26.226 5.380 52.238 1.00 91.38 721 LYS A C 1
ATOM 5440 O O . LYS A 1 721 ? -27.393 4.998 52.312 1.00 91.38 721 LYS A O 1
ATOM 5445 N N . PHE A 1 722 ? -25.770 6.115 51.228 1.00 88.38 722 PHE A N 1
ATOM 5446 C CA . PHE A 1 722 ? -26.586 6.489 50.070 1.00 88.38 722 PHE A CA 1
ATOM 5447 C C . PHE A 1 722 ? -25.727 6.691 48.820 1.00 88.38 722 PHE A C 1
ATOM 5449 O O . PHE A 1 722 ? -24.538 6.986 48.916 1.00 88.38 722 PHE A O 1
ATOM 5456 N N . SER A 1 723 ? -26.341 6.554 47.647 1.00 88.56 723 SER A N 1
ATOM 5457 C CA . SER A 1 723 ? -25.713 6.865 46.364 1.00 88.56 723 SER A CA 1
ATOM 5458 C C . SER A 1 723 ? -26.065 8.271 45.866 1.00 88.56 723 SER A C 1
ATOM 5460 O O . SER A 1 723 ? -27.129 8.830 46.168 1.00 88.56 723 SER A O 1
ATOM 5462 N N . LEU A 1 724 ? -25.146 8.819 45.076 1.00 87.69 724 LEU A N 1
ATOM 5463 C CA . LEU A 1 724 ? -25.313 9.961 44.184 1.00 87.69 724 LEU A CA 1
ATOM 5464 C C . LEU A 1 724 ? -24.953 9.506 42.764 1.00 87.69 724 LEU A C 1
ATOM 5466 O O . LEU A 1 724 ? -24.064 8.673 42.586 1.00 87.69 724 LEU A O 1
ATOM 5470 N N . GLU A 1 725 ? -25.602 10.070 41.756 1.00 86.31 725 GLU A N 1
ATOM 5471 C CA . GLU A 1 725 ? -25.230 9.882 40.354 1.00 86.31 725 GLU A CA 1
ATOM 5472 C C . GLU A 1 725 ? -25.537 11.152 39.562 1.00 86.31 725 GLU A C 1
ATOM 5474 O O . GLU A 1 725 ? -26.502 11.860 39.861 1.00 86.31 725 GLU A O 1
ATOM 5479 N N . SER A 1 726 ? -24.727 11.446 38.544 1.00 83.38 726 SER A N 1
ATOM 5480 C CA . SER A 1 726 ? -25.062 12.486 37.575 1.00 83.38 726 SER A CA 1
ATOM 5481 C C . SER A 1 726 ? -25.888 11.920 36.424 1.00 83.38 726 SER A C 1
ATOM 5483 O O . SER A 1 726 ? -25.759 10.757 36.036 1.00 83.38 726 SER A O 1
ATOM 5485 N N . SER A 1 727 ? -26.669 12.790 35.784 1.00 81.81 727 SER A N 1
ATOM 5486 C CA . SER A 1 727 ? -27.073 12.542 34.396 1.00 81.81 727 SER A CA 1
ATOM 5487 C C . SER A 1 727 ? -25.835 12.437 33.492 1.00 81.81 727 SER A C 1
ATOM 5489 O O . SER A 1 727 ? -24.773 12.974 33.823 1.00 81.81 727 SER A O 1
ATOM 5491 N N . TRP A 1 728 ? -25.979 11.778 32.341 1.00 76.81 728 TRP A N 1
ATOM 5492 C CA . TRP A 1 728 ? -24.982 11.841 31.268 1.00 76.81 728 TRP A CA 1
ATOM 5493 C C . TRP A 1 728 ? -24.831 13.280 30.776 1.00 76.81 728 TRP A C 1
ATOM 5495 O O . TRP A 1 728 ? -25.826 13.934 30.447 1.00 76.81 728 TRP A O 1
ATOM 5505 N N . ASN A 1 729 ? -23.598 13.776 30.704 1.00 73.94 729 ASN A N 1
ATOM 5506 C CA . ASN A 1 729 ? -23.339 15.122 30.219 1.00 73.94 729 ASN A CA 1
ATOM 5507 C C . ASN A 1 729 ? -23.291 15.149 28.687 1.00 73.94 729 ASN A C 1
ATOM 5509 O O . ASN A 1 729 ? -22.234 15.087 28.065 1.00 73.94 729 ASN A O 1
ATOM 5513 N N . LEU A 1 730 ? -24.466 15.269 28.069 1.00 66.81 730 LEU A N 1
ATOM 5514 C CA . LEU A 1 730 ? -24.607 15.322 26.610 1.00 66.81 730 LEU A CA 1
ATOM 5515 C C . LEU A 1 730 ? -24.034 16.606 25.977 1.00 66.81 730 LEU A C 1
ATOM 5517 O O . LEU A 1 730 ? -23.858 16.659 24.761 1.00 66.81 730 LEU A O 1
ATOM 5521 N N . ASN A 1 731 ? -23.747 17.631 26.791 1.00 55.56 731 ASN A N 1
ATOM 5522 C CA . ASN A 1 731 ? -23.267 18.937 26.337 1.00 55.56 731 ASN A CA 1
ATOM 5523 C C . ASN A 1 731 ? -21.740 19.078 26.419 1.00 55.56 731 ASN A C 1
ATOM 5525 O O . ASN A 1 731 ? -21.168 19.839 25.638 1.00 55.56 731 ASN A O 1
ATOM 5529 N N . SER A 1 732 ? -21.060 18.338 27.303 1.00 52.72 732 SER A N 1
ATOM 5530 C CA . SER A 1 732 ? -19.605 18.184 27.221 1.00 52.72 732 SER A CA 1
ATOM 5531 C C . SER A 1 732 ? -19.257 17.037 26.280 1.00 52.72 732 SER A C 1
ATOM 5533 O O . SER A 1 732 ? -18.883 15.951 26.718 1.00 52.72 732 SER A O 1
ATOM 5535 N N . LYS A 1 733 ? -19.297 17.310 24.972 1.00 55.81 733 LYS A N 1
ATOM 5536 C CA . LYS A 1 733 ? -18.383 16.604 24.072 1.00 55.81 733 LYS A CA 1
ATOM 5537 C C . LYS A 1 733 ? -16.975 17.033 24.469 1.00 55.81 733 LYS A C 1
ATOM 5539 O O . LYS A 1 733 ? -16.517 18.100 24.061 1.00 55.81 733 LYS A O 1
ATOM 5544 N N . PHE A 1 734 ? -16.325 16.248 25.325 1.00 60.44 734 PHE A N 1
ATOM 5545 C CA . PHE A 1 734 ? -14.898 16.398 25.570 1.00 60.44 734 PHE A CA 1
ATOM 5546 C C . PHE A 1 734 ? -14.196 15.987 24.285 1.00 60.44 734 PHE A C 1
ATOM 5548 O O . PHE A 1 734 ? -14.032 14.802 24.011 1.00 60.44 734 PHE A O 1
ATOM 5555 N N . TYR A 1 735 ? -13.854 16.972 23.459 1.00 60.72 735 TYR A N 1
ATOM 5556 C CA . TYR A 1 735 ? -12.985 16.737 22.321 1.00 60.72 735 TYR A CA 1
ATOM 5557 C C . TYR A 1 735 ? -11.630 16.337 22.873 1.00 60.72 735 TYR A C 1
ATOM 5559 O O . TYR A 1 735 ? -11.051 17.067 23.676 1.00 60.72 735 TYR A O 1
ATOM 5567 N N . ALA A 1 736 ? -11.108 15.203 22.429 1.00 57.50 736 ALA A N 1
ATOM 5568 C CA . ALA A 1 736 ? -9.784 14.755 22.828 1.00 57.50 736 ALA A CA 1
ATOM 5569 C C . ALA A 1 736 ? -8.660 15.555 22.126 1.00 57.50 736 ALA A C 1
ATOM 5571 O O . ALA A 1 736 ? -7.593 15.025 21.850 1.00 57.50 736 ALA A O 1
ATOM 5572 N N . ASP A 1 737 ? -8.873 16.852 21.868 1.00 63.81 737 ASP A N 1
ATOM 5573 C CA . ASP A 1 737 ? -7.876 17.779 21.311 1.00 63.81 737 ASP A CA 1
ATOM 5574 C C . ASP A 1 737 ? -6.655 17.975 22.231 1.00 63.81 737 ASP A C 1
ATOM 5576 O O . ASP A 1 737 ? -5.606 18.448 21.799 1.00 63.81 737 ASP A O 1
ATOM 5580 N N . GLU A 1 738 ? -6.778 17.551 23.491 1.00 72.06 738 GLU A N 1
ATOM 5581 C CA . GLU A 1 738 ? -5.692 17.421 24.462 1.00 72.06 738 GLU A CA 1
ATOM 5582 C C . GLU A 1 738 ? -4.742 16.250 24.174 1.00 72.06 738 GLU A C 1
ATOM 5584 O O . GLU A 1 738 ? -3.583 16.291 24.582 1.00 72.06 738 GLU A O 1
ATOM 5589 N N . SER A 1 739 ? -5.220 15.204 23.492 1.00 78.25 739 SER A N 1
ATOM 5590 C CA . SER A 1 739 ? -4.450 13.999 23.197 1.00 78.25 739 SER A CA 1
ATOM 5591 C C . SER A 1 739 ? -4.772 13.465 21.808 1.00 78.25 739 SER A C 1
ATOM 5593 O O . SER A 1 739 ? -5.770 12.784 21.580 1.00 78.25 739 SER A O 1
ATOM 5595 N N . ASP A 1 740 ? -3.827 13.694 20.901 1.00 75.81 740 ASP A N 1
ATOM 5596 C CA . ASP A 1 740 ? -3.763 13.149 19.544 1.00 75.81 740 ASP A CA 1
ATOM 5597 C C . ASP A 1 740 ? -4.162 11.656 19.471 1.00 75.81 740 ASP A C 1
ATOM 5599 O O . ASP A 1 740 ? -4.790 11.230 18.510 1.00 75.81 740 ASP A O 1
ATOM 5603 N N . ASN A 1 741 ? -3.819 10.846 20.480 1.00 75.00 741 ASN A N 1
ATOM 5604 C CA . ASN A 1 741 ? -4.207 9.434 20.567 1.00 75.00 741 ASN A CA 1
ATOM 5605 C C . ASN A 1 741 ? -5.721 9.261 20.780 1.00 75.00 741 ASN A C 1
ATOM 5607 O O . ASN A 1 741 ? -6.392 8.606 19.983 1.00 75.00 741 ASN A O 1
ATOM 5611 N N . TRP A 1 742 ? -6.269 9.897 21.817 1.00 81.81 742 TRP A N 1
ATOM 5612 C CA . TRP A 1 742 ? -7.692 9.812 22.150 1.00 81.81 742 TRP A CA 1
ATOM 5613 C C . TRP A 1 742 ? -8.582 10.493 21.093 1.00 81.81 742 TRP A C 1
ATOM 5615 O O . TRP A 1 742 ? -9.687 10.015 20.828 1.00 81.81 742 TRP A O 1
ATOM 5625 N N . PHE A 1 743 ? -8.078 11.525 20.401 1.00 78.56 743 PHE A N 1
ATOM 5626 C CA . PHE A 1 743 ? -8.773 12.180 19.288 1.00 78.56 743 PHE A CA 1
ATOM 5627 C C . PHE A 1 743 ? -9.075 11.217 18.139 1.00 78.56 743 PHE A C 1
ATOM 5629 O O . PHE A 1 743 ? -10.220 11.127 17.708 1.00 78.56 743 PHE A O 1
ATOM 5636 N N . TYR A 1 744 ? -8.089 10.447 17.670 1.00 75.25 744 TYR A N 1
ATOM 5637 C CA . TYR A 1 744 ? -8.323 9.469 16.598 1.00 75.25 744 TYR A CA 1
ATOM 5638 C C . TYR A 1 744 ? -8.956 8.152 17.094 1.00 75.25 744 TYR A C 1
ATOM 5640 O O . TYR A 1 744 ? -9.416 7.362 16.271 1.00 75.25 744 TYR A O 1
ATOM 5648 N N . ALA A 1 745 ? -8.999 7.901 18.409 1.00 77.75 745 ALA A N 1
ATOM 5649 C CA . ALA A 1 745 ? -9.662 6.730 18.992 1.00 77.75 745 ALA A CA 1
ATOM 5650 C C . ALA A 1 745 ? -11.174 6.914 19.196 1.00 77.75 745 ALA A C 1
ATOM 5652 O O . ALA A 1 745 ? -11.932 5.957 19.027 1.00 77.75 745 ALA A O 1
ATOM 5653 N N . MET A 1 746 ? -11.601 8.116 19.599 1.00 79.00 746 MET A N 1
ATOM 5654 C CA . MET A 1 746 ? -12.975 8.389 20.055 1.00 79.00 746 MET A CA 1
ATOM 5655 C C . MET A 1 746 ? -13.528 9.741 19.573 1.00 79.00 746 MET A C 1
ATOM 5657 O O . MET A 1 746 ? -14.732 9.956 19.575 1.00 79.00 746 MET A O 1
ATOM 5661 N N . GLY A 1 747 ? -12.678 10.690 19.167 1.00 77.69 747 GLY A N 1
ATOM 5662 C CA . GLY A 1 747 ? -13.097 12.040 18.778 1.00 77.69 747 GLY A CA 1
ATOM 5663 C C . GLY A 1 747 ? -13.626 12.860 19.959 1.00 77.69 747 GLY A C 1
ATOM 5664 O O . GLY A 1 747 ? -12.904 13.696 20.509 1.00 77.69 747 GLY A O 1
ATOM 5665 N N . GLY A 1 748 ? -14.882 12.628 20.347 1.00 78.31 748 GLY A N 1
ATOM 5666 C CA . GLY A 1 748 ? -15.497 13.231 21.525 1.00 78.31 748 GLY A CA 1
ATOM 5667 C C . GLY A 1 748 ? -16.618 12.375 22.109 1.00 78.31 748 GLY A C 1
ATOM 5668 O O . GLY A 1 748 ? -17.519 11.952 21.394 1.00 78.31 748 GLY A O 1
ATOM 5669 N N . PHE A 1 749 ? -16.569 12.179 23.424 1.00 82.12 749 PHE A N 1
ATOM 5670 C CA . PHE A 1 749 ? -17.328 11.168 24.166 1.00 82.12 749 PHE 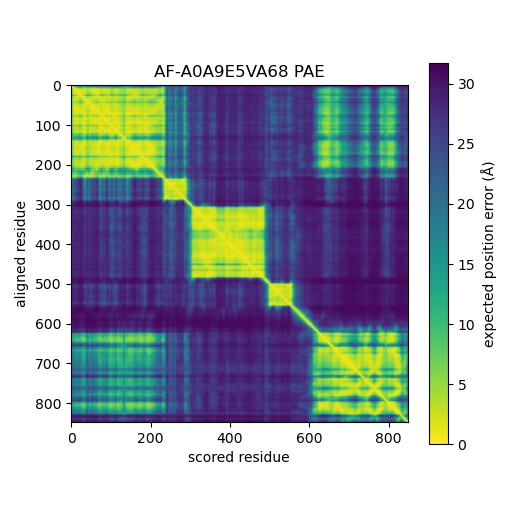A CA 1
ATOM 5671 C C . PHE A 1 749 ? -18.217 11.784 25.259 1.00 82.12 749 PHE A C 1
ATOM 5673 O O . PHE A 1 749 ? -18.109 12.974 25.568 1.00 82.12 749 PHE A O 1
ATOM 5680 N N . TYR A 1 750 ? -19.075 10.962 25.869 1.00 82.69 750 TYR A N 1
ATOM 5681 C CA . TYR A 1 750 ? -19.955 11.339 26.978 1.00 82.69 750 TYR A CA 1
ATOM 5682 C C . TYR A 1 750 ? -19.420 10.841 28.325 1.00 82.69 750 TYR A C 1
ATOM 5684 O O . TYR A 1 750 ? -18.875 9.738 28.409 1.00 82.69 750 TYR A O 1
ATOM 5692 N N . ASP A 1 751 ? -19.640 11.615 29.395 1.00 85.56 751 ASP A N 1
ATOM 5693 C CA . ASP A 1 751 ? -19.287 11.230 30.765 1.00 85.56 751 ASP A CA 1
ATOM 5694 C C . ASP A 1 751 ? -20.464 11.308 31.759 1.00 85.56 751 ASP A C 1
ATOM 5696 O O . ASP A 1 751 ? -21.441 12.042 31.571 1.00 85.56 751 ASP A O 1
ATOM 5700 N N . ARG A 1 752 ? -20.376 10.512 32.831 1.00 86.06 752 ARG A N 1
ATOM 5701 C CA . ARG A 1 752 ? -21.188 10.634 34.056 1.00 86.06 752 ARG A CA 1
ATOM 5702 C C . ARG A 1 752 ? -20.389 10.167 35.267 1.00 86.06 752 ARG A C 1
ATOM 5704 O O . ARG A 1 752 ? -19.481 9.357 35.106 1.00 86.06 752 ARG A O 1
ATOM 5711 N N . TYR A 1 753 ? -20.748 10.596 36.474 1.00 87.19 753 TYR A N 1
ATOM 5712 C CA . TYR A 1 753 ? -20.185 10.024 37.702 1.00 87.19 753 TYR A CA 1
ATOM 5713 C C . TYR A 1 753 ? -21.232 9.257 38.515 1.00 87.19 753 TYR A C 1
ATOM 5715 O O . TYR A 1 753 ? -22.420 9.588 38.494 1.00 87.19 753 TYR A O 1
ATOM 5723 N N . THR A 1 754 ? -20.768 8.268 39.274 1.00 89.56 754 THR A N 1
ATOM 5724 C CA . THR A 1 754 ? -21.498 7.683 40.406 1.00 89.56 754 THR A CA 1
ATOM 5725 C C . THR A 1 754 ? -20.665 7.859 41.672 1.00 89.56 754 THR A C 1
ATOM 5727 O O . THR A 1 754 ? -19.434 7.871 41.618 1.00 89.56 754 THR A O 1
ATOM 5730 N N . ALA A 1 755 ? -21.317 8.041 42.817 1.00 89.62 755 ALA A N 1
ATOM 5731 C CA . ALA A 1 755 ? -20.643 8.114 44.105 1.00 89.62 755 ALA A CA 1
ATOM 5732 C C . ALA A 1 755 ? -21.431 7.382 45.192 1.00 89.62 755 ALA A C 1
ATOM 5734 O O . ALA A 1 755 ? -22.653 7.504 45.291 1.00 89.62 755 ALA A O 1
ATOM 5735 N N . LEU A 1 756 ? -20.718 6.648 46.039 1.00 91.81 756 LEU A N 1
ATOM 5736 C CA . LEU A 1 756 ? -21.243 5.994 47.227 1.00 91.81 756 LEU A CA 1
ATOM 5737 C C . LEU A 1 756 ? -20.761 6.755 48.460 1.00 91.81 756 LEU A C 1
ATOM 5739 O O . LEU A 1 756 ? -19.558 6.862 48.687 1.00 91.81 756 LEU A O 1
ATOM 5743 N N . VAL A 1 757 ? -21.696 7.286 49.245 1.00 91.44 757 VAL A N 1
ATOM 5744 C CA . VAL A 1 757 ? -21.409 8.056 50.459 1.00 91.44 757 VAL A CA 1
ATOM 5745 C C . VAL A 1 757 ? -21.738 7.211 51.682 1.00 91.44 757 VAL A C 1
ATOM 5747 O O . VAL A 1 757 ? -22.863 6.725 51.817 1.00 91.44 757 VAL A O 1
ATOM 5750 N N . GLU A 1 758 ? -20.778 7.092 52.595 1.00 92.50 758 GLU A N 1
ATOM 5751 C CA . GLU A 1 758 ? -20.941 6.469 53.907 1.00 92.50 758 GLU A CA 1
ATOM 5752 C C . GLU A 1 758 ? -20.562 7.453 55.015 1.00 92.50 758 GLU A C 1
ATOM 5754 O O . GLU A 1 758 ? -19.539 8.140 54.950 1.00 92.50 758 GLU A O 1
ATOM 5759 N N . THR A 1 759 ? -21.389 7.526 56.059 1.00 91.81 759 THR A N 1
ATOM 5760 C CA . THR A 1 759 ? -21.111 8.344 57.243 1.00 91.81 759 THR A CA 1
ATOM 5761 C C . THR A 1 759 ? -20.841 7.486 58.468 1.00 91.81 759 THR A C 1
ATOM 5763 O O . THR A 1 759 ? -21.446 6.431 58.674 1.00 91.81 759 THR A O 1
ATOM 5766 N N . LYS A 1 760 ? -19.963 7.976 59.342 1.00 89.88 760 LYS A N 1
ATOM 5767 C CA . LYS A 1 760 ? -19.697 7.385 60.652 1.00 89.88 760 LYS A CA 1
ATOM 5768 C C . LYS A 1 760 ? -19.701 8.484 61.722 1.00 89.88 760 LYS A C 1
ATOM 5770 O O . LYS A 1 760 ? -18.833 9.360 61.675 1.00 89.88 760 LYS A O 1
ATOM 5775 N N . PRO A 1 761 ? -20.660 8.464 62.666 1.00 87.75 761 PRO A N 1
ATOM 5776 C CA . PRO A 1 761 ? -20.666 9.368 63.812 1.00 87.75 761 PRO A CA 1
ATOM 5777 C C . PRO A 1 761 ? -19.445 9.143 64.711 1.00 87.75 761 PRO A C 1
ATOM 5779 O O . PRO A 1 761 ? -19.001 8.006 64.903 1.00 87.75 761 PRO A O 1
ATOM 5782 N N . LEU A 1 762 ? -18.925 10.222 65.291 1.00 84.31 762 LEU A N 1
ATOM 5783 C CA . LEU A 1 762 ? -17.855 10.210 66.283 1.00 84.31 762 LEU A CA 1
ATOM 5784 C C . LEU A 1 762 ? -18.393 10.572 67.675 1.00 84.31 762 LEU A C 1
ATOM 5786 O O . LEU A 1 762 ? -19.386 11.282 67.823 1.00 84.31 762 LEU A O 1
ATOM 5790 N N . ALA A 1 763 ? -17.700 10.114 68.721 1.00 82.38 763 ALA A N 1
ATOM 5791 C CA . ALA A 1 763 ? -18.112 10.312 70.116 1.00 82.38 763 ALA A CA 1
ATOM 5792 C C . ALA A 1 763 ? -18.147 11.788 70.574 1.00 82.38 763 ALA A C 1
ATOM 5794 O O . ALA A 1 763 ? -18.745 12.094 71.600 1.00 82.38 763 ALA A O 1
ATOM 5795 N N . ASN A 1 764 ? -17.517 12.697 69.823 1.00 80.19 764 ASN A N 1
ATOM 5796 C CA . ASN A 1 764 ? -17.531 14.143 70.059 1.00 80.19 764 ASN A CA 1
ATOM 5797 C C . ASN A 1 764 ? -18.647 14.888 69.294 1.00 80.19 764 ASN A C 1
ATOM 5799 O O . ASN A 1 764 ? -18.685 16.113 69.347 1.00 80.19 764 ASN A O 1
ATOM 5803 N N . GLY A 1 765 ? -19.527 14.179 68.576 1.00 77.19 765 GLY A N 1
ATOM 5804 C CA . GLY A 1 765 ? -20.613 14.767 67.780 1.00 77.19 765 GLY A CA 1
ATOM 5805 C C . GLY A 1 765 ? -20.246 15.127 66.334 1.00 77.19 765 GLY A C 1
ATOM 5806 O O . GLY A 1 765 ? -21.139 15.469 65.560 1.00 77.19 765 GLY A O 1
ATOM 5807 N N . ASP A 1 766 ? -18.972 15.010 65.943 1.00 83.19 766 ASP A N 1
ATOM 5808 C CA . ASP A 1 766 ? -18.561 15.107 64.537 1.00 83.19 766 ASP A CA 1
ATOM 5809 C C . ASP A 1 766 ? -19.070 13.904 63.725 1.00 83.19 766 ASP A C 1
ATOM 5811 O O . ASP A 1 766 ? -19.299 12.812 64.252 1.00 83.19 766 ASP A O 1
ATOM 5815 N N . VAL A 1 767 ? -19.141 14.066 62.405 1.00 85.44 767 VAL A N 1
ATOM 5816 C CA . VAL A 1 767 ? -19.370 12.967 61.459 1.00 85.44 767 VAL A CA 1
ATOM 5817 C C . VAL A 1 767 ? -18.183 12.872 60.501 1.00 85.44 767 VAL A C 1
ATOM 5819 O O . VAL A 1 767 ? -17.869 13.833 59.799 1.00 85.44 767 VAL A O 1
ATOM 5822 N N . THR A 1 768 ? -17.523 11.713 60.445 1.00 88.50 768 THR A N 1
ATOM 5823 C CA . THR A 1 768 ? -16.601 11.381 59.342 1.00 88.50 768 THR A CA 1
ATOM 5824 C C . THR A 1 768 ? -17.398 10.883 58.149 1.00 88.50 768 THR A C 1
ATOM 5826 O O . THR A 1 768 ? -18.315 10.076 58.319 1.00 88.50 768 THR A O 1
ATOM 5829 N N . ILE A 1 769 ? -17.049 11.366 56.961 1.00 89.12 769 ILE A N 1
ATOM 5830 C CA . ILE A 1 769 ? -17.728 11.061 55.706 1.00 89.12 769 ILE A CA 1
ATOM 5831 C C . ILE A 1 769 ? -16.682 10.502 54.746 1.00 89.12 769 ILE A C 1
ATOM 5833 O O . ILE A 1 769 ? -15.641 11.128 54.541 1.00 89.12 769 ILE A O 1
ATOM 5837 N N . GLN A 1 770 ? -16.972 9.336 54.178 1.00 91.50 770 GLN A N 1
ATOM 5838 C CA . GLN A 1 770 ? -16.206 8.725 53.099 1.00 91.50 770 GLN A CA 1
ATOM 5839 C C . GLN A 1 770 ? -17.089 8.712 51.850 1.00 91.50 770 GLN A C 1
ATOM 5841 O O . GLN A 1 770 ? -18.243 8.283 51.906 1.00 91.50 770 GLN A O 1
ATOM 5846 N N . MET A 1 771 ? -16.562 9.207 50.733 1.00 89.25 771 MET A N 1
ATOM 5847 C CA . MET A 1 771 ? -17.227 9.163 49.435 1.00 89.25 771 MET A CA 1
ATOM 5848 C C . MET A 1 771 ? -16.327 8.459 48.427 1.00 89.25 771 MET A C 1
ATOM 5850 O O . MET A 1 771 ? -15.243 8.949 48.117 1.00 89.25 771 MET A O 1
ATOM 5854 N N . THR A 1 772 ? -16.797 7.335 47.901 1.00 90.00 772 THR A N 1
ATOM 5855 C CA . THR A 1 772 ? -16.127 6.579 46.839 1.00 90.00 772 THR A CA 1
ATOM 5856 C C . THR A 1 772 ? -16.775 6.938 45.511 1.00 90.00 772 THR A C 1
ATOM 5858 O O . THR A 1 772 ? -17.975 6.727 45.352 1.00 90.00 772 THR A O 1
ATOM 5861 N N . THR A 1 773 ? -16.013 7.512 44.580 1.00 88.12 773 THR A N 1
ATOM 5862 C CA . THR A 1 773 ? -16.523 8.063 43.311 1.00 88.12 773 THR A CA 1
ATOM 5863 C C . THR A 1 773 ? -15.903 7.357 42.111 1.00 88.12 773 THR A C 1
ATOM 5865 O O . THR A 1 773 ? -14.686 7.173 42.077 1.00 88.12 773 THR A O 1
ATOM 5868 N N . LYS A 1 774 ? -16.718 7.053 41.096 1.00 89.56 774 LYS A N 1
ATOM 5869 C CA . LYS A 1 774 ? -16.273 6.601 39.771 1.00 89.56 774 LYS A CA 1
ATOM 5870 C C . LYS A 1 774 ? -16.728 7.559 38.682 1.00 89.56 774 LYS A C 1
ATOM 5872 O O . LYS A 1 774 ? -17.832 8.100 38.743 1.00 89.56 774 LYS A O 1
ATOM 5877 N N . LEU A 1 775 ? -15.894 7.719 37.660 1.00 89.06 775 LEU A N 1
ATOM 5878 C CA . LEU A 1 775 ? -16.257 8.335 36.389 1.00 89.06 775 LEU A CA 1
ATOM 5879 C C . LEU A 1 775 ? -16.526 7.234 35.363 1.00 89.06 775 LEU A C 1
ATOM 5881 O O . LEU A 1 775 ? -15.738 6.301 35.243 1.00 89.06 775 LEU A O 1
ATOM 5885 N N . HIS A 1 776 ? -17.607 7.350 34.603 1.00 88.12 776 HIS A N 1
ATOM 5886 C CA . HIS A 1 776 ? -17.966 6.431 33.528 1.00 88.12 776 HIS A CA 1
ATOM 5887 C C . HIS A 1 776 ? -17.932 7.179 32.197 1.00 88.12 776 HIS A C 1
ATOM 5889 O O . HIS A 1 776 ? -18.402 8.314 32.112 1.00 88.12 776 HIS A O 1
ATOM 5895 N N . VAL A 1 777 ? -17.404 6.524 31.165 1.00 85.69 777 VAL A N 1
ATOM 5896 C CA . VAL A 1 777 ? -17.322 7.042 29.794 1.00 85.69 777 VAL A CA 1
ATOM 5897 C C . VAL A 1 777 ? -18.149 6.151 28.874 1.00 85.69 777 VAL A C 1
ATOM 5899 O O . VAL A 1 777 ? -18.100 4.922 28.988 1.00 85.69 777 VAL A O 1
ATOM 5902 N N . PHE A 1 778 ? -18.895 6.775 27.964 1.00 84.44 778 PHE A N 1
ATOM 5903 C CA . PHE A 1 778 ? -19.606 6.111 26.875 1.00 84.44 778 PHE A CA 1
ATOM 5904 C C . PHE A 1 778 ? -19.394 6.870 25.566 1.00 84.44 778 PHE A C 1
ATOM 5906 O O . PHE A 1 778 ? -19.461 8.100 25.530 1.00 84.44 778 PHE A O 1
ATOM 5913 N N . ASP A 1 779 ? -19.194 6.121 24.491 1.00 82.25 779 ASP A N 1
ATOM 5914 C CA . ASP A 1 779 ? -19.183 6.620 23.121 1.00 82.25 779 ASP A CA 1
ATOM 5915 C C . ASP A 1 779 ? -19.595 5.498 22.148 1.00 82.25 779 ASP A C 1
ATOM 5917 O O . ASP A 1 779 ? -19.737 4.337 22.545 1.00 82.25 779 ASP A O 1
ATOM 5921 N N . ARG A 1 780 ? -19.782 5.811 20.865 1.00 82.25 780 ARG A N 1
ATOM 5922 C CA . ARG A 1 780 ? -19.985 4.821 19.805 1.00 82.25 780 ARG A CA 1
ATOM 5923 C C . ARG A 1 780 ? -18.969 5.050 18.698 1.00 82.25 780 ARG A C 1
ATOM 5925 O O . ARG A 1 780 ? -18.959 6.101 18.076 1.00 82.25 780 ARG A O 1
ATOM 5932 N N . TYR A 1 781 ? -18.192 4.018 18.383 1.00 83.62 781 TYR A N 1
ATOM 5933 C CA . TYR A 1 781 ? -17.279 4.046 17.247 1.00 83.62 781 TYR A CA 1
ATOM 5934 C C . TYR A 1 781 ? -18.075 3.879 15.946 1.00 83.62 781 TYR A C 1
ATOM 5936 O O . TYR A 1 781 ? -18.311 2.754 15.487 1.00 83.62 781 TYR A O 1
ATOM 5944 N N . ASN A 1 782 ? -18.551 5.000 15.402 1.00 82.06 782 ASN A N 1
ATOM 5945 C CA . ASN A 1 782 ? -19.391 5.079 14.212 1.00 82.06 782 ASN A CA 1
ATOM 5946 C C . ASN A 1 782 ? -18.758 5.938 13.102 1.00 82.06 782 ASN A C 1
ATOM 5948 O O . ASN A 1 782 ? -17.895 6.776 13.356 1.00 82.06 782 ASN A O 1
ATOM 5952 N N . TRP A 1 783 ? -19.176 5.710 11.854 1.00 81.88 783 TRP A N 1
ATOM 5953 C CA . TRP A 1 783 ? -18.634 6.417 10.684 1.00 81.88 783 TRP A CA 1
ATOM 5954 C C . TRP A 1 783 ? -19.758 7.009 9.839 1.00 81.88 783 TRP A C 1
ATOM 5956 O O . TRP A 1 783 ? -20.497 6.293 9.172 1.00 81.88 783 TRP A O 1
ATOM 5966 N N . ASP A 1 784 ? -19.892 8.332 9.867 1.00 75.00 784 ASP A N 1
ATOM 5967 C CA . ASP A 1 784 ? -20.943 9.061 9.156 1.00 75.00 784 ASP A CA 1
ATOM 5968 C C . ASP A 1 784 ? -20.492 9.411 7.731 1.00 75.00 784 ASP A C 1
ATOM 5970 O O . ASP A 1 784 ? -19.618 10.254 7.526 1.00 75.00 784 ASP A O 1
ATOM 5974 N N . ALA A 1 785 ? -21.119 8.791 6.729 1.00 64.06 785 ALA A N 1
ATOM 5975 C CA . ALA A 1 785 ? -20.795 9.008 5.318 1.00 64.06 785 ALA A CA 1
ATOM 5976 C C . ALA A 1 785 ? -21.058 10.446 4.814 1.00 64.06 785 ALA A C 1
ATOM 5978 O O . ALA A 1 785 ? -20.626 10.789 3.710 1.00 64.06 785 ALA A O 1
ATOM 5979 N N . GLY A 1 786 ? -21.768 11.277 5.589 1.00 62.94 786 GLY A N 1
ATOM 5980 C CA . GLY A 1 786 ? -21.993 12.697 5.317 1.00 62.94 786 GLY A CA 1
ATOM 5981 C C . GLY A 1 786 ? -20.898 13.635 5.841 1.00 62.94 786 GLY A C 1
ATOM 5982 O O . GLY A 1 786 ? -20.972 14.838 5.580 1.00 62.94 786 GLY A O 1
ATOM 5983 N N . LYS A 1 787 ? -19.895 13.122 6.569 1.00 65.25 787 LYS A N 1
ATOM 5984 C CA . LYS A 1 787 ? -18.760 13.894 7.099 1.00 65.25 787 LYS A CA 1
ATOM 5985 C C . LYS A 1 787 ? -17.484 13.638 6.288 1.00 65.25 787 LYS A C 1
ATOM 5987 O O . LYS A 1 787 ? -17.286 12.572 5.713 1.00 65.25 787 LYS A O 1
ATOM 5992 N N . ASP A 1 788 ? -16.613 14.646 6.242 1.00 58.53 788 ASP A N 1
ATOM 5993 C CA . ASP A 1 788 ? -15.293 14.582 5.602 1.00 58.53 788 ASP A CA 1
ATOM 5994 C C . ASP A 1 788 ? -14.187 14.670 6.672 1.00 58.53 788 ASP A C 1
ATOM 5996 O O . ASP A 1 788 ? -13.499 15.689 6.798 1.00 58.53 788 ASP A O 1
ATOM 6000 N N . THR A 1 789 ? -13.982 13.599 7.445 1.00 55.28 789 THR A N 1
ATOM 6001 C CA . THR A 1 789 ? -12.738 13.418 8.214 1.00 55.28 789 THR A CA 1
ATOM 6002 C C . THR A 1 789 ? -11.712 12.658 7.366 1.00 55.28 789 THR A C 1
ATOM 6004 O O . THR A 1 789 ? -12.054 11.861 6.492 1.00 55.28 789 THR A O 1
ATOM 6007 N N . ARG A 1 790 ? -10.419 12.938 7.571 1.00 56.22 790 ARG A N 1
ATOM 6008 C CA . ARG A 1 790 ? -9.308 12.202 6.947 1.00 56.22 790 ARG A CA 1
ATOM 6009 C C . ARG A 1 790 ? -8.477 11.549 8.032 1.00 56.22 790 ARG A C 1
ATOM 6011 O O . ARG A 1 790 ? -7.932 12.253 8.881 1.00 56.22 790 ARG A O 1
ATOM 6018 N N . ILE A 1 791 ? -8.321 10.230 7.972 1.00 51.88 791 ILE A N 1
ATOM 6019 C CA . ILE A 1 791 ? -7.516 9.506 8.958 1.00 51.88 791 ILE A CA 1
ATOM 6020 C C . ILE A 1 791 ? -6.029 9.830 8.741 1.00 51.88 791 ILE A C 1
ATOM 6022 O O . ILE A 1 791 ? -5.405 9.396 7.774 1.00 51.88 791 ILE A O 1
ATOM 6026 N N . ALA A 1 792 ? -5.478 10.628 9.658 1.00 48.44 792 ALA A N 1
ATOM 6027 C CA . ALA A 1 792 ? -4.050 10.862 9.890 1.00 48.44 792 ALA A CA 1
ATOM 6028 C C . ALA A 1 792 ? -3.174 11.338 8.700 1.00 48.44 792 ALA A C 1
ATOM 6030 O O . ALA A 1 792 ? -1.949 11.348 8.793 1.00 48.44 792 ALA A O 1
ATOM 6031 N N . GLY A 1 793 ? -3.763 11.806 7.595 1.00 41.38 793 GLY A N 1
ATOM 6032 C CA . GLY A 1 793 ? -3.081 12.595 6.554 1.00 41.38 793 GLY A CA 1
ATOM 6033 C C . GLY A 1 793 ? -2.151 11.835 5.593 1.00 41.38 793 GLY A C 1
ATOM 6034 O O . GLY A 1 793 ? -1.935 12.322 4.483 1.00 41.38 793 GLY A O 1
ATOM 6035 N N . PHE A 1 794 ? -1.654 10.651 5.964 1.00 41.66 794 PHE A N 1
ATOM 6036 C CA . PHE A 1 794 ? -0.875 9.761 5.087 1.00 41.66 794 PHE A CA 1
ATOM 6037 C C . PHE A 1 794 ? -1.751 8.879 4.180 1.00 41.66 794 PHE A C 1
ATOM 6039 O O . PHE A 1 794 ? -1.282 8.418 3.141 1.00 41.66 794 PHE A O 1
ATOM 6046 N N . LEU A 1 795 ? -3.037 8.693 4.511 1.00 47.28 795 LEU A N 1
ATOM 6047 C CA . LEU A 1 795 ? -3.994 7.948 3.687 1.00 47.28 795 LEU A CA 1
ATOM 6048 C C . LEU A 1 795 ? -5.245 8.777 3.356 1.00 47.28 795 LEU A C 1
ATOM 6050 O O . LEU A 1 795 ? -5.846 9.381 4.245 1.00 47.28 795 LEU A O 1
ATOM 6054 N N . PRO A 1 796 ? -5.688 8.804 2.085 1.00 53.53 796 PRO A N 1
ATOM 6055 C CA . PRO A 1 796 ? -6.912 9.480 1.670 1.00 53.53 796 PRO A CA 1
ATOM 6056 C C . PRO A 1 796 ? -8.144 8.581 1.881 1.00 53.53 796 PRO A C 1
ATOM 6058 O O . PRO A 1 796 ? -8.907 8.357 0.946 1.00 53.53 796 PRO A O 1
ATOM 6061 N N . ILE A 1 797 ? -8.326 8.063 3.098 1.00 60.44 797 ILE A N 1
ATOM 6062 C CA . ILE A 1 797 ? -9.537 7.337 3.507 1.00 60.44 797 ILE A CA 1
ATOM 6063 C C . ILE A 1 797 ? -10.480 8.353 4.158 1.00 60.44 797 ILE A C 1
ATOM 6065 O O . ILE A 1 797 ? -10.067 9.066 5.078 1.00 60.44 797 ILE A O 1
ATOM 6069 N N . ALA A 1 798 ? -11.707 8.446 3.643 1.00 71.81 798 ALA A N 1
ATOM 6070 C CA . ALA A 1 798 ? -12.758 9.318 4.162 1.00 71.81 798 ALA A CA 1
ATOM 6071 C C . ALA A 1 798 ? -13.802 8.522 4.962 1.00 71.81 798 ALA A C 1
ATOM 6073 O O . ALA A 1 798 ? -13.937 7.311 4.777 1.00 71.81 798 ALA A O 1
ATOM 6074 N N . ASP A 1 799 ? -14.597 9.206 5.785 1.00 76.94 799 ASP A N 1
ATOM 6075 C CA . ASP A 1 799 ? -15.606 8.572 6.653 1.00 76.94 799 ASP A CA 1
ATOM 6076 C C . ASP A 1 799 ? -16.618 7.733 5.861 1.00 76.94 799 ASP A C 1
ATOM 6078 O O . ASP A 1 799 ? -17.020 6.665 6.305 1.00 76.94 799 ASP A O 1
ATOM 6082 N N . LYS A 1 800 ? -16.956 8.141 4.631 1.00 81.31 800 LYS A N 1
ATOM 6083 C CA . LYS A 1 800 ? -17.785 7.347 3.706 1.00 81.31 800 LYS A CA 1
ATOM 6084 C C . LYS A 1 800 ? -17.144 6.026 3.262 1.00 81.31 800 LYS A C 1
ATOM 6086 O O . LYS A 1 800 ? -17.860 5.059 3.028 1.00 81.31 800 LYS A O 1
ATOM 6091 N N . ASP A 1 801 ? -15.818 5.981 3.115 1.00 83.31 801 ASP A N 1
ATOM 6092 C CA . ASP A 1 801 ? -15.089 4.773 2.718 1.00 83.31 801 ASP A CA 1
ATOM 6093 C C . ASP A 1 801 ? -14.985 3.812 3.917 1.00 83.31 801 ASP A C 1
ATOM 6095 O O . ASP A 1 801 ? -15.044 2.602 3.724 1.00 83.31 801 ASP A O 1
ATOM 6099 N N . MET A 1 802 ? -14.935 4.344 5.147 1.00 84.81 802 MET A N 1
ATOM 6100 C CA . MET A 1 802 ? -15.098 3.575 6.387 1.00 84.81 802 MET A CA 1
ATOM 6101 C C . MET A 1 802 ? -16.531 3.049 6.540 1.00 84.81 802 MET A C 1
ATOM 6103 O O . MET A 1 802 ? -16.731 1.847 6.695 1.00 84.81 802 MET A O 1
ATOM 6107 N N . ALA A 1 803 ? -17.535 3.922 6.415 1.00 87.25 803 ALA A N 1
ATOM 6108 C CA . ALA A 1 803 ? -18.954 3.576 6.485 1.00 87.25 803 ALA A CA 1
ATOM 6109 C C . ALA A 1 803 ? -19.335 2.469 5.489 1.00 87.25 803 ALA A C 1
ATOM 6111 O O . ALA A 1 803 ? -20.107 1.571 5.827 1.00 87.25 803 ALA A O 1
ATOM 6112 N N . LEU A 1 804 ? -18.732 2.473 4.294 1.00 87.44 804 LEU A N 1
ATOM 6113 C CA . LEU A 1 804 ? -18.922 1.421 3.298 1.00 87.44 804 LEU A CA 1
ATOM 6114 C C . LEU A 1 804 ? -18.563 0.030 3.842 1.00 87.44 804 LEU A C 1
ATOM 6116 O O . LEU A 1 804 ? -19.302 -0.919 3.598 1.00 87.44 804 LEU A O 1
ATOM 6120 N N . LEU A 1 805 ? -17.485 -0.097 4.627 1.00 88.38 805 LEU A N 1
ATOM 6121 C CA . LEU A 1 805 ? -17.065 -1.368 5.239 1.00 88.38 805 LEU A CA 1
ATOM 6122 C C . LEU A 1 805 ? -18.132 -1.926 6.189 1.00 88.38 805 LEU A C 1
ATOM 6124 O O . LEU A 1 805 ? -18.288 -3.143 6.285 1.00 88.38 805 LEU A O 1
ATOM 6128 N N . HIS A 1 806 ? -18.867 -1.042 6.872 1.00 89.94 80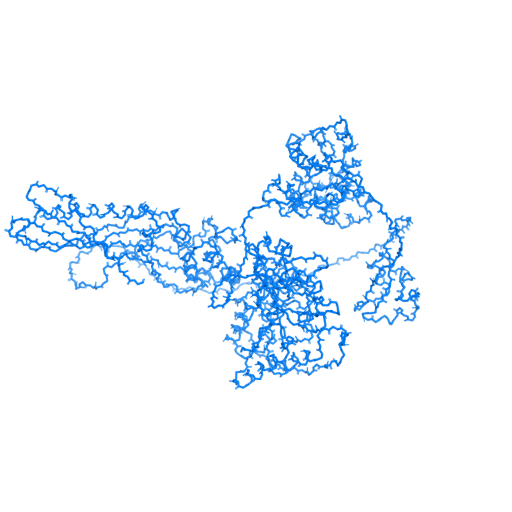6 HIS A N 1
ATOM 6129 C CA . HIS A 1 806 ? -20.000 -1.410 7.719 1.00 89.94 806 HIS A CA 1
ATOM 6130 C C . HIS A 1 806 ? -21.210 -1.859 6.906 1.00 89.94 806 HIS A C 1
ATOM 6132 O O . HIS A 1 806 ? -21.802 -2.908 7.172 1.00 89.94 806 HIS A O 1
ATOM 6138 N N . GLN A 1 807 ? -21.552 -1.065 5.893 1.00 89.31 807 GLN A N 1
ATOM 6139 C CA . GLN A 1 807 ? -22.698 -1.302 5.025 1.00 89.31 807 GLN A CA 1
ATOM 6140 C C . GLN A 1 807 ? -22.550 -2.613 4.249 1.00 89.31 807 GLN A C 1
ATOM 6142 O O . GLN A 1 807 ? -23.525 -3.343 4.135 1.00 89.31 807 GLN A O 1
ATOM 6147 N N . VAL A 1 808 ? -21.344 -2.965 3.794 1.00 84.00 808 VAL A N 1
ATOM 6148 C CA . VAL A 1 808 ? -21.056 -4.235 3.092 1.00 84.00 808 VAL A CA 1
ATOM 6149 C C . VAL A 1 808 ? -20.644 -5.387 4.026 1.00 84.00 808 VAL A C 1
ATOM 6151 O O . VAL A 1 808 ? -20.197 -6.432 3.565 1.00 84.00 808 VAL A O 1
ATOM 6154 N N . GLY A 1 809 ? -20.742 -5.200 5.347 1.00 83.81 809 GLY A N 1
ATOM 6155 C CA . GLY A 1 809 ? -20.599 -6.272 6.338 1.00 83.81 809 GLY A CA 1
ATOM 6156 C C . GLY A 1 809 ? -19.173 -6.708 6.714 1.00 83.81 809 GLY A C 1
ATOM 6157 O O . GLY A 1 809 ? -19.022 -7.617 7.535 1.00 83.81 809 GLY A O 1
ATOM 6158 N N . ILE A 1 810 ? -18.117 -6.085 6.177 1.00 81.44 810 ILE A N 1
ATOM 6159 C CA . ILE A 1 810 ? -16.718 -6.525 6.386 1.00 81.44 810 ILE A CA 1
ATOM 6160 C C . ILE A 1 810 ? -15.976 -5.811 7.531 1.00 81.44 810 ILE A C 1
ATOM 6162 O O . ILE A 1 810 ? -14.847 -6.193 7.855 1.00 81.44 810 ILE A O 1
ATOM 6166 N N . ALA A 1 811 ? -16.593 -4.802 8.147 1.00 87.50 811 ALA A N 1
ATOM 6167 C CA . ALA A 1 811 ? -16.185 -4.169 9.403 1.00 87.50 811 ALA A CA 1
ATOM 6168 C C . ALA A 1 811 ? -17.434 -3.796 10.222 1.00 87.50 811 ALA A C 1
ATOM 6170 O O . ALA A 1 811 ? -18.528 -3.689 9.667 1.00 87.50 811 ALA A O 1
ATOM 6171 N N . LYS A 1 812 ? -17.316 -3.575 11.538 1.00 88.00 812 LYS A N 1
ATOM 6172 C CA . LYS A 1 812 ? -18.504 -3.362 12.385 1.00 88.00 812 LYS A CA 1
ATOM 6173 C C . LYS A 1 812 ? -18.326 -2.273 13.432 1.00 88.00 812 LYS A C 1
ATOM 6175 O O . LYS A 1 812 ? -17.410 -2.354 14.240 1.00 88.00 812 LYS A O 1
ATOM 6180 N N . GLU A 1 813 ? -19.235 -1.293 13.429 1.00 87.69 813 GLU A N 1
ATOM 6181 C CA . GLU A 1 813 ? -19.395 -0.312 14.508 1.00 87.69 813 GLU A CA 1
ATOM 6182 C C . GLU A 1 813 ? -19.696 -0.996 15.847 1.00 87.69 813 GLU A C 1
ATOM 6184 O O . GLU A 1 813 ? -20.296 -2.074 15.890 1.00 87.69 813 GLU A O 1
ATOM 6189 N N . TYR A 1 814 ? -19.312 -0.348 16.944 1.00 85.88 814 TYR A N 1
ATOM 6190 C CA . TYR A 1 814 ? -19.444 -0.879 18.299 1.00 85.88 814 TYR A CA 1
ATOM 6191 C C . TYR A 1 814 ? -19.544 0.252 19.331 1.00 85.88 814 TYR A C 1
ATOM 6193 O O . TYR A 1 814 ? -19.198 1.400 19.046 1.00 85.88 814 TYR A O 1
ATOM 6201 N N . ASN A 1 815 ? -20.002 -0.064 20.545 1.00 86.50 815 ASN A N 1
ATOM 6202 C CA . ASN A 1 815 ? -20.003 0.897 21.648 1.00 86.50 815 ASN A CA 1
ATOM 6203 C C . ASN A 1 815 ? -18.654 0.873 22.374 1.00 86.50 815 ASN A C 1
ATOM 6205 O O . ASN A 1 815 ? -18.069 -0.192 22.582 1.00 86.50 815 ASN A O 1
ATOM 6209 N N . ILE A 1 816 ? -18.180 2.034 22.806 1.00 84.38 816 ILE A N 1
ATOM 6210 C CA . ILE A 1 816 ? -17.014 2.180 23.673 1.00 84.38 816 ILE A CA 1
ATOM 6211 C C . ILE A 1 816 ? -17.528 2.483 25.077 1.00 84.38 816 ILE A C 1
ATOM 6213 O O . ILE A 1 816 ? -18.322 3.401 25.272 1.00 84.38 816 ILE A O 1
ATOM 6217 N N . ILE A 1 817 ? -17.082 1.706 26.061 1.00 86.81 817 ILE A N 1
ATOM 6218 C CA . ILE A 1 817 ? -17.530 1.821 27.451 1.00 86.81 817 ILE A CA 1
ATOM 6219 C C . ILE A 1 817 ? -16.358 1.703 28.415 1.00 86.81 817 ILE A C 1
ATOM 6221 O O . ILE A 1 817 ? -15.538 0.794 28.311 1.00 86.81 817 ILE A O 1
ATOM 6225 N N . GLY A 1 818 ? -16.290 2.604 29.388 1.00 87.38 818 GLY A N 1
ATOM 6226 C CA . GLY A 1 818 ? -15.207 2.642 30.367 1.00 87.38 818 GLY A CA 1
ATOM 6227 C C . GLY A 1 818 ? -15.683 3.102 31.735 1.00 87.38 818 GLY A C 1
ATOM 6228 O O . GLY A 1 818 ? -16.731 3.735 31.877 1.00 87.38 818 GLY A O 1
ATOM 6229 N N . SER A 1 819 ? -14.917 2.777 32.769 1.00 87.88 819 SER A N 1
ATOM 6230 C CA . SER A 1 819 ? -15.100 3.329 34.113 1.00 87.88 819 SER A CA 1
ATOM 6231 C C . SER A 1 819 ? -13.744 3.483 34.794 1.00 87.88 819 SER A C 1
ATOM 6233 O O . SER A 1 819 ? -12.847 2.681 34.543 1.00 87.88 819 SER A O 1
ATOM 6235 N N . SER A 1 820 ? -13.584 4.532 35.599 1.00 89.81 820 SER A N 1
ATOM 6236 C CA . SER A 1 820 ? -12.355 4.798 36.347 1.00 89.81 820 SER A CA 1
ATOM 6237 C C . SER A 1 820 ? -12.196 3.835 37.519 1.00 89.81 820 SER A C 1
ATOM 6239 O O . SER A 1 820 ? -13.165 3.228 37.996 1.00 89.81 820 SER A O 1
ATOM 6241 N N . SER A 1 821 ? -10.981 3.784 38.051 1.00 88.12 821 SER A N 1
ATOM 6242 C CA . SER A 1 821 ? -10.736 3.322 39.413 1.00 88.12 821 SER A CA 1
ATOM 6243 C C . SER A 1 821 ? -11.501 4.177 40.432 1.00 88.12 821 SER A C 1
ATOM 6245 O O . SER A 1 821 ? -11.926 5.305 40.154 1.00 88.12 821 SER A O 1
ATOM 6247 N N . ASP A 1 822 ? -11.685 3.624 41.630 1.00 86.31 822 ASP A N 1
ATOM 6248 C CA . ASP A 1 822 ? -12.350 4.299 42.743 1.00 86.31 822 ASP A CA 1
ATOM 6249 C C . ASP A 1 822 ? -11.511 5.473 43.274 1.00 86.31 822 ASP A C 1
ATOM 6251 O O . ASP A 1 822 ? -10.389 5.294 43.759 1.00 86.31 822 ASP A O 1
ATOM 6255 N N . VAL A 1 823 ? -12.083 6.680 43.246 1.00 85.56 823 VAL A N 1
ATOM 6256 C CA . VAL A 1 823 ? -11.526 7.862 43.916 1.00 85.56 823 VAL A CA 1
ATOM 6257 C C . VAL A 1 823 ? -12.194 8.010 45.277 1.00 85.56 823 VAL A C 1
ATOM 6259 O O . VAL A 1 823 ? -13.387 8.311 45.358 1.00 85.56 823 VAL A O 1
ATOM 6262 N N . ILE A 1 824 ? -11.429 7.803 46.350 1.00 86.75 824 ILE A N 1
ATOM 6263 C CA . ILE A 1 824 ? -11.928 7.898 47.724 1.00 86.75 824 ILE A CA 1
ATOM 6264 C C . ILE A 1 824 ? -11.606 9.286 48.277 1.00 86.75 824 ILE A C 1
ATOM 6266 O O . ILE A 1 824 ? -10.453 9.721 48.297 1.00 86.75 824 ILE A O 1
ATOM 6270 N N . VAL A 1 825 ? -12.638 9.984 48.742 1.00 84.56 825 VAL A N 1
ATOM 6271 C CA . VAL A 1 825 ? -12.530 11.308 49.358 1.00 84.56 825 VAL A CA 1
ATOM 6272 C C . VAL A 1 825 ? -13.062 11.240 50.779 1.00 84.56 825 VAL A C 1
ATOM 6274 O O . VAL A 1 825 ? -14.219 10.879 51.001 1.00 84.56 825 VAL A O 1
ATOM 6277 N N . GLU A 1 826 ? -12.225 11.619 51.743 1.00 86.25 826 GLU A N 1
ATOM 6278 C CA . GLU A 1 826 ? -12.587 11.646 53.159 1.00 86.25 826 GLU A CA 1
ATOM 6279 C C . GLU A 1 826 ? -12.556 13.069 53.716 1.00 86.25 826 GLU A C 1
ATOM 6281 O O . GLU A 1 826 ? -11.601 13.823 53.506 1.00 86.25 826 GLU A O 1
ATOM 6286 N N . TRP A 1 827 ? -13.605 13.430 54.459 1.00 85.31 827 TRP A N 1
ATOM 6287 C CA . TRP A 1 827 ? -13.680 14.697 55.186 1.00 85.31 827 TRP A CA 1
ATOM 6288 C C . TRP A 1 827 ? -14.495 14.571 56.477 1.00 85.31 827 TRP A C 1
ATOM 6290 O O . TRP A 1 827 ? -15.160 13.566 56.744 1.00 85.31 827 TRP A O 1
ATOM 6300 N N . LYS A 1 828 ? -14.429 15.612 57.310 1.00 82.19 828 LYS A N 1
ATOM 6301 C CA . LYS A 1 828 ? -15.219 15.727 58.539 1.00 82.19 828 LYS A CA 1
ATOM 6302 C C . LYS A 1 828 ? -16.284 16.803 58.407 1.00 82.19 828 LYS A C 1
ATOM 6304 O O . LYS A 1 828 ? -16.052 17.859 57.819 1.00 82.19 828 LYS A O 1
ATOM 6309 N N . TYR A 1 829 ? -17.430 16.545 59.020 1.00 75.88 829 TYR A N 1
ATOM 6310 C CA . TYR A 1 829 ? -18.476 17.526 59.241 1.00 75.88 829 TYR A CA 1
ATOM 6311 C C . TYR A 1 829 ? -18.629 17.775 60.745 1.00 75.88 829 TYR A C 1
ATOM 6313 O O . TYR A 1 829 ? -19.011 16.872 61.490 1.00 75.88 829 TYR A O 1
ATOM 6321 N N . SER A 1 830 ? -18.315 19.002 61.155 1.00 71.31 830 SER A N 1
ATOM 6322 C CA . SER A 1 830 ? -18.449 19.510 62.523 1.00 71.31 830 SER A CA 1
ATOM 6323 C C . SER A 1 830 ? -19.613 20.496 62.604 1.00 71.31 830 SER A C 1
ATOM 6325 O O . SER A 1 830 ? -20.051 21.038 61.584 1.00 71.31 830 SER A O 1
ATOM 6327 N N . ASP A 1 831 ? -20.129 20.725 63.811 1.00 54.88 831 ASP A N 1
ATOM 6328 C CA . ASP A 1 831 ? -21.306 21.568 64.015 1.00 54.88 831 ASP A CA 1
ATOM 6329 C C . ASP A 1 831 ? -21.118 23.000 63.467 1.00 54.88 831 ASP A C 1
ATOM 6331 O O . ASP A 1 831 ? -20.110 23.664 63.708 1.00 54.88 831 ASP A O 1
ATOM 6335 N N . GLY A 1 832 ? -22.101 23.470 62.700 1.00 55.53 832 GLY A N 1
ATOM 6336 C CA . GLY A 1 832 ? -22.195 24.851 62.219 1.00 55.53 832 GLY A CA 1
ATOM 6337 C C . GLY A 1 832 ? -21.430 25.250 60.945 1.00 55.53 832 GLY A C 1
ATOM 6338 O O . GLY A 1 832 ? -21.902 26.167 60.278 1.00 55.53 832 GLY A O 1
ATOM 6339 N N . SER A 1 833 ? -20.326 24.597 60.546 1.00 44.97 833 SER A N 1
ATOM 6340 C CA . SER A 1 833 ? -19.514 25.062 59.393 1.00 44.97 833 SER A CA 1
ATOM 6341 C C . SER A 1 833 ? -18.867 23.945 58.552 1.00 44.97 833 SER A C 1
ATOM 6343 O O . SER A 1 833 ? -18.261 23.031 59.112 1.00 44.97 833 SER A O 1
ATOM 6345 N N . PRO A 1 834 ? -18.898 24.023 57.201 1.00 48.12 834 PRO A N 1
ATOM 6346 C CA . PRO A 1 834 ? -18.097 23.156 56.335 1.00 48.12 834 PRO A CA 1
ATOM 6347 C C . PRO A 1 834 ? -16.598 23.387 56.562 1.00 48.12 834 PRO A C 1
ATOM 6349 O O . PRO A 1 834 ? -16.065 24.420 56.167 1.00 48.12 834 PRO A O 1
ATOM 6352 N N . ASN A 1 835 ? -15.894 22.418 57.150 1.00 49.03 835 ASN A N 1
ATOM 6353 C CA . ASN A 1 835 ? -14.434 22.456 57.223 1.00 49.03 835 ASN A CA 1
ATOM 6354 C C . ASN A 1 835 ? -13.817 21.635 56.080 1.00 49.03 835 ASN A C 1
ATOM 6356 O O . ASN A 1 835 ? -13.222 20.579 56.290 1.00 49.03 835 ASN A O 1
ATOM 6360 N N . THR A 1 836 ? -13.962 22.136 54.850 1.00 50.91 836 THR A N 1
ATOM 6361 C CA . THR A 1 836 ? -13.362 21.547 53.637 1.00 50.91 836 THR A CA 1
ATOM 6362 C C . THR A 1 836 ? -11.844 21.759 53.549 1.00 50.91 836 THR A C 1
ATOM 6364 O O . THR A 1 836 ? -11.240 21.434 52.535 1.00 50.91 836 THR A O 1
ATOM 6367 N N . SER A 1 837 ? -11.211 22.307 54.591 1.00 42.88 837 SER A N 1
ATOM 6368 C CA . SER A 1 837 ? -9.758 22.528 54.658 1.00 42.88 837 SER A CA 1
ATOM 6369 C C . SER A 1 837 ? -8.963 21.226 54.812 1.00 42.88 837 SER A C 1
ATOM 6371 O O . SER A 1 837 ? -7.785 21.188 54.480 1.00 42.88 837 SER A O 1
ATOM 6373 N N . ASN A 1 838 ? -9.608 20.166 55.315 1.00 48.22 838 ASN A N 1
ATOM 6374 C CA . ASN A 1 838 ? -9.012 18.855 55.581 1.00 48.22 838 ASN A CA 1
ATOM 6375 C C . ASN A 1 838 ? -9.662 17.781 54.693 1.00 48.22 838 ASN A C 1
ATOM 6377 O O . ASN A 1 838 ? -10.311 16.863 55.198 1.00 48.22 838 ASN A O 1
ATOM 6381 N N . VAL A 1 839 ? -9.535 17.931 53.373 1.00 54.78 839 VAL A N 1
ATOM 6382 C CA . VAL A 1 839 ? -9.947 16.907 52.402 1.00 54.78 839 VAL A CA 1
ATOM 6383 C C . VAL A 1 839 ? -8.742 16.033 52.078 1.00 54.78 839 VAL A C 1
ATOM 6385 O O . VAL A 1 839 ? -7.801 16.489 51.431 1.00 54.78 839 VAL A O 1
ATOM 6388 N N . ASN A 1 840 ? -8.787 14.772 52.504 1.00 51.56 840 ASN A N 1
ATOM 6389 C CA . ASN A 1 840 ? -7.820 13.771 52.069 1.00 51.56 840 ASN A CA 1
ATOM 6390 C C . ASN A 1 840 ? -8.378 13.075 50.825 1.00 51.56 840 ASN A C 1
ATOM 6392 O O . ASN A 1 840 ? -9.330 12.298 50.916 1.00 51.56 840 ASN A O 1
ATOM 6396 N N . VAL A 1 841 ? -7.785 13.360 49.665 1.00 55.41 841 VAL A N 1
ATOM 6397 C CA . VAL A 1 841 ? -8.030 12.595 48.437 1.00 55.41 841 VAL A CA 1
ATOM 6398 C C . VAL A 1 841 ? -7.094 11.392 48.446 1.00 55.41 841 VAL A C 1
ATOM 6400 O O . VAL A 1 841 ? -5.881 11.541 48.300 1.00 55.41 841 VAL A O 1
ATOM 6403 N N . ILE A 1 842 ? -7.658 10.201 48.621 1.00 50.62 842 ILE A N 1
ATOM 6404 C CA . ILE A 1 842 ? -6.936 8.936 48.524 1.00 50.62 842 ILE A CA 1
ATOM 6405 C C . ILE A 1 842 ? -7.202 8.384 47.124 1.00 50.62 842 ILE A C 1
ATOM 6407 O O . ILE A 1 842 ? -8.194 7.698 46.873 1.00 50.62 842 ILE A O 1
ATOM 6411 N N . GLN A 1 843 ? -6.309 8.706 46.187 1.00 50.09 843 GLN A N 1
ATOM 6412 C CA . GLN A 1 843 ? -6.219 7.946 44.944 1.00 50.09 843 GLN A CA 1
ATOM 6413 C C . GLN A 1 843 ? -5.577 6.595 45.264 1.00 50.09 843 GLN A C 1
ATOM 6415 O O . GLN A 1 843 ? -4.411 6.539 45.663 1.00 50.09 843 GLN A O 1
ATOM 6420 N N . ASN A 1 844 ? -6.321 5.507 45.057 1.00 42.03 844 ASN A N 1
ATOM 6421 C CA . ASN A 1 844 ? -5.754 4.163 45.038 1.00 42.03 844 ASN A CA 1
ATOM 6422 C C . ASN A 1 844 ? -4.933 3.984 43.753 1.00 42.03 844 ASN A C 1
ATOM 6424 O O . ASN A 1 844 ? -5.379 3.377 42.785 1.00 42.03 844 ASN A O 1
ATOM 6428 N N . ALA A 1 845 ? -3.718 4.532 43.749 1.00 33.34 845 ALA A N 1
ATOM 6429 C CA . ALA A 1 845 ? -2.709 4.237 42.743 1.00 33.34 845 ALA A CA 1
ATOM 6430 C C . ALA A 1 845 ? -2.199 2.801 42.957 1.00 33.34 845 ALA A C 1
ATOM 6432 O O . ALA A 1 845 ? -1.161 2.579 43.591 1.00 33.34 845 ALA A O 1
ATOM 6433 N N . GLU A 1 846 ? -2.960 1.811 42.483 1.00 33.66 846 GLU A N 1
ATOM 6434 C CA . GLU A 1 846 ? -2.509 0.424 42.516 1.00 33.66 846 GLU A CA 1
ATOM 6435 C C . GLU A 1 846 ? -1.276 0.236 41.629 1.00 33.66 846 GLU A C 1
ATOM 6437 O O . GLU A 1 846 ? -1.207 0.664 40.478 1.00 33.66 846 GLU A O 1
ATOM 6442 N N . ARG A 1 847 ? -0.281 -0.446 42.197 1.00 33.94 847 ARG A N 1
ATOM 6443 C CA . ARG A 1 847 ? 0.882 -0.934 41.463 1.00 33.94 847 ARG A CA 1
ATOM 6444 C C . ARG A 1 847 ? 0.458 -2.101 40.572 1.00 33.94 847 ARG A C 1
ATOM 6446 O O . ARG A 1 847 ? 0.048 -3.127 41.121 1.00 33.94 847 ARG A O 1
ATOM 6453 N N . ARG A 1 848 ? 0.719 -2.012 39.268 1.00 28.52 848 ARG A N 1
ATOM 6454 C CA . ARG A 1 848 ? 1.161 -3.135 38.423 1.00 28.52 848 ARG A CA 1
ATOM 6455 C C . ARG A 1 848 ? 1.782 -2.628 37.130 1.00 28.52 848 ARG A C 1
ATOM 6457 O O . ARG A 1 848 ? 1.199 -1.698 36.542 1.00 28.52 848 ARG A O 1
#

Sequence (848 aa):
MSRAIGSGNWAQALIDDVDAIKLSGQPNGIVNLALDLTQVNPDGTVTTRYELTPAERQALEYARQNRVLIVVAAGNDGGVMSGLGQSSQEFDNIITVGAANGFQIAPYSSYGYGLNILAPGGTTENPVLSTVGEGVGTMAGTSVATTFVTGAASNVWAENPNLSYRQVIEILKDSATDLNTPGWDIQTGSGLLNTQAAVELAKTTTPQPYNSAPVEVVDQWSGEGEVTPQERAANRGYTIRPGDTLWDIAAAQLGNPNRWTEITRANGSTFTSDEARKIQPGSTVYLPLPNNAGGGSNNFGGGSLNFSLGQILGVVPSSIRSYAQNSIPLIIAEAQRSGITDPAKIAYILATAQQESLLGKYMYELASGDAYEGRRDLGNTQPGDGRRYKGRGFVQITGRNNYANWSRRLGIDLINNPDLAADPAIAAKILVQGMRDGSFTGVGLGNYINGSRQDFYNARRIVNGTDKASYIATLAANFWNVLRSTTITNTPVSNLPTTGYRSYYVRPGDTPSGIALRELGNAARWREILKKDNNILSDWDTRNLQVGQLLRLPFGYQTGGNNGKNTSGSGNNNSGLAITKPIKNSPGEGANYSQPPIQLITDWGPINTDPDFGLASRILPDGGAGEYNSNENLFDLLRAGVIKEYIAAALITGAVISGKTDAASHLYHYVGNTGKDYKVSVDTMLRDMPKFQEAFQDKIRDAMREAQSRIQKSDKTKSIKFSLESSWNLNSKFYADESDNWFYAMGGFYDRYTALVETKPLANGDVTIQMTTKLHVFDRYNWDAGKDTRIAGFLPIADKDMALLHQVGIAKEYNIIGSSSDVIVEWKYSDGSPNTSNVNVIQNAERR